Protein AF-0000000078796202 (afdb_homodimer)

Solvent-accessible surface area (backbone atoms only — not comparable to full-atom values): 42698 Å² total; per-residue (Å²): 128,52,74,62,49,51,47,40,46,51,48,54,68,34,77,69,50,48,74,59,46,47,51,49,50,52,52,44,62,73,48,62,85,53,56,37,75,63,46,40,70,37,61,70,64,38,47,60,58,33,68,42,45,68,74,56,85,84,38,49,73,22,35,36,78,80,30,32,66,45,42,45,65,42,47,53,50,31,51,50,38,46,53,48,47,45,41,50,34,34,57,40,66,77,66,46,43,65,58,50,42,50,51,36,26,29,49,48,9,70,72,41,35,65,42,62,51,18,27,39,70,36,45,17,24,61,56,31,48,44,34,48,66,71,14,42,80,75,44,70,61,30,24,37,37,37,44,60,61,43,63,64,42,58,53,39,35,53,51,51,45,23,72,73,44,46,31,41,81,44,74,44,81,74,69,58,68,64,91,44,63,64,58,57,40,46,56,57,55,71,68,56,54,97,46,38,49,38,34,48,42,47,40,42,32,82,71,22,20,36,42,50,62,50,41,60,38,28,55,55,34,46,75,70,71,24,45,33,35,34,42,24,44,75,36,63,70,43,45,81,71,44,53,70,75,33,64,54,44,30,38,19,19,26,35,26,27,58,40,26,21,60,56,42,32,9,36,28,36,36,40,65,94,53,40,78,62,40,41,49,75,40,45,22,86,54,78,83,39,82,42,38,63,29,64,57,45,69,72,73,47,53,60,37,38,42,57,24,42,50,43,19,48,52,54,47,61,64,67,27,58,62,34,50,24,34,24,24,31,47,56,36,46,60,40,50,65,75,43,54,82,42,74,47,40,39,62,46,35,47,85,54,68,88,30,39,38,34,39,30,20,41,20,41,59,95,51,56,22,58,57,50,28,48,46,35,31,76,76,68,31,31,41,50,41,46,35,82,55,71,90,41,63,12,28,35,43,16,57,53,76,60,60,47,72,69,60,41,48,54,50,46,50,50,51,53,52,52,28,58,66,63,99,132,52,76,63,50,53,48,42,48,52,47,49,63,55,64,64,50,48,74,61,47,47,52,51,49,52,53,45,60,74,49,62,84,53,56,36,75,63,46,40,70,36,60,71,62,38,49,60,58,32,68,42,44,68,74,55,84,84,37,50,74,22,36,36,79,81,30,31,63,46,43,44,64,40,47,53,52,30,52,50,37,46,54,48,48,45,42,50,34,34,55,41,66,75,68,48,44,64,59,48,42,51,51,36,25,30,49,48,8,70,70,41,35,67,42,62,51,17,28,38,69,38,47,18,23,60,57,32,46,44,34,48,65,68,14,43,81,75,44,70,60,29,25,38,36,36,44,61,63,43,62,64,41,59,54,39,36,52,50,51,45,23,72,73,45,46,31,42,82,44,74,44,80,75,68,60,67,65,91,44,64,63,58,57,39,47,55,58,55,72,67,57,53,97,46,39,51,39,34,48,42,46,40,41,32,81,71,23,20,35,42,49,64,49,40,61,37,28,54,55,36,48,76,71,70,25,46,32,35,33,41,24,44,75,35,64,69,43,45,81,71,45,54,69,75,33,64,54,46,29,38,19,19,25,36,27,28,57,41,26,21,60,56,43,32,8,35,28,38,35,39,64,95,51,39,80,62,40,40,49,76,40,44,19,86,56,79,84,37,81,41,38,64,29,63,58,46,69,72,74,48,54,58,38,38,44,58,24,41,50,44,19,49,53,53,47,62,64,67,26,57,61,33,51,21,36,24,24,31,47,57,35,48,60,38,48,67,75,43,54,82,42,75,48,41,39,61,46,34,47,84,54,69,87,29,39,39,36,37,32,19,42,21,41,60,95,50,56,24,58,59,50,28,48,47,36,32,75,75,67,32,30,42,50,41,45,36,82,54,71,89,41,61,12,27,37,42,14,56,52,76,59,59,47,71,69,60,40,47,54,50,46,51,51,50,53,50,54,28,57,66,64,99

Organism: Cecembia lonarensis (strain CCUG 58316 / KCTC 22772 / LW9) (NCBI:txid1225176)

Structure (mmCIF, N/CA/C/O backbone):
data_AF-0000000078796202-model_v1
#
loop_
_entity.id
_entity.type
_entity.pdbx_description
1 polymer 'Isopenicillin N epimerase'
#
loop_
_atom_site.group_PDB
_atom_site.id
_atom_site.type_symbol
_atom_site.label_atom_id
_atom_site.label_alt_id
_atom_site.label_comp_id
_atom_site.label_asym_id
_atom_site.label_entity_id
_atom_site.label_seq_id
_atom_site.pdbx_PDB_ins_code
_atom_site.Cartn_x
_atom_site.Cartn_y
_atom_site.Cartn_z
_atom_site.occupancy
_atom_site.B_iso_or_equiv
_atom_site.auth_seq_id
_atom_site.auth_comp_id
_atom_site.auth_asym_id
_atom_site.auth_atom_id
_atom_site.pdbx_PDB_model_num
ATOM 1 N N . MET A 1 1 ? 22.281 -19 6.809 1 38.59 1 MET A N 1
ATOM 2 C CA . MET A 1 1 ? 22.453 -17.812 7.645 1 38.59 1 MET A CA 1
ATOM 3 C C . MET A 1 1 ? 21.375 -17.734 8.719 1 38.59 1 MET A C 1
ATOM 5 O O . MET A 1 1 ? 20.188 -17.797 8.398 1 38.59 1 MET A O 1
ATOM 9 N N . ASN A 1 2 ? 21.625 -18.016 9.844 1 45.84 2 ASN A N 1
ATOM 10 C CA . ASN A 1 2 ? 20.734 -18.094 11.008 1 45.84 2 ASN A CA 1
ATOM 11 C C . ASN A 1 2 ? 20.141 -16.719 11.328 1 45.84 2 ASN A C 1
ATOM 13 O O . ASN A 1 2 ? 20.672 -15.688 10.93 1 45.84 2 ASN A O 1
ATOM 17 N N . LYS A 1 3 ? 18.953 -16.781 11.859 1 52.69 3 LYS A N 1
ATOM 18 C CA . LYS A 1 3 ? 18.281 -15.625 12.445 1 52.69 3 LYS A CA 1
ATOM 19 C C . LYS A 1 3 ? 19.297 -14.68 13.086 1 52.69 3 LYS A C 1
ATOM 21 O O . LYS A 1 3 ? 19.125 -13.461 13.055 1 52.69 3 LYS A O 1
ATOM 26 N N . ARG A 1 4 ? 20.281 -15.281 13.531 1 50.41 4 ARG A N 1
ATOM 27 C CA . ARG A 1 4 ? 21.312 -14.539 14.266 1 50.41 4 ARG A CA 1
ATOM 28 C C . ARG A 1 4 ? 22.156 -13.695 13.32 1 50.41 4 ARG A C 1
ATOM 30 O O . ARG A 1 4 ? 22.531 -12.57 13.656 1 50.41 4 ARG A O 1
ATOM 37 N N . ALA A 1 5 ? 22.406 -14.219 12.188 1 50.12 5 ALA A N 1
ATOM 38 C CA . ALA A 1 5 ? 23.234 -13.484 11.227 1 50.12 5 ALA A CA 1
ATOM 39 C C . ALA A 1 5 ? 22.438 -12.344 10.586 1 50.12 5 ALA A C 1
ATOM 41 O O . ALA A 1 5 ? 23 -11.281 10.305 1 50.12 5 ALA A O 1
ATOM 42 N N . PHE A 1 6 ? 21.266 -12.578 10.281 1 50.91 6 PHE A N 1
ATOM 43 C CA . PHE A 1 6 ? 20.391 -11.5 9.82 1 50.91 6 PHE A CA 1
ATOM 44 C C . PHE A 1 6 ? 20.234 -10.43 10.891 1 50.91 6 PHE A C 1
ATOM 46 O O . PHE A 1 6 ? 20.328 -9.234 10.602 1 50.91 6 PHE A O 1
ATOM 53 N N . LEU A 1 7 ? 19.969 -10.906 12.047 1 51.41 7 LEU A N 1
ATOM 54 C CA . LEU A 1 7 ? 19.906 -9.953 13.156 1 51.41 7 LEU A CA 1
ATOM 55 C C . LEU A 1 7 ? 21.234 -9.211 13.305 1 51.41 7 LEU A C 1
ATOM 57 O O . LEU A 1 7 ? 21.25 -8.023 13.641 1 51.41 7 LEU A O 1
ATOM 61 N N . LYS A 1 8 ? 22.203 -9.969 13.086 1 48.06 8 LYS A N 1
ATOM 62 C CA . LYS A 1 8 ? 23.516 -9.328 13.086 1 48.06 8 LYS A CA 1
ATOM 63 C C . LYS A 1 8 ? 23.656 -8.359 11.914 1 48.06 8 LYS A C 1
ATOM 65 O O . LYS A 1 8 ? 24.266 -7.293 12.055 1 48.06 8 LYS A O 1
ATOM 70 N N . SER A 1 9 ? 23.219 -8.82 10.797 1 47.88 9 SER A N 1
ATOM 71 C CA . SER A 1 9 ? 23.188 -7.91 9.656 1 47.88 9 SER A CA 1
ATOM 72 C C . SER A 1 9 ? 22.281 -6.715 9.93 1 47.88 9 SER A C 1
ATOM 74 O O . SER A 1 9 ? 22.609 -5.586 9.539 1 47.88 9 SER A O 1
ATOM 76 N N . LEU A 1 10 ? 21.109 -7.125 10.438 1 49.62 10 LEU A N 1
ATOM 77 C CA . LEU A 1 10 ? 20.266 -6.031 10.922 1 49.62 10 LEU A CA 1
ATOM 78 C C . LEU A 1 10 ? 21 -5.188 11.953 1 49.62 10 LEU A C 1
ATOM 80 O O . LEU A 1 10 ? 20.875 -3.963 11.969 1 49.62 10 LEU A O 1
ATOM 84 N N . ALA A 1 11 ? 21.562 -5.953 12.867 1 43.12 11 ALA A N 1
ATOM 85 C CA . ALA A 1 11 ? 22.359 -5.289 13.883 1 43.12 11 ALA A CA 1
ATOM 86 C C . ALA A 1 11 ? 23.531 -4.535 13.258 1 43.12 11 ALA A C 1
ATOM 88 O O . ALA A 1 11 ? 23.922 -3.471 13.742 1 43.12 11 ALA A O 1
ATOM 89 N N . PHE A 1 12 ? 24.156 -5.172 12.297 1 39.31 12 PHE A N 1
ATOM 90 C CA . PHE A 1 12 ? 25.219 -4.473 11.586 1 39.31 12 PHE A CA 1
ATOM 91 C C . PHE A 1 12 ? 24.672 -3.279 10.82 1 39.31 12 PHE A C 1
ATOM 93 O O . PHE A 1 12 ? 25.391 -2.312 10.555 1 39.31 12 PHE A O 1
ATOM 100 N N . THR A 1 13 ? 23.641 -3.553 10.125 1 40.06 13 THR A N 1
ATOM 101 C CA . THR A 1 13 ? 23 -2.357 9.586 1 40.06 13 THR A CA 1
ATOM 102 C C . THR A 1 13 ? 22.562 -1.421 10.711 1 40.06 13 THR A C 1
ATOM 104 O O . THR A 1 13 ? 22.078 -0.32 10.453 1 40.06 13 THR A O 1
ATOM 107 N N . SER A 1 14 ? 22.297 -2.02 11.742 1 38.62 14 SER A N 1
ATOM 108 C CA . SER A 1 14 ? 22.203 -0.994 12.773 1 38.62 14 SER A CA 1
ATOM 109 C C . SER A 1 14 ? 23.375 -0.017 12.695 1 38.62 14 SER A C 1
ATOM 111 O O . SER A 1 14 ? 24.328 -0.25 11.953 1 38.62 14 SER A O 1
ATOM 113 N N . PHE A 1 15 ? 24.172 0.457 14 1 40.44 15 PHE A N 1
ATOM 114 C CA . PHE A 1 15 ? 24.766 1.774 14.203 1 40.44 15 PHE A CA 1
ATOM 115 C C . PHE A 1 15 ? 26.109 1.877 13.5 1 40.44 15 PHE A C 1
ATOM 117 O O . PHE A 1 15 ? 27.156 1.919 14.156 1 40.44 15 PHE A O 1
ATOM 124 N N . ALA A 1 16 ? 26.625 1.062 12.781 1 42.66 16 ALA A N 1
ATOM 125 C CA . ALA A 1 16 ? 27.625 2.023 12.305 1 42.66 16 ALA A CA 1
ATOM 126 C C . ALA A 1 16 ? 26.953 3.227 11.648 1 42.66 16 ALA A C 1
ATOM 128 O O . ALA A 1 16 ? 26.438 3.127 10.531 1 42.66 16 ALA A O 1
ATOM 129 N N . SER A 1 17 ? 26.375 4.031 12.547 1 60.69 17 SER A N 1
ATOM 130 C CA . SER A 1 17 ? 25.766 5.305 12.148 1 60.69 17 SER A CA 1
ATOM 131 C C . SER A 1 17 ? 26.484 5.887 10.93 1 60.69 17 SER A C 1
ATOM 133 O O . SER A 1 17 ? 27.703 5.984 10.906 1 60.69 17 SER A O 1
ATOM 135 N N . SER A 1 18 ? 25.75 5.715 9.812 1 73.81 18 SER A N 1
ATOM 136 C CA . SER A 1 18 ? 26.297 6.387 8.633 1 73.81 18 SER A CA 1
ATOM 137 C C . SER A 1 18 ? 27.062 7.648 9.023 1 73.81 18 SER A C 1
ATOM 139 O O . SER A 1 18 ? 26.891 8.164 10.133 1 73.81 18 SER A O 1
ATOM 141 N N . ALA A 1 19 ? 28.094 7.902 8.312 1 70.56 19 ALA A N 1
ATOM 142 C CA . ALA A 1 19 ? 28.828 9.156 8.516 1 70.56 19 ALA A CA 1
ATOM 143 C C . ALA A 1 19 ? 27.859 10.312 8.742 1 70.56 19 ALA A C 1
ATOM 145 O O . ALA A 1 19 ? 28.125 11.188 9.578 1 70.56 19 ALA A O 1
ATOM 146 N N . SER A 1 20 ? 26.734 10.156 8.133 1 78.69 20 SER A N 1
ATOM 147 C CA . SER A 1 20 ? 25.734 11.211 8.266 1 78.69 20 SER A CA 1
ATOM 148 C C . SER A 1 20 ? 25.062 11.172 9.633 1 78.69 20 SER A C 1
ATOM 150 O O . SER A 1 20 ? 24.812 12.211 10.234 1 78.69 20 SER A O 1
ATOM 152 N N . PHE A 1 21 ? 24.859 10.023 10.117 1 83.38 21 PHE A N 1
ATOM 153 C CA . PHE A 1 21 ? 24.234 9.891 11.422 1 83.38 21 PHE A CA 1
ATOM 154 C C . PHE A 1 21 ? 25.188 10.297 12.531 1 83.38 21 PHE A C 1
ATOM 156 O O . PHE A 1 21 ? 24.766 10.898 13.523 1 83.38 21 PHE A O 1
ATOM 163 N N . GLN A 1 22 ? 26.406 10.008 12.312 1 84.44 22 GLN A N 1
ATOM 164 C CA . GLN A 1 22 ? 27.422 10.422 13.273 1 84.44 22 GLN A CA 1
ATOM 165 C C . GLN A 1 22 ? 27.578 11.945 13.305 1 84.44 22 GLN A C 1
ATOM 167 O O . GLN A 1 22 ? 27.734 12.539 14.367 1 84.44 22 GLN A O 1
ATOM 172 N N . ALA A 1 23 ? 27.547 12.523 12.125 1 85.62 23 ALA A N 1
ATOM 173 C CA . ALA A 1 23 ? 27.625 13.977 12.047 1 85.62 23 ALA A CA 1
ATOM 174 C C . ALA A 1 23 ? 26.438 14.625 12.758 1 85.62 23 ALA A C 1
ATOM 176 O O . ALA A 1 23 ? 26.594 15.625 13.461 1 85.62 23 ALA A O 1
ATOM 177 N N . LEU A 1 24 ? 25.281 14.094 12.594 1 89.12 24 LEU A N 1
ATOM 178 C CA . LEU A 1 24 ? 24.078 14.578 13.273 1 89.12 24 LEU A CA 1
ATOM 179 C C . LEU A 1 24 ? 24.219 14.445 14.781 1 89.12 24 LEU A C 1
ATOM 181 O O . LEU A 1 24 ? 23.875 15.375 15.523 1 89.12 24 LEU A O 1
ATOM 185 N N . SER A 1 25 ? 24.719 13.328 15.18 1 90.19 25 SER A N 1
ATOM 186 C CA . SER A 1 25 ? 24.891 13.078 16.609 1 90.19 25 SER A CA 1
ATOM 187 C C . SER A 1 25 ? 25.844 14.086 17.234 1 90.19 25 SER A C 1
ATOM 189 O O . SER A 1 25 ? 25.609 14.586 18.328 1 90.19 25 SER A O 1
ATOM 191 N N . LYS A 1 26 ? 26.906 14.336 16.516 1 90.5 26 LYS A N 1
ATOM 192 C CA . LYS A 1 26 ? 27.875 15.312 17 1 90.5 26 LYS A CA 1
ATOM 193 C C . LYS A 1 26 ? 27.25 16.703 17.109 1 90.5 26 LYS A C 1
ATOM 195 O O . LYS A 1 26 ? 27.516 17.422 18.078 1 90.5 26 LYS A O 1
ATOM 200 N N . THR A 1 27 ? 26.516 17.062 16.156 1 91.25 27 THR A N 1
ATOM 201 C CA . THR A 1 27 ? 25.828 18.344 16.188 1 91.25 27 THR A CA 1
ATOM 202 C C . THR A 1 27 ? 24.875 18.422 17.375 1 91.25 27 THR A C 1
ATOM 204 O O . THR A 1 27 ? 24.891 19.406 18.125 1 91.25 27 THR A O 1
ATOM 207 N N . ILE A 1 28 ? 24.094 17.438 17.594 1 93 28 ILE A N 1
ATOM 208 C CA . ILE A 1 28 ? 23.094 17.422 18.672 1 93 28 ILE A CA 1
ATOM 209 C C . ILE A 1 28 ? 23.797 17.516 20.031 1 93 28 ILE A C 1
ATOM 211 O O . ILE A 1 28 ? 23.359 18.266 20.906 1 93 28 ILE A O 1
ATOM 215 N N . GLU A 1 29 ? 24.859 16.812 20.141 1 92.19 29 GLU A N 1
ATOM 216 C CA . GLU A 1 29 ? 25.609 16.812 21.391 1 92.19 29 GLU A CA 1
ATOM 217 C C . GLU A 1 29 ? 26.203 18.188 21.672 1 92.19 29 GLU A C 1
ATOM 219 O O . GLU A 1 29 ? 26.203 18.641 22.812 1 92.19 29 GLU A O 1
ATOM 224 N N . ALA A 1 30 ? 26.641 18.797 20.625 1 94.19 30 ALA A N 1
ATOM 225 C CA . ALA A 1 30 ? 27.266 20.109 20.766 1 94.19 30 ALA A CA 1
ATOM 226 C C . ALA A 1 30 ? 26.266 21.156 21.234 1 94.19 30 ALA A C 1
ATOM 228 O O . ALA A 1 30 ? 26.625 22.109 21.922 1 94.19 30 ALA A O 1
ATOM 229 N N . TYR A 1 31 ? 25.031 20.938 20.969 1 95.81 31 TYR A N 1
ATOM 230 C CA . TYR A 1 31 ? 24 21.938 21.281 1 95.81 31 TYR A CA 1
ATOM 231 C C . TYR A 1 31 ? 23.078 21.438 22.391 1 95.81 31 TYR A C 1
ATOM 233 O O . TYR A 1 31 ? 22.031 22.047 22.641 1 95.81 31 TYR A O 1
ATOM 241 N N . ALA A 1 32 ? 23.406 20.375 23.031 1 93.56 32 ALA A N 1
ATOM 242 C CA . ALA A 1 32 ? 22.531 19.688 24 1 93.56 32 ALA A CA 1
ATOM 243 C C . ALA A 1 32 ? 22.219 20.594 25.188 1 93.56 32 ALA A C 1
ATOM 245 O O . ALA A 1 32 ? 21.156 20.469 25.797 1 93.56 32 ALA A O 1
ATOM 246 N N . HIS A 1 33 ? 23.016 21.562 25.391 1 94.44 33 HIS A N 1
ATOM 247 C CA . HIS A 1 33 ? 22.875 22.422 26.578 1 94.44 33 HIS A CA 1
ATOM 248 C C . HIS A 1 33 ? 21.891 23.562 26.312 1 94.44 33 HIS A C 1
ATOM 250 O O . HIS A 1 33 ? 21.438 24.234 27.25 1 94.44 33 HIS A O 1
ATOM 256 N N . ILE A 1 34 ? 21.516 23.844 25.109 1 96.69 34 ILE A N 1
ATOM 257 C CA . ILE A 1 34 ? 20.625 24.938 24.75 1 96.69 34 ILE A CA 1
ATOM 258 C C . ILE A 1 34 ? 19.188 24.453 24.797 1 96.69 34 ILE A C 1
ATOM 260 O O . ILE A 1 34 ? 18.828 23.469 24.141 1 96.69 34 ILE A O 1
ATOM 264 N N . PRO A 1 35 ? 18.328 25.141 25.562 1 96.88 35 PRO A N 1
ATOM 265 C CA . PRO A 1 35 ? 16.922 24.734 25.625 1 96.88 35 PRO A CA 1
ATOM 266 C C . PRO A 1 35 ? 16.234 24.797 24.266 1 96.88 35 PRO A C 1
ATOM 268 O O . PRO A 1 35 ? 16.547 25.688 23.453 1 96.88 35 PRO A O 1
ATOM 271 N N . PRO A 1 36 ? 15.289 23.938 24.031 1 96.75 36 PRO A N 1
ATOM 272 C CA . PRO A 1 36 ? 14.625 23.828 22.734 1 96.75 36 PRO A CA 1
ATOM 273 C C . PRO A 1 36 ? 14.07 25.156 22.234 1 96.75 36 PRO A C 1
ATOM 275 O O . PRO A 1 36 ? 14.211 25.5 21.047 1 96.75 36 PRO A O 1
ATOM 278 N N . ALA A 1 37 ? 13.445 25.969 23.109 1 96.31 37 ALA A N 1
ATOM 279 C CA . ALA A 1 37 ? 12.82 27.219 22.703 1 96.31 37 ALA A CA 1
ATOM 280 C C . ALA A 1 37 ? 13.859 28.188 22.156 1 96.31 37 ALA A C 1
ATOM 282 O O . ALA A 1 37 ? 13.594 28.922 21.188 1 96.31 37 ALA A O 1
ATOM 283 N N . ARG A 1 38 ? 15.016 28.234 22.703 1 97.38 38 ARG A N 1
ATOM 284 C CA . ARG A 1 38 ? 16.109 29.078 22.234 1 97.38 38 ARG A CA 1
ATOM 285 C C . ARG A 1 38 ? 16.75 28.5 20.984 1 97.38 38 ARG A C 1
ATOM 287 O O . ARG A 1 38 ? 17.109 29.234 20.062 1 97.38 38 ARG A O 1
ATOM 294 N N . LEU A 1 39 ? 16.875 27.219 20.984 1 97.56 39 LEU A N 1
ATOM 295 C CA . LEU A 1 39 ? 17.516 26.531 19.875 1 97.56 39 LEU A CA 1
ATOM 296 C C . LEU A 1 39 ? 16.688 26.672 18.594 1 97.56 39 LEU A C 1
ATOM 298 O O . LEU A 1 39 ? 17.234 26.625 17.484 1 97.56 39 LEU A O 1
ATOM 302 N N . ALA A 1 40 ? 15.422 26.859 18.797 1 98.25 40 ALA A N 1
ATOM 303 C CA . ALA A 1 40 ? 14.5 26.984 17.672 1 98.25 40 ALA A CA 1
ATOM 304 C C . ALA A 1 40 ? 14.938 28.094 16.719 1 98.25 40 ALA A C 1
ATOM 306 O O . ALA A 1 40 ? 14.719 28.016 15.508 1 98.25 40 ALA A O 1
ATOM 307 N N . LYS A 1 41 ? 15.688 29.062 17.266 1 98.19 41 LYS A N 1
ATOM 308 C CA . LYS A 1 41 ? 16.062 30.234 16.5 1 98.19 41 LYS A CA 1
ATOM 309 C C . LYS A 1 41 ? 17.531 30.203 16.125 1 98.19 41 LYS A C 1
ATOM 311 O O . LYS A 1 41 ? 18.016 31.109 15.422 1 98.19 41 LYS A O 1
ATOM 316 N N . ASP A 1 42 ? 18.234 29.219 16.531 1 98.19 42 ASP A N 1
ATOM 317 C CA . ASP A 1 42 ? 19.656 29.125 16.266 1 98.19 42 ASP A CA 1
ATOM 318 C C . ASP A 1 42 ? 19.922 28.609 14.852 1 98.19 42 ASP A C 1
ATOM 320 O O . ASP A 1 42 ? 19.984 27.406 14.625 1 98.19 42 ASP A O 1
ATOM 324 N N . GLU A 1 43 ? 20.219 29.484 14.008 1 98 43 GLU A N 1
ATOM 325 C CA . GLU A 1 43 ? 20.312 29.125 12.594 1 98 43 GLU A CA 1
ATOM 326 C C . GLU A 1 43 ? 21.578 28.312 12.312 1 98 43 GLU A C 1
ATOM 328 O O . GLU A 1 43 ? 21.641 27.578 11.328 1 98 43 GLU A O 1
ATOM 333 N N . ASN A 1 44 ? 22.594 28.422 13.148 1 97.12 44 ASN A N 1
ATOM 334 C CA . ASN A 1 44 ? 23.766 27.578 12.969 1 97.12 44 ASN A CA 1
ATOM 335 C C . ASN A 1 44 ? 23.453 26.109 13.219 1 97.12 44 ASN A C 1
ATOM 337 O O . ASN A 1 44 ? 23.891 25.234 12.477 1 97.12 44 ASN A O 1
ATOM 341 N N . PHE A 1 45 ? 22.703 25.875 14.258 1 97.69 45 PHE A N 1
ATOM 342 C CA . PHE A 1 45 ? 22.266 24.516 14.578 1 97.69 45 PHE A CA 1
ATOM 343 C C . PHE A 1 45 ? 21.422 23.938 13.453 1 97.69 45 PHE A C 1
ATOM 345 O O . PHE A 1 45 ? 21.688 22.844 12.969 1 97.69 45 PHE A O 1
ATOM 352 N N . TRP A 1 46 ? 20.484 24.641 12.984 1 98.19 46 TRP A N 1
ATOM 353 C CA . TRP A 1 46 ? 19.516 24.125 12.023 1 98.19 46 TRP A CA 1
ATOM 354 C C . TRP A 1 46 ? 20.125 24.062 10.625 1 98.19 46 TRP A C 1
ATOM 356 O O . TRP A 1 46 ? 19.672 23.297 9.773 1 98.19 46 TRP A O 1
ATOM 366 N N . ALA A 1 47 ? 21.172 24.859 10.398 1 97.44 47 ALA A N 1
ATOM 367 C CA . ALA A 1 47 ? 21.906 24.75 9.141 1 97.44 47 ALA A CA 1
ATOM 368 C C . ALA A 1 47 ? 22.578 23.391 9.016 1 97.44 47 ALA A C 1
ATOM 370 O O . ALA A 1 47 ? 22.688 22.828 7.922 1 97.44 47 ALA A O 1
ATOM 371 N N . GLU A 1 48 ? 23.094 22.922 10.117 1 95.94 48 GLU A N 1
ATOM 372 C CA . GLU A 1 48 ? 23.703 21.594 10.125 1 95.94 48 GLU A CA 1
ATOM 373 C C . GLU A 1 48 ? 22.672 20.516 9.805 1 95.94 48 GLU A C 1
ATOM 375 O O . GLU A 1 48 ? 22.953 19.578 9.055 1 95.94 48 GLU A O 1
ATOM 380 N N . ILE A 1 49 ? 21.5 20.656 10.359 1 96.5 49 ILE A N 1
ATOM 381 C CA . ILE A 1 49 ? 20.422 19.719 10.102 1 96.5 49 ILE A CA 1
ATOM 382 C C . ILE A 1 49 ? 20 19.812 8.633 1 96.5 49 ILE A C 1
ATOM 384 O O . ILE A 1 49 ? 19.812 18.797 7.969 1 96.5 49 ILE A O 1
ATOM 388 N N . ARG A 1 50 ? 19.844 21.016 8.117 1 97.38 50 ARG A N 1
ATOM 389 C CA . ARG A 1 50 ? 19.469 21.266 6.73 1 97.38 50 ARG A CA 1
ATOM 390 C C . ARG A 1 50 ? 20.422 20.578 5.77 1 97.38 50 ARG A C 1
ATOM 392 O O . ARG A 1 50 ? 20.016 20.094 4.715 1 97.38 50 ARG A O 1
ATOM 399 N N . GLY A 1 51 ? 21.688 20.484 6.121 1 95.88 51 GLY A N 1
ATOM 400 C CA . GLY A 1 51 ? 22.688 19.859 5.289 1 95.88 51 GLY A CA 1
ATOM 401 C C . GLY A 1 51 ? 22.422 18.391 5.02 1 95.88 51 GLY A C 1
ATOM 402 O O . GLY A 1 51 ? 22.969 17.797 4.09 1 95.88 51 GLY A O 1
ATOM 403 N N . GLY A 1 52 ? 21.516 17.828 5.789 1 95.81 52 GLY A N 1
ATOM 404 C CA . GLY A 1 52 ? 21.172 16.422 5.641 1 95.81 52 GLY A CA 1
ATOM 405 C C . GLY A 1 52 ? 20.031 16.188 4.68 1 95.81 52 GLY A C 1
ATOM 406 O O . GLY A 1 52 ? 19.625 15.047 4.457 1 95.81 52 GLY A O 1
ATOM 407 N N . TYR A 1 53 ? 19.516 17.25 4.117 1 97 53 TYR A N 1
ATOM 408 C CA . TYR A 1 53 ? 18.438 17.172 3.129 1 97 53 TYR A CA 1
ATOM 409 C C . TYR A 1 53 ? 18.969 17.5 1.735 1 97 53 TYR A C 1
ATOM 411 O O . TYR A 1 53 ? 19.875 18.312 1.583 1 97 53 TYR A O 1
ATOM 419 N N . LYS A 1 54 ? 18.438 16.797 0.76 1 96.62 54 LYS A N 1
ATOM 420 C CA . LYS A 1 54 ? 18.656 17.188 -0.628 1 96.62 54 LYS A CA 1
ATOM 421 C C . LYS A 1 54 ? 17.5 18.016 -1.163 1 96.62 54 LYS A C 1
ATOM 423 O O . LYS A 1 54 ? 16.516 17.469 -1.667 1 96.62 54 LYS A O 1
ATOM 428 N N . LEU A 1 55 ? 17.656 19.281 -1.13 1 96.31 55 LEU A N 1
ATOM 429 C CA . LEU A 1 55 ? 16.594 20.219 -1.508 1 96.31 55 LEU A CA 1
ATOM 430 C C . LEU A 1 55 ? 16.875 20.828 -2.883 1 96.31 55 LEU A C 1
ATOM 432 O O . LEU A 1 55 ? 17.984 21.281 -3.156 1 96.31 55 LEU A O 1
ATOM 436 N N . LYS A 1 56 ? 15.906 20.734 -3.713 1 90.94 56 LYS A N 1
ATOM 437 C CA . LYS A 1 56 ? 16.078 21.344 -5.027 1 90.94 56 LYS A CA 1
ATOM 438 C C . LYS A 1 56 ? 16.141 22.859 -4.922 1 90.94 56 LYS A C 1
ATOM 440 O O . LYS A 1 56 ? 15.367 23.469 -4.184 1 90.94 56 LYS A O 1
ATOM 445 N N . PRO A 1 57 ? 17.047 23.484 -5.676 1 94.19 57 PRO A N 1
ATOM 446 C CA . PRO A 1 57 ? 17.266 24.922 -5.551 1 94.19 57 PRO A CA 1
ATOM 447 C C . PRO A 1 57 ? 16.297 25.75 -6.406 1 94.19 57 PRO A C 1
ATOM 449 O O . PRO A 1 57 ? 16.344 26.984 -6.375 1 94.19 57 PRO A O 1
ATOM 452 N N . ASP A 1 58 ? 15.391 25.156 -7.082 1 95.62 58 ASP A N 1
ATOM 453 C CA . ASP A 1 58 ? 14.539 25.797 -8.078 1 95.62 58 ASP A CA 1
ATOM 454 C C . ASP A 1 58 ? 13.562 26.766 -7.422 1 95.62 58 ASP A C 1
ATOM 456 O O . ASP A 1 58 ? 13.117 27.734 -8.055 1 95.62 58 ASP A O 1
ATOM 460 N N . TYR A 1 59 ? 13.219 26.531 -6.215 1 98.25 59 TYR A N 1
ATOM 461 C CA . TYR A 1 59 ? 12.258 27.344 -5.469 1 98.25 59 TYR A CA 1
ATOM 462 C C . TYR A 1 59 ? 12.398 27.109 -3.971 1 98.25 59 TYR A C 1
ATOM 464 O O . TYR A 1 59 ? 13.031 26.141 -3.543 1 98.25 59 TYR A O 1
ATOM 472 N N . ILE A 1 60 ? 11.898 28.047 -3.23 1 98.56 60 ILE A N 1
ATOM 473 C CA . ILE A 1 60 ? 11.711 27.844 -1.8 1 98.56 60 ILE A CA 1
ATOM 474 C C . ILE A 1 60 ? 10.5 26.938 -1.562 1 98.56 60 ILE A C 1
ATOM 476 O O . ILE A 1 60 ? 9.375 27.281 -1.918 1 98.56 60 ILE A O 1
ATOM 480 N N . ASN A 1 61 ? 10.75 25.781 -1.004 1 98.44 61 ASN A N 1
ATOM 481 C CA . ASN A 1 61 ? 9.656 24.828 -0.787 1 98.44 61 ASN A CA 1
ATOM 482 C C . ASN A 1 61 ? 8.891 25.141 0.496 1 98.44 61 ASN A C 1
ATOM 484 O O . ASN A 1 61 ? 9.422 24.984 1.596 1 98.44 61 ASN A O 1
ATOM 488 N N . LEU A 1 62 ? 7.703 25.531 0.338 1 98.75 62 LEU A N 1
ATOM 489 C CA . LEU A 1 62 ? 6.812 25.766 1.469 1 98.75 62 LEU A CA 1
ATOM 490 C C . LEU A 1 62 ? 5.555 24.906 1.349 1 98.75 62 LEU A C 1
ATOM 492 O O . LEU A 1 62 ? 4.48 25.312 1.801 1 98.75 62 LEU A O 1
ATOM 496 N N . GLU A 1 63 ? 5.672 23.797 0.65 1 98.19 63 GLU A N 1
ATOM 497 C CA . GLU A 1 63 ? 4.59 22.812 0.517 1 98.19 63 GLU A CA 1
ATOM 498 C C . GLU A 1 63 ? 4.996 21.453 1.085 1 98.19 63 GLU A C 1
ATOM 500 O O . GLU A 1 63 ? 5.027 20.469 0.363 1 98.19 63 GLU A O 1
ATOM 505 N N . ASN A 1 64 ? 5.23 21.406 2.354 1 98.12 64 ASN A N 1
ATOM 506 C CA . ASN A 1 64 ? 5.555 20.156 3.049 1 98.12 64 ASN A CA 1
ATOM 507 C C . ASN A 1 64 ? 4.301 19.453 3.557 1 98.12 64 ASN A C 1
ATOM 509 O O . ASN A 1 64 ? 4.379 18.359 4.117 1 98.12 64 ASN A O 1
ATOM 513 N N . GLY A 1 65 ? 3.143 20.031 3.336 1 97.62 65 GLY A N 1
ATOM 514 C CA . GLY A 1 65 ? 1.887 19.422 3.75 1 97.62 65 GLY A CA 1
ATOM 515 C C . GLY A 1 65 ? 1.554 18.156 2.988 1 97.62 65 GLY A C 1
ATOM 516 O O . GLY A 1 65 ? 0.943 17.234 3.539 1 97.62 65 GLY A O 1
ATOM 517 N N . TYR A 1 66 ? 1.9 18.141 1.743 1 96.75 66 TYR A N 1
ATOM 518 C CA . TYR A 1 66 ? 1.643 16.953 0.932 1 96.75 66 TYR A CA 1
ATOM 519 C C . TYR A 1 66 ? 2.701 15.891 1.176 1 96.75 66 TYR A C 1
ATOM 521 O O . TYR A 1 66 ? 2.373 14.727 1.405 1 96.75 66 TYR A O 1
ATOM 529 N N . TYR A 1 67 ? 3.908 16.328 1.22 1 96.56 67 TYR A N 1
ATOM 530 C CA . TYR A 1 67 ? 5.047 15.422 1.337 1 96.56 67 TYR A CA 1
ATOM 531 C C . TYR A 1 67 ? 6.219 16.109 2.027 1 96.56 67 TYR A C 1
ATOM 533 O O . TYR A 1 67 ? 6.625 17.203 1.635 1 96.56 67 TYR A O 1
ATOM 541 N N . CYS A 1 68 ? 6.746 15.477 3.043 1 97.5 68 CYS A N 1
ATOM 542 C CA . CYS A 1 68 ? 7.973 15.938 3.688 1 97.5 68 CYS A CA 1
ATOM 543 C C . CYS A 1 68 ? 9.188 15.211 3.129 1 97.5 68 CYS A C 1
ATOM 545 O O . CYS A 1 68 ? 9.203 13.984 3.062 1 97.5 68 CYS A O 1
ATOM 547 N N . PHE A 1 69 ? 10.203 15.992 2.75 1 97.81 69 PHE A N 1
ATOM 548 C CA . PHE A 1 69 ? 11.445 15.375 2.301 1 97.81 69 PHE A CA 1
ATOM 549 C C . PHE A 1 69 ? 11.984 14.406 3.35 1 97.81 69 PHE A C 1
ATOM 551 O O . PHE A 1 69 ? 11.922 14.695 4.547 1 97.81 69 PHE A O 1
ATOM 558 N N . ILE A 1 70 ? 12.445 13.32 2.879 1 98.38 70 ILE A N 1
ATOM 559 C CA . ILE A 1 70 ? 13.125 12.367 3.748 1 98.38 70 ILE A CA 1
ATOM 560 C C . ILE A 1 70 ? 14.586 12.797 3.941 1 98.38 70 ILE A C 1
ATOM 562 O O . ILE A 1 70 ? 15.305 13.023 2.967 1 98.38 70 ILE A O 1
ATOM 566 N N . PRO A 1 71 ? 15.023 12.906 5.18 1 97.62 71 PRO A N 1
ATOM 567 C CA . PRO A 1 71 ? 16.453 13.141 5.359 1 97.62 71 PRO A CA 1
ATOM 568 C C . PRO A 1 71 ? 17.312 12.078 4.676 1 97.62 71 PRO A C 1
ATOM 570 O O . PRO A 1 71 ? 16.969 10.891 4.691 1 97.62 71 PRO A O 1
ATOM 573 N N . GLN A 1 72 ? 18.406 12.492 4.172 1 96.56 72 GLN A N 1
ATOM 574 C CA . GLN A 1 72 ? 19.266 11.594 3.402 1 96.56 72 GLN A CA 1
ATOM 575 C C . GLN A 1 72 ? 19.641 10.359 4.219 1 96.56 72 GLN A C 1
ATOM 577 O O . GLN A 1 72 ? 19.719 9.258 3.68 1 96.56 72 GLN A O 1
ATOM 582 N N . GLU A 1 73 ? 19.906 10.57 5.477 1 95.31 73 GLU A N 1
ATOM 583 C CA . GLU A 1 73 ? 20.234 9.445 6.348 1 95.31 73 GLU A CA 1
ATOM 584 C C . GLU A 1 73 ? 19.125 8.391 6.344 1 95.31 73 GLU A C 1
ATOM 586 O O . GLU A 1 73 ? 19.406 7.203 6.176 1 95.31 73 GLU A O 1
ATOM 591 N N . THR A 1 74 ? 17.922 8.805 6.531 1 97.88 74 THR A N 1
ATOM 592 C CA . THR A 1 74 ? 16.766 7.91 6.535 1 97.88 74 THR A CA 1
ATOM 593 C C . THR A 1 74 ? 16.547 7.309 5.148 1 97.88 74 THR A C 1
ATOM 595 O O . THR A 1 74 ? 16.266 6.113 5.023 1 97.88 74 THR A O 1
ATOM 598 N N . LEU A 1 75 ? 16.688 8.102 4.098 1 98.25 75 LEU A N 1
ATOM 599 C CA . LEU A 1 75 ? 16.484 7.664 2.721 1 98.25 75 LEU A CA 1
ATOM 600 C C . LEU A 1 75 ? 17.469 6.555 2.354 1 98.25 75 LEU A C 1
ATOM 602 O O . LEU A 1 75 ? 17.078 5.543 1.771 1 98.25 75 LEU A O 1
ATOM 606 N N . GLU A 1 76 ? 18.703 6.746 2.658 1 97.69 76 GLU A N 1
ATOM 607 C CA . GLU A 1 76 ? 19.703 5.758 2.299 1 97.69 76 GLU A CA 1
ATOM 608 C C . GLU A 1 76 ? 19.531 4.473 3.104 1 97.69 76 GLU A C 1
ATOM 610 O O . GLU A 1 76 ? 19.797 3.377 2.6 1 97.69 76 GLU A O 1
ATOM 615 N N . GLY A 1 77 ? 19.125 4.645 4.379 1 98 77 GLY A N 1
ATOM 616 C CA . GLY A 1 77 ? 18.766 3.457 5.137 1 98 77 GLY A CA 1
ATOM 617 C C . GLY A 1 77 ? 17.641 2.658 4.496 1 98 77 GLY A C 1
ATOM 618 O O . GLY A 1 77 ? 17.719 1.429 4.426 1 98 77 GLY A O 1
ATOM 619 N N . TYR A 1 78 ? 16.656 3.328 4.043 1 98.62 78 TYR A N 1
ATOM 620 C CA . TYR A 1 78 ? 15.531 2.717 3.33 1 98.62 78 TYR A CA 1
ATOM 621 C C . TYR A 1 78 ? 16.016 1.978 2.088 1 98.62 78 TYR A C 1
ATOM 623 O O . TYR A 1 78 ? 15.633 0.833 1.847 1 98.62 78 TYR A O 1
ATOM 631 N N . ILE A 1 79 ? 16.859 2.592 1.317 1 98.44 79 ILE A N 1
ATOM 632 C CA . ILE A 1 79 ? 17.406 2.025 0.085 1 98.44 79 ILE A CA 1
ATOM 633 C C . ILE A 1 79 ? 18.219 0.783 0.407 1 98.44 79 ILE A C 1
ATOM 635 O O . ILE A 1 79 ? 18.141 -0.225 -0.299 1 98.44 79 ILE A O 1
ATOM 639 N N . ASP A 1 80 ? 18.969 0.858 1.479 1 98.19 80 ASP A N 1
ATOM 640 C CA . ASP A 1 80 ? 19.719 -0.307 1.916 1 98.19 80 ASP A CA 1
ATOM 641 C C . ASP A 1 80 ? 18.797 -1.479 2.242 1 98.19 80 ASP A C 1
ATOM 643 O O . ASP A 1 80 ? 19.109 -2.627 1.92 1 98.19 80 ASP A O 1
ATOM 647 N N . TRP A 1 81 ? 17.703 -1.185 2.902 1 98.56 81 TRP A N 1
ATOM 648 C CA . TRP A 1 81 ? 16.734 -2.238 3.209 1 98.56 81 TRP A CA 1
ATOM 649 C C . TRP A 1 81 ? 16.188 -2.855 1.931 1 98.56 81 TRP A C 1
ATOM 651 O O . TRP A 1 81 ? 15.992 -4.07 1.853 1 98.56 81 TRP A O 1
ATOM 661 N N . ILE A 1 82 ? 15.883 -2.049 0.95 1 98.62 82 ILE A N 1
ATOM 662 C CA . ILE A 1 82 ? 15.344 -2.535 -0.315 1 98.62 82 ILE A CA 1
ATOM 663 C C . ILE A 1 82 ? 16.328 -3.518 -0.95 1 98.62 82 ILE A C 1
ATOM 665 O O . ILE A 1 82 ? 15.938 -4.609 -1.369 1 98.62 82 ILE A O 1
ATOM 669 N N . ARG A 1 83 ? 17.547 -3.156 -0.993 1 98.06 83 ARG A N 1
ATOM 670 C CA . ARG A 1 83 ? 18.578 -4.02 -1.568 1 98.06 83 ARG A CA 1
ATOM 671 C C . ARG A 1 83 ? 18.719 -5.312 -0.769 1 98.06 83 ARG A C 1
ATOM 673 O O . ARG A 1 83 ? 18.828 -6.395 -1.345 1 98.06 83 ARG A O 1
ATOM 680 N N . GLU A 1 84 ? 18.688 -5.133 0.529 1 97.88 84 GLU A N 1
ATOM 681 C CA . GLU A 1 84 ? 18.844 -6.293 1.399 1 97.88 84 GLU A CA 1
ATOM 682 C C . GLU A 1 84 ? 17.688 -7.27 1.233 1 97.88 84 GLU A C 1
ATOM 684 O O . GLU A 1 84 ? 17.891 -8.484 1.183 1 97.88 84 GLU A O 1
ATOM 689 N N . ILE A 1 85 ? 16.531 -6.785 1.166 1 97.88 85 ILE A N 1
ATOM 690 C CA . ILE A 1 85 ? 15.336 -7.621 1.031 1 97.88 85 ILE A CA 1
ATOM 691 C C . ILE A 1 85 ? 15.375 -8.367 -0.301 1 97.88 85 ILE A C 1
ATOM 693 O O . ILE A 1 85 ? 15.055 -9.555 -0.365 1 97.88 85 ILE A O 1
ATOM 697 N N . ASN A 1 86 ? 15.766 -7.641 -1.341 1 98.12 86 ASN A N 1
ATOM 698 C CA . ASN A 1 86 ? 15.883 -8.305 -2.633 1 98.12 86 ASN A CA 1
ATOM 699 C C . ASN A 1 86 ? 16.953 -9.398 -2.604 1 98.12 86 ASN A C 1
ATOM 701 O O . ASN A 1 86 ? 16.812 -10.422 -3.271 1 98.12 86 ASN A O 1
ATOM 705 N N . TYR A 1 87 ? 18 -9.164 -1.849 1 97.5 87 TYR A N 1
ATOM 706 C CA . TYR A 1 87 ? 19.094 -10.117 -1.721 1 97.5 87 TYR A CA 1
ATOM 707 C C . TYR A 1 87 ? 18.641 -11.359 -0.956 1 97.5 87 TYR A C 1
ATOM 709 O O . TYR A 1 87 ? 19 -12.484 -1.317 1 97.5 87 TYR A O 1
ATOM 717 N N . GLN A 1 88 ? 17.797 -11.172 0.022 1 97.12 88 GLN A N 1
ATOM 718 C CA . GLN A 1 88 ? 17.328 -12.273 0.862 1 97.12 88 GLN A CA 1
ATOM 719 C C . GLN A 1 88 ? 16.203 -13.047 0.177 1 97.12 88 GLN A C 1
ATOM 721 O O . GLN A 1 88 ? 16.047 -14.25 0.392 1 97.12 88 GLN A O 1
ATOM 726 N N . GLY A 1 89 ? 15.445 -12.312 -0.648 1 96.12 89 GLY A N 1
ATOM 727 C CA . GLY A 1 89 ? 14.367 -12.938 -1.394 1 96.12 89 GLY A CA 1
ATOM 728 C C . GLY A 1 89 ? 13.297 -13.539 -0.502 1 96.12 89 GLY A C 1
ATOM 729 O O . GLY A 1 89 ? 12.906 -12.938 0.499 1 96.12 89 GLY A O 1
ATOM 730 N N . SER A 1 90 ? 12.805 -14.68 -0.901 1 97.12 90 SER A N 1
ATOM 731 C CA . SER A 1 90 ? 11.688 -15.328 -0.222 1 97.12 90 SER A CA 1
ATOM 732 C C . SER A 1 90 ? 12.055 -15.703 1.21 1 97.12 90 SER A C 1
ATOM 734 O O . SER A 1 90 ? 11.18 -15.781 2.08 1 97.12 90 SER A O 1
ATOM 736 N N . TRP A 1 91 ? 13.273 -15.938 1.451 1 96.88 91 TRP A N 1
ATOM 737 C CA . TRP A 1 91 ? 13.695 -16.281 2.805 1 96.88 91 TRP A CA 1
ATOM 738 C C . TRP A 1 91 ? 13.25 -15.211 3.801 1 96.88 91 TRP A C 1
ATOM 740 O O . TRP A 1 91 ? 12.734 -15.531 4.875 1 96.88 91 TRP A O 1
ATOM 750 N N . TYR A 1 92 ? 13.414 -13.969 3.49 1 97.12 92 TYR A N 1
ATOM 751 C CA . TYR A 1 92 ? 13.016 -12.875 4.375 1 97.12 92 TYR A CA 1
ATOM 752 C C . TYR A 1 92 ? 11.531 -12.961 4.707 1 97.12 92 TYR A C 1
ATOM 754 O O . TYR A 1 92 ? 11.141 -12.844 5.871 1 97.12 92 TYR A O 1
ATOM 762 N N . PHE A 1 93 ? 10.758 -13.188 3.709 1 96.94 93 PHE A N 1
ATOM 763 C CA . PHE A 1 93 ? 9.305 -13.18 3.842 1 96.94 93 PHE A CA 1
ATOM 764 C C . PHE A 1 93 ? 8.828 -14.359 4.676 1 96.94 93 PHE A C 1
ATOM 766 O O . PHE A 1 93 ? 7.863 -14.242 5.438 1 96.94 93 PHE A O 1
ATOM 773 N N . ARG A 1 94 ? 9.484 -15.422 4.555 1 96.62 94 ARG A N 1
ATOM 774 C CA . ARG A 1 94 ? 9.031 -16.656 5.199 1 96.62 94 ARG A CA 1
ATOM 775 C C . ARG A 1 94 ? 9.586 -16.766 6.613 1 96.62 94 ARG A C 1
ATOM 777 O O . ARG A 1 94 ? 9.117 -17.594 7.406 1 96.62 94 ARG A O 1
ATOM 784 N N . THR A 1 95 ? 10.508 -15.914 7.02 1 96.38 95 THR A N 1
ATOM 785 C CA . THR A 1 95 ? 11.18 -16.141 8.297 1 96.38 95 THR A CA 1
ATOM 786 C C . THR A 1 95 ? 11.023 -14.922 9.211 1 96.38 95 THR A C 1
ATOM 788 O O . THR A 1 95 ? 10.359 -15 10.242 1 96.38 95 THR A O 1
ATOM 791 N N . VAL A 1 96 ? 11.453 -13.734 8.773 1 97 96 VAL A N 1
ATOM 792 C CA . VAL A 1 96 ? 11.656 -12.672 9.766 1 97 96 VAL A CA 1
ATOM 793 C C . VAL A 1 96 ? 10.734 -11.5 9.453 1 97 96 VAL A C 1
ATOM 795 O O . VAL A 1 96 ? 10.578 -10.594 10.281 1 97 96 VAL A O 1
ATOM 798 N N . GLN A 1 97 ? 10.117 -11.484 8.367 1 96.5 97 GLN A N 1
ATOM 799 C CA . GLN A 1 97 ? 9.336 -10.336 7.906 1 96.5 97 GLN A CA 1
ATOM 800 C C . GLN A 1 97 ? 8.305 -9.914 8.953 1 96.5 97 GLN A C 1
ATOM 802 O O . GLN A 1 97 ? 8.211 -8.742 9.305 1 96.5 97 GLN A O 1
ATOM 807 N N . TRP A 1 98 ? 7.527 -10.812 9.453 1 93.81 98 TRP A N 1
ATOM 808 C CA . TRP A 1 98 ? 6.395 -10.492 10.32 1 93.81 98 TRP A CA 1
ATOM 809 C C . TRP A 1 98 ? 6.875 -10.039 11.695 1 93.81 98 TRP A C 1
ATOM 811 O O . TRP A 1 98 ? 6.297 -9.125 12.289 1 93.81 98 TRP A O 1
ATOM 821 N N . ASP A 1 99 ? 7.914 -10.672 12.172 1 96.31 99 ASP A N 1
ATOM 822 C CA . ASP A 1 99 ? 8.516 -10.219 13.414 1 96.31 99 ASP A CA 1
ATOM 823 C C . ASP A 1 99 ? 9.039 -8.789 13.289 1 96.31 99 ASP A C 1
ATOM 825 O O . ASP A 1 99 ? 8.875 -7.98 14.211 1 96.31 99 ASP A O 1
ATOM 829 N N . ASN A 1 100 ? 9.68 -8.562 12.203 1 97.38 100 ASN A N 1
ATOM 830 C CA . ASN A 1 100 ? 10.211 -7.227 11.961 1 97.38 100 ASN A CA 1
ATOM 831 C C . ASN A 1 100 ? 9.094 -6.188 11.891 1 97.38 100 ASN A C 1
ATOM 833 O O . ASN A 1 100 ? 9.227 -5.09 12.43 1 97.38 100 ASN A O 1
ATOM 837 N N . LYS A 1 101 ? 8.039 -6.5 11.234 1 96.5 101 LYS A N 1
ATOM 838 C CA . LYS A 1 101 ? 6.891 -5.598 11.156 1 96.5 101 LYS A CA 1
ATOM 839 C C . LYS A 1 101 ? 6.297 -5.344 12.539 1 96.5 101 LYS A C 1
ATOM 841 O O . LYS A 1 101 ? 5.984 -4.203 12.891 1 96.5 101 LYS A O 1
ATOM 846 N N . ASP A 1 102 ? 6.148 -6.406 13.305 1 96.5 102 ASP A N 1
ATOM 847 C CA . ASP A 1 102 ? 5.605 -6.293 14.656 1 96.5 102 ASP A CA 1
ATOM 848 C C . ASP A 1 102 ? 6.488 -5.402 15.531 1 96.5 102 ASP A C 1
ATOM 850 O O . ASP A 1 102 ? 5.984 -4.582 16.297 1 96.5 102 ASP A O 1
ATOM 854 N N . LYS A 1 103 ? 7.746 -5.578 15.406 1 98 103 LYS A N 1
ATOM 855 C CA . LYS A 1 103 ? 8.688 -4.777 16.188 1 98 103 LYS A CA 1
ATOM 856 C C . LYS A 1 103 ? 8.602 -3.303 15.812 1 98 103 LYS A C 1
ATOM 858 O O . LYS A 1 103 ? 8.68 -2.428 16.672 1 98 103 LYS A O 1
ATOM 863 N N . ALA A 1 104 ? 8.484 -3.053 14.555 1 98.31 104 ALA A N 1
ATOM 864 C CA . ALA A 1 104 ? 8.336 -1.67 14.102 1 98.31 104 ALA A CA 1
ATOM 865 C C . ALA A 1 104 ? 7.055 -1.046 14.641 1 98.31 104 ALA A C 1
ATOM 867 O O . ALA A 1 104 ? 7.059 0.094 15.109 1 98.31 104 ALA A O 1
ATOM 868 N N . ALA A 1 105 ? 5.965 -1.764 14.578 1 98.19 105 ALA A N 1
ATOM 869 C CA . ALA A 1 105 ? 4.688 -1.294 15.117 1 98.19 105 ALA A CA 1
ATOM 870 C C . ALA A 1 105 ? 4.777 -1.051 16.625 1 98.19 105 ALA A C 1
ATOM 872 O O . ALA A 1 105 ? 4.25 -0.058 17.125 1 98.19 105 ALA A O 1
ATOM 873 N N . ALA A 1 106 ? 5.414 -1.937 17.281 1 98.5 106 ALA A N 1
ATOM 874 C CA . ALA A 1 106 ? 5.598 -1.796 18.734 1 98.5 106 ALA A CA 1
ATOM 875 C C . ALA A 1 106 ? 6.402 -0.544 19.062 1 98.5 106 ALA A C 1
ATOM 877 O O . ALA A 1 106 ? 6.121 0.142 20.047 1 98.5 106 ALA A O 1
ATOM 878 N N . ARG A 1 107 ? 7.375 -0.299 18.297 1 98.62 107 ARG A N 1
ATOM 879 C CA . ARG A 1 107 ? 8.188 0.894 18.516 1 98.62 107 ARG A CA 1
ATOM 880 C C . ARG A 1 107 ? 7.371 2.16 18.281 1 98.62 107 ARG A C 1
ATOM 882 O O . ARG A 1 107 ? 7.508 3.137 19.031 1 98.62 107 ARG A O 1
ATOM 889 N N . LEU A 1 108 ? 6.551 2.137 17.281 1 98.81 108 LEU A N 1
ATOM 890 C CA . LEU A 1 108 ? 5.637 3.252 17.062 1 98.81 108 LEU A CA 1
ATOM 891 C C . LEU A 1 108 ? 4.738 3.465 18.281 1 98.81 108 LEU A C 1
ATOM 893 O O . LEU A 1 108 ? 4.559 4.598 18.734 1 98.81 108 LEU A O 1
ATOM 897 N N . ALA A 1 109 ? 4.215 2.385 18.75 1 98.69 109 ALA A N 1
ATOM 898 C CA . ALA A 1 109 ? 3.344 2.459 19.906 1 98.69 109 ALA A CA 1
ATOM 899 C C . ALA A 1 109 ? 4.086 3.039 21.109 1 98.69 109 ALA A C 1
ATOM 901 O O . ALA A 1 109 ? 3.561 3.908 21.812 1 98.69 109 ALA A O 1
ATOM 902 N N . ALA A 1 110 ? 5.25 2.572 21.312 1 98.5 110 ALA A N 1
ATOM 903 C CA . ALA A 1 110 ? 6.051 3.033 22.438 1 98.5 110 ALA A CA 1
ATOM 904 C C . ALA A 1 110 ? 6.355 4.523 22.328 1 98.5 110 ALA A C 1
ATOM 906 O O . ALA A 1 110 ? 6.344 5.242 23.328 1 98.5 110 ALA A O 1
ATOM 907 N N . GLN A 1 111 ? 6.594 4.953 21.141 1 98.38 111 GLN A N 1
ATOM 908 C CA . GLN A 1 111 ? 7.012 6.332 20.922 1 98.38 111 GLN A CA 1
ATOM 909 C C . GLN A 1 111 ? 5.82 7.281 20.953 1 98.38 111 GLN A C 1
ATOM 911 O O . GLN A 1 111 ? 5.914 8.391 21.469 1 98.38 111 GLN A O 1
ATOM 916 N N . PHE A 1 112 ? 4.66 6.871 20.406 1 98.62 112 PHE A N 1
ATOM 917 C CA . PHE A 1 112 ? 3.619 7.855 20.141 1 98.62 112 PHE A CA 1
ATOM 918 C C . PHE A 1 112 ? 2.334 7.504 20.875 1 98.62 112 PHE A C 1
ATOM 920 O O . PHE A 1 112 ? 1.391 8.297 20.906 1 98.62 112 PHE A O 1
ATOM 927 N N . GLY A 1 113 ? 2.242 6.316 21.438 1 98.38 113 GLY A N 1
ATOM 928 C CA . GLY A 1 113 ? 1.093 5.93 22.234 1 98.38 113 GLY A CA 1
ATOM 929 C C . GLY A 1 113 ? 0.462 4.625 21.781 1 98.38 113 GLY A C 1
ATOM 930 O O . GLY A 1 113 ? 0.603 4.234 20.625 1 98.38 113 GLY A O 1
ATOM 931 N N . GLY A 1 114 ? -0.284 3.967 22.641 1 98 114 GLY A N 1
ATOM 932 C CA . GLY A 1 114 ? -0.87 2.654 22.406 1 98 114 GLY A CA 1
ATOM 933 C C . GLY A 1 114 ? 0.024 1.515 22.859 1 98 114 GLY A C 1
ATOM 934 O O . GLY A 1 114 ? 1.023 1.735 23.547 1 98 114 GLY A O 1
ATOM 935 N N . THR A 1 115 ? -0.424 0.298 22.609 1 98 115 THR A N 1
ATOM 936 C CA . THR A 1 115 ? 0.343 -0.921 22.844 1 98 115 THR A CA 1
ATOM 937 C C . THR A 1 115 ? 0.561 -1.682 21.531 1 98 115 THR A C 1
ATOM 939 O O . THR A 1 115 ? -0.007 -1.325 20.5 1 98 115 THR A O 1
ATOM 942 N N . GLU A 1 116 ? 1.396 -2.627 21.578 1 96.38 116 GLU A N 1
ATOM 943 C CA . GLU A 1 116 ? 1.659 -3.447 20.406 1 96.38 116 GLU A CA 1
ATOM 944 C C . GLU A 1 116 ? 0.39 -4.145 19.922 1 96.38 116 GLU A C 1
ATOM 946 O O . GLU A 1 116 ? 0.278 -4.5 18.75 1 96.38 116 GLU A O 1
ATOM 951 N N . ASP A 1 117 ? -0.611 -4.305 20.734 1 96.81 117 ASP A N 1
ATOM 952 C CA . ASP A 1 117 ? -1.878 -4.938 20.375 1 96.81 117 ASP A CA 1
ATOM 953 C C . ASP A 1 117 ? -2.832 -3.932 19.734 1 96.81 117 ASP A C 1
ATOM 955 O O . ASP A 1 117 ? -3.836 -4.316 19.141 1 96.81 117 ASP A O 1
ATOM 959 N N . GLU A 1 118 ? -2.49 -2.643 19.812 1 98.25 118 GLU A N 1
ATOM 960 C CA . GLU A 1 118 ? -3.449 -1.606 19.453 1 98.25 118 GLU A CA 1
ATOM 961 C C . GLU A 1 118 ? -2.984 -0.836 18.219 1 98.25 118 GLU A C 1
ATOM 963 O O . GLU A 1 118 ? -3.766 -0.104 17.609 1 98.25 118 GLU A O 1
ATOM 968 N N . VAL A 1 119 ? -1.728 -1.048 17.844 1 98.56 119 VAL A N 1
ATOM 969 C CA . VAL A 1 119 ? -1.158 -0.224 16.781 1 98.56 119 VAL A CA 1
ATOM 970 C C . VAL A 1 119 ? -0.75 -1.106 15.609 1 98.56 119 VAL A C 1
ATOM 972 O O . VAL A 1 119 ? -0.111 -2.145 15.797 1 98.56 119 VAL A O 1
ATOM 975 N N . ALA A 1 120 ? -1.139 -0.685 14.414 1 97.56 120 ALA A N 1
ATOM 976 C CA . ALA A 1 120 ? -0.75 -1.359 13.18 1 97.56 120 ALA A CA 1
ATOM 977 C C . ALA A 1 120 ? -0.167 -0.37 12.172 1 97.56 120 ALA A C 1
ATOM 979 O O . ALA A 1 120 ? -0.489 0.82 12.203 1 97.56 120 ALA A O 1
ATOM 980 N N . ILE A 1 121 ? 0.72 -0.842 11.336 1 98.19 121 ILE A N 1
ATOM 981 C CA . ILE A 1 121 ? 1.232 -0.071 10.203 1 98.19 121 ILE A CA 1
ATOM 982 C C . ILE A 1 121 ? 0.362 -0.316 8.977 1 98.19 121 ILE A C 1
ATOM 984 O O . ILE A 1 121 ? 0.203 -1.457 8.539 1 98.19 121 ILE A O 1
ATOM 988 N N . THR A 1 122 ? -0.271 0.675 8.5 1 96.94 122 THR A N 1
ATOM 989 C CA . THR A 1 122 ? -1.047 0.652 7.262 1 96.94 122 THR A CA 1
ATOM 990 C C . THR A 1 122 ? -0.308 1.383 6.145 1 96.94 122 THR A C 1
ATOM 992 O O . THR A 1 122 ? 0.891 1.649 6.254 1 96.94 122 THR A O 1
ATOM 995 N N . ARG A 1 123 ? -0.941 1.667 5.047 1 96 123 ARG A N 1
ATOM 996 C CA . ARG A 1 123 ? -0.317 2.316 3.898 1 96 123 ARG A CA 1
ATOM 997 C C . ARG A 1 123 ? -0.187 3.82 4.125 1 96 123 ARG A C 1
ATOM 999 O O . ARG A 1 123 ? 0.778 4.438 3.672 1 96 123 ARG A O 1
ATOM 1006 N N . ASN A 1 124 ? -1.155 4.383 4.793 1 97.06 124 ASN A N 1
ATOM 1007 C CA . ASN A 1 124 ? -1.287 5.812 5.055 1 97.06 124 ASN A CA 1
ATOM 1008 C C . ASN A 1 124 ? -2.475 6.109 5.969 1 97.06 124 ASN A C 1
ATOM 1010 O O . ASN A 1 124 ? -3.164 5.188 6.414 1 97.06 124 ASN A O 1
ATOM 1014 N N . ALA A 1 125 ? -2.664 7.352 6.234 1 97.81 125 ALA A N 1
ATOM 1015 C CA . ALA A 1 125 ? -3.77 7.738 7.109 1 97.81 125 ALA A CA 1
ATOM 1016 C C . ALA A 1 125 ? -5.117 7.418 6.465 1 97.81 125 ALA A C 1
ATOM 1018 O O . ALA A 1 125 ? -6.066 7.039 7.152 1 97.81 125 ALA A O 1
ATOM 1019 N N . THR A 1 126 ? -5.242 7.594 5.168 1 96.69 126 THR A N 1
ATOM 1020 C CA . THR A 1 126 ? -6.488 7.312 4.465 1 96.69 126 THR A CA 1
ATOM 1021 C C . THR A 1 126 ? -6.918 5.863 4.676 1 96.69 126 THR A C 1
ATOM 1023 O O . THR A 1 126 ? -8.07 5.598 5.023 1 96.69 126 THR A O 1
ATOM 1026 N N . GLU A 1 127 ? -6.008 4.953 4.461 1 96.56 127 GLU A N 1
ATOM 1027 C CA . GLU A 1 127 ? -6.336 3.545 4.684 1 96.56 127 GLU A CA 1
ATOM 1028 C C . GLU A 1 127 ? -6.734 3.293 6.133 1 96.56 127 GLU A C 1
ATOM 1030 O O . GLU A 1 127 ? -7.684 2.557 6.402 1 96.56 127 GLU A O 1
ATOM 1035 N N . SER A 1 128 ? -6.016 3.877 7.035 1 97.81 128 SER A N 1
ATOM 1036 C CA . SER A 1 128 ? -6.312 3.717 8.453 1 97.81 128 SER A CA 1
ATOM 1037 C C . SER A 1 128 ? -7.727 4.18 8.781 1 97.81 128 SER A C 1
ATOM 1039 O O . SER A 1 128 ? -8.477 3.475 9.461 1 97.81 128 SER A O 1
ATOM 1041 N N . LEU A 1 129 ? -8.055 5.336 8.297 1 98.19 129 LEU A N 1
ATOM 1042 C CA . LEU A 1 129 ? -9.367 5.914 8.57 1 98.19 129 LEU A CA 1
ATOM 1043 C C . LEU A 1 129 ? -10.469 5.129 7.871 1 98.19 129 LEU A C 1
ATOM 1045 O O . LEU A 1 129 ? -11.516 4.859 8.461 1 98.19 129 LEU A O 1
ATOM 1049 N N . ASP A 1 130 ? -10.234 4.73 6.672 1 96.62 130 ASP A N 1
ATOM 1050 C CA . ASP A 1 130 ? -11.242 4.023 5.887 1 96.62 130 ASP A CA 1
ATOM 1051 C C . ASP A 1 130 ? -11.523 2.643 6.473 1 96.62 130 ASP A C 1
ATOM 1053 O O . ASP A 1 130 ? -12.641 2.133 6.367 1 96.62 130 ASP A O 1
ATOM 1057 N N . ILE A 1 131 ? -10.508 2.008 7.086 1 96.81 131 ILE A N 1
ATOM 1058 C CA . ILE A 1 131 ? -10.703 0.74 7.781 1 96.81 131 ILE A CA 1
ATOM 1059 C C . ILE A 1 131 ? -11.781 0.899 8.852 1 96.81 131 ILE A C 1
ATOM 1061 O O . ILE A 1 131 ? -12.688 0.069 8.953 1 96.81 131 ILE A O 1
ATOM 1065 N N . ILE A 1 132 ? -11.711 1.975 9.594 1 98.25 132 ILE A N 1
ATOM 1066 C CA . ILE A 1 132 ? -12.672 2.193 10.672 1 98.25 132 ILE A CA 1
ATOM 1067 C C . ILE A 1 132 ? -14.031 2.568 10.086 1 98.25 132 ILE A C 1
ATOM 1069 O O . ILE A 1 132 ? -15.055 1.987 10.461 1 98.25 132 ILE A O 1
ATOM 1073 N N . ILE A 1 133 ? -14.062 3.527 9.148 1 98.19 133 ILE A N 1
ATOM 1074 C CA . ILE A 1 133 ? -15.32 4.039 8.602 1 98.19 133 ILE A CA 1
ATOM 1075 C C . ILE A 1 133 ? -16.078 2.908 7.914 1 98.19 133 ILE A C 1
ATOM 1077 O O . ILE A 1 133 ? -17.281 2.74 8.125 1 98.19 133 ILE A O 1
ATOM 1081 N N . SER A 1 134 ? -15.414 2.137 7.117 1 95.31 134 SER A N 1
ATOM 1082 C CA . SER A 1 134 ? -16.062 1.067 6.359 1 95.31 134 SER A CA 1
ATOM 1083 C C . SER A 1 134 ? -16.438 -0.103 7.262 1 95.31 134 SER A C 1
ATOM 1085 O O . SER A 1 134 ? -17.406 -0.807 7.004 1 95.31 134 SER A O 1
ATOM 1087 N N . GLY A 1 135 ? -15.633 -0.344 8.25 1 95.94 135 GLY A N 1
ATOM 1088 C CA . GLY A 1 135 ? -15.805 -1.532 9.07 1 95.94 135 GLY A CA 1
ATOM 1089 C C . GLY A 1 135 ? -16.703 -1.306 10.266 1 95.94 135 GLY A C 1
ATOM 1090 O O . GLY A 1 135 ? -17.125 -2.26 10.922 1 95.94 135 GLY A O 1
ATOM 1091 N N . TYR A 1 136 ? -16.922 -0.022 10.641 1 97.75 136 TYR A N 1
ATOM 1092 C CA . TYR A 1 136 ? -17.781 0.282 11.781 1 97.75 136 TYR A CA 1
ATOM 1093 C C . TYR A 1 136 ? -19.141 -0.394 11.633 1 97.75 136 TYR A C 1
ATOM 1095 O O . TYR A 1 136 ? -19.703 -0.457 10.531 1 97.75 136 TYR A O 1
ATOM 1103 N N . PRO A 1 137 ? -19.703 -0.957 12.672 1 96.19 137 PRO A N 1
ATOM 1104 C CA . PRO A 1 137 ? -20.969 -1.678 12.578 1 96.19 137 PRO A CA 1
ATOM 1105 C C . PRO A 1 137 ? -22.172 -0.744 12.461 1 96.19 137 PRO A C 1
ATOM 1107 O O . PRO A 1 137 ? -23.047 -0.745 13.336 1 96.19 137 PRO A O 1
ATOM 1110 N N . TRP A 1 138 ? -22.266 -0.085 11.375 1 97.38 138 TRP A N 1
ATOM 1111 C CA . TRP A 1 138 ? -23.328 0.873 11.109 1 97.38 138 TRP A CA 1
ATOM 1112 C C . TRP A 1 138 ? -24.672 0.165 10.961 1 97.38 138 TRP A C 1
ATOM 1114 O O . TRP A 1 138 ? -24.75 -0.917 10.375 1 97.38 138 TRP A O 1
ATOM 1124 N N . GLU A 1 139 ? -25.688 0.706 11.469 1 96.88 139 GLU A N 1
ATOM 1125 C CA . GLU A 1 139 ? -27.078 0.347 11.219 1 96.88 139 GLU A CA 1
ATOM 1126 C C . GLU A 1 139 ? -27.828 1.504 10.57 1 96.88 139 GLU A C 1
ATOM 1128 O O . GLU A 1 139 ? -27.406 2.656 10.648 1 96.88 139 GLU A O 1
ATOM 1133 N N . LYS A 1 140 ? -28.938 1.149 9.93 1 97.69 140 LYS A N 1
ATOM 1134 C CA . LYS A 1 140 ? -29.766 2.184 9.328 1 97.69 140 LYS A CA 1
ATOM 1135 C C . LYS A 1 140 ? -30.188 3.223 10.367 1 97.69 140 LYS A C 1
ATOM 1137 O O . LYS A 1 140 ? -30.641 2.873 11.461 1 97.69 140 LYS A O 1
ATOM 1142 N N . GLY A 1 141 ? -29.906 4.473 10.023 1 98.44 141 GLY A N 1
ATOM 1143 C CA . GLY A 1 141 ? -30.328 5.551 10.906 1 98.44 141 GLY A CA 1
ATOM 1144 C C . GLY A 1 141 ? -29.219 6.027 11.836 1 98.44 141 GLY A C 1
ATOM 1145 O O . GLY A 1 141 ? -29.312 7.109 12.414 1 98.44 141 GLY A O 1
ATOM 1146 N N . ASP A 1 142 ? -28.156 5.246 12 1 98.75 142 ASP A N 1
ATOM 1147 C CA . ASP A 1 142 ? -27 5.707 12.758 1 98.75 142 ASP A CA 1
ATOM 1148 C C . ASP A 1 142 ? -26.438 7.008 12.18 1 98.75 142 ASP A C 1
ATOM 1150 O O . ASP A 1 142 ? -26.641 7.305 11 1 98.75 142 ASP A O 1
ATOM 1154 N N . GLU A 1 143 ? -25.812 7.777 13.062 1 98.88 143 GLU A N 1
ATOM 1155 C CA . GLU A 1 143 ? -25.297 9.062 12.609 1 98.88 143 GLU A CA 1
ATOM 1156 C C . GLU A 1 143 ? -23.797 9.156 12.852 1 98.88 143 GLU A C 1
ATOM 1158 O O . GLU A 1 143 ? -23.297 8.711 13.883 1 98.88 143 GLU A O 1
ATOM 1163 N N . ALA A 1 144 ? -23.141 9.68 11.891 1 98.88 144 ALA A N 1
ATOM 1164 C CA . ALA A 1 144 ? -21.75 10.133 12.039 1 98.88 144 ALA A CA 1
ATOM 1165 C C . ALA A 1 144 ? -21.672 11.656 11.977 1 98.88 144 ALA A C 1
ATOM 1167 O O . ALA A 1 144 ? -22.406 12.297 11.227 1 98.88 144 ALA A O 1
ATOM 1168 N N . VAL A 1 145 ? -20.734 12.219 12.781 1 98.94 145 VAL A N 1
ATOM 1169 C CA . VAL A 1 145 ? -20.516 13.656 12.781 1 98.94 145 VAL A CA 1
ATOM 1170 C C . VAL A 1 145 ? -19.094 13.961 12.328 1 98.94 145 VAL A C 1
ATOM 1172 O O . VAL A 1 145 ? -18.141 13.336 12.789 1 98.94 145 VAL A O 1
ATOM 1175 N N . PHE A 1 146 ? -18.922 14.828 11.43 1 98.81 146 PHE A N 1
ATOM 1176 C CA . PHE A 1 146 ? -17.625 15.352 11.023 1 98.81 146 PHE A CA 1
ATOM 1177 C C . PHE A 1 146 ? -17.75 16.781 10.5 1 98.81 146 PHE A C 1
ATOM 1179 O O . PHE A 1 146 ? -18.844 17.344 10.469 1 98.81 146 PHE A O 1
ATOM 1186 N N . ALA A 1 147 ? -16.656 17.422 10.164 1 98.81 147 ALA A N 1
ATOM 1187 C CA . ALA A 1 147 ? -16.688 18.828 9.797 1 98.81 147 ALA A CA 1
ATOM 1188 C C . ALA A 1 147 ? -16.484 19 8.289 1 98.81 147 ALA A C 1
ATOM 1190 O O . ALA A 1 147 ? -15.914 18.141 7.629 1 98.81 147 ALA A O 1
ATOM 1191 N N . HIS A 1 148 ? -16.969 20.125 7.766 1 98.25 148 HIS A N 1
ATOM 1192 C CA . HIS A 1 148 ? -16.734 20.484 6.375 1 98.25 148 HIS A CA 1
ATOM 1193 C C . HIS A 1 148 ? -15.242 20.609 6.086 1 98.25 148 HIS A C 1
ATOM 1195 O O . HIS A 1 148 ? -14.797 20.328 4.969 1 98.25 148 HIS A O 1
ATOM 1201 N N . GLN A 1 149 ? -14.477 20.953 7.117 1 98.12 149 GLN A N 1
ATOM 1202 C CA . GLN A 1 149 ? -13.055 21.234 6.961 1 98.12 149 GLN A CA 1
ATOM 1203 C C . GLN A 1 149 ? -12.242 19.938 6.992 1 98.12 149 GLN A C 1
ATOM 1205 O O . GLN A 1 149 ? -11.047 19.938 6.699 1 98.12 149 GLN A O 1
ATOM 1210 N N . ASP A 1 150 ? -12.898 18.812 7.34 1 97.94 150 ASP A N 1
ATOM 1211 C CA . ASP A 1 150 ? -12.195 17.531 7.379 1 97.94 150 ASP A CA 1
ATOM 1212 C C . ASP A 1 150 ? -11.766 17.109 5.977 1 97.94 150 ASP A C 1
ATOM 1214 O O . ASP A 1 150 ? -12.234 17.656 4.98 1 97.94 150 ASP A O 1
ATOM 1218 N N . TYR A 1 151 ? -10.836 16.188 5.922 1 96.06 151 TYR A N 1
ATOM 1219 C CA . TYR A 1 151 ? -10.188 15.812 4.676 1 96.06 151 TYR A CA 1
ATOM 1220 C C . TYR A 1 151 ? -11.203 15.25 3.684 1 96.06 151 TYR A C 1
ATOM 1222 O O . TYR A 1 151 ? -12.031 14.414 4.043 1 96.06 151 TYR A O 1
ATOM 1230 N N . GLY A 1 152 ? -11.141 15.562 2.465 1 93.5 152 GLY A N 1
ATOM 1231 C CA . GLY A 1 152 ? -12.148 15.328 1.442 1 93.5 152 GLY A CA 1
ATOM 1232 C C . GLY A 1 152 ? -12.414 13.859 1.19 1 93.5 152 GLY A C 1
ATOM 1233 O O . GLY A 1 152 ? -13.562 13.414 1.198 1 93.5 152 GLY A O 1
ATOM 1234 N N . SER A 1 153 ? -11.375 13.102 0.953 1 92 153 SER A N 1
ATOM 1235 C CA . SER A 1 153 ? -11.57 11.695 0.604 1 92 153 SER A CA 1
ATOM 1236 C C . SER A 1 153 ? -12.172 10.922 1.767 1 92 153 SER A C 1
ATOM 1238 O O . SER A 1 153 ? -12.875 9.922 1.558 1 92 153 SER A O 1
ATOM 1240 N N . ILE A 1 154 ? -11.945 11.367 2.924 1 96.88 154 ILE A N 1
ATOM 1241 C CA . ILE A 1 154 ? -12.523 10.703 4.086 1 96.88 154 ILE A CA 1
ATOM 1242 C C . ILE A 1 154 ? -14.023 11 4.164 1 96.88 154 ILE A C 1
ATOM 1244 O O . ILE A 1 154 ? -14.82 10.117 4.477 1 96.88 154 ILE A O 1
ATOM 1248 N N . LYS A 1 155 ? -14.359 12.258 3.861 1 97.19 155 LYS A N 1
ATOM 1249 C CA . LYS A 1 155 ? -15.781 12.586 3.779 1 97.19 155 LYS A CA 1
ATOM 1250 C C . LYS A 1 155 ? -16.484 11.758 2.707 1 97.19 155 LYS A C 1
ATOM 1252 O O . LYS A 1 155 ? -17.625 11.328 2.893 1 97.19 155 LYS A O 1
ATOM 1257 N N . ASN A 1 156 ? -15.789 11.523 1.595 1 96.31 156 ASN A N 1
ATOM 1258 C CA . ASN A 1 156 ? -16.328 10.664 0.547 1 96.31 156 ASN A CA 1
ATOM 1259 C C . ASN A 1 156 ? -16.578 9.242 1.059 1 96.31 156 ASN A C 1
ATOM 1261 O O . ASN A 1 156 ? -17.516 8.586 0.628 1 96.31 156 ASN A O 1
ATOM 1265 N N . MET A 1 157 ? -15.711 8.758 1.895 1 97.06 157 MET A N 1
ATOM 1266 C CA . MET A 1 157 ? -15.898 7.426 2.451 1 97.06 157 MET A CA 1
ATOM 1267 C C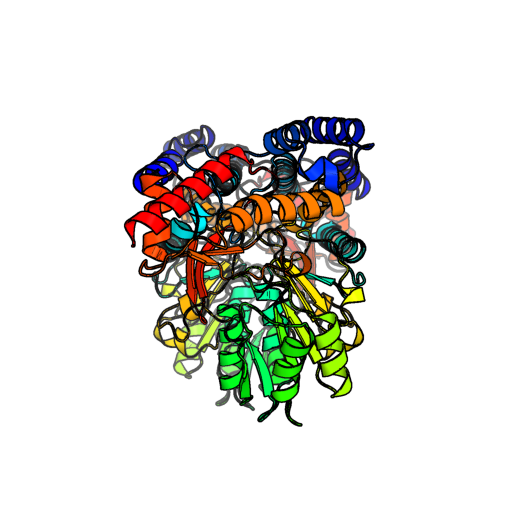 . MET A 1 157 ? -17.156 7.371 3.314 1 97.06 157 MET A C 1
ATOM 1269 O O . MET A 1 157 ? -17.922 6.402 3.256 1 97.06 157 MET A O 1
ATOM 1273 N N . PHE A 1 158 ? -17.375 8.43 4.109 1 98.19 158 PHE A N 1
ATOM 1274 C CA . PHE A 1 158 ? -18.609 8.516 4.891 1 98.19 158 PHE A CA 1
ATOM 1275 C C . PHE A 1 158 ? -19.828 8.539 3.977 1 98.19 158 PHE A C 1
ATOM 1277 O O . PHE A 1 158 ? -20.844 7.938 4.285 1 98.19 158 PHE A O 1
ATOM 1284 N N . GLU A 1 159 ? -19.703 9.273 2.889 1 97.44 159 GLU A N 1
ATOM 1285 C CA . GLU A 1 159 ? -20.797 9.32 1.92 1 97.44 159 GLU A CA 1
ATOM 1286 C C . GLU A 1 159 ? -21.094 7.93 1.354 1 97.44 159 GLU A C 1
ATOM 1288 O O . GLU A 1 159 ? -22.25 7.523 1.257 1 97.44 159 GLU A O 1
ATOM 1293 N N . LEU A 1 160 ? -20.094 7.223 0.991 1 94.75 160 LEU A N 1
ATOM 1294 C CA . LEU A 1 160 ? -20.25 5.883 0.433 1 94.75 160 LEU A CA 1
ATOM 1295 C C . LEU A 1 160 ? -20.922 4.945 1.438 1 94.75 160 LEU A C 1
ATOM 1297 O O . LEU A 1 160 ? -21.812 4.172 1.079 1 94.75 160 LEU A O 1
ATOM 1301 N N . VAL A 1 161 ? -20.469 5.004 2.643 1 95.62 161 VAL A N 1
ATOM 1302 C CA . VAL A 1 161 ? -21.016 4.121 3.668 1 95.62 161 VAL A CA 1
ATOM 1303 C C . VAL A 1 161 ? -22.453 4.516 3.971 1 95.62 161 VAL A C 1
ATOM 1305 O O . VAL A 1 161 ? -23.297 3.656 4.266 1 95.62 161 VAL A O 1
ATOM 1308 N N . SER A 1 162 ? -22.719 5.809 3.92 1 97.5 162 SER A N 1
ATOM 1309 C CA . SER A 1 162 ? -24.094 6.258 4.102 1 97.5 162 SER A CA 1
ATOM 1310 C C . SER A 1 162 ? -25.016 5.672 3.029 1 97.5 162 SER A C 1
ATOM 1312 O O . SER A 1 162 ? -26.125 5.246 3.326 1 97.5 162 SER A O 1
ATOM 1314 N N . ARG A 1 163 ? -24.578 5.668 1.81 1 94.81 163 ARG A N 1
ATOM 1315 C CA . ARG A 1 163 ? -25.328 5.09 0.702 1 94.81 163 ARG A CA 1
ATOM 1316 C C . ARG A 1 163 ? -25.547 3.598 0.914 1 94.81 163 ARG A C 1
ATOM 1318 O O . ARG A 1 163 ? -26.625 3.076 0.594 1 94.81 163 ARG A O 1
ATOM 1325 N N . ARG A 1 164 ? -24.609 2.975 1.448 1 91.81 164 ARG A N 1
ATOM 1326 C CA . ARG A 1 164 ? -24.625 1.519 1.55 1 91.81 164 ARG A CA 1
ATOM 1327 C C . ARG A 1 164 ? -25.469 1.058 2.732 1 91.81 164 ARG A C 1
ATOM 1329 O O . ARG A 1 164 ? -26.203 0.07 2.633 1 91.81 164 ARG A O 1
ATOM 1336 N N . TYR A 1 165 ? -25.359 1.78 3.846 1 94.44 165 TYR A N 1
ATOM 1337 C CA . TYR A 1 165 ? -25.922 1.245 5.082 1 94.44 165 TYR A CA 1
ATOM 1338 C C . TYR A 1 165 ? -27.078 2.105 5.578 1 94.44 165 TYR A C 1
ATOM 1340 O O . TYR A 1 165 ? -27.734 1.762 6.559 1 94.44 165 TYR A O 1
ATOM 1348 N N . GLY A 1 166 ? -27.25 3.236 4.957 1 97.12 166 GLY A N 1
ATOM 1349 C CA . GLY A 1 166 ? -28.359 4.094 5.312 1 97.12 166 GLY A CA 1
ATOM 1350 C C . GLY A 1 166 ? -28.094 4.965 6.523 1 97.12 166 GLY A C 1
ATOM 1351 O O . GLY A 1 166 ? -29.016 5.445 7.176 1 97.12 166 GLY A O 1
ATOM 1352 N N . MET A 1 167 ? -26.859 5.074 6.879 1 97.31 167 MET A N 1
ATOM 1353 C CA . MET A 1 167 ? -26.516 5.973 7.977 1 97.31 167 MET A CA 1
ATOM 1354 C C . MET A 1 167 ? -26.594 7.43 7.531 1 97.31 167 MET A C 1
ATOM 1356 O O . MET A 1 167 ? -26.766 7.711 6.344 1 97.31 167 MET A O 1
ATOM 1360 N N . VAL A 1 168 ? -26.562 8.367 8.484 1 98.62 168 VAL A N 1
ATOM 1361 C CA . VAL A 1 168 ? -26.766 9.781 8.211 1 98.62 168 VAL A CA 1
ATOM 1362 C C . VAL A 1 168 ? -25.484 10.555 8.57 1 98.62 168 VAL A C 1
ATOM 1364 O O . VAL A 1 168 ? -24.922 10.375 9.648 1 98.62 168 VAL A O 1
ATOM 1367 N N . ASN A 1 169 ? -25.094 11.352 7.703 1 98.69 169 ASN A N 1
ATOM 1368 C CA . ASN A 1 169 ? -23.953 12.227 7.949 1 98.69 169 ASN A CA 1
ATOM 1369 C C . ASN A 1 169 ? -24.391 13.586 8.492 1 98.69 169 ASN A C 1
ATOM 1371 O O . ASN A 1 169 ? -25.172 14.289 7.852 1 98.69 169 ASN A O 1
ATOM 1375 N N . LYS A 1 170 ? -23.922 13.898 9.664 1 98.81 170 LYS A N 1
ATOM 1376 C CA . LYS A 1 170 ? -24.094 15.234 10.242 1 98.81 170 LYS A CA 1
ATOM 1377 C C . LYS A 1 170 ? -22.797 16.047 10.125 1 98.81 170 LYS A C 1
ATOM 1379 O O . LYS A 1 170 ? -21.797 15.711 10.75 1 98.81 170 LYS A O 1
ATOM 1384 N N . ILE A 1 171 ? -22.891 17.156 9.383 1 98.62 171 ILE A N 1
ATOM 1385 C CA . ILE A 1 171 ? -21.688 17.906 9.078 1 98.62 171 ILE A CA 1
ATOM 1386 C C . ILE A 1 171 ? -21.719 19.266 9.781 1 98.62 171 ILE A C 1
ATOM 1388 O O . ILE A 1 171 ? -22.719 19.984 9.703 1 98.62 171 ILE A O 1
ATOM 1392 N N . VAL A 1 172 ? -20.688 19.609 10.461 1 98.75 172 VAL A N 1
ATOM 1393 C CA . VAL A 1 172 ? -20.609 20.859 11.211 1 98.75 172 VAL A CA 1
ATOM 1394 C C . VAL A 1 172 ? -19.547 21.766 10.594 1 98.75 172 VAL A C 1
ATOM 1396 O O . VAL A 1 172 ? -18.797 21.344 9.703 1 98.75 172 VAL A O 1
ATOM 1399 N N . ASP A 1 173 ? -19.5 23.031 11.031 1 98.38 173 ASP A N 1
ATOM 1400 C CA . ASP A 1 173 ? -18.484 24 10.602 1 98.38 173 ASP A CA 1
ATOM 1401 C C . ASP A 1 173 ? -17.609 24.438 11.781 1 98.38 173 ASP A C 1
ATOM 1403 O O . ASP A 1 173 ? -18.125 24.797 12.836 1 98.38 173 ASP A O 1
ATOM 1407 N N . ILE A 1 174 ? -16.359 24.344 11.57 1 98.25 174 ILE A N 1
ATOM 1408 C CA . ILE A 1 174 ? -15.422 24.797 12.586 1 98.25 174 ILE A CA 1
ATOM 1409 C C . ILE A 1 174 ? -14.977 26.219 12.289 1 98.25 174 ILE A C 1
ATOM 1411 O O . ILE A 1 174 ? -14.547 26.531 11.172 1 98.25 174 ILE A O 1
ATOM 1415 N N . PRO A 1 175 ? -15.047 27.078 13.266 1 97.69 175 PRO A N 1
ATOM 1416 C CA . PRO A 1 175 ? -14.602 28.438 13.008 1 97.69 175 PRO A CA 1
ATOM 1417 C C . PRO A 1 175 ? -13.102 28.531 12.719 1 97.69 175 PRO A C 1
ATOM 1419 O O . PRO A 1 175 ? -12.312 27.812 13.336 1 97.69 175 PRO A O 1
ATOM 1422 N N . LEU A 1 176 ? -12.742 29.391 11.859 1 96.75 176 LEU A N 1
ATOM 1423 C CA . LEU A 1 176 ? -11.336 29.625 11.539 1 96.75 176 LEU A CA 1
ATOM 1424 C C . LEU A 1 176 ? -10.602 30.219 12.727 1 96.75 176 LEU A C 1
ATOM 1426 O O . LEU A 1 176 ? -9.422 29.953 12.938 1 96.75 176 LEU A O 1
ATOM 1430 N N . HIS A 1 177 ? -11.32 31.062 13.453 1 97 177 HIS A N 1
ATOM 1431 C CA . HIS A 1 177 ? -10.773 31.75 14.617 1 97 177 HIS A CA 1
ATOM 1432 C C . HIS A 1 177 ? -11.672 31.562 15.836 1 97 177 HIS A C 1
ATOM 1434 O O . HIS A 1 177 ? -12.367 32.5 16.25 1 97 177 HIS A O 1
ATOM 1440 N N . PRO A 1 178 ? -11.562 30.438 16.438 1 97.88 178 PRO A N 1
ATOM 1441 C CA . PRO A 1 178 ? -12.406 30.188 17.609 1 97.88 178 PRO A CA 1
ATOM 1442 C C . PRO A 1 178 ? -12.031 31.078 18.797 1 97.88 178 PRO A C 1
ATOM 1444 O O . PRO A 1 178 ? -10.859 31.391 18.984 1 97.88 178 PRO A O 1
ATOM 1447 N N . GLN A 1 179 ? -13.008 31.375 19.609 1 96.62 179 GLN A N 1
ATOM 1448 C CA . GLN A 1 179 ? -12.797 32.188 20.781 1 96.62 179 GLN A CA 1
ATOM 1449 C C . GLN A 1 179 ? -12.25 31.375 21.953 1 96.62 179 GLN A C 1
ATOM 1451 O O . GLN A 1 179 ? -11.57 31.906 22.828 1 96.62 179 GLN A O 1
ATOM 1456 N N . SER A 1 180 ? -12.625 30.109 21.953 1 97.56 180 SER A N 1
ATOM 1457 C CA . SER A 1 180 ? -12.219 29.203 23.016 1 97.56 180 SER A CA 1
ATOM 1458 C C . SER A 1 180 ? -12.344 27.75 22.594 1 97.56 180 SER A C 1
ATOM 1460 O O . SER A 1 180 ? -12.938 27.438 21.562 1 97.56 180 SER A O 1
ATOM 1462 N N . ASP A 1 181 ? -11.734 26.906 23.422 1 98.25 181 ASP A N 1
ATOM 1463 C CA . ASP A 1 181 ? -11.922 25.469 23.219 1 98.25 181 ASP A CA 1
ATOM 1464 C C . ASP A 1 181 ? -13.398 25.094 23.328 1 98.25 181 ASP A C 1
ATOM 1466 O O . ASP A 1 181 ? -13.883 24.25 22.562 1 98.25 181 ASP A O 1
ATOM 1470 N N . GLU A 1 182 ? -14.039 25.719 24.25 1 98.38 182 GLU A N 1
ATOM 1471 C CA . GLU A 1 182 ? -15.438 25.406 24.547 1 98.38 182 GLU A CA 1
ATOM 1472 C C . GLU A 1 182 ? -16.328 25.688 23.344 1 98.38 182 GLU A C 1
ATOM 1474 O O . GLU A 1 182 ? -17.312 24.984 23.125 1 98.38 182 GLU A O 1
ATOM 1479 N N . GLU A 1 183 ? -15.992 26.672 22.641 1 98.5 183 GLU A N 1
ATOM 1480 C CA . GLU A 1 183 ? -16.766 26.984 21.438 1 98.5 183 GLU A CA 1
ATOM 1481 C C . GLU A 1 183 ? -16.734 25.812 20.438 1 98.5 183 GLU A C 1
ATOM 1483 O O . GLU A 1 183 ? -17.766 25.453 19.891 1 98.5 183 GLU A O 1
ATOM 1488 N N . ILE A 1 184 ? -15.609 25.234 20.234 1 98.62 184 ILE A N 1
ATOM 1489 C CA . ILE A 1 184 ? -15.445 24.125 19.297 1 98.62 184 ILE A CA 1
ATOM 1490 C C . ILE A 1 184 ? -16.141 22.875 19.859 1 98.62 184 ILE A C 1
ATOM 1492 O O . ILE A 1 184 ? -16.844 22.172 19.125 1 98.62 184 ILE A O 1
ATOM 1496 N N . VAL A 1 185 ? -15.922 22.609 21.141 1 98.88 185 VAL A N 1
ATOM 1497 C CA . VAL A 1 185 ? -16.531 21.453 21.781 1 98.88 185 VAL A CA 1
ATOM 1498 C C . VAL A 1 185 ? -18.047 21.547 21.641 1 98.88 185 VAL A C 1
ATOM 1500 O O . VAL A 1 185 ? -18.703 20.531 21.344 1 98.88 185 VAL A O 1
ATOM 1503 N N . LYS A 1 186 ? -18.578 22.719 21.828 1 98.75 186 LYS A N 1
ATOM 1504 C CA . LYS A 1 186 ? -20.016 22.922 21.781 1 98.75 186 LYS A CA 1
ATOM 1505 C C . LYS A 1 186 ? -20.578 22.625 20.391 1 98.75 186 LYS A C 1
ATOM 1507 O O . LYS A 1 186 ? -21.688 22.125 20.266 1 98.75 186 LYS A O 1
ATOM 1512 N N . ILE A 1 187 ? -19.891 22.938 19.391 1 98.75 187 ILE A N 1
ATOM 1513 C CA . ILE A 1 187 ? -20.312 22.688 18.016 1 98.75 187 ILE A CA 1
ATOM 1514 C C . ILE A 1 187 ? -20.547 21.203 17.812 1 98.75 187 ILE A C 1
ATOM 1516 O O . ILE A 1 187 ? -21.578 20.797 17.266 1 98.75 187 ILE A O 1
ATOM 1520 N N . TYR A 1 188 ? -19.625 20.375 18.234 1 98.88 188 TYR A N 1
ATOM 1521 C CA . TYR A 1 188 ? -19.797 18.922 18.109 1 98.88 188 TYR A CA 1
ATOM 1522 C C . TYR A 1 188 ? -20.891 18.422 19.031 1 98.88 188 TYR A C 1
ATOM 1524 O O . TYR A 1 188 ? -21.656 17.531 18.672 1 98.88 188 TYR A O 1
ATOM 1532 N N . GLU A 1 189 ? -20.922 18.953 20.25 1 98.88 189 GLU A N 1
ATOM 1533 C CA . GLU A 1 189 ? -21.922 18.547 21.219 1 98.88 189 GLU A CA 1
ATOM 1534 C C . GLU A 1 189 ? -23.328 18.75 20.672 1 98.88 189 GLU A C 1
ATOM 1536 O O . GLU A 1 189 ? -24.188 17.875 20.812 1 98.88 189 GLU A O 1
ATOM 1541 N N . GLU A 1 190 ? -23.547 19.859 20.078 1 98.81 190 GLU A N 1
ATOM 1542 C CA . GLU A 1 190 ? -24.859 20.234 19.578 1 98.81 190 GLU A CA 1
ATOM 1543 C C . GLU A 1 190 ? -25.281 19.359 18.406 1 98.81 190 GLU A C 1
ATOM 1545 O O . GLU A 1 190 ? -26.469 19.25 18.094 1 98.81 190 GLU A O 1
ATOM 1550 N N . ALA A 1 191 ? -24.344 18.719 17.781 1 98.81 191 ALA A N 1
ATOM 1551 C CA . ALA A 1 191 ? -24.625 17.875 16.625 1 98.81 191 ALA A CA 1
ATOM 1552 C C . ALA A 1 191 ? -25.016 16.469 17.062 1 98.81 191 ALA A C 1
ATOM 1554 O O . ALA A 1 191 ? -25.562 15.695 16.266 1 98.81 191 ALA A O 1
ATOM 1555 N N . ILE A 1 192 ? -24.75 16.078 18.312 1 98.75 192 ILE A N 1
ATOM 1556 C CA . ILE A 1 192 ? -25.016 14.734 18.812 1 98.75 192 ILE A CA 1
ATOM 1557 C C . ILE A 1 192 ? -26.5 14.547 19.031 1 98.75 192 ILE A C 1
ATOM 1559 O O . ILE A 1 192 ? -27.172 15.422 19.594 1 98.75 192 ILE A O 1
ATOM 1563 N N . THR A 1 193 ? -27.047 13.508 18.578 1 98.69 193 THR A N 1
ATOM 1564 C CA . THR A 1 193 ? -28.375 12.992 18.875 1 98.69 193 THR A CA 1
ATOM 1565 C C . THR A 1 193 ? -28.297 11.594 19.484 1 98.69 193 THR A C 1
ATOM 1567 O O . THR A 1 193 ? -27.219 11.023 19.594 1 98.69 193 THR A O 1
ATOM 1570 N N . PRO A 1 194 ? -29.422 11.016 19.859 1 98.31 194 PRO A N 1
ATOM 1571 C CA . PRO A 1 194 ? -29.406 9.648 20.375 1 98.31 194 PRO A CA 1
ATOM 1572 C C . PRO A 1 194 ? -28.938 8.625 19.344 1 98.31 194 PRO A C 1
ATOM 1574 O O . PRO A 1 194 ? -28.594 7.496 19.703 1 98.31 194 PRO A O 1
ATOM 1577 N N . ASN A 1 195 ? -28.891 9.031 18.078 1 98.62 195 ASN A N 1
ATOM 1578 C CA . ASN A 1 195 ? -28.516 8.125 17 1 98.62 195 ASN A CA 1
ATOM 1579 C C . ASN A 1 195 ? -27.047 8.25 16.656 1 98.62 195 ASN A C 1
ATOM 1581 O O . ASN A 1 195 ? -26.516 7.48 15.844 1 98.62 195 ASN A O 1
ATOM 1585 N N . THR A 1 196 ? -26.312 9.234 17.188 1 98.88 196 THR A N 1
ATOM 1586 C CA . THR A 1 196 ? -24.922 9.461 16.859 1 98.88 196 THR A CA 1
ATOM 1587 C C . THR A 1 196 ? -24.047 8.344 17.422 1 98.88 196 THR A C 1
ATOM 1589 O O . THR A 1 196 ? -24.109 8.031 18.609 1 98.88 196 THR A O 1
ATOM 1592 N N . LYS A 1 197 ? -23.234 7.738 16.562 1 98.88 197 LYS A N 1
ATOM 1593 C CA . LYS A 1 197 ? -22.406 6.609 16.984 1 98.88 197 LYS A CA 1
ATOM 1594 C C . LYS A 1 197 ? -20.922 6.961 16.953 1 98.88 197 LYS A C 1
ATOM 1596 O O . LYS A 1 197 ? -20.141 6.441 17.75 1 98.88 197 LYS A O 1
ATOM 1601 N N . LEU A 1 198 ? -20.547 7.824 16 1 98.88 198 LEU A N 1
ATOM 1602 C CA . LEU A 1 198 ? -19.125 8.109 15.766 1 98.88 198 LEU A CA 1
ATOM 1603 C C . LEU A 1 198 ? -18.938 9.57 15.383 1 98.88 198 LEU A C 1
ATOM 1605 O O . LEU A 1 198 ? -19.672 10.109 14.562 1 98.88 198 LEU A O 1
ATOM 1609 N N . ILE A 1 199 ? -17.969 10.219 16.016 1 98.94 199 ILE A N 1
ATOM 1610 C CA . ILE A 1 199 ? -17.5 11.547 15.625 1 98.94 199 ILE A CA 1
ATOM 1611 C C . ILE A 1 199 ? -16.094 11.445 15.055 1 98.94 199 ILE A C 1
ATOM 1613 O O . ILE A 1 199 ? -15.211 10.852 15.664 1 98.94 199 ILE A O 1
ATOM 1617 N N . MET A 1 200 ? -15.898 11.914 13.875 1 98.75 200 MET A N 1
ATOM 1618 C CA . MET A 1 200 ? -14.562 12.094 13.32 1 98.75 200 MET A CA 1
ATOM 1619 C C . MET A 1 200 ? -14.094 13.531 13.492 1 98.75 200 MET A C 1
ATOM 1621 O O . MET A 1 200 ? -14.82 14.477 13.164 1 98.75 200 MET A O 1
ATOM 1625 N N . VAL A 1 201 ? -12.914 13.734 14.008 1 98.81 201 VAL A N 1
ATOM 1626 C CA . VAL A 1 201 ? -12.328 15.047 14.25 1 98.81 201 VAL A CA 1
ATOM 1627 C C . VAL A 1 201 ? -10.898 15.086 13.719 1 98.81 201 VAL A C 1
ATOM 1629 O O . VAL A 1 201 ? -10.102 14.188 14.008 1 98.81 201 VAL A O 1
ATOM 1632 N N . SER A 1 202 ? -10.609 16.047 12.922 1 98.75 202 SER A N 1
ATOM 1633 C CA . SER A 1 202 ? -9.203 16.297 12.633 1 98.75 202 SER A CA 1
ATOM 1634 C C . SER A 1 202 ? -8.461 16.75 13.891 1 98.75 202 SER A C 1
ATOM 1636 O O . SER A 1 202 ? -8.844 17.734 14.523 1 98.75 202 SER A O 1
ATOM 1638 N N . HIS A 1 203 ? -7.434 16.031 14.211 1 98.88 203 HIS A N 1
ATOM 1639 C CA . HIS A 1 203 ? -6.582 16.531 15.289 1 98.88 203 HIS A CA 1
ATOM 1640 C C . HIS A 1 203 ? -5.961 17.875 14.922 1 98.88 203 HIS A C 1
ATOM 1642 O O . HIS A 1 203 ? -5.84 18.75 15.773 1 98.88 203 HIS A O 1
ATOM 1648 N N . MET A 1 204 ? -5.578 17.984 13.727 1 98.75 204 MET A N 1
ATOM 1649 C CA . MET A 1 204 ? -5.191 19.234 13.07 1 98.75 204 MET A CA 1
ATOM 1650 C C . MET A 1 204 ? -5.898 19.375 11.727 1 98.75 204 MET A C 1
ATOM 1652 O O . MET A 1 204 ? -5.852 18.484 10.891 1 98.75 204 MET A O 1
ATOM 1656 N N . ILE A 1 205 ? -6.574 20.469 11.547 1 98.56 205 ILE A N 1
ATOM 1657 C CA . ILE A 1 205 ? -7.184 20.734 10.25 1 98.56 205 ILE A CA 1
ATOM 1658 C C . ILE A 1 205 ? -6.098 21.016 9.211 1 98.56 205 ILE A C 1
ATOM 1660 O O . ILE A 1 205 ? -5.379 22.016 9.305 1 98.56 205 ILE A O 1
ATOM 1664 N N . ASN A 1 206 ? -6 20.188 8.172 1 98.12 206 ASN A N 1
ATOM 1665 C CA . ASN A 1 206 ? -4.879 20.188 7.238 1 98.12 206 ASN A CA 1
ATOM 1666 C C . ASN A 1 206 ? -4.82 21.469 6.418 1 98.12 206 ASN A C 1
ATOM 1668 O O . ASN A 1 206 ? -3.752 21.859 5.953 1 98.12 206 ASN A O 1
ATOM 1672 N N . ILE A 1 207 ? -5.91 22.172 6.223 1 98.38 207 ILE A N 1
ATOM 1673 C CA . ILE A 1 207 ? -5.953 23.281 5.281 1 98.38 207 ILE A CA 1
ATOM 1674 C C . ILE A 1 207 ? -5.711 24.594 6.023 1 98.38 207 ILE A C 1
ATOM 1676 O O . ILE A 1 207 ? -5.426 25.625 5.402 1 98.38 207 ILE A O 1
ATOM 1680 N N . THR A 1 208 ? -5.742 24.594 7.406 1 98.5 208 THR A N 1
ATOM 1681 C CA . THR A 1 208 ? -5.535 25.828 8.148 1 98.5 208 THR A CA 1
ATOM 1682 C C . THR A 1 208 ? -4.402 25.672 9.156 1 98.5 208 THR A C 1
ATOM 1684 O O . THR A 1 208 ? -3.863 26.656 9.656 1 98.5 208 THR A O 1
ATOM 1687 N N . GLY A 1 209 ? -4.137 24.469 9.539 1 98.62 209 GLY A N 1
ATOM 1688 C CA . GLY A 1 209 ? -3.139 24.219 10.562 1 98.62 209 GLY A CA 1
ATOM 1689 C C . GLY A 1 209 ? -3.693 24.297 11.969 1 98.62 209 GLY A C 1
ATOM 1690 O O . GLY A 1 209 ? -2.953 24.156 12.945 1 98.62 209 GLY A O 1
ATOM 1691 N N . GLN A 1 210 ? -4.957 24.516 12.141 1 98.69 210 GLN A N 1
ATOM 1692 C CA . GLN A 1 210 ? -5.559 24.656 13.461 1 98.69 210 GLN A CA 1
ATOM 1693 C C . GLN A 1 210 ? -5.555 23.328 14.219 1 98.69 210 GLN A C 1
ATOM 1695 O O . GLN A 1 210 ? -6.039 22.312 13.703 1 98.69 210 GLN A O 1
ATOM 1700 N N . ILE A 1 211 ? -4.973 23.297 15.383 1 98.75 211 ILE A N 1
ATOM 1701 C CA . ILE A 1 211 ? -5.023 22.156 16.281 1 98.75 211 ILE A CA 1
ATOM 1702 C C . ILE A 1 211 ? -6.301 22.203 17.109 1 98.75 211 ILE A C 1
ATOM 1704 O O . ILE A 1 211 ? -6.559 23.203 17.797 1 98.75 211 ILE A O 1
ATOM 1708 N N . LEU A 1 212 ? -7.121 21.219 17.094 1 98.88 212 LEU A N 1
ATOM 1709 C CA . LEU A 1 212 ? -8.398 21.203 17.797 1 98.88 212 LEU A CA 1
ATOM 1710 C C . LEU A 1 212 ? -8.25 20.625 19.203 1 98.88 212 LEU A C 1
ATOM 1712 O O . LEU A 1 212 ? -7.312 19.859 19.469 1 98.88 212 LEU A O 1
ATOM 1716 N N . PRO A 1 213 ? -9.148 21.078 20.125 1 98.69 213 PRO A N 1
ATOM 1717 C CA . PRO A 1 213 ? -9.102 20.547 21.484 1 98.69 213 PRO A CA 1
ATOM 1718 C C . PRO A 1 213 ? -9.68 19.141 21.609 1 98.69 213 PRO A C 1
ATOM 1720 O O . PRO A 1 213 ? -10.672 18.938 22.297 1 98.69 213 PRO A O 1
ATOM 1723 N N . VAL A 1 214 ? -9 18.141 21.094 1 98.81 214 VAL A N 1
ATOM 1724 C CA . VAL A 1 214 ? -9.547 16.828 20.828 1 98.81 214 VAL A CA 1
ATOM 1725 C C . VAL A 1 214 ? -9.766 16.078 22.141 1 98.81 214 VAL A C 1
ATOM 1727 O O . VAL A 1 214 ? -10.688 15.273 22.266 1 98.81 214 VAL A O 1
ATOM 1730 N N . LYS A 1 215 ? -8.891 16.281 23.156 1 98.81 215 LYS A N 1
ATOM 1731 C CA . LYS A 1 215 ? -9.133 15.641 24.453 1 98.81 215 LYS A CA 1
ATOM 1732 C C . LYS A 1 215 ? -10.484 16.047 25.031 1 98.81 215 LYS A C 1
ATOM 1734 O O . LYS A 1 215 ? -11.242 15.211 25.516 1 98.81 215 LYS A O 1
ATOM 1739 N N . LYS A 1 216 ? -10.758 17.359 24.984 1 98.88 216 LYS A N 1
ATOM 1740 C CA . LYS A 1 216 ? -12.031 17.875 25.484 1 98.88 216 LYS A CA 1
ATOM 1741 C C . LYS A 1 216 ? -13.203 17.344 24.656 1 98.88 216 LYS A C 1
ATOM 1743 O O . LYS A 1 216 ? -14.266 17.031 25.203 1 98.88 216 LYS A O 1
ATOM 1748 N N . ILE A 1 217 ? -13.031 17.25 23.375 1 98.94 217 ILE A N 1
ATOM 1749 C CA . ILE A 1 217 ? -14.07 16.719 22.5 1 98.94 217 ILE A CA 1
ATOM 1750 C C . ILE A 1 217 ? -14.32 15.25 22.828 1 98.94 217 ILE A C 1
ATOM 1752 O O . ILE A 1 217 ? -15.469 14.82 22.922 1 98.94 217 ILE A O 1
ATOM 1756 N N . CYS A 1 218 ? -13.266 14.469 23.016 1 98.94 218 CYS A N 1
ATOM 1757 C CA . CYS A 1 218 ? -13.391 13.062 23.375 1 98.94 218 CYS A CA 1
ATOM 1758 C C . CYS A 1 218 ? -14.148 12.891 24.688 1 98.94 218 CYS A C 1
ATOM 1760 O O . CYS A 1 218 ? -15.055 12.062 24.781 1 98.94 218 CYS A O 1
ATOM 1762 N N . ASP A 1 219 ? -13.742 13.656 25.719 1 98.88 219 ASP A N 1
ATOM 1763 C CA . ASP A 1 219 ? -14.414 13.586 27.016 1 98.88 219 ASP A CA 1
ATOM 1764 C C . ASP A 1 219 ? -15.906 13.875 26.875 1 98.88 219 ASP A C 1
ATOM 1766 O O . ASP A 1 219 ? -16.734 13.141 27.422 1 98.88 219 ASP A O 1
ATOM 1770 N N . MET A 1 220 ? -16.203 14.93 26.188 1 98.88 220 MET A N 1
ATOM 1771 C CA . MET A 1 220 ? -17.594 15.32 25.953 1 98.88 220 MET A CA 1
ATOM 1772 C C . MET A 1 220 ? -18.359 14.219 25.234 1 98.88 220 MET A C 1
ATOM 1774 O O . MET A 1 220 ? -19.438 13.82 25.672 1 98.88 220 MET A O 1
ATOM 1778 N N . ALA A 1 221 ? -17.859 13.703 24.141 1 98.94 221 ALA A N 1
ATOM 1779 C CA . ALA A 1 221 ? -18.516 12.68 23.344 1 98.94 221 ALA A CA 1
ATOM 1780 C C . ALA A 1 221 ? -18.766 11.414 24.156 1 98.94 221 ALA A C 1
ATOM 1782 O O . ALA A 1 221 ? -19.859 10.844 24.109 1 98.94 221 ALA A O 1
ATOM 1783 N N . HIS A 1 222 ? -17.75 10.984 24.906 1 98.81 222 HIS A N 1
ATOM 1784 C CA . HIS A 1 222 ? 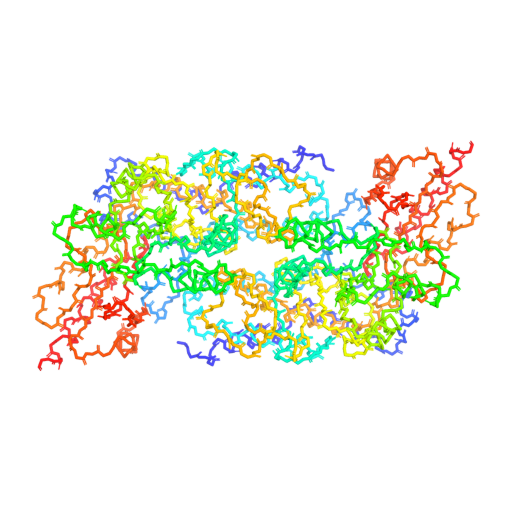-17.859 9.773 25.719 1 98.81 222 HIS A CA 1
ATOM 1785 C C . HIS A 1 222 ? -18.938 9.93 26.781 1 98.81 222 HIS A C 1
ATOM 1787 O O . HIS A 1 222 ? -19.625 8.953 27.125 1 98.81 222 HIS A O 1
ATOM 1793 N N . SER A 1 223 ? -19.016 11.117 27.297 1 98.62 223 SER A N 1
ATOM 1794 C CA . SER A 1 223 ? -20.047 11.359 28.297 1 98.62 223 SER A CA 1
ATOM 1795 C C . SER A 1 223 ? -21.438 11.148 27.703 1 98.62 223 SER A C 1
ATOM 1797 O O . SER A 1 223 ? -22.406 10.945 28.438 1 98.62 223 SER A O 1
ATOM 1799 N N . LYS A 1 224 ? -21.562 11.109 26.438 1 98.56 224 LYS A N 1
ATOM 1800 C CA . LYS A 1 224 ? -22.828 10.93 25.75 1 98.56 224 LYS A CA 1
ATOM 1801 C C . LYS A 1 224 ? -22.891 9.562 25.062 1 98.56 224 LYS A C 1
ATOM 1803 O O . LYS A 1 224 ? -23.797 9.297 24.281 1 98.56 224 LYS A O 1
ATOM 1808 N N . GLY A 1 225 ? -21.844 8.742 25.234 1 98.44 225 GLY A N 1
ATOM 1809 C CA . GLY A 1 225 ? -21.797 7.391 24.703 1 98.44 225 GLY A CA 1
ATOM 1810 C C . GLY A 1 225 ? -21.391 7.336 23.25 1 98.44 225 GLY A C 1
ATOM 1811 O O . GLY A 1 225 ? -21.688 6.363 22.547 1 98.44 225 GLY A O 1
ATOM 1812 N N . VAL A 1 226 ? -20.781 8.359 22.75 1 98.88 226 VAL A N 1
ATOM 1813 C CA . VAL A 1 226 ? -20.375 8.445 21.344 1 98.88 226 VAL A CA 1
ATOM 1814 C C . VAL A 1 226 ? -18.875 8.211 21.219 1 98.88 226 VAL A C 1
ATOM 1816 O O . VAL A 1 226 ? -18.094 8.758 22 1 98.88 226 VAL A O 1
ATOM 1819 N N . GLU A 1 227 ? -18.422 7.383 20.281 1 98.88 227 GLU A N 1
ATOM 1820 C CA . GLU A 1 227 ? -17 7.121 20.047 1 98.88 227 GLU A CA 1
ATOM 1821 C C . GLU A 1 227 ? -16.375 8.211 19.188 1 98.88 227 GLU A C 1
ATOM 1823 O O . GLU A 1 227 ? -17.078 8.945 18.484 1 98.88 227 GLU A O 1
ATOM 1828 N N . VAL A 1 228 ? -15.031 8.352 19.281 1 98.94 228 VAL A N 1
ATOM 1829 C CA . VAL A 1 228 ? -14.336 9.414 18.562 1 98.94 228 VAL A CA 1
ATOM 1830 C C . VAL A 1 228 ? -13.172 8.82 17.766 1 98.94 228 VAL A C 1
ATOM 1832 O O . VAL A 1 228 ? -12.359 8.07 18.312 1 98.94 228 VAL A O 1
ATOM 1835 N N . MET A 1 229 ? -13.117 9.109 16.516 1 98.94 229 MET A N 1
ATOM 1836 C CA . MET A 1 229 ? -11.984 8.844 15.625 1 98.94 229 MET A CA 1
ATOM 1837 C C . MET A 1 229 ? -11.242 10.133 15.289 1 98.94 229 MET A C 1
ATOM 1839 O O . MET A 1 229 ? -11.852 11.109 14.852 1 98.94 229 MET A O 1
ATOM 1843 N N . LEU A 1 230 ? -9.938 10.094 15.5 1 98.94 230 LEU A N 1
ATOM 1844 C CA . LEU A 1 230 ? -9.133 11.273 15.219 1 98.94 230 LEU A CA 1
ATOM 1845 C C . LEU A 1 230 ? -8.297 11.07 13.953 1 98.94 230 LEU A C 1
ATOM 1847 O O . LEU A 1 230 ? -7.613 10.055 13.812 1 98.94 230 LEU A O 1
ATOM 1851 N N . ASP A 1 231 ? -8.438 12.039 13.055 1 98.88 231 ASP A N 1
ATOM 1852 C CA . ASP A 1 231 ? -7.52 12.164 11.93 1 98.88 231 ASP A CA 1
ATOM 1853 C C . ASP A 1 231 ? -6.281 12.969 12.32 1 98.88 231 ASP A C 1
ATOM 1855 O O . ASP A 1 231 ? -6.32 14.195 12.367 1 98.88 231 ASP A O 1
ATOM 1859 N N . GLY A 1 232 ? -5.23 12.25 12.555 1 98.88 232 GLY A N 1
ATOM 1860 C CA . GLY A 1 232 ? -3.967 12.867 12.922 1 98.88 232 GLY A CA 1
ATOM 1861 C C . GLY A 1 232 ? -2.934 12.82 11.812 1 98.88 232 GLY A C 1
ATOM 1862 O O . GLY A 1 232 ? -1.735 12.703 12.078 1 98.88 232 GLY A O 1
ATOM 1863 N N . ALA A 1 233 ? -3.336 12.867 10.578 1 98.75 233 ALA A N 1
ATOM 1864 C CA . ALA A 1 233 ? -2.447 12.727 9.43 1 98.75 233 ALA A CA 1
ATOM 1865 C C . ALA A 1 233 ? -1.251 13.664 9.539 1 98.75 233 ALA A C 1
ATOM 1867 O O . ALA A 1 233 ? -0.152 13.344 9.086 1 98.75 233 ALA A O 1
ATOM 1868 N N . HIS A 1 234 ? -1.432 14.805 10.203 1 98.81 234 HIS A N 1
ATOM 1869 C CA . HIS A 1 234 ? -0.399 15.828 10.25 1 98.81 234 HIS A CA 1
ATOM 1870 C C . HIS A 1 234 ? 0.167 15.984 11.656 1 98.81 234 HIS A C 1
ATOM 1872 O O . HIS A 1 234 ? 0.783 17 11.977 1 98.81 234 HIS A O 1
ATOM 1878 N N . CYS A 1 235 ? 0.01 15.023 12.539 1 98.81 235 CYS A N 1
ATOM 1879 C CA . CYS A 1 235 ? 0.229 15.391 13.93 1 98.81 235 CYS A CA 1
ATOM 1880 C C . CYS A 1 235 ? 1.447 14.672 14.5 1 98.81 235 CYS A C 1
ATOM 1882 O O . CYS A 1 235 ? 2.275 15.289 15.172 1 98.81 235 CYS A O 1
ATOM 1884 N N . ILE A 1 236 ? 1.561 13.391 14.242 1 98.69 236 ILE A N 1
ATOM 1885 C CA . ILE A 1 236 ? 2.682 12.625 14.789 1 98.69 236 ILE A CA 1
ATOM 1886 C C . ILE A 1 236 ? 3.998 13.227 14.297 1 98.69 236 ILE A C 1
ATOM 1888 O O . ILE A 1 236 ? 4.164 13.477 13.102 1 98.69 236 ILE A O 1
ATOM 1892 N N . ALA A 1 237 ? 4.934 13.516 15.219 1 98.69 237 ALA A N 1
ATOM 1893 C CA . ALA A 1 237 ? 6.277 14.039 14.984 1 98.69 237 ALA A CA 1
ATOM 1894 C C . ALA A 1 237 ? 6.223 15.5 14.547 1 98.69 237 ALA A C 1
ATOM 1896 O O . ALA A 1 237 ? 7.254 16.094 14.219 1 98.69 237 ALA A O 1
ATOM 1897 N N . HIS A 1 238 ? 5.012 16.094 14.484 1 98.75 238 HIS A N 1
ATOM 1898 C CA . HIS A 1 238 ? 4.816 17.5 14.203 1 98.75 238 HIS A CA 1
ATOM 1899 C C . HIS A 1 238 ? 4.855 18.328 15.484 1 98.75 238 HIS A C 1
ATOM 1901 O O . HIS A 1 238 ? 5.512 19.375 15.539 1 98.75 238 HIS A O 1
ATOM 1907 N N . PHE A 1 239 ? 4.207 17.906 16.453 1 98.25 239 PHE A N 1
ATOM 1908 C CA . PHE A 1 239 ? 4.246 18.438 17.812 1 98.25 239 PHE A CA 1
ATOM 1909 C C . PHE A 1 239 ? 4.145 17.312 18.828 1 98.25 239 PHE A C 1
ATOM 1911 O O . PHE A 1 239 ? 3.842 16.172 18.469 1 98.25 239 PHE A O 1
ATOM 1918 N N . ASP A 1 240 ? 4.484 17.641 20.047 1 97 240 ASP A N 1
ATOM 1919 C CA . ASP A 1 240 ? 4.691 16.609 21.062 1 97 240 ASP A CA 1
ATOM 1920 C C . ASP A 1 240 ? 3.375 16.25 21.75 1 97 240 ASP A C 1
ATOM 1922 O O . ASP A 1 240 ? 2.713 17.109 22.328 1 97 240 ASP A O 1
ATOM 1926 N N . PHE A 1 241 ? 2.918 14.953 21.672 1 97.81 241 PHE A N 1
ATOM 1927 C CA . PHE A 1 241 ? 1.763 14.375 22.359 1 97.81 241 PHE A CA 1
ATOM 1928 C C . PHE A 1 241 ? 1.838 12.852 22.344 1 97.81 241 PHE A C 1
ATOM 1930 O O . PHE A 1 241 ? 2.684 12.266 21.672 1 97.81 241 PHE A O 1
ATOM 1937 N N . LYS A 1 242 ? 1.021 12.234 23.141 1 98.25 242 LYS A N 1
ATOM 1938 C CA . LYS A 1 242 ? 0.775 10.797 23.109 1 98.25 242 LYS A CA 1
ATOM 1939 C C . LYS A 1 242 ? -0.694 10.5 22.828 1 98.25 242 LYS A C 1
ATOM 1941 O O . LYS A 1 242 ? -1.583 11.18 23.344 1 98.25 242 LYS A O 1
ATOM 1946 N N . ILE A 1 243 ? -0.938 9.508 22.078 1 98.81 243 ILE A N 1
ATOM 1947 C CA . ILE A 1 243 ? -2.299 9.125 21.719 1 98.81 243 ILE A CA 1
ATOM 1948 C C . ILE A 1 243 ? -3.1 8.812 22.969 1 98.81 243 ILE A C 1
ATOM 1950 O O . ILE A 1 243 ? -4.27 9.188 23.078 1 98.81 243 ILE A O 1
ATOM 1954 N N . ASP A 1 244 ? -2.463 8.258 23.969 1 98 244 ASP A N 1
ATOM 1955 C CA . ASP A 1 244 ? -3.098 7.836 25.219 1 98 244 ASP A CA 1
ATOM 1956 C C . ASP A 1 244 ? -3.695 9.031 25.953 1 98 244 ASP A C 1
ATOM 1958 O O . ASP A 1 244 ? -4.672 8.891 26.703 1 98 244 ASP A O 1
ATOM 1962 N N . ASP A 1 245 ? -3.113 10.141 25.75 1 98.12 245 ASP A N 1
ATOM 1963 C CA . ASP A 1 245 ? -3.527 11.336 26.484 1 98.12 245 ASP A CA 1
ATOM 1964 C C . ASP A 1 245 ? -4.777 11.953 25.859 1 98.12 245 ASP A C 1
ATOM 1966 O O . ASP A 1 245 ? -5.422 12.812 26.469 1 98.12 245 ASP A O 1
ATOM 1970 N N . LEU A 1 246 ? -5.164 11.539 24.688 1 98.62 246 LEU A N 1
ATOM 1971 C CA . LEU A 1 246 ? -6.219 12.195 23.922 1 98.62 246 LEU A CA 1
ATOM 1972 C C . LEU A 1 246 ? -7.586 11.625 24.281 1 98.62 246 LEU A C 1
ATOM 1974 O O . LEU A 1 246 ? -8.609 12.297 24.125 1 98.62 246 LEU A O 1
ATOM 1978 N N . GLY A 1 247 ? -7.605 10.312 24.594 1 98.38 247 GLY A N 1
ATOM 1979 C CA . GLY A 1 247 ? -8.844 9.641 24.969 1 98.38 247 GLY A CA 1
ATOM 1980 C C . GLY A 1 247 ? -9.625 9.133 23.781 1 98.38 247 GLY A C 1
ATOM 1981 O O . GLY A 1 247 ? -10.758 8.656 23.922 1 98.38 247 GLY A O 1
ATOM 1982 N N . CYS A 1 248 ? -9.125 9.172 22.609 1 98.81 248 CYS A N 1
ATOM 1983 C CA . CYS A 1 248 ? -9.844 8.766 21.406 1 98.81 248 CYS A CA 1
ATOM 1984 C C . CYS A 1 248 ? -9.969 7.246 21.328 1 98.81 248 CYS A C 1
ATOM 1986 O O . CYS A 1 248 ? -9.227 6.527 22.016 1 98.81 248 CYS A O 1
ATOM 1988 N N . ASP A 1 249 ? -10.914 6.77 20.516 1 98.88 249 ASP A N 1
ATOM 1989 C CA . ASP A 1 249 ? -11.133 5.344 20.281 1 98.88 249 ASP A CA 1
ATOM 1990 C C . ASP A 1 249 ? -10.312 4.84 19.094 1 98.88 249 ASP A C 1
ATOM 1992 O O . ASP A 1 249 ? -9.914 3.674 19.062 1 98.88 249 ASP A O 1
ATOM 1996 N N . TYR A 1 250 ? -10.148 5.641 18.172 1 98.88 250 TYR A N 1
ATOM 1997 C CA . TYR A 1 250 ? -9.398 5.375 16.953 1 98.88 250 TYR A CA 1
ATOM 1998 C C . TYR A 1 250 ? -8.508 6.559 16.594 1 98.88 250 TYR A C 1
ATOM 2000 O O . TYR A 1 250 ? -8.883 7.715 16.797 1 98.88 250 TYR A O 1
ATOM 2008 N N . TYR A 1 251 ? -7.297 6.285 16.094 1 98.94 251 TYR A N 1
ATOM 2009 C CA . TYR A 1 251 ? -6.375 7.328 15.648 1 98.94 251 TYR A CA 1
ATOM 2010 C C . TYR A 1 251 ? -5.629 6.898 14.383 1 98.94 251 TYR A C 1
ATOM 2012 O O . TYR A 1 251 ? -5.227 5.738 14.266 1 98.94 251 TYR A O 1
ATOM 2020 N N . ALA A 1 252 ? -5.484 7.805 13.469 1 98.81 252 ALA A N 1
ATOM 2021 C CA . ALA A 1 252 ? -4.762 7.543 12.227 1 98.81 252 ALA A CA 1
ATOM 2022 C C . ALA A 1 252 ? -3.723 8.625 11.953 1 98.81 252 ALA A C 1
ATOM 2024 O O . ALA A 1 252 ? -3.918 9.789 12.32 1 98.81 252 ALA A O 1
ATOM 2025 N N . CYS A 1 253 ? -2.68 8.242 11.305 1 98.81 253 CYS A N 1
ATOM 2026 C CA . CYS A 1 253 ? -1.653 9.203 10.922 1 98.81 253 CYS A CA 1
ATOM 2027 C C . CYS A 1 253 ? -0.937 8.758 9.656 1 98.81 253 CYS A C 1
ATOM 2029 O O . CYS A 1 253 ? -0.814 7.562 9.391 1 98.81 253 CYS A O 1
ATOM 2031 N N . SER A 1 254 ? -0.547 9.695 8.859 1 98.5 254 SER A N 1
ATOM 2032 C CA . SER A 1 254 ? 0.392 9.461 7.77 1 98.5 254 SER A CA 1
ATOM 2033 C C . SER A 1 254 ? 1.835 9.602 8.242 1 98.5 254 SER A C 1
ATOM 2035 O O . SER A 1 254 ? 2.311 10.711 8.484 1 98.5 254 SER A O 1
ATOM 2037 N N . LEU A 1 255 ? 2.59 8.555 8.195 1 98.69 255 LEU A N 1
ATOM 2038 C CA . LEU A 1 255 ? 3.932 8.578 8.766 1 98.69 255 LEU A CA 1
ATOM 2039 C C . LEU A 1 255 ? 4.934 9.172 7.785 1 98.69 255 LEU A C 1
ATOM 2041 O O . LEU A 1 255 ? 6.055 9.516 8.164 1 98.69 255 LEU A O 1
ATOM 2045 N N . HIS A 1 256 ? 4.551 9.359 6.512 1 98.19 256 HIS A N 1
ATOM 2046 C CA . HIS A 1 256 ? 5.445 9.93 5.512 1 98.19 256 HIS A CA 1
ATOM 2047 C C . HIS A 1 256 ? 5.465 11.453 5.59 1 98.19 256 HIS A C 1
ATOM 2049 O O . HIS A 1 256 ? 6.188 12.109 4.84 1 98.19 256 HIS A O 1
ATOM 2055 N N . LYS A 1 257 ? 4.672 12.047 6.387 1 98.19 257 LYS A N 1
ATOM 2056 C CA . LYS A 1 257 ? 4.66 13.5 6.547 1 98.19 257 LYS A CA 1
ATOM 2057 C C . LYS A 1 257 ? 5.699 13.953 7.57 1 98.19 257 LYS A C 1
ATOM 2059 O O . LYS A 1 257 ? 6.902 13.852 7.332 1 98.19 257 LYS A O 1
ATOM 2064 N N . TRP A 1 258 ? 5.379 14.156 8.742 1 98.75 258 TRP A N 1
ATOM 2065 C CA . TRP A 1 258 ? 6.246 14.875 9.664 1 98.75 258 TRP A CA 1
ATOM 2066 C C . TRP A 1 258 ? 7.262 13.93 10.305 1 98.75 258 TRP A C 1
ATOM 2068 O O . TRP A 1 258 ? 8.305 14.367 10.797 1 98.75 258 TRP A O 1
ATOM 2078 N N . LEU A 1 259 ? 6.945 12.625 10.273 1 98.75 259 LEU A N 1
ATOM 2079 C CA . LEU A 1 259 ? 7.938 11.656 10.734 1 98.75 259 LEU A CA 1
ATOM 2080 C C . LEU A 1 259 ? 8.906 11.297 9.617 1 98.75 259 LEU A C 1
ATOM 2082 O O . LEU A 1 259 ? 9.969 10.719 9.875 1 98.75 259 LEU A O 1
ATOM 2086 N N . SER A 1 260 ? 8.547 11.523 8.414 1 98.31 260 SER A N 1
ATOM 2087 C CA . SER A 1 260 ? 9.367 11.352 7.219 1 98.31 260 SER A CA 1
ATOM 2088 C C . SER A 1 260 ? 9.742 9.891 7.016 1 98.31 260 SER A C 1
ATOM 2090 O O . SER A 1 260 ? 10.883 9.578 6.668 1 98.31 260 SER A O 1
ATOM 2092 N N . VAL A 1 261 ? 8.852 9.047 7.344 1 98.75 261 VAL A N 1
ATOM 2093 C CA . VAL A 1 261 ? 9 7.676 6.875 1 98.75 261 VAL A CA 1
ATOM 2094 C C . VAL A 1 261 ? 8.852 7.629 5.355 1 98.75 261 VAL A C 1
ATOM 2096 O O . VAL A 1 261 ? 8.039 8.359 4.781 1 98.75 261 VAL A O 1
ATOM 2099 N N . PRO A 1 262 ? 9.656 6.809 4.711 1 98.5 262 PRO A N 1
ATOM 2100 C CA . PRO A 1 262 ? 9.391 6.645 3.281 1 98.5 262 PRO A CA 1
ATOM 2101 C C . PRO A 1 262 ? 7.941 6.25 2.99 1 98.5 262 PRO A C 1
ATOM 2103 O O . PRO A 1 262 ? 7.281 5.652 3.842 1 98.5 262 PRO A O 1
ATOM 2106 N N . LEU A 1 263 ? 7.434 6.551 1.835 1 98.12 263 LEU A N 1
ATOM 2107 C CA . LEU A 1 263 ? 6.035 6.375 1.453 1 98.12 263 LEU A CA 1
ATOM 2108 C C . LEU A 1 263 ? 5.59 4.934 1.676 1 98.12 263 LEU A C 1
ATOM 2110 O O . LEU A 1 263 ? 6.348 3.998 1.419 1 98.12 263 LEU A O 1
ATOM 2114 N N . GLY A 1 264 ? 4.309 4.824 2.123 1 97.25 264 GLY A N 1
ATOM 2115 C CA . GLY A 1 264 ? 3.732 3.498 2.266 1 97.25 264 GLY A CA 1
ATOM 2116 C C . GLY A 1 264 ? 3.549 3.078 3.713 1 97.25 264 GLY A C 1
ATOM 2117 O O . GLY A 1 264 ? 3.402 1.89 4.004 1 97.25 264 GLY A O 1
ATOM 2118 N N . ALA A 1 265 ? 3.586 4.043 4.582 1 97.94 265 ALA A N 1
ATOM 2119 C CA . ALA A 1 265 ? 3.389 3.717 5.992 1 97.94 265 ALA A CA 1
ATOM 2120 C C . ALA A 1 265 ? 2.422 4.695 6.652 1 97.94 265 ALA A C 1
ATOM 2122 O O . ALA A 1 265 ? 2.574 5.914 6.52 1 97.94 265 ALA A O 1
ATOM 2123 N N . GLY A 1 266 ? 1.409 4.207 7.242 1 98.06 266 GLY A N 1
ATOM 2124 C CA . GLY A 1 266 ? 0.487 4.895 8.133 1 98.06 266 GLY A CA 1
ATOM 2125 C C . GLY A 1 266 ? 0.366 4.238 9.492 1 98.06 266 GLY A C 1
ATOM 2126 O O . GLY A 1 266 ? 0.913 3.154 9.719 1 98.06 266 GLY A O 1
ATOM 2127 N N . LEU A 1 267 ? -0.161 4.926 10.406 1 98.75 267 LEU A N 1
ATOM 2128 C CA . LEU A 1 267 ? -0.433 4.398 11.742 1 98.75 267 LEU A CA 1
ATOM 2129 C C . LEU A 1 267 ? -1.935 4.289 11.984 1 98.75 267 LEU A C 1
ATOM 2131 O O . LEU A 1 267 ? -2.676 5.246 11.758 1 98.75 267 LEU A O 1
ATOM 2135 N N . LEU A 1 268 ? -2.355 3.129 12.367 1 98.69 268 LEU A N 1
ATOM 2136 C CA . LEU A 1 268 ? -3.705 2.891 12.859 1 98.69 268 LEU A CA 1
ATOM 2137 C C . LEU A 1 268 ? -3.682 2.492 14.336 1 98.69 268 LEU A C 1
ATOM 2139 O O . LEU A 1 268 ? -3.035 1.51 14.703 1 98.69 268 LEU A O 1
ATOM 2143 N N . TYR A 1 269 ? -4.258 3.291 15.109 1 98.88 269 TYR A N 1
ATOM 2144 C CA . TYR A 1 269 ? -4.52 2.945 16.5 1 98.88 269 TYR A CA 1
ATOM 2145 C C . TYR A 1 269 ? -5.992 2.625 16.719 1 98.88 269 TYR A C 1
ATOM 2147 O O . TYR A 1 269 ? -6.867 3.387 16.297 1 98.88 269 TYR A O 1
ATOM 2155 N N . VAL A 1 270 ? -6.27 1.506 17.312 1 98.75 270 VAL A N 1
ATOM 2156 C CA . VAL A 1 270 ? -7.602 1.116 17.766 1 98.75 270 VAL A CA 1
ATOM 2157 C C . VAL A 1 270 ? -7.551 0.684 19.219 1 98.75 270 VAL A C 1
ATOM 2159 O O . VAL A 1 270 ? -6.777 -0.207 19.594 1 98.75 270 VAL A O 1
ATOM 2162 N N . LYS A 1 271 ? -8.383 1.344 19.984 1 98.25 271 LYS A N 1
ATOM 2163 C CA . LYS A 1 271 ? -8.469 0.912 21.375 1 98.25 271 LYS A CA 1
ATOM 2164 C C . LYS A 1 271 ? -8.773 -0.58 21.469 1 98.25 271 LYS A C 1
ATOM 2166 O O . LYS A 1 271 ? -9.625 -1.094 20.734 1 98.25 271 LYS A O 1
ATOM 2171 N N . LYS A 1 272 ? -8.125 -1.259 22.344 1 96.5 272 LYS A N 1
ATOM 2172 C CA . LYS A 1 272 ? -8.102 -2.717 22.406 1 96.5 272 LYS A CA 1
ATOM 2173 C C . LYS A 1 272 ? -9.516 -3.291 22.422 1 96.5 272 LYS A C 1
ATOM 2175 O O . LYS A 1 272 ? -9.812 -4.23 21.672 1 96.5 272 LYS A O 1
ATOM 2180 N N . ASP A 1 273 ? -10.422 -2.779 23.172 1 96.31 273 ASP A N 1
ATOM 2181 C CA . ASP A 1 273 ? -11.758 -3.344 23.359 1 96.31 273 ASP A CA 1
ATOM 2182 C C . ASP A 1 273 ? -12.664 -2.998 22.172 1 96.31 273 ASP A C 1
ATOM 2184 O O . ASP A 1 273 ? -13.812 -3.439 22.125 1 96.31 273 ASP A O 1
ATOM 2188 N N . LYS A 1 274 ? -12.156 -2.197 21.234 1 97.44 274 LYS A N 1
ATOM 2189 C CA . LYS A 1 274 ? -12.953 -1.798 20.078 1 97.44 274 LYS A CA 1
ATOM 2190 C C . LYS A 1 274 ? -12.539 -2.588 18.828 1 97.44 274 LYS A C 1
ATOM 2192 O O . LYS A 1 274 ? -13.266 -2.598 17.828 1 97.44 274 LYS A O 1
ATOM 2197 N N . ILE A 1 275 ? -11.492 -3.328 18.844 1 96.88 275 ILE A N 1
ATOM 2198 C CA . ILE A 1 275 ? -10.859 -3.938 17.672 1 96.88 275 ILE A CA 1
ATOM 2199 C C . ILE A 1 275 ? -11.828 -4.926 17.016 1 96.88 275 ILE A C 1
ATOM 2201 O O . ILE A 1 275 ? -12.055 -4.871 15.812 1 96.88 275 ILE A O 1
ATOM 2205 N N . ASN A 1 276 ? -12.453 -5.762 17.75 1 93.88 276 ASN A N 1
ATOM 2206 C CA . ASN A 1 276 ? -13.211 -6.887 17.203 1 93.88 276 ASN A CA 1
ATOM 2207 C C . ASN A 1 276 ? -14.562 -6.445 16.656 1 93.88 276 ASN A C 1
ATOM 2209 O O . ASN A 1 276 ? -15.227 -7.203 15.945 1 93.88 276 ASN A O 1
ATOM 2213 N N . LYS A 1 277 ? -14.953 -5.254 16.984 1 94.31 277 LYS A N 1
ATOM 2214 C CA . LYS A 1 277 ? -16.234 -4.816 16.438 1 94.31 277 LYS A CA 1
ATOM 2215 C C . LYS A 1 277 ? -16.062 -4.23 15.039 1 94.31 277 LYS A C 1
ATOM 2217 O O . LYS A 1 277 ? -17.031 -4.082 14.297 1 94.31 277 LYS A O 1
ATOM 2222 N N . ILE A 1 278 ? -14.844 -3.869 14.75 1 96.62 278 ILE A N 1
ATOM 2223 C CA . ILE A 1 278 ? -14.578 -3.318 13.43 1 96.62 278 ILE A CA 1
ATOM 2224 C C . ILE A 1 278 ? -14.43 -4.453 12.414 1 96.62 278 ILE A C 1
ATOM 2226 O O . ILE A 1 278 ? -13.602 -5.348 12.594 1 96.62 278 ILE A O 1
ATOM 2230 N N . TRP A 1 279 ? -15.242 -4.418 11.406 1 93.62 279 TRP A N 1
ATOM 2231 C CA . TRP A 1 279 ? -15.117 -5.375 10.312 1 93.62 279 TRP A CA 1
ATOM 2232 C C . TRP A 1 279 ? -13.859 -5.109 9.5 1 93.62 279 TRP A C 1
ATOM 2234 O O . TRP A 1 279 ? -13.625 -3.98 9.047 1 93.62 279 TRP A O 1
ATOM 2244 N N . PRO A 1 280 ? -13.078 -6.129 9.281 1 93.62 280 PRO A N 1
ATOM 2245 C CA . PRO A 1 280 ? -11.852 -5.922 8.5 1 93.62 280 PRO A CA 1
ATOM 2246 C C . PRO A 1 280 ? -12.133 -5.469 7.07 1 93.62 280 PRO A C 1
ATOM 2248 O O . PRO A 1 280 ? -13.086 -5.945 6.441 1 93.62 280 PRO A O 1
ATOM 2251 N N . LEU A 1 281 ? -11.32 -4.5 6.637 1 90.25 281 LEU A N 1
ATOM 2252 C CA . LEU A 1 281 ? -11.398 -4.043 5.254 1 90.25 281 LEU A CA 1
ATOM 2253 C C . LEU A 1 281 ? -10.969 -5.145 4.289 1 90.25 281 LEU A C 1
ATOM 2255 O O . LEU A 1 281 ? -11.648 -5.398 3.291 1 90.25 281 LEU A O 1
ATOM 2259 N N . MET A 1 282 ? -9.805 -5.727 4.508 1 90.75 282 MET A N 1
ATOM 2260 C CA . MET A 1 282 ? -9.281 -6.91 3.828 1 90.75 282 MET A CA 1
ATOM 2261 C C . MET A 1 282 ? -9.102 -8.062 4.809 1 90.75 282 MET A C 1
ATOM 2263 O O . MET A 1 282 ? -8.672 -7.859 5.945 1 90.75 282 MET A O 1
ATOM 2267 N N . ALA A 1 283 ? -9.391 -9.234 4.344 1 88.06 283 ALA A N 1
ATOM 2268 C CA . ALA A 1 283 ? -9.422 -10.375 5.258 1 88.06 283 ALA A CA 1
ATOM 2269 C C . ALA A 1 283 ? -8.008 -10.773 5.684 1 88.06 283 ALA A C 1
ATOM 2271 O O . ALA A 1 283 ? -7.129 -10.961 4.84 1 88.06 283 ALA A O 1
ATOM 2272 N N . PRO A 1 284 ? -7.871 -10.938 7.004 1 85 284 PRO A N 1
ATOM 2273 C CA . PRO A 1 284 ? -6.59 -11.453 7.492 1 85 284 PRO A CA 1
ATOM 2274 C C . PRO A 1 284 ? -6.41 -12.945 7.223 1 85 284 PRO A C 1
ATOM 2276 O O . PRO A 1 284 ? -7.359 -13.617 6.816 1 85 284 PRO A O 1
ATOM 2279 N N . TYR A 1 285 ? -5.184 -13.391 7.355 1 83.75 285 TYR A N 1
ATOM 2280 C CA . TYR A 1 285 ? -4.902 -14.812 7.188 1 83.75 285 TYR A CA 1
ATOM 2281 C C . TYR A 1 285 ? -5.609 -15.641 8.25 1 83.75 285 TYR A C 1
ATOM 2283 O O . TYR A 1 285 ? -6.035 -16.766 7.984 1 83.75 285 TYR A O 1
ATOM 2291 N N . GLU A 1 286 ? -5.633 -15.055 9.383 1 87.25 286 GLU A N 1
ATOM 2292 C CA . GLU A 1 286 ? -6.379 -15.648 10.492 1 87.25 286 GLU A CA 1
ATOM 2293 C C . GLU A 1 286 ? -7.594 -14.797 10.844 1 87.25 286 GLU A C 1
ATOM 2295 O O . GLU A 1 286 ? -7.453 -13.672 11.336 1 87.25 286 GLU A O 1
ATOM 2300 N N . LEU A 1 287 ? -8.742 -15.367 10.68 1 89.94 287 LEU A N 1
ATOM 2301 C CA . LEU A 1 287 ? -9.977 -14.641 10.969 1 89.94 287 LEU A CA 1
ATOM 2302 C C . LEU A 1 287 ? -10.18 -14.5 12.469 1 89.94 287 LEU A C 1
ATOM 2304 O O . LEU A 1 287 ? -9.852 -15.406 13.234 1 89.94 287 LEU A O 1
ATOM 2308 N N . ASP A 1 288 ? -10.672 -13.398 12.914 1 90.69 288 ASP A N 1
ATOM 2309 C CA . ASP A 1 288 ? -11.141 -13.133 14.266 1 90.69 288 ASP A CA 1
ATOM 2310 C C . ASP A 1 288 ? -9.977 -13.086 15.25 1 90.69 288 ASP A C 1
ATOM 2312 O O . ASP A 1 288 ? -10.086 -13.578 16.375 1 90.69 288 ASP A O 1
ATOM 2316 N N . HIS A 1 289 ? -8.867 -12.656 14.688 1 89.38 289 HIS A N 1
ATOM 2317 C CA . HIS A 1 289 ? -7.758 -12.422 15.602 1 89.38 289 HIS A CA 1
ATOM 2318 C C . HIS A 1 289 ? -8.133 -11.414 16.672 1 89.38 289 HIS A C 1
ATOM 2320 O O . HIS A 1 289 ? -8.812 -10.422 16.391 1 89.38 289 HIS A O 1
ATOM 2326 N N . PRO A 1 290 ? -7.688 -11.602 17.891 1 88.94 290 PRO A N 1
ATOM 2327 C CA . PRO A 1 290 ? -8.172 -10.781 19.016 1 88.94 290 PRO A CA 1
ATOM 2328 C C . PRO A 1 290 ? -7.508 -9.406 19.062 1 88.94 290 PRO A C 1
ATOM 2330 O O . PRO A 1 290 ? -7.965 -8.523 19.797 1 88.94 290 PRO A O 1
ATOM 2333 N N . ASN A 1 291 ? -6.426 -9.211 18.438 1 91.81 291 ASN A N 1
ATOM 2334 C CA . ASN A 1 291 ? -5.723 -7.938 18.484 1 91.81 291 ASN A CA 1
ATOM 2335 C C . ASN A 1 291 ? -5.754 -7.223 17.141 1 91.81 291 ASN A C 1
ATOM 2337 O O . ASN A 1 291 ? -6.566 -7.555 16.281 1 91.81 291 ASN A O 1
ATOM 2341 N N . ILE A 1 292 ? -4.961 -6.148 17 1 95.88 292 ILE A N 1
ATOM 2342 C CA . ILE A 1 292 ? -5 -5.207 15.883 1 95.88 292 ILE A CA 1
ATOM 2343 C C . ILE A 1 292 ? -4.719 -5.945 14.57 1 95.88 292 ILE A C 1
ATOM 2345 O O . ILE A 1 292 ? -5.023 -5.441 13.492 1 95.88 292 ILE A O 1
ATOM 2349 N N . LYS A 1 293 ? -4.117 -7.125 14.617 1 92.5 293 LYS A N 1
ATOM 2350 C CA . LYS A 1 293 ? -3.805 -7.914 13.43 1 92.5 293 LYS A CA 1
ATOM 2351 C C . LYS A 1 293 ? -5.074 -8.289 12.672 1 92.5 293 LYS A C 1
ATOM 2353 O O . LYS A 1 293 ? -5.027 -8.555 11.469 1 92.5 293 LYS A O 1
ATOM 2358 N N . ASN A 1 294 ? -6.199 -8.289 13.32 1 92.31 294 ASN A N 1
ATOM 2359 C CA . ASN A 1 294 ? -7.484 -8.562 12.688 1 92.31 294 ASN A CA 1
ATOM 2360 C C . ASN A 1 294 ? -7.812 -7.523 11.625 1 92.31 294 ASN A C 1
ATOM 2362 O O . ASN A 1 294 ? -8.602 -7.789 10.711 1 92.31 294 ASN A O 1
ATOM 2366 N N . LEU A 1 295 ? -7.18 -6.344 11.758 1 94.31 295 LEU A N 1
ATOM 2367 C CA . LEU A 1 295 ? -7.523 -5.227 10.891 1 94.31 295 LEU A CA 1
ATOM 2368 C C . LEU A 1 295 ? -6.367 -4.895 9.953 1 94.31 295 LEU A C 1
ATOM 2370 O O . LEU A 1 295 ? -6.406 -3.891 9.242 1 94.31 295 LEU A O 1
ATOM 2374 N N . ASN A 1 296 ? -5.367 -5.707 9.969 1 88.56 296 ASN A N 1
ATOM 2375 C CA . ASN A 1 296 ? -4.148 -5.32 9.266 1 88.56 296 ASN A CA 1
ATOM 2376 C C . ASN A 1 296 ? -3.713 -6.387 8.266 1 88.56 296 ASN A C 1
ATOM 2378 O O . ASN A 1 296 ? -2.623 -6.949 8.383 1 88.56 296 ASN A O 1
ATOM 2382 N N . HIS A 1 297 ? -4.434 -6.602 7.238 1 81.56 297 HIS A N 1
ATOM 2383 C CA . HIS A 1 297 ? -3.973 -7.461 6.156 1 81.56 297 HIS A CA 1
ATOM 2384 C C . HIS A 1 297 ? -3.518 -6.641 4.957 1 81.56 297 HIS A C 1
ATOM 2386 O O . HIS A 1 297 ? -4.297 -5.859 4.398 1 81.56 297 HIS A O 1
ATOM 2392 N N . THR A 1 298 ? -2.32 -6.957 4.516 1 82.94 298 THR A N 1
ATOM 2393 C CA . THR A 1 298 ? -1.729 -6.121 3.477 1 82.94 298 THR A CA 1
ATOM 2394 C C . THR A 1 298 ? -1.266 -6.973 2.297 1 82.94 298 THR A C 1
ATOM 2396 O O . THR A 1 298 ? -0.904 -6.438 1.246 1 82.94 298 THR A O 1
ATOM 2399 N N . GLY A 1 299 ? -1.376 -8.289 2.453 1 90.56 299 GLY A N 1
ATOM 2400 C CA . GLY A 1 299 ? -0.69 -9.094 1.452 1 90.56 299 GLY A CA 1
ATOM 2401 C C . GLY A 1 299 ? 0.798 -8.812 1.38 1 90.56 299 GLY A C 1
ATOM 2402 O O . GLY A 1 299 ? 1.401 -8.375 2.363 1 90.56 299 GLY A O 1
ATOM 2403 N N . THR A 1 300 ? 1.398 -9.258 0.27 1 93.81 300 THR A N 1
ATOM 2404 C CA . THR A 1 300 ? 2.797 -8.898 0.056 1 93.81 300 THR A CA 1
ATOM 2405 C C . THR A 1 300 ? 2.928 -7.43 -0.319 1 93.81 300 THR A C 1
ATOM 2407 O O . THR A 1 300 ? 2.33 -6.977 -1.298 1 93.81 300 THR A O 1
ATOM 2410 N N . HIS A 1 301 ? 3.586 -6.676 0.508 1 94.94 301 HIS A N 1
ATOM 2411 C CA . HIS A 1 301 ? 3.672 -5.223 0.376 1 94.94 301 HIS A CA 1
ATOM 2412 C C . HIS A 1 301 ? 5.117 -4.746 0.479 1 94.94 301 HIS A C 1
ATOM 2414 O O . HIS A 1 301 ? 6.031 -5.555 0.65 1 94.94 301 HIS A O 1
ATOM 2420 N N . PRO A 1 302 ? 5.383 -3.424 0.262 1 96.62 302 PRO A N 1
ATOM 2421 C CA . PRO A 1 302 ? 6.75 -2.908 0.36 1 96.62 302 PRO A CA 1
ATOM 2422 C C . PRO A 1 302 ? 7.305 -2.967 1.782 1 96.62 302 PRO A C 1
ATOM 2424 O O . PRO A 1 302 ? 7.414 -1.936 2.449 1 96.62 302 PRO A O 1
ATOM 2427 N N . VAL A 1 303 ? 7.855 -3.998 2.123 1 97.56 303 VAL A N 1
ATOM 2428 C CA . VAL A 1 303 ? 8.195 -4.344 3.5 1 97.56 303 VAL A CA 1
ATOM 2429 C C . VAL A 1 303 ? 9.406 -3.527 3.955 1 97.56 303 VAL A C 1
ATOM 2431 O O . VAL A 1 303 ? 9.625 -3.357 5.156 1 97.56 303 VAL A O 1
ATOM 2434 N N . ALA A 1 304 ? 10.195 -3.053 3.008 1 98.38 304 ALA A N 1
ATOM 2435 C CA . ALA A 1 304 ? 11.336 -2.215 3.385 1 98.38 304 ALA A CA 1
ATOM 2436 C C . ALA A 1 304 ? 10.875 -0.975 4.145 1 98.38 304 ALA A C 1
ATOM 2438 O O . ALA A 1 304 ? 11.586 -0.473 5.016 1 98.38 304 ALA A O 1
ATOM 2439 N N . THR A 1 305 ? 9.688 -0.511 3.836 1 98.44 305 THR A N 1
ATOM 2440 C CA . THR A 1 305 ? 9.125 0.659 4.504 1 98.44 305 THR A CA 1
ATOM 2441 C C . THR A 1 305 ? 8.883 0.374 5.98 1 98.44 305 THR A C 1
ATOM 2443 O O . THR A 1 305 ? 9.109 1.239 6.832 1 98.44 305 THR A O 1
ATOM 2446 N N . ASP A 1 306 ? 8.422 -0.849 6.285 1 97.94 306 ASP A N 1
ATOM 2447 C CA . ASP A 1 306 ? 8.234 -1.225 7.684 1 97.94 306 ASP A CA 1
ATOM 2448 C C . ASP A 1 306 ? 9.539 -1.093 8.469 1 97.94 306 ASP A C 1
ATOM 2450 O O . ASP A 1 306 ? 9.547 -0.575 9.586 1 97.94 306 ASP A O 1
ATOM 2454 N N . LEU A 1 307 ? 10.594 -1.541 7.852 1 98.44 307 LEU A N 1
ATOM 2455 C CA . LEU A 1 307 ? 11.898 -1.472 8.5 1 98.44 307 LEU A CA 1
ATOM 2456 C C . LEU A 1 307 ? 12.367 -0.026 8.609 1 98.44 307 LEU A C 1
ATOM 2458 O O . LEU A 1 307 ? 12.969 0.357 9.617 1 98.44 307 LEU A O 1
ATOM 2462 N N . ALA A 1 308 ? 12.055 0.749 7.633 1 98.62 308 ALA A N 1
ATOM 2463 C CA . ALA A 1 308 ? 12.523 2.133 7.578 1 98.62 308 ALA A CA 1
ATOM 2464 C C . ALA A 1 308 ? 11.805 2.996 8.609 1 98.62 308 ALA A C 1
ATOM 2466 O O . ALA A 1 308 ? 12.258 4.098 8.93 1 98.62 308 ALA A O 1
ATOM 2467 N N . VAL A 1 309 ? 10.711 2.559 9.133 1 98.75 309 VAL A N 1
ATOM 2468 C CA . VAL A 1 309 ? 10.07 3.219 10.266 1 98.75 309 VAL A CA 1
ATOM 2469 C C . VAL A 1 309 ? 11.078 3.404 11.391 1 98.75 309 VAL A C 1
ATOM 2471 O O . VAL A 1 309 ? 11.133 4.469 12.016 1 98.75 309 VAL A O 1
ATOM 2474 N N . ASN A 1 310 ? 11.875 2.371 11.609 1 98.5 310 ASN A N 1
ATOM 2475 C CA . ASN A 1 310 ? 12.891 2.453 12.648 1 98.5 310 ASN A CA 1
ATOM 2476 C C . ASN A 1 310 ? 13.914 3.547 12.352 1 98.5 310 ASN A C 1
ATOM 2478 O O . ASN A 1 310 ? 14.32 4.285 13.25 1 98.5 310 ASN A O 1
ATOM 2482 N N . ASN A 1 311 ? 14.352 3.662 11.07 1 98.06 311 ASN A N 1
ATOM 2483 C CA . ASN A 1 311 ? 15.273 4.719 10.672 1 98.06 311 ASN A CA 1
ATOM 2484 C C . ASN A 1 311 ? 14.695 6.102 10.938 1 98.06 311 ASN A C 1
ATOM 2486 O O . ASN A 1 311 ? 15.391 6.996 11.422 1 98.06 311 ASN A O 1
ATOM 2490 N N . ALA A 1 312 ? 13.422 6.266 10.633 1 98.62 312 ALA A N 1
ATOM 2491 C CA . ALA A 1 312 ? 12.758 7.551 10.82 1 98.62 312 ALA A CA 1
ATOM 2492 C C . ALA A 1 312 ? 12.633 7.898 12.297 1 98.62 312 ALA A C 1
ATOM 2494 O O . ALA A 1 312 ? 12.836 9.047 12.695 1 98.62 312 ALA A O 1
ATOM 2495 N N . ILE A 1 313 ? 12.273 6.887 13.109 1 98.62 313 ILE A N 1
ATOM 2496 C CA . ILE A 1 313 ? 12.164 7.109 14.547 1 98.62 313 ILE A CA 1
ATOM 2497 C C . ILE A 1 313 ? 13.531 7.477 15.125 1 98.62 313 ILE A C 1
ATOM 2499 O O . ILE A 1 313 ? 13.641 8.375 15.961 1 98.62 313 ILE A O 1
ATOM 2503 N N . ASP A 1 314 ? 14.602 6.762 14.664 1 97.62 314 ASP A N 1
ATOM 2504 C CA . ASP A 1 314 ? 15.953 7.082 15.117 1 97.62 314 ASP A CA 1
ATOM 2505 C C . ASP A 1 314 ? 16.297 8.547 14.836 1 97.62 314 ASP A C 1
ATOM 2507 O O . ASP A 1 314 ? 16.812 9.242 15.703 1 97.62 314 ASP A O 1
ATOM 2511 N N . TYR A 1 315 ? 16.016 8.977 13.633 1 97.31 315 TYR A N 1
ATOM 2512 C CA . TYR A 1 315 ? 16.297 10.352 13.242 1 97.31 315 TYR A CA 1
ATOM 2513 C C . TYR A 1 315 ? 15.5 11.336 14.094 1 97.31 315 TYR A C 1
ATOM 2515 O O . TYR A 1 315 ? 16.047 12.328 14.594 1 97.31 315 TYR A O 1
ATOM 2523 N N . PHE A 1 316 ? 14.242 11.07 14.32 1 98.19 316 PHE A N 1
ATOM 2524 C CA . PHE A 1 316 ? 13.336 11.898 15.117 1 98.19 316 PHE A CA 1
ATOM 2525 C C . PHE A 1 316 ? 13.82 12 16.562 1 98.19 316 PHE A C 1
ATOM 2527 O O . PHE A 1 316 ? 13.875 13.094 17.125 1 98.19 316 PHE A O 1
ATOM 2534 N N . GLU A 1 317 ? 14.156 10.852 17.094 1 97.12 317 GLU A N 1
ATOM 2535 C CA . GLU A 1 317 ? 14.633 10.812 18.469 1 97.12 317 GLU A CA 1
ATOM 2536 C C . GLU A 1 317 ? 15.922 11.609 18.625 1 97.12 317 GLU A C 1
ATOM 2538 O O . GLU A 1 317 ? 16.141 12.258 19.656 1 97.12 317 GLU A O 1
ATOM 2543 N N . LYS A 1 318 ? 16.766 11.547 17.641 1 95.75 318 LYS A N 1
ATOM 2544 C CA . LYS A 1 318 ? 18.016 12.305 17.688 1 95.75 318 LYS A CA 1
ATOM 2545 C C . LYS A 1 318 ? 17.734 13.812 17.688 1 95.75 318 LYS A C 1
ATOM 2547 O O . LYS A 1 318 ? 18.375 14.555 18.438 1 95.75 318 LYS A O 1
ATOM 2552 N N . ILE A 1 319 ? 16.859 14.297 16.875 1 96.5 319 ILE A N 1
ATOM 2553 C CA . ILE A 1 319 ? 16.516 15.719 16.859 1 96.5 319 ILE A CA 1
ATOM 2554 C C . ILE A 1 319 ? 15.852 16.109 18.172 1 96.5 319 ILE A C 1
ATOM 2556 O O . ILE A 1 319 ? 16.203 17.125 18.766 1 96.5 319 ILE A O 1
ATOM 2560 N N . GLY A 1 320 ? 14.922 15.234 18.594 1 96.88 320 GLY A N 1
ATOM 2561 C CA . GLY A 1 320 ? 14.133 15.508 19.781 1 96.88 320 GLY A CA 1
ATOM 2562 C C . GLY A 1 320 ? 12.789 16.125 19.484 1 96.88 320 GLY A C 1
ATOM 2563 O O . GLY A 1 320 ? 12.695 17.094 18.703 1 96.88 320 GLY A O 1
ATOM 2564 N N . ALA A 1 321 ? 11.781 15.672 20.156 1 97.75 321 ALA A N 1
ATOM 2565 C CA . ALA A 1 321 ? 10.398 16.062 19.906 1 97.75 321 ALA A CA 1
ATOM 2566 C C . ALA A 1 321 ? 10.188 17.547 20.172 1 97.75 321 ALA A C 1
ATOM 2568 O O . ALA A 1 321 ? 9.617 18.266 19.344 1 97.75 321 ALA A O 1
ATOM 2569 N N . LYS A 1 322 ? 10.633 18 21.281 1 97.81 322 LYS A N 1
ATOM 2570 C CA . LYS A 1 322 ? 10.406 19.391 21.672 1 97.81 322 LYS A CA 1
ATOM 2571 C C . LYS A 1 322 ? 11.211 20.344 20.797 1 97.81 322 LYS A C 1
ATOM 2573 O O . LYS A 1 322 ? 10.734 21.438 20.469 1 97.81 322 LYS A O 1
ATOM 2578 N N . ARG A 1 323 ? 12.477 20 20.453 1 98.06 323 ARG A N 1
ATOM 2579 C CA . ARG A 1 323 ? 13.281 20.828 19.547 1 98.06 323 ARG A CA 1
ATOM 2580 C C . ARG A 1 323 ? 12.578 21 18.203 1 98.06 323 ARG A C 1
ATOM 2582 O O . ARG A 1 323 ? 12.508 22.109 17.672 1 98.06 323 ARG A O 1
ATOM 2589 N N . LYS A 1 324 ? 12.102 19.906 17.688 1 98.44 324 LYS A N 1
ATOM 2590 C CA . LYS A 1 324 ? 11.414 19.938 16.391 1 98.44 324 LYS A CA 1
ATOM 2591 C C . LYS A 1 324 ? 10.148 20.781 16.469 1 98.44 324 LYS A C 1
ATOM 2593 O O . LYS A 1 324 ? 9.914 21.625 15.594 1 98.44 324 LYS A O 1
ATOM 2598 N N . GLU A 1 325 ? 9.328 20.531 17.469 1 98.69 325 GLU A N 1
ATOM 2599 C CA . GLU A 1 325 ? 8.086 21.281 17.656 1 98.69 325 GLU A CA 1
ATOM 2600 C C . GLU A 1 325 ? 8.352 22.781 17.734 1 98.69 325 GLU A C 1
ATOM 2602 O O . GLU A 1 325 ? 7.707 23.562 17.031 1 98.69 325 GLU A O 1
ATOM 2607 N N . GLU A 1 326 ? 9.281 23.156 18.547 1 98.5 326 GLU A N 1
ATOM 2608 C CA . GLU A 1 326 ? 9.57 24.578 18.75 1 98.5 326 GLU A CA 1
ATOM 2609 C C . GLU A 1 326 ? 10.094 25.219 17.469 1 98.5 326 GLU A C 1
ATOM 2611 O O . GLU A 1 326 ? 9.781 26.391 17.188 1 98.5 326 GLU A O 1
ATOM 2616 N N . ARG A 1 327 ? 10.93 24.484 16.719 1 98.81 327 ARG A N 1
ATOM 2617 C CA . ARG A 1 327 ? 11.43 24.984 15.453 1 98.81 327 ARG A CA 1
ATOM 2618 C C . ARG A 1 327 ? 10.297 25.234 14.469 1 98.81 327 ARG A C 1
ATOM 2620 O O . ARG A 1 327 ? 10.234 26.297 13.836 1 98.81 327 ARG A O 1
ATOM 2627 N N . LEU A 1 328 ? 9.406 24.312 14.398 1 98.88 328 LEU A N 1
ATOM 2628 C CA . LEU A 1 328 ? 8.289 24.422 13.461 1 98.88 328 LEU A CA 1
ATOM 2629 C C . LEU A 1 328 ? 7.34 25.531 13.867 1 98.88 328 LEU A C 1
ATOM 2631 O O . LEU A 1 328 ? 6.879 26.297 13.023 1 98.88 328 LEU A O 1
ATOM 2635 N N . ARG A 1 329 ? 7.043 25.609 15.133 1 98.5 329 ARG A N 1
ATOM 2636 C CA . ARG A 1 329 ? 6.199 26.688 15.633 1 98.5 329 ARG A CA 1
ATOM 2637 C C . ARG A 1 329 ? 6.84 28.047 15.383 1 98.5 329 ARG A C 1
ATOM 2639 O O . ARG A 1 329 ? 6.16 29 14.969 1 98.5 329 ARG A O 1
ATOM 2646 N N . TYR A 1 330 ? 8.125 28.188 15.656 1 98.56 330 TYR A N 1
ATOM 2647 C CA . TYR A 1 330 ? 8.859 29.422 15.43 1 98.56 330 TYR A CA 1
ATOM 2648 C C . TYR A 1 330 ? 8.766 29.859 13.969 1 98.56 330 TYR A C 1
ATOM 2650 O O . TYR A 1 330 ? 8.445 31.016 13.68 1 98.56 330 TYR A O 1
ATOM 2658 N N . LEU A 1 331 ? 9 28.906 13.07 1 98.88 331 LEU A N 1
ATOM 2659 C CA . LEU A 1 331 ? 9.016 29.219 11.648 1 98.88 331 LEU A CA 1
ATOM 2660 C C . LEU A 1 331 ? 7.641 29.672 11.172 1 98.88 331 LEU A C 1
ATOM 2662 O O . LEU A 1 331 ? 7.523 30.625 10.391 1 98.88 331 LEU A O 1
ATOM 2666 N N . GLN A 1 332 ? 6.617 28.953 11.602 1 98.81 332 GLN A N 1
ATOM 2667 C CA . GLN A 1 332 ? 5.258 29.312 11.227 1 98.81 332 GLN A CA 1
ATOM 2668 C C . GLN A 1 332 ? 4.902 30.703 11.75 1 98.81 332 GLN A C 1
ATOM 2670 O O . GLN A 1 332 ? 4.391 31.547 11.008 1 98.81 332 GLN A O 1
ATOM 2675 N N . LEU A 1 333 ? 5.188 31.016 13 1 98.38 333 LEU A N 1
ATOM 2676 C CA . LEU A 1 333 ? 4.863 32.281 13.625 1 98.38 333 LEU A CA 1
ATOM 2677 C C . LEU A 1 333 ? 5.734 33.406 13.055 1 98.38 333 LEU A C 1
ATOM 2679 O O . LEU A 1 333 ? 5.293 34.562 12.969 1 98.38 333 LEU A O 1
ATOM 2683 N N . TYR A 1 334 ? 6.961 33.062 12.695 1 98.56 334 TYR A N 1
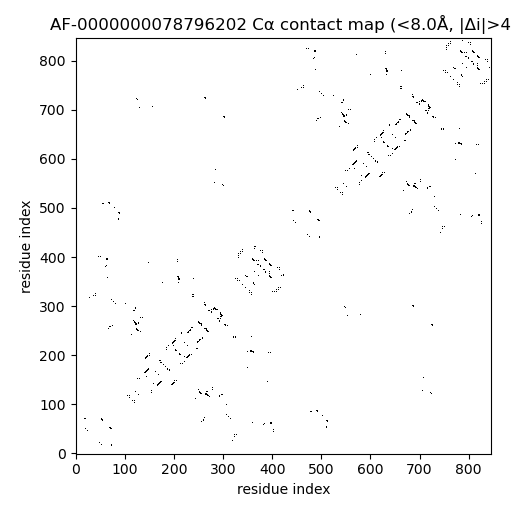ATOM 2684 C CA . TYR A 1 334 ? 7.891 34.031 12.141 1 98.56 334 TYR A CA 1
ATOM 2685 C C . TYR A 1 334 ? 7.258 34.781 10.984 1 98.56 334 TYR A C 1
ATOM 2687 O O . TYR A 1 334 ? 7.34 36 10.914 1 98.56 334 TYR A O 1
ATOM 2695 N N . TRP A 1 335 ? 6.645 34.062 10.102 1 98.81 335 TRP A N 1
ATOM 2696 C CA . TRP A 1 335 ? 6.082 34.75 8.938 1 98.81 335 TRP A CA 1
ATOM 2697 C C . TRP A 1 335 ? 4.652 35.219 9.203 1 98.81 335 TRP A C 1
ATOM 2699 O O . TRP A 1 335 ? 4.254 36.281 8.789 1 98.81 335 TRP A O 1
ATOM 2709 N N . SER A 1 336 ? 3.812 34.406 9.875 1 98.69 336 SER A N 1
ATOM 2710 C CA . SER A 1 336 ? 2.393 34.719 10.023 1 98.69 336 SER A CA 1
ATOM 2711 C C . SER A 1 336 ? 2.184 35.969 10.859 1 98.69 336 SER A C 1
ATOM 2713 O O . SER A 1 336 ? 1.294 36.781 10.57 1 98.69 336 SER A O 1
ATOM 2715 N N . ASP A 1 337 ? 3.014 36.156 11.859 1 98.06 337 ASP A N 1
ATOM 2716 C CA . ASP A 1 337 ? 2.883 37.312 12.719 1 98.06 337 ASP A CA 1
ATOM 2717 C C . ASP A 1 337 ? 3.184 38.594 11.945 1 98.06 337 ASP A C 1
ATOM 2719 O O . ASP A 1 337 ? 2.639 39.656 12.258 1 98.06 337 ASP A O 1
ATOM 2723 N N . GLN A 1 338 ? 4.031 38.531 10.992 1 98.44 338 GLN A N 1
ATOM 2724 C CA . GLN A 1 338 ? 4.473 39.688 10.242 1 98.44 338 GLN A CA 1
ATOM 2725 C C . GLN A 1 338 ? 3.404 40.125 9.242 1 98.44 338 GLN A C 1
ATOM 2727 O O . GLN A 1 338 ? 3.414 41.281 8.789 1 98.44 338 GLN A O 1
ATOM 2732 N N . VAL A 1 339 ? 2.463 39.219 8.953 1 98.38 339 VAL A N 1
ATOM 2733 C CA . VAL A 1 339 ? 1.553 39.594 7.875 1 98.38 339 VAL A CA 1
ATOM 2734 C C . VAL A 1 339 ? 0.12 39.656 8.398 1 98.38 339 VAL A C 1
ATOM 2736 O O . VAL A 1 339 ? -0.792 40.094 7.695 1 98.38 339 VAL A O 1
ATOM 2739 N N . ARG A 1 340 ? -0.162 39.219 9.578 1 97.12 340 ARG A N 1
ATOM 2740 C CA . ARG A 1 340 ? -1.485 39 10.156 1 97.12 340 ARG A CA 1
ATOM 2741 C C . ARG A 1 340 ? -2.316 40.281 10.109 1 97.12 340 ARG A C 1
ATOM 2743 O O . ARG A 1 340 ? -3.518 40.25 9.844 1 97.12 340 ARG A O 1
ATOM 2750 N N . ASP A 1 341 ? -1.7 41.438 10.289 1 96.12 341 ASP A N 1
ATOM 2751 C CA . ASP A 1 341 ? -2.465 42.688 10.461 1 96.12 341 ASP A CA 1
ATOM 2752 C C . ASP A 1 341 ? -2.369 43.562 9.219 1 96.12 341 ASP A C 1
ATOM 2754 O O . ASP A 1 341 ? -2.793 44.719 9.242 1 96.12 341 ASP A O 1
ATOM 2758 N N . ILE A 1 342 ? -1.861 43 8.211 1 97.56 342 ILE A N 1
ATOM 2759 C CA . ILE A 1 342 ? -1.767 43.781 6.977 1 97.56 342 ILE A CA 1
ATOM 2760 C C . ILE A 1 342 ? -3.139 43.844 6.309 1 97.56 342 ILE A C 1
ATOM 2762 O O . ILE A 1 342 ? -3.789 42.812 6.094 1 97.56 342 ILE A O 1
ATOM 2766 N N . PRO A 1 343 ? -3.605 45.094 5.965 1 96.81 343 PRO A N 1
ATOM 2767 C CA . PRO A 1 343 ? -4.879 45.188 5.25 1 96.81 343 PRO A CA 1
ATOM 2768 C C . PRO A 1 343 ? -4.906 44.375 3.961 1 96.81 343 PRO A C 1
ATOM 2770 O O . PRO A 1 343 ? -3.939 44.375 3.195 1 96.81 343 PRO A O 1
ATOM 2773 N N . GLY A 1 344 ? -5.98 43.594 3.855 1 96.56 344 GLY A N 1
ATOM 2774 C CA . GLY A 1 344 ? -6.129 42.781 2.646 1 96.56 344 GLY A CA 1
ATOM 2775 C C . GLY A 1 344 ? -5.633 41.375 2.803 1 96.56 344 GLY A C 1
ATOM 2776 O O . GLY A 1 344 ? -5.945 40.5 1.981 1 96.56 344 GLY A O 1
ATOM 2777 N N . VAL A 1 345 ? -4.82 41.156 3.775 1 98.19 345 VAL A N 1
ATOM 2778 C CA . VAL A 1 345 ? -4.34 39.812 4.047 1 98.19 345 VAL A CA 1
ATOM 2779 C C . VAL A 1 345 ? -5.383 39.031 4.859 1 98.19 345 VAL A C 1
ATOM 2781 O O . VAL A 1 345 ? -5.965 39.594 5.801 1 98.19 345 VAL A O 1
ATOM 2784 N N . LEU A 1 346 ? -5.656 37.875 4.453 1 97.25 346 LEU A N 1
ATOM 2785 C CA . LEU A 1 346 ? -6.578 36.969 5.133 1 97.25 346 LEU A CA 1
ATOM 2786 C C . LEU A 1 346 ? -5.836 35.781 5.762 1 97.25 346 LEU A C 1
ATOM 2788 O O . LEU A 1 346 ? -5.598 34.781 5.098 1 97.25 346 LEU A O 1
ATOM 2792 N N . LEU A 1 347 ? -5.543 35.938 7.016 1 97.94 347 LEU A N 1
ATOM 2793 C CA . LEU A 1 347 ? -4.922 34.812 7.707 1 97.94 347 LEU A CA 1
ATOM 2794 C C . LEU A 1 347 ? -5.977 33.844 8.242 1 97.94 347 LEU A C 1
ATOM 2796 O O . LEU A 1 347 ? -6.805 34.25 9.07 1 97.94 347 LEU A O 1
ATOM 2800 N N . ASN A 1 348 ? -5.953 32.594 7.816 1 98.12 348 ASN A N 1
ATOM 2801 C CA . ASN A 1 348 ? -6.98 31.609 8.141 1 98.12 348 ASN A CA 1
ATOM 2802 C C . ASN A 1 348 ? -6.547 30.703 9.289 1 98.12 348 ASN A C 1
ATOM 2804 O O . ASN A 1 348 ? -7.164 29.656 9.531 1 98.12 348 ASN A O 1
ATOM 2808 N N . THR A 1 349 ? -5.477 30.984 9.961 1 98.38 349 THR A N 1
ATOM 2809 C CA . THR A 1 349 ? -4.934 30.25 11.102 1 98.38 349 THR A CA 1
ATOM 2810 C C . THR A 1 349 ? -5.043 31.078 12.383 1 98.38 349 THR A C 1
ATOM 2812 O O . THR A 1 349 ? -4.68 32.25 12.391 1 98.38 349 THR A O 1
ATOM 2815 N N . PRO A 1 350 ? -5.445 30.469 13.414 1 97.38 350 PRO A N 1
ATOM 2816 C CA . PRO A 1 350 ? -5.617 31.234 14.656 1 97.38 350 PRO A CA 1
ATOM 2817 C C . PRO A 1 350 ? -4.324 31.875 15.141 1 97.38 350 PRO A C 1
ATOM 2819 O O . PRO A 1 350 ? -3.24 31.312 14.945 1 97.38 350 PRO A O 1
ATOM 2822 N N . ALA A 1 351 ? -4.465 32.969 15.891 1 95.5 351 ALA A N 1
ATOM 2823 C CA . ALA A 1 351 ? -3.314 33.719 16.406 1 95.5 351 ALA A CA 1
ATOM 2824 C C . ALA A 1 351 ? -2.721 33.031 17.641 1 95.5 351 ALA A C 1
ATOM 2826 O O . ALA A 1 351 ? -1.522 33.125 17.906 1 95.5 351 ALA A O 1
ATOM 2827 N N . ASP A 1 352 ? -3.598 32.281 18.328 1 95.88 352 ASP A N 1
ATOM 2828 C CA . ASP A 1 352 ? -3.135 31.578 19.516 1 95.88 352 ASP A CA 1
ATOM 2829 C C . ASP A 1 352 ? -2.064 30.547 19.156 1 95.88 352 ASP A C 1
ATOM 2831 O O . ASP A 1 352 ? -2.338 29.578 18.438 1 95.88 352 ASP A O 1
ATOM 2835 N N . PRO A 1 353 ? -0.898 30.703 19.719 1 93.94 353 PRO A N 1
ATOM 2836 C CA . PRO A 1 353 ? 0.207 29.828 19.312 1 93.94 353 PRO A CA 1
ATOM 2837 C C . PRO A 1 353 ? -0.044 28.359 19.672 1 93.94 353 PRO A C 1
ATOM 2839 O O . PRO A 1 353 ? 0.565 27.469 19.078 1 93.94 353 PRO A O 1
ATOM 2842 N N . SER A 1 354 ? -0.877 28.109 20.641 1 94.69 354 SER A N 1
ATOM 2843 C CA . SER A 1 354 ? -1.153 26.734 21.031 1 94.69 354 SER A CA 1
ATOM 2844 C C . SER A 1 354 ? -2.064 26.047 20.016 1 94.69 354 SER A C 1
ATOM 2846 O O . SER A 1 354 ? -2.205 24.812 20.047 1 94.69 354 SER A O 1
ATOM 2848 N N . ARG A 1 355 ? -2.617 26.781 19.078 1 97.19 355 ARG A N 1
ATOM 2849 C CA . ARG A 1 355 ? -3.619 26.25 18.156 1 97.19 355 ARG A CA 1
ATOM 2850 C C . ARG A 1 355 ? -3.01 25.938 16.797 1 97.19 355 ARG A C 1
ATOM 2852 O O . ARG A 1 355 ? -3.727 25.609 15.852 1 97.19 355 ARG A O 1
ATOM 2859 N N . SER A 1 356 ? -1.746 26.109 16.75 1 97.56 356 SER A N 1
ATOM 2860 C CA . SER A 1 356 ? -1.074 25.75 15.5 1 97.56 356 SER A CA 1
ATOM 2861 C C . SER A 1 356 ? 0.369 25.328 15.75 1 97.56 356 SER A C 1
ATOM 2863 O O . SER A 1 356 ? 0.826 25.312 16.906 1 97.56 356 SER A O 1
ATOM 2865 N N . CYS A 1 357 ? 0.998 24.859 14.68 1 98.19 357 CYS A N 1
ATOM 2866 C CA . CYS A 1 357 ? 2.414 24.516 14.695 1 98.19 357 CYS A CA 1
ATOM 2867 C C . CYS A 1 357 ? 3.078 24.875 13.375 1 98.19 357 CYS A C 1
ATOM 2869 O O . CYS A 1 357 ? 3.125 26.047 13 1 98.19 357 CYS A O 1
ATOM 2871 N N . GLY A 1 358 ? 3.414 23.922 12.555 1 98.69 358 GLY A N 1
ATOM 2872 C CA . GLY A 1 358 ? 4.191 24.188 11.352 1 98.69 358 GLY A CA 1
ATOM 2873 C C . GLY A 1 358 ? 3.338 24.594 10.164 1 98.69 358 GLY A C 1
ATOM 2874 O O . GLY A 1 358 ? 3.852 25.094 9.164 1 98.69 358 GLY A O 1
ATOM 2875 N N . ILE A 1 359 ? 2.033 24.469 10.25 1 98.88 359 ILE A N 1
ATOM 2876 C CA . ILE A 1 359 ? 1.146 24.703 9.109 1 98.88 359 ILE A CA 1
ATOM 2877 C C . ILE A 1 359 ? 0.318 25.969 9.359 1 98.88 359 ILE A C 1
ATOM 2879 O O . ILE A 1 359 ? -0.19 26.172 10.461 1 98.88 359 ILE A O 1
ATOM 2883 N N . ALA A 1 360 ? 0.159 26.812 8.328 1 98.81 360 ALA A N 1
ATOM 2884 C CA . ALA A 1 360 ? -0.771 27.938 8.344 1 98.81 360 ALA A CA 1
ATOM 2885 C C . ALA A 1 360 ? -1.308 28.219 6.945 1 98.81 360 ALA A C 1
ATOM 2887 O O . ALA A 1 360 ? -0.862 27.609 5.969 1 98.81 360 ALA A O 1
ATOM 2888 N N . ASN A 1 361 ? -2.309 29.031 6.895 1 98.88 361 ASN A N 1
ATOM 2889 C CA . ASN A 1 361 ? -2.934 29.422 5.633 1 98.88 361 ASN A CA 1
ATOM 2890 C C . ASN A 1 361 ? -3.121 30.938 5.535 1 98.88 361 ASN A C 1
ATOM 2892 O O . ASN A 1 361 ? -3.504 31.578 6.512 1 98.88 361 ASN A O 1
ATOM 2896 N N . VAL A 1 362 ? -2.812 31.453 4.355 1 98.88 362 VAL A N 1
ATOM 2897 C CA . VAL A 1 362 ? -2.936 32.906 4.168 1 98.88 362 VAL A CA 1
ATOM 2898 C C . VAL A 1 362 ? -3.445 33.188 2.76 1 98.88 362 VAL A C 1
ATOM 2900 O O . VAL A 1 362 ? -3.061 32.531 1.799 1 98.88 362 VAL A O 1
ATOM 2903 N N . GLY A 1 363 ? -4.398 34.062 2.688 1 98.56 363 GLY A N 1
ATOM 2904 C CA . GLY A 1 363 ? -4.91 34.562 1.415 1 98.56 363 GLY A CA 1
ATOM 2905 C C . GLY A 1 363 ? -4.82 36.062 1.267 1 98.56 363 GLY A C 1
ATOM 2906 O O . GLY A 1 363 ? -4.371 36.75 2.184 1 98.56 363 GLY A O 1
ATOM 2907 N N . ILE A 1 364 ? -5.039 36.5 0.107 1 98.06 364 ILE A N 1
ATOM 2908 C CA . ILE A 1 364 ? -5.129 37.938 -0.221 1 98.06 364 ILE A CA 1
ATOM 2909 C C . ILE A 1 364 ? -6.52 38.25 -0.768 1 98.06 364 ILE A C 1
ATOM 2911 O O . ILE A 1 364 ? -7 37.562 -1.684 1 98.06 364 ILE A O 1
ATOM 2915 N N . LYS A 1 365 ? -7.145 39.281 -0.165 1 96.31 365 LYS A N 1
ATOM 2916 C CA . LYS A 1 365 ? -8.469 39.688 -0.622 1 96.31 365 LYS A CA 1
ATOM 2917 C C . LYS A 1 365 ? -8.484 39.938 -2.127 1 96.31 365 LYS A C 1
ATOM 2919 O O . LYS A 1 365 ? -7.625 40.656 -2.645 1 96.31 365 LYS A O 1
ATOM 2924 N N . GLY A 1 366 ? -9.43 39.281 -2.793 1 95.44 366 GLY A N 1
ATOM 2925 C CA . GLY A 1 366 ? -9.602 39.5 -4.219 1 95.44 366 GLY A CA 1
ATOM 2926 C C . GLY A 1 366 ? -8.719 38.625 -5.078 1 95.44 366 GLY A C 1
ATOM 2927 O O . GLY A 1 366 ? -8.805 38.656 -6.309 1 95.44 366 GLY A O 1
ATOM 2928 N N . LEU A 1 367 ? -7.891 37.875 -4.512 1 97.25 367 LEU A N 1
ATOM 2929 C CA . LEU A 1 367 ? -6.992 37.031 -5.273 1 97.25 367 LEU A CA 1
ATOM 2930 C C . LEU A 1 367 ? -7.359 35.562 -5.094 1 97.25 367 LEU A C 1
ATOM 2932 O O . LEU A 1 367 ? -7.406 35.062 -3.965 1 97.25 367 LEU A O 1
ATOM 2936 N N . GLU A 1 368 ? -7.637 34.906 -6.234 1 97.69 368 GLU A N 1
ATOM 2937 C CA . GLU A 1 368 ? -7.949 33.469 -6.199 1 97.69 368 GLU A CA 1
ATOM 2938 C C . GLU A 1 368 ? -6.766 32.656 -5.688 1 97.69 368 GLU A C 1
ATOM 2940 O O . GLU A 1 368 ? -5.625 32.906 -6.098 1 97.69 368 GLU A O 1
ATOM 2945 N N . PRO A 1 369 ? -6.965 31.703 -4.828 1 98.44 369 PRO A N 1
ATOM 2946 C CA . PRO A 1 369 ? -5.879 30.953 -4.176 1 98.44 369 PRO A CA 1
ATOM 2947 C C . PRO A 1 369 ? -4.93 30.297 -5.172 1 98.44 369 PRO A C 1
ATOM 2949 O O . PRO A 1 369 ? -3.707 30.375 -5.004 1 98.44 369 PRO A O 1
ATOM 2952 N N . ASN A 1 370 ? -5.438 29.641 -6.168 1 98.19 370 ASN A N 1
ATOM 2953 C CA . ASN A 1 370 ? -4.57 29 -7.152 1 98.19 370 ASN A CA 1
ATOM 2954 C C . ASN A 1 370 ? -3.754 30.031 -7.93 1 98.19 370 ASN A C 1
ATOM 2956 O O . ASN A 1 370 ? -2.615 29.766 -8.32 1 98.19 370 ASN A O 1
ATOM 2960 N N . GLU A 1 371 ? -4.355 31.094 -8.25 1 98.31 371 GLU A N 1
ATOM 2961 C CA . GLU A 1 371 ? -3.627 32.188 -8.875 1 98.31 371 GLU A CA 1
ATOM 2962 C C . GLU A 1 371 ? -2.529 32.719 -7.957 1 98.31 371 GLU A C 1
ATOM 2964 O O . GLU A 1 371 ? -1.421 33.031 -8.414 1 98.31 371 GLU A O 1
ATOM 2969 N N . MET A 1 372 ? -2.842 32.875 -6.715 1 98.56 372 MET A N 1
ATOM 2970 C CA . MET A 1 372 ? -1.851 33.312 -5.734 1 98.56 372 MET A CA 1
ATOM 2971 C C . MET A 1 372 ? -0.659 32.375 -5.711 1 98.56 372 MET A C 1
ATOM 2973 O O . MET A 1 372 ? 0.492 32.812 -5.723 1 98.56 372 MET A O 1
ATOM 2977 N N . ALA A 1 373 ? -0.944 31.094 -5.652 1 98.75 373 ALA A N 1
ATOM 2978 C CA . ALA A 1 373 ? 0.119 30.094 -5.648 1 98.75 373 ALA A CA 1
ATOM 2979 C C . ALA A 1 373 ? 0.992 30.203 -6.895 1 98.75 373 ALA A C 1
ATOM 2981 O O . ALA A 1 373 ? 2.215 30.078 -6.816 1 98.75 373 ALA A O 1
ATOM 2982 N N . LYS A 1 374 ? 0.357 30.438 -8.039 1 98.44 374 LYS A N 1
ATOM 2983 C CA . LYS A 1 374 ? 1.081 30.594 -9.297 1 98.44 374 LYS A CA 1
ATOM 2984 C C . LYS A 1 374 ? 1.983 31.828 -9.258 1 98.44 374 LYS A C 1
ATOM 2986 O O . LYS A 1 374 ? 3.135 31.766 -9.703 1 98.44 374 LYS A O 1
ATOM 2991 N N . ILE A 1 375 ? 1.512 32.906 -8.773 1 98.44 375 ILE A N 1
ATOM 2992 C CA . ILE A 1 375 ? 2.287 34.125 -8.672 1 98.44 375 ILE A CA 1
ATOM 2993 C C . ILE A 1 375 ? 3.48 33.906 -7.746 1 98.44 375 ILE A C 1
ATOM 2995 O O . ILE A 1 375 ? 4.602 34.312 -8.062 1 98.44 375 ILE A O 1
ATOM 2999 N N . LEU A 1 376 ? 3.236 33.281 -6.617 1 98.81 376 LEU A N 1
ATOM 3000 C CA . LEU A 1 376 ? 4.301 33 -5.66 1 98.81 376 LEU A CA 1
ATOM 3001 C C . LEU A 1 376 ? 5.426 32.219 -6.32 1 98.81 376 LEU A C 1
ATOM 3003 O O . LEU A 1 376 ? 6.605 32.5 -6.105 1 98.81 376 LEU A O 1
ATOM 3007 N N . LEU A 1 377 ? 5.043 31.25 -7.109 1 98.62 377 LEU A N 1
ATOM 3008 C CA . LEU A 1 377 ? 6.051 30.422 -7.758 1 98.62 377 LEU A CA 1
ATOM 3009 C C . LEU A 1 377 ? 6.758 31.188 -8.867 1 98.62 377 LEU A C 1
ATOM 3011 O O . LEU A 1 377 ? 7.988 31.266 -8.891 1 98.62 377 LEU A O 1
ATOM 3015 N N . ASP A 1 378 ? 6.004 31.812 -9.781 1 98.25 378 ASP A N 1
ATOM 3016 C CA . ASP A 1 378 ? 6.543 32.406 -11.008 1 98.25 378 ASP A CA 1
ATOM 3017 C C . ASP A 1 378 ? 7.332 33.656 -10.719 1 98.25 378 ASP A C 1
ATOM 3019 O O . ASP A 1 378 ? 8.383 33.906 -11.328 1 98.25 378 ASP A O 1
ATOM 3023 N N . LYS A 1 379 ? 6.848 34.438 -9.828 1 98.31 379 LYS A N 1
ATOM 3024 C CA . LYS A 1 379 ? 7.449 35.75 -9.609 1 98.31 379 LYS A CA 1
ATOM 3025 C C . LYS A 1 379 ? 8.445 35.719 -8.461 1 98.31 379 LYS A C 1
ATOM 3027 O O . LYS A 1 379 ? 9.461 36.406 -8.484 1 98.31 379 LYS A O 1
ATOM 3032 N N . TYR A 1 380 ? 8.18 34.875 -7.473 1 98.38 380 TYR A N 1
ATOM 3033 C CA . TYR A 1 380 ? 8.977 34.969 -6.254 1 98.38 380 TYR A CA 1
ATOM 3034 C C . TYR A 1 380 ? 9.75 33.688 -5.984 1 98.38 380 TYR A C 1
ATOM 3036 O O . TYR A 1 380 ? 10.57 33.625 -5.066 1 98.38 380 TYR A O 1
ATOM 3044 N N . GLY A 1 381 ? 9.492 32.594 -6.746 1 98.44 381 GLY A N 1
ATOM 3045 C CA . GLY A 1 381 ? 10.195 31.328 -6.566 1 98.44 381 GLY A CA 1
ATOM 3046 C C . GLY A 1 381 ? 9.797 30.609 -5.293 1 98.44 381 GLY A C 1
ATOM 3047 O O . GLY A 1 381 ? 10.641 30.047 -4.602 1 98.44 381 GLY A O 1
ATOM 3048 N N . ILE A 1 382 ? 8.547 30.688 -4.973 1 98.81 382 ILE A N 1
ATOM 3049 C CA . ILE A 1 382 ? 8.031 30.031 -3.773 1 98.81 382 ILE A CA 1
ATOM 3050 C C . ILE A 1 382 ? 6.977 29 -4.16 1 98.81 382 ILE A C 1
ATOM 3052 O O . ILE A 1 382 ? 5.969 29.328 -4.785 1 98.81 382 ILE A O 1
ATOM 3056 N N . TYR A 1 383 ? 7.195 27.734 -3.803 1 98.62 383 TYR A N 1
ATOM 3057 C CA . TYR A 1 383 ? 6.262 26.672 -4.129 1 98.62 383 TYR A CA 1
ATOM 3058 C C . TYR A 1 383 ? 5.324 26.375 -2.959 1 98.62 383 TYR A C 1
ATOM 3060 O O . TYR A 1 383 ? 5.777 26.062 -1.857 1 98.62 383 TYR A O 1
ATOM 3068 N N . THR A 1 384 ? 4.074 26.578 -3.143 1 98.56 384 THR A N 1
ATOM 3069 C CA . THR A 1 384 ? 3.01 26.328 -2.178 1 98.56 384 THR A CA 1
ATOM 3070 C C . THR A 1 384 ? 1.791 25.719 -2.861 1 98.56 384 THR A C 1
ATOM 3072 O O . THR A 1 384 ? 1.898 25.172 -3.961 1 98.56 384 THR A O 1
ATOM 3075 N N . VAL A 1 385 ? 0.603 25.688 -2.16 1 98.56 385 VAL A N 1
ATOM 3076 C CA . VAL A 1 385 ? -0.615 25.156 -2.748 1 98.56 385 VAL A CA 1
ATOM 3077 C C . VAL A 1 385 ? -1.801 26.047 -2.416 1 98.56 385 VAL A C 1
ATOM 3079 O O . VAL A 1 385 ? -1.895 26.578 -1.305 1 98.56 385 VAL A O 1
ATOM 3082 N N . GLY A 1 386 ? -2.631 26.281 -3.443 1 98.56 386 GLY A N 1
ATOM 3083 C CA . GLY A 1 386 ? -3.871 27.016 -3.229 1 98.56 386 GLY A CA 1
ATOM 3084 C C . GLY A 1 386 ? -4.973 26.156 -2.635 1 98.56 386 GLY A C 1
ATOM 3085 O O . GLY A 1 386 ? -5.148 25 -3.029 1 98.56 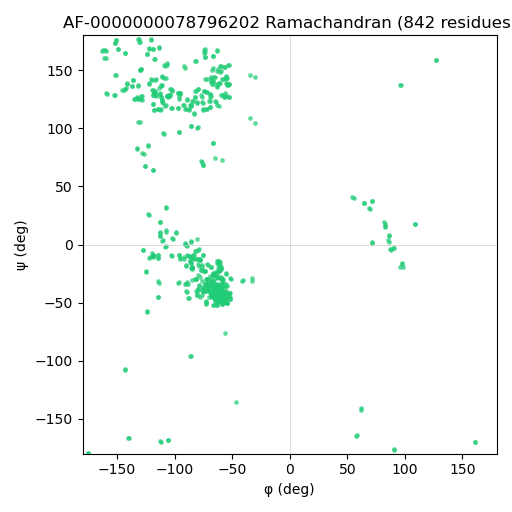386 GLY A O 1
ATOM 3086 N N . ILE A 1 387 ? -5.637 26.719 -1.609 1 98.19 387 ILE A N 1
ATOM 3087 C CA . ILE A 1 387 ? -6.754 26.047 -0.948 1 98.19 387 ILE A CA 1
ATOM 3088 C C . ILE A 1 387 ? -8.023 26.875 -1.123 1 98.19 387 ILE A C 1
ATOM 3090 O O . ILE A 1 387 ? -8.07 28.047 -0.724 1 98.19 387 ILE A O 1
ATOM 3094 N N . LYS A 1 388 ? -8.977 26.406 -1.783 1 96.75 388 LYS A N 1
ATOM 3095 C CA . LYS A 1 388 ? -10.344 26.906 -1.842 1 96.75 388 LYS A CA 1
ATOM 3096 C C . LYS A 1 388 ? -11.352 25.844 -1.44 1 96.75 388 LYS A C 1
ATOM 3098 O O . LYS A 1 388 ? -11.93 25.172 -2.299 1 96.75 388 LYS A O 1
ATOM 3103 N N . TYR A 1 389 ? -11.539 25.766 -0.184 1 92.31 389 TYR A N 1
ATOM 3104 C CA . TYR A 1 389 ? -12.289 24.625 0.346 1 92.31 389 TYR A CA 1
ATOM 3105 C C . TYR A 1 389 ? -12.852 24.938 1.728 1 92.31 389 TYR A C 1
ATOM 3107 O O . TYR A 1 389 ? -12.141 25.469 2.586 1 92.31 389 TYR A O 1
ATOM 3115 N N . ALA A 1 390 ? -14.133 24.719 1.99 1 94.44 390 ALA A N 1
ATOM 3116 C CA . ALA A 1 390 ? -14.805 24.75 3.287 1 94.44 390 ALA A CA 1
ATOM 3117 C C . ALA A 1 390 ? -14.578 26.094 3.98 1 94.44 390 ALA A C 1
ATOM 3119 O O . ALA A 1 390 ? -14.203 26.141 5.156 1 94.44 390 ALA A O 1
ATOM 3120 N N . GLY A 1 391 ? -14.617 27.156 3.264 1 93.94 391 GLY A N 1
ATOM 3121 C CA . GLY A 1 391 ? -14.539 28.5 3.84 1 93.94 391 GLY A CA 1
ATOM 3122 C C . GLY A 1 391 ? -13.117 29.016 3.951 1 93.94 391 GLY A C 1
ATOM 3123 O O . GLY A 1 391 ? -12.891 30.141 4.383 1 93.94 391 GLY A O 1
ATOM 3124 N N . VAL A 1 392 ? -12.211 28.188 3.58 1 97.06 392 VAL A N 1
ATOM 3125 C CA . VAL A 1 392 ? -10.805 28.578 3.602 1 97.06 392 VAL A CA 1
ATOM 3126 C C . VAL A 1 392 ? -10.383 29.062 2.215 1 97.06 392 VAL A C 1
ATOM 3128 O O . VAL A 1 392 ? -10.602 28.375 1.218 1 97.06 392 VAL A O 1
ATOM 3131 N N . TYR A 1 393 ? -9.859 30.219 2.156 1 97.25 393 TYR A N 1
ATOM 3132 C CA . TYR A 1 393 ? -9.422 30.844 0.911 1 97.25 393 TYR A CA 1
ATOM 3133 C C . TYR A 1 393 ? -8 31.375 1.035 1 97.25 393 TYR A C 1
ATOM 3135 O O . TYR A 1 393 ? -7.77 32.438 1.636 1 97.25 393 TYR A O 1
ATOM 3143 N N . GLY A 1 394 ? -7.043 30.734 0.457 1 98.56 394 GLY A N 1
ATOM 3144 C CA . GLY A 1 394 ? -5.645 31.125 0.542 1 98.56 394 GLY A CA 1
ATOM 3145 C C . GLY A 1 394 ? -4.688 30 0.191 1 98.56 394 GLY A C 1
ATOM 3146 O O . GLY A 1 394 ? -5.078 29.016 -0.439 1 98.56 394 GLY A O 1
ATOM 3147 N N . CYS A 1 395 ? -3.434 30.203 0.431 1 98.81 395 CYS A N 1
ATOM 3148 C CA . CYS A 1 395 ? -2.402 29.203 0.237 1 98.81 395 CYS A CA 1
ATOM 3149 C C . CYS A 1 395 ? -1.984 28.578 1.567 1 98.81 395 CYS A C 1
ATOM 3151 O O . CYS A 1 395 ? -1.851 29.281 2.568 1 98.81 395 CYS A O 1
ATOM 3153 N N . ARG A 1 396 ? -1.917 27.281 1.59 1 98.88 396 ARG A N 1
ATOM 3154 C CA . ARG A 1 396 ? -1.33 26.609 2.744 1 98.88 396 ARG A CA 1
ATOM 3155 C C . ARG A 1 396 ? 0.191 26.719 2.725 1 98.88 396 ARG A C 1
ATOM 3157 O O . ARG A 1 396 ? 0.83 26.359 1.73 1 98.88 396 ARG A O 1
ATOM 3164 N N . ILE A 1 397 ? 0.716 27.266 3.77 1 98.94 397 ILE A N 1
ATOM 3165 C CA . ILE A 1 397 ? 2.152 27.484 3.912 1 98.94 397 ILE A CA 1
ATOM 3166 C C . ILE A 1 397 ? 2.721 26.516 4.945 1 98.94 397 ILE A C 1
ATOM 3168 O O . ILE A 1 397 ? 2.32 26.531 6.113 1 98.94 397 ILE A O 1
ATOM 3172 N N . THR A 1 398 ? 3.641 25.672 4.5 1 98.81 398 THR A N 1
ATOM 3173 C CA . THR A 1 398 ? 4.16 24.625 5.371 1 98.81 398 THR A CA 1
ATOM 3174 C C . THR A 1 398 ? 5.684 24.578 5.309 1 98.81 398 THR A C 1
ATOM 3176 O O . THR A 1 398 ? 6.254 23.75 4.594 1 98.81 398 THR A O 1
ATOM 3179 N N . PRO A 1 399 ? 6.367 25.438 6.082 1 98.81 399 PRO A N 1
ATOM 3180 C CA . PRO A 1 399 ? 7.812 25.266 6.246 1 98.81 399 PRO A CA 1
ATOM 3181 C C . PRO A 1 399 ? 8.172 23.953 6.941 1 98.81 399 PRO A C 1
ATOM 3183 O O . PRO A 1 399 ? 7.285 23.234 7.402 1 98.81 399 PRO A O 1
ATOM 3186 N N . ASN A 1 400 ? 9.375 23.578 6.922 1 98.69 400 ASN A N 1
ATOM 3187 C CA . ASN A 1 400 ? 9.922 22.438 7.664 1 98.69 400 ASN A CA 1
ATOM 3188 C C . ASN A 1 400 ? 11.195 22.828 8.406 1 98.69 400 ASN A C 1
ATOM 3190 O O . ASN A 1 400 ? 11.641 23.969 8.336 1 98.69 400 ASN A O 1
ATOM 3194 N N . ILE A 1 401 ? 11.758 21.938 9.156 1 98.5 401 ILE A N 1
ATOM 3195 C CA . ILE A 1 401 ? 12.836 22.25 10.086 1 98.5 401 ILE A CA 1
ATOM 3196 C C . ILE A 1 401 ? 14.047 22.766 9.312 1 98.5 401 ILE A C 1
ATOM 3198 O O . ILE A 1 401 ? 14.906 23.438 9.883 1 98.5 401 ILE A O 1
ATOM 3202 N N . TYR A 1 402 ? 14.102 22.547 7.996 1 98.06 402 TYR A N 1
ATOM 3203 C CA . TYR A 1 402 ? 15.234 22.984 7.188 1 98.06 402 TYR A CA 1
ATOM 3204 C C . TYR A 1 402 ? 14.992 24.375 6.617 1 98.06 402 TYR A C 1
ATOM 3206 O O . TYR A 1 402 ? 15.891 24.969 6.023 1 98.06 402 TYR A O 1
ATOM 3214 N N . THR A 1 403 ? 13.789 24.938 6.695 1 98.75 403 THR A N 1
ATOM 3215 C CA . THR A 1 403 ? 13.461 26.25 6.16 1 98.75 403 THR A CA 1
ATOM 3216 C C . THR A 1 403 ? 14.164 27.359 6.957 1 98.75 403 THR A C 1
ATOM 3218 O O . THR A 1 403 ? 14.258 27.281 8.18 1 98.75 403 THR A O 1
ATOM 3221 N N . THR A 1 404 ? 14.57 28.391 6.297 1 98.62 404 THR A N 1
ATOM 3222 C CA . THR A 1 404 ? 15.297 29.453 6.992 1 98.62 404 THR A CA 1
ATOM 3223 C C . THR A 1 404 ? 14.438 30.703 7.113 1 98.62 404 THR A C 1
ATOM 3225 O O . THR A 1 404 ? 13.547 30.938 6.289 1 98.62 404 THR A O 1
ATOM 3228 N N . PRO A 1 405 ? 14.773 31.484 8.156 1 98.62 405 PRO A N 1
ATOM 3229 C CA . PRO A 1 405 ? 14.094 32.781 8.258 1 98.62 405 PRO A CA 1
ATOM 3230 C C . PRO A 1 405 ? 14.305 33.656 7.023 1 98.62 405 PRO A C 1
ATOM 3232 O O . PRO A 1 405 ? 13.398 34.375 6.625 1 98.62 405 PRO A O 1
ATOM 3235 N N . GLU A 1 406 ? 15.445 33.531 6.402 1 98.56 406 GLU A N 1
ATOM 3236 C CA . GLU A 1 406 ? 15.711 34.312 5.191 1 98.56 406 GLU A CA 1
ATOM 3237 C C . GLU A 1 406 ? 14.766 33.906 4.062 1 98.56 406 GLU A C 1
ATOM 3239 O O . GLU A 1 406 ? 14.281 34.781 3.32 1 98.56 406 GLU A O 1
ATOM 3244 N N . GLU A 1 407 ? 14.539 32.656 3.936 1 98.69 407 GLU A N 1
ATOM 3245 C CA . GLU A 1 407 ? 13.57 32.156 2.957 1 98.69 407 GLU A CA 1
ATOM 3246 C C . GLU A 1 407 ? 12.164 32.656 3.285 1 98.69 407 GLU A C 1
ATOM 3248 O O . GLU A 1 407 ? 11.406 33.031 2.385 1 98.69 407 GLU A O 1
ATOM 3253 N N . LEU A 1 408 ? 11.844 32.719 4.527 1 98.88 408 LEU A N 1
ATOM 3254 C CA . LEU A 1 408 ? 10.531 33.219 4.957 1 98.88 408 LEU A CA 1
ATOM 3255 C C . LEU A 1 408 ? 10.414 34.719 4.762 1 98.88 408 LEU A C 1
ATOM 3257 O O . LEU A 1 408 ? 9.32 35.219 4.512 1 98.88 408 LEU A O 1
ATOM 3261 N N . ASP A 1 409 ? 11.555 35.406 4.855 1 98.88 409 ASP A N 1
ATOM 3262 C CA . ASP A 1 409 ? 11.539 36.844 4.559 1 98.88 409 ASP A CA 1
ATOM 3263 C C . ASP A 1 409 ? 11.094 37.094 3.119 1 98.88 409 ASP A C 1
ATOM 3265 O O . ASP A 1 409 ? 10.359 38.062 2.85 1 98.88 409 ASP A O 1
ATOM 3269 N N . VAL A 1 410 ? 11.586 36.25 2.264 1 98.88 410 VAL A N 1
ATOM 3270 C CA . VAL A 1 410 ? 11.172 36.375 0.868 1 98.88 410 VAL A CA 1
ATOM 3271 C C . VAL A 1 410 ? 9.664 36.188 0.76 1 98.88 410 VAL A C 1
ATOM 3273 O O . VAL A 1 410 ? 8.992 36.938 0.041 1 98.88 410 VAL A O 1
ATOM 3276 N N . PHE A 1 411 ? 9.141 35.281 1.425 1 98.88 411 PHE A N 1
ATOM 3277 C CA . PHE A 1 411 ? 7.711 35.031 1.414 1 98.88 411 PHE A CA 1
ATOM 3278 C C . PHE A 1 411 ? 6.938 36.188 1.986 1 98.88 411 PHE A C 1
ATOM 3280 O O . PHE A 1 411 ? 5.938 36.625 1.412 1 98.88 411 PHE A O 1
ATOM 3287 N N . VAL A 1 412 ? 7.379 36.688 3.127 1 98.88 412 VAL A N 1
ATOM 3288 C CA . VAL A 1 412 ? 6.723 37.812 3.783 1 98.88 412 VAL A CA 1
ATOM 3289 C C . VAL A 1 412 ? 6.688 39.031 2.838 1 98.88 412 VAL A C 1
ATOM 3291 O O . VAL A 1 412 ? 5.652 39.688 2.701 1 98.88 412 VAL A O 1
ATOM 3294 N N . GLU A 1 413 ? 7.789 39.281 2.213 1 98.62 413 GLU A N 1
ATOM 3295 C CA . GLU A 1 413 ? 7.859 40.406 1.281 1 98.62 413 GLU A CA 1
ATOM 3296 C C . GLU A 1 413 ? 6.906 40.188 0.107 1 98.62 413 GLU A C 1
ATOM 3298 O O . GLU A 1 413 ? 6.281 41.156 -0.358 1 98.62 413 GLU A O 1
ATOM 3303 N N . ALA A 1 414 ? 6.844 39 -0.374 1 98.69 414 ALA A N 1
ATOM 3304 C CA . ALA A 1 414 ? 5.91 38.688 -1.453 1 98.69 414 ALA A CA 1
ATOM 3305 C C . ALA A 1 414 ? 4.473 38.969 -1.042 1 98.69 414 ALA A C 1
ATOM 3307 O O . ALA A 1 414 ? 3.707 39.562 -1.813 1 98.69 414 ALA A O 1
ATOM 3308 N N . ILE A 1 415 ? 4.066 38.625 0.164 1 98.69 415 ILE A N 1
ATOM 3309 C CA . ILE A 1 415 ? 2.717 38.844 0.673 1 98.69 415 ILE A CA 1
ATOM 3310 C C . ILE A 1 415 ? 2.445 40.344 0.775 1 98.69 415 ILE A C 1
ATOM 3312 O O . ILE A 1 415 ? 1.381 40.812 0.368 1 98.69 415 ILE A O 1
ATOM 3316 N N . LYS A 1 416 ? 3.398 41.031 1.283 1 97.88 416 LYS A N 1
ATOM 3317 C CA . LYS A 1 416 ? 3.252 42.5 1.428 1 97.88 416 LYS A CA 1
ATOM 3318 C C . LYS A 1 416 ? 3.039 43.156 0.073 1 97.88 416 LYS A C 1
ATOM 3320 O O . LYS A 1 416 ? 2.168 44 -0.072 1 97.88 416 LYS A O 1
ATOM 3325 N N . GLU A 1 417 ? 3.816 42.719 -0.862 1 97.62 417 GLU A N 1
ATOM 3326 C CA . GLU A 1 417 ? 3.705 43.281 -2.203 1 97.62 417 GLU A CA 1
ATOM 3327 C C . GLU A 1 417 ? 2.355 42.938 -2.834 1 97.62 417 GLU A C 1
ATOM 3329 O O . GLU A 1 417 ? 1.714 43.812 -3.434 1 97.62 417 GLU A O 1
ATOM 3334 N N . MET A 1 418 ? 1.983 41.719 -2.709 1 97.06 418 MET A N 1
ATOM 3335 C CA . MET A 1 418 ? 0.728 41.281 -3.314 1 97.06 418 MET A CA 1
ATOM 3336 C C . MET A 1 418 ? -0.463 41.969 -2.646 1 97.06 418 MET A C 1
ATOM 3338 O O . MET A 1 418 ? -1.458 42.281 -3.305 1 97.06 418 MET A O 1
ATOM 3342 N N . ALA A 1 419 ? -0.404 42.156 -1.371 1 96.25 419 ALA A N 1
ATOM 3343 C CA . ALA A 1 419 ? -1.479 42.812 -0.631 1 96.25 419 ALA A CA 1
ATOM 3344 C C . ALA A 1 419 ? -1.575 44.312 -0.999 1 96.25 419 ALA A C 1
ATOM 3346 O O . ALA A 1 419 ? -2.664 44.875 -0.98 1 96.25 419 ALA A O 1
ATOM 3347 N N . SER A 1 420 ? -0.507 44.938 -1.273 1 91.31 420 SER A N 1
ATOM 3348 C CA . SER A 1 420 ? -0.481 46.344 -1.661 1 91.31 420 SER A CA 1
ATOM 3349 C C . SER A 1 420 ? -1.014 46.562 -3.078 1 91.31 420 SER A C 1
ATOM 3351 O O . SER A 1 420 ? -1.598 47.594 -3.391 1 91.31 420 SER A O 1
ATOM 3353 N N . GLY A 1 421 ? -0.683 45.625 -3.924 1 74.94 421 GLY A N 1
ATOM 3354 C CA . GLY A 1 421 ? -1.157 45.719 -5.297 1 74.94 421 GLY A CA 1
ATOM 3355 C C . GLY A 1 421 ? -2.639 45.438 -5.438 1 74.94 421 GLY A C 1
ATOM 3356 O O . GLY A 1 421 ? -3.291 45.938 -6.355 1 74.94 421 GLY A O 1
ATOM 3357 N N . ALA A 1 422 ? -3.186 44.656 -4.617 1 65.69 422 ALA A N 1
ATOM 3358 C CA . ALA A 1 422 ? -4.605 44.312 -4.668 1 65.69 422 ALA A CA 1
ATOM 3359 C C . ALA A 1 422 ? -5.461 45.438 -4.082 1 65.69 422 ALA A C 1
ATOM 3361 O O . ALA A 1 422 ? -6.68 45.438 -4.258 1 65.69 422 ALA A O 1
ATOM 3362 N N . SER A 1 423 ? -4.895 46.5 -3.336 1 50.38 423 SER A N 1
ATOM 3363 C CA . SER A 1 423 ? -5.629 47.656 -2.857 1 50.38 423 SER A CA 1
ATOM 3364 C C . SER A 1 423 ? -5.809 48.688 -3.967 1 50.38 423 SER A C 1
ATOM 3366 O O . SER A 1 423 ? -4.922 48.875 -4.805 1 50.38 423 SER A O 1
ATOM 3368 N N . MET B 1 1 ? 11.305 24.453 -13.414 1 37.66 1 MET B N 1
ATOM 3369 C CA . MET B 1 1 ? 11.57 23.297 -14.25 1 37.66 1 MET B CA 1
ATOM 3370 C C . MET B 1 1 ? 10.281 22.75 -14.859 1 37.66 1 MET B C 1
ATOM 3372 O O . MET B 1 1 ? 9.336 22.438 -14.133 1 37.66 1 MET B O 1
ATOM 3376 N N . ASN B 1 2 ? 10.008 22.984 -16.031 1 43.56 2 ASN B N 1
ATOM 3377 C CA . ASN B 1 2 ? 8.836 22.656 -16.828 1 43.56 2 ASN B CA 1
ATOM 3378 C C . ASN B 1 2 ? 8.648 21.141 -16.953 1 43.56 2 ASN B C 1
ATOM 3380 O O . ASN B 1 2 ? 9.602 20.375 -16.766 1 43.56 2 ASN B O 1
ATOM 3384 N N . LYS B 1 3 ? 7.402 20.719 -17.109 1 52.41 3 LYS B N 1
ATOM 3385 C CA . LYS B 1 3 ? 6.992 19.391 -17.516 1 52.41 3 LYS B CA 1
ATOM 3386 C C . LYS B 1 3 ? 8 18.766 -18.484 1 52.41 3 LYS B C 1
ATOM 3388 O O . LYS B 1 3 ? 8.266 17.562 -18.422 1 52.41 3 LYS B O 1
ATOM 3393 N N . ARG B 1 4 ? 8.625 19.672 -19.188 1 50.59 4 ARG B N 1
ATOM 3394 C CA . ARG B 1 4 ? 9.547 19.234 -20.234 1 50.59 4 ARG B CA 1
ATOM 3395 C C . ARG B 1 4 ? 10.859 18.734 -19.641 1 50.59 4 ARG B C 1
ATOM 3397 O O . ARG B 1 4 ? 11.453 17.781 -20.141 1 50.59 4 ARG B O 1
ATOM 3404 N N . ALA B 1 5 ? 11.234 19.312 -18.531 1 50 5 ALA B N 1
ATOM 3405 C CA . ALA B 1 5 ? 12.492 18.922 -17.906 1 50 5 ALA B CA 1
ATOM 3406 C C . ALA B 1 5 ? 12.359 17.594 -17.156 1 50 5 ALA B C 1
ATOM 3408 O O . ALA B 1 5 ? 13.281 16.781 -17.156 1 50 5 ALA B O 1
ATOM 3409 N N . PHE B 1 6 ? 11.352 17.484 -16.453 1 50.38 6 PHE B N 1
ATOM 3410 C CA . PHE B 1 6 ? 11.062 16.188 -15.844 1 50.38 6 PHE B CA 1
ATOM 3411 C C . PHE B 1 6 ? 10.93 15.109 -16.906 1 50.38 6 PHE B C 1
ATOM 3413 O O . PHE B 1 6 ? 11.469 14.016 -16.766 1 50.38 6 PHE B O 1
ATOM 3420 N N . LEU B 1 7 ? 10.195 15.438 -17.906 1 51.12 7 LEU B N 1
ATOM 3421 C CA . LEU B 1 7 ? 10.086 14.516 -19.031 1 51.12 7 LEU B CA 1
ATOM 3422 C C . LEU B 1 7 ? 11.453 14.219 -19.641 1 51.12 7 LEU B C 1
ATOM 3424 O O . LEU B 1 7 ? 11.711 13.102 -20.094 1 51.12 7 LEU B O 1
ATOM 3428 N N . LYS B 1 8 ? 12.195 15.227 -19.625 1 47.91 8 LYS B N 1
ATOM 3429 C CA . LYS B 1 8 ? 13.57 15.023 -20.062 1 47.91 8 LYS B CA 1
ATOM 3430 C C . LYS B 1 8 ? 14.352 14.172 -19.078 1 47.91 8 LYS B C 1
ATOM 3432 O O . LYS B 1 8 ? 15.172 13.344 -19.469 1 47.91 8 LYS B O 1
ATOM 3437 N N . SER B 1 9 ? 14.148 14.469 -17.844 1 47.69 9 SER B N 1
ATOM 3438 C CA . SER B 1 9 ? 14.758 13.609 -16.828 1 47.69 9 SER B CA 1
ATOM 3439 C C . SER B 1 9 ? 14.234 12.18 -16.922 1 47.69 9 SER B C 1
ATOM 3441 O O . SER B 1 9 ? 14.984 11.227 -16.75 1 47.69 9 SER B O 1
ATOM 3443 N N . LEU B 1 10 ? 12.875 12.133 -17.047 1 50.16 10 LEU B N 1
ATOM 3444 C CA . LEU B 1 10 ? 12.297 10.828 -17.344 1 50.16 10 LEU B CA 1
ATOM 3445 C C . LEU B 1 10 ? 12.898 10.234 -18.609 1 50.16 10 LEU B C 1
ATOM 3447 O O . LEU B 1 10 ? 13.141 9.023 -18.672 1 50.16 10 LEU B O 1
ATOM 3451 N N . ALA B 1 11 ? 12.922 11.039 -19.625 1 43.84 11 ALA B N 1
ATOM 3452 C CA . ALA B 1 11 ? 13.531 10.641 -20.906 1 43.84 11 ALA B CA 1
ATOM 3453 C C . ALA B 1 11 ? 15 10.273 -20.703 1 43.84 11 ALA B C 1
ATOM 3455 O O . ALA B 1 11 ? 15.516 9.367 -21.375 1 43.84 11 ALA B O 1
ATOM 3456 N N . PHE B 1 12 ? 15.688 11.008 -19.938 1 40.38 12 PHE B N 1
ATOM 3457 C CA . PHE B 1 12 ? 17.078 10.664 -19.656 1 40.38 12 PHE B CA 1
ATOM 3458 C C . PHE B 1 12 ? 17.172 9.352 -18.891 1 40.38 12 PHE B C 1
ATOM 3460 O O . PHE B 1 12 ? 18.172 8.641 -19 1 40.38 12 PHE B O 1
ATOM 3467 N N . THR B 1 13 ? 16.344 9.188 -17.953 1 41.44 13 THR B N 1
ATOM 3468 C CA . THR B 1 13 ? 16.312 7.895 -17.281 1 41.44 13 THR B CA 1
ATOM 3469 C C . THR B 1 13 ? 15.852 6.801 -18.234 1 41.44 13 THR B C 1
ATOM 3471 O O . THR B 1 13 ? 16.062 5.613 -17.969 1 41.44 13 THR B O 1
ATOM 3474 N N . SER B 1 14 ? 14.961 7.148 -19.125 1 39.41 14 SER B N 1
ATOM 3475 C CA . SER B 1 14 ? 14.688 6.09 -20.094 1 39.41 14 SER B CA 1
ATOM 3476 C C . SER B 1 14 ? 15.961 5.633 -20.797 1 39.41 14 SER B C 1
ATOM 3478 O O . SER B 1 14 ? 16.219 4.434 -20.906 1 39.41 14 SER B O 1
ATOM 3480 N N . PHE B 1 15 ? 16.547 6.516 -21.891 1 40.66 15 PHE B N 1
ATOM 3481 C CA . PHE B 1 15 ? 17.406 5.922 -22.906 1 40.66 15 PHE B CA 1
ATOM 3482 C C . PHE B 1 15 ? 18.797 5.633 -22.344 1 40.66 15 PHE B C 1
ATOM 3484 O O . PHE B 1 15 ? 19.688 5.223 -23.078 1 40.66 15 PHE B O 1
ATOM 3491 N N . ALA B 1 16 ? 19.438 6.5 -21.578 1 43.5 16 ALA B N 1
ATOM 3492 C CA . ALA B 1 16 ? 20.766 5.914 -21.453 1 43.5 16 ALA B CA 1
ATOM 3493 C C . ALA B 1 16 ? 20.719 4.586 -20.703 1 43.5 16 ALA B C 1
ATOM 3495 O O . ALA B 1 16 ? 20.578 4.562 -19.484 1 43.5 16 ALA B O 1
ATOM 3496 N N . SER B 1 17 ? 20.234 3.623 -21.438 1 62.19 17 SER B N 1
ATOM 3497 C CA . SER B 1 17 ? 20.234 2.252 -20.938 1 62.19 17 SER B CA 1
ATOM 3498 C C . SER B 1 17 ? 21.469 1.983 -20.078 1 62.19 17 SER B C 1
ATOM 3500 O O . SER B 1 17 ? 22.594 2.273 -20.5 1 62.19 17 SER B O 1
ATOM 3502 N N . SER B 1 18 ? 21.172 1.868 -18.781 1 73.81 18 SER B N 1
ATOM 3503 C CA . SER B 1 18 ? 22.266 1.472 -17.906 1 73.81 18 SER B CA 1
ATOM 3504 C C . SER B 1 18 ? 23.219 0.502 -18.609 1 73.81 18 SER B C 1
ATOM 3506 O O . SER B 1 18 ? 22.859 -0.102 -19.625 1 73.81 18 SER B O 1
ATOM 3508 N N . ALA B 1 19 ? 24.469 0.607 -18.297 1 70.94 19 ALA B N 1
ATOM 3509 C CA . ALA B 1 19 ? 25.438 -0.353 -18.812 1 70.94 19 ALA B CA 1
ATOM 3510 C C . ALA B 1 19 ? 24.875 -1.773 -18.766 1 70.94 19 ALA B C 1
ATOM 3512 O O . ALA B 1 19 ? 25.094 -2.562 -19.688 1 70.94 19 ALA B O 1
ATOM 3513 N N . SER B 1 20 ? 24.062 -1.963 -17.797 1 78.62 20 SER B N 1
ATOM 3514 C CA . SER B 1 20 ? 23.469 -3.287 -17.625 1 78.62 20 SER B CA 1
ATOM 3515 C C . SER B 1 20 ? 22.391 -3.543 -18.688 1 78.62 20 SER B C 1
ATOM 3517 O O . SER B 1 20 ? 22.297 -4.648 -19.219 1 78.62 20 SER B O 1
ATOM 3519 N N . PHE B 1 21 ? 21.688 -2.562 -19 1 83.19 21 PHE B N 1
ATOM 35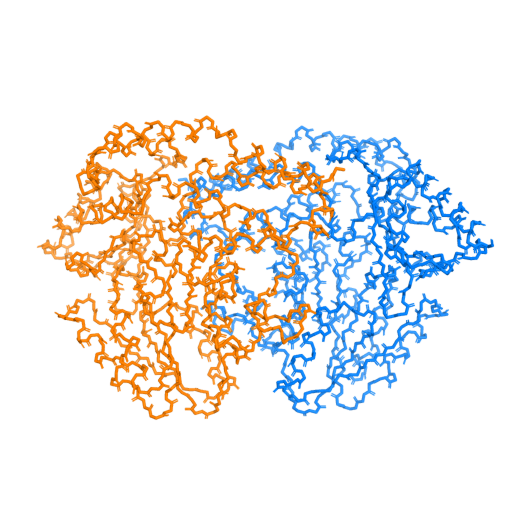20 C CA . PHE B 1 21 ? 20.641 -2.717 -19.984 1 83.19 21 PHE B CA 1
ATOM 3521 C C . PHE B 1 21 ? 21.234 -2.865 -21.391 1 83.19 21 PHE B C 1
ATOM 3523 O O . PHE B 1 21 ? 20.719 -3.627 -22.203 1 83.19 21 PHE B O 1
ATOM 3530 N N . GLN B 1 22 ? 22.297 -2.189 -21.578 1 84.25 22 GLN B N 1
ATOM 3531 C CA . GLN B 1 22 ? 22.984 -2.312 -22.859 1 84.25 22 GLN B CA 1
ATOM 3532 C C . GLN B 1 22 ? 23.594 -3.703 -23.016 1 84.25 22 GLN B C 1
ATOM 3534 O O . GLN B 1 22 ? 23.562 -4.277 -24.109 1 84.25 22 GLN B O 1
ATOM 3539 N N . ALA B 1 23 ? 24.172 -4.184 -21.953 1 85.75 23 ALA B N 1
ATOM 3540 C CA . ALA B 1 23 ? 24.719 -5.535 -21.984 1 85.75 23 ALA B CA 1
ATOM 3541 C C . ALA B 1 23 ? 23.625 -6.566 -22.281 1 85.75 23 ALA B C 1
ATOM 3543 O O . ALA B 1 23 ? 23.844 -7.496 -23.047 1 85.75 23 ALA B O 1
ATOM 3544 N N . LEU B 1 24 ? 22.5 -6.426 -21.688 1 89 24 LEU B N 1
ATOM 3545 C CA . LEU B 1 24 ? 21.359 -7.305 -21.938 1 89 24 LEU B CA 1
ATOM 3546 C C . LEU B 1 24 ? 20.922 -7.23 -23.391 1 89 24 LEU B C 1
ATOM 3548 O O . LEU B 1 24 ? 20.672 -8.258 -24.031 1 89 24 LEU B O 1
ATOM 3552 N N . SER B 1 25 ? 20.875 -6.039 -23.875 1 89.81 25 SER B N 1
ATOM 3553 C CA . SER B 1 25 ? 20.453 -5.832 -25.25 1 89.81 25 SER B CA 1
ATOM 3554 C C . SER B 1 25 ? 21.406 -6.516 -26.234 1 89.81 25 SER B C 1
ATOM 3556 O O . SER B 1 25 ? 20.984 -7.129 -27.203 1 89.81 25 SER B O 1
ATOM 3558 N N . LYS B 1 26 ? 22.672 -6.375 -25.938 1 90.38 26 LYS B N 1
ATOM 3559 C CA . LYS B 1 26 ? 23.672 -7.012 -26.766 1 90.38 26 LYS B CA 1
ATOM 3560 C C . LYS B 1 26 ? 23.531 -8.531 -26.75 1 90.38 26 LYS B C 1
ATOM 3562 O O . LYS B 1 26 ? 23.656 -9.188 -27.781 1 90.38 26 LYS B O 1
ATOM 3567 N N . THR B 1 27 ? 23.312 -9.047 -25.609 1 91.12 27 THR B N 1
ATOM 3568 C CA . THR B 1 27 ? 23.109 -10.484 -25.484 1 91.12 27 THR B CA 1
ATOM 3569 C C . THR B 1 27 ? 21.891 -10.938 -26.281 1 91.12 27 THR B C 1
ATOM 3571 O O . THR B 1 27 ? 21.953 -11.906 -27.031 1 91.12 27 THR B O 1
ATOM 3574 N N . ILE B 1 28 ? 20.797 -10.273 -26.156 1 93.06 28 ILE B N 1
ATOM 3575 C CA . ILE B 1 28 ? 19.547 -10.641 -26.828 1 93.06 28 ILE B CA 1
ATOM 3576 C C . ILE B 1 28 ? 19.734 -10.594 -28.344 1 93.06 28 ILE B C 1
ATOM 3578 O O . ILE B 1 28 ? 19.297 -11.492 -29.047 1 93.06 28 ILE B O 1
ATOM 3582 N N . GLU B 1 29 ? 20.406 -9.586 -28.766 1 92.06 29 GLU B N 1
ATOM 3583 C CA . GLU B 1 29 ? 20.641 -9.422 -30.203 1 92.06 29 GLU B CA 1
ATOM 3584 C C . GLU B 1 29 ? 21.5 -10.555 -30.75 1 92.06 29 GLU B C 1
ATOM 3586 O O . GLU B 1 29 ? 21.266 -11.055 -31.844 1 92.06 29 GLU B O 1
ATOM 3591 N N . ALA B 1 30 ? 22.438 -10.93 -29.953 1 94.19 30 ALA B N 1
ATOM 3592 C CA . ALA B 1 30 ? 23.375 -11.969 -30.375 1 94.19 30 ALA B CA 1
ATOM 3593 C C . ALA B 1 30 ? 22.656 -13.312 -30.531 1 94.19 30 ALA B C 1
ATOM 3595 O O . ALA B 1 30 ? 23.047 -14.141 -31.344 1 94.19 30 ALA B O 1
ATOM 3596 N N . TYR B 1 31 ? 21.578 -13.492 -29.844 1 95.75 31 TYR B N 1
ATOM 3597 C CA . TYR B 1 31 ? 20.891 -14.773 -29.844 1 95.75 31 TYR B CA 1
ATOM 3598 C C . TYR B 1 31 ? 19.531 -14.664 -30.531 1 95.75 31 TYR B C 1
ATOM 3600 O O . TYR B 1 31 ? 18.719 -15.586 -30.453 1 95.75 31 TYR B O 1
ATOM 3608 N N . ALA B 1 32 ? 19.25 -13.578 -31.188 1 93.44 32 ALA B N 1
ATOM 3609 C CA . ALA B 1 32 ? 17.953 -13.258 -31.766 1 93.44 32 ALA B CA 1
ATOM 3610 C C . ALA B 1 32 ? 17.547 -14.289 -32.812 1 93.44 32 ALA B C 1
ATOM 3612 O O . ALA B 1 32 ? 16.359 -14.539 -33.031 1 93.44 32 ALA B O 1
ATOM 3613 N N . HIS B 1 33 ? 18.5 -14.984 -33.344 1 94.44 33 HIS B N 1
ATOM 3614 C CA . HIS B 1 33 ? 18.25 -15.906 -34.438 1 94.44 33 HIS B CA 1
ATOM 3615 C C . HIS B 1 33 ? 17.828 -17.281 -33.938 1 94.44 33 HIS B C 1
ATOM 3617 O O . HIS B 1 33 ? 17.328 -18.109 -34.688 1 94.44 33 HIS B O 1
ATOM 3623 N N . ILE B 1 34 ? 17.984 -17.594 -32.719 1 96.62 34 ILE B N 1
ATOM 3624 C CA . ILE B 1 34 ? 17.672 -18.891 -32.125 1 96.62 34 ILE B CA 1
ATOM 3625 C C . ILE B 1 34 ? 16.219 -18.891 -31.641 1 96.62 34 ILE B C 1
ATOM 3627 O O . ILE B 1 34 ? 15.828 -18.031 -30.844 1 96.62 34 ILE B O 1
ATOM 3631 N N . PRO B 1 35 ? 15.422 -19.859 -32.125 1 96.81 35 PRO B N 1
ATOM 3632 C CA . PRO B 1 35 ? 14.031 -19.922 -31.656 1 96.81 35 PRO B CA 1
ATOM 3633 C C . PRO B 1 35 ? 13.914 -20.125 -30.156 1 96.81 35 PRO B C 1
ATOM 3635 O O . PRO B 1 35 ? 14.742 -20.812 -29.547 1 96.81 35 PRO B O 1
ATOM 3638 N N . PRO B 1 36 ? 12.891 -19.609 -29.562 1 96.56 36 PRO B N 1
ATOM 3639 C CA . PRO B 1 36 ? 12.711 -19.625 -28.109 1 96.56 36 PRO B CA 1
ATOM 3640 C C . PRO B 1 36 ? 12.812 -21.031 -27.531 1 96.56 36 PRO B C 1
ATOM 3642 O O . PRO B 1 36 ? 13.445 -21.234 -26.5 1 96.56 36 PRO B O 1
ATOM 3645 N N . ALA B 1 37 ? 12.211 -22.047 -28.172 1 96.25 37 ALA B N 1
ATOM 3646 C CA . ALA B 1 37 ? 12.203 -23.406 -27.656 1 96.25 37 ALA B CA 1
ATOM 3647 C C . ALA B 1 37 ? 13.617 -23.969 -27.547 1 96.25 37 ALA B C 1
ATOM 3649 O O . ALA B 1 37 ? 13.938 -24.688 -26.594 1 96.25 37 ALA B O 1
ATOM 3650 N N . ARG B 1 38 ? 14.469 -23.672 -28.469 1 97.38 38 ARG B N 1
ATOM 3651 C CA . ARG B 1 38 ? 15.859 -24.094 -28.453 1 97.38 38 ARG B CA 1
ATOM 3652 C C . ARG B 1 38 ? 16.672 -23.266 -27.469 1 97.38 38 ARG B C 1
ATOM 3654 O O . ARG B 1 38 ? 17.531 -23.797 -26.75 1 97.38 38 ARG B O 1
ATOM 3661 N N . LEU B 1 39 ? 16.375 -22.031 -27.438 1 97.5 39 LEU B N 1
ATOM 3662 C CA . LEU B 1 39 ? 17.094 -21.109 -26.562 1 97.5 39 LEU B CA 1
ATOM 3663 C C . LEU B 1 39 ? 16.844 -21.438 -25.094 1 97.5 39 LEU B C 1
ATOM 3665 O O . LEU B 1 39 ? 17.688 -21.156 -24.25 1 97.5 39 LEU B O 1
ATOM 3669 N N . ALA B 1 40 ? 15.711 -22.031 -24.875 1 98.25 40 ALA B N 1
ATOM 3670 C CA . ALA B 1 40 ? 15.328 -22.375 -23.5 1 98.25 40 ALA B CA 1
ATOM 3671 C C . ALA B 1 40 ? 16.391 -23.219 -22.828 1 98.25 40 ALA B C 1
ATOM 3673 O O . ALA B 1 40 ? 16.578 -23.141 -21.609 1 98.25 40 ALA B O 1
ATOM 3674 N N . LYS B 1 41 ? 17.172 -23.906 -23.656 1 98.19 41 LYS B N 1
ATOM 3675 C CA . LYS B 1 41 ? 18.141 -24.859 -23.125 1 98.19 41 LYS B CA 1
ATOM 3676 C C . LYS B 1 41 ? 19.562 -24.344 -23.266 1 98.19 41 LYS B C 1
ATOM 3678 O O . LYS B 1 41 ? 20.516 -24.984 -22.828 1 98.19 41 LYS B O 1
ATOM 3683 N N . ASP B 1 42 ? 19.734 -23.219 -23.844 1 98.19 42 ASP B N 1
ATOM 3684 C CA . ASP B 1 42 ? 21.062 -22.656 -24.078 1 98.19 42 ASP B CA 1
ATOM 3685 C C . ASP B 1 42 ? 21.609 -22 -22.812 1 98.19 42 ASP B C 1
ATOM 3687 O O . ASP B 1 42 ? 21.344 -20.828 -22.547 1 98.19 42 ASP B O 1
ATOM 3691 N N . GLU B 1 43 ? 22.453 -22.688 -22.172 1 97.94 43 GLU B N 1
ATOM 3692 C CA . GLU B 1 43 ? 22.906 -22.234 -20.859 1 97.94 43 GLU B CA 1
ATOM 3693 C C . GLU B 1 43 ? 23.859 -21.047 -20.984 1 97.94 43 GLU B C 1
ATOM 3695 O O . GLU B 1 43 ? 24.016 -20.266 -20.031 1 97.94 43 GLU B O 1
ATOM 3700 N N . ASN B 1 44 ? 24.5 -20.875 -22.125 1 97.06 44 ASN B N 1
ATOM 3701 C CA . ASN B 1 44 ? 25.328 -19.688 -22.312 1 97.06 44 ASN B CA 1
ATOM 3702 C C . ASN B 1 44 ? 24.484 -18.406 -22.344 1 97.06 44 ASN B C 1
ATOM 3704 O O . ASN B 1 44 ? 24.859 -17.406 -21.75 1 97.06 44 ASN B O 1
ATOM 3708 N N . PHE B 1 45 ? 23.391 -18.484 -23.047 1 97.62 45 PHE B N 1
ATOM 3709 C CA . PHE B 1 45 ? 22.469 -17.359 -23.109 1 97.62 45 PHE B CA 1
ATOM 3710 C C . PHE B 1 45 ? 21.922 -17.016 -21.734 1 97.62 45 PHE B C 1
ATOM 3712 O O . PHE B 1 45 ? 21.984 -15.867 -21.297 1 97.62 45 PHE B O 1
ATOM 3719 N N . TRP B 1 46 ? 21.484 -17.969 -21.016 1 98.19 46 TRP B N 1
ATOM 3720 C CA . TRP B 1 46 ? 20.797 -17.75 -19.75 1 98.19 46 TRP B CA 1
ATOM 3721 C C . TRP B 1 46 ? 21.797 -17.406 -18.641 1 98.19 46 TRP B C 1
ATOM 3723 O O . TRP B 1 46 ? 21.438 -16.781 -17.641 1 98.19 46 TRP B O 1
ATOM 3733 N N . ALA B 1 47 ? 23.047 -17.797 -18.844 1 97.44 47 ALA B N 1
ATOM 3734 C CA . ALA B 1 47 ? 24.094 -17.391 -17.906 1 97.44 47 ALA B CA 1
ATOM 3735 C C . ALA B 1 47 ? 24.312 -15.875 -17.953 1 97.44 47 ALA B C 1
ATOM 3737 O O . ALA B 1 47 ? 24.594 -15.258 -16.922 1 97.44 47 ALA B O 1
ATOM 3738 N N . GLU B 1 48 ? 24.234 -15.336 -19.125 1 95.88 48 GLU B N 1
ATOM 3739 C CA . GLU B 1 48 ? 24.328 -13.891 -19.266 1 95.88 48 GLU B CA 1
ATOM 3740 C C . GLU B 1 48 ? 23.188 -13.18 -18.547 1 95.88 48 GLU B C 1
ATOM 3742 O O . GLU B 1 48 ? 23.391 -12.164 -17.891 1 95.88 48 GLU B O 1
ATOM 3747 N N . ILE B 1 49 ? 22.016 -13.727 -18.672 1 96.44 49 ILE B N 1
ATOM 3748 C CA . ILE B 1 49 ? 20.844 -13.172 -18 1 96.44 49 ILE B CA 1
ATOM 3749 C C . ILE B 1 49 ? 21 -13.312 -16.484 1 96.44 49 ILE B C 1
ATOM 3751 O O . ILE B 1 49 ? 20.734 -12.367 -15.742 1 96.44 49 ILE B O 1
ATOM 3755 N N . ARG B 1 50 ? 21.438 -14.469 -16.031 1 97.38 50 ARG B N 1
ATOM 3756 C CA . ARG B 1 50 ? 21.672 -14.742 -14.617 1 97.38 50 ARG B CA 1
ATOM 3757 C C . ARG B 1 50 ? 22.609 -13.719 -14 1 97.38 50 ARG B C 1
ATOM 3759 O O . ARG B 1 50 ? 22.453 -13.336 -12.836 1 97.38 50 ARG B O 1
ATOM 3766 N N . GLY B 1 51 ? 23.578 -13.258 -14.758 1 95.88 51 GLY B N 1
ATOM 3767 C CA . GLY B 1 51 ? 24.562 -12.281 -14.289 1 95.88 51 GLY B CA 1
ATOM 3768 C C . GLY B 1 51 ? 23.938 -10.969 -13.859 1 95.88 51 GLY B C 1
ATOM 3769 O O . GLY B 1 51 ? 24.562 -10.188 -13.141 1 95.88 51 GLY B O 1
ATOM 3770 N N . GLY B 1 52 ? 22.688 -10.781 -14.242 1 95.81 52 GLY B N 1
ATOM 3771 C CA . GLY B 1 52 ? 21.984 -9.555 -13.906 1 95.81 52 GLY B CA 1
ATOM 3772 C C . GLY B 1 52 ? 21.219 -9.641 -12.602 1 95.81 52 GLY B C 1
ATOM 3773 O O . GLY B 1 52 ? 20.578 -8.68 -12.188 1 95.81 52 GLY B O 1
ATOM 3774 N N . TYR B 1 53 ? 21.312 -10.781 -11.953 1 97 53 TYR B N 1
ATOM 3775 C CA . TYR B 1 53 ? 20.688 -10.977 -10.656 1 97 53 TYR B CA 1
ATOM 3776 C C . TYR B 1 53 ? 21.719 -11.047 -9.547 1 97 53 TYR B C 1
ATOM 3778 O O . TYR B 1 53 ? 22.844 -11.516 -9.758 1 97 53 TYR B O 1
ATOM 3786 N N . LYS B 1 54 ? 21.359 -10.484 -8.406 1 96.62 54 LYS B N 1
ATOM 3787 C CA . LYS B 1 54 ? 22.156 -10.695 -7.207 1 96.62 54 LYS B CA 1
ATOM 3788 C C . LYS B 1 54 ? 21.578 -11.82 -6.355 1 96.62 54 LYS B C 1
ATOM 3790 O O . LYS B 1 54 ? 20.703 -11.586 -5.52 1 96.62 54 LYS B O 1
ATOM 3795 N N . LEU B 1 55 ? 22.109 -12.984 -6.516 1 96.31 55 LEU B N 1
ATOM 3796 C CA . LEU B 1 55 ? 21.594 -14.18 -5.855 1 96.31 55 LEU B CA 1
ATOM 3797 C C . LEU B 1 55 ? 22.5 -14.586 -4.691 1 96.31 55 LEU B C 1
ATOM 3799 O O . LEU B 1 55 ? 23.719 -14.641 -4.84 1 96.31 55 LEU B O 1
ATOM 3803 N N . LYS B 1 56 ? 21.891 -14.75 -3.586 1 90.94 56 LYS B N 1
ATOM 3804 C CA . LYS B 1 56 ? 22.672 -15.203 -2.441 1 90.94 56 LYS B CA 1
ATOM 3805 C C . LYS B 1 56 ? 23.188 -16.625 -2.648 1 90.94 56 LYS B C 1
ATOM 3807 O O . LYS B 1 56 ? 22.438 -17.484 -3.111 1 90.94 56 LYS B O 1
ATOM 3812 N N . PRO B 1 57 ? 24.453 -16.875 -2.279 1 94.31 57 PRO B N 1
ATOM 3813 C CA . PRO B 1 57 ? 25.062 -18.172 -2.559 1 94.31 57 PRO B CA 1
ATOM 3814 C C . PRO B 1 57 ? 24.766 -19.203 -1.472 1 94.31 57 PRO B C 1
ATOM 3816 O O . PRO B 1 57 ? 25.188 -20.359 -1.591 1 94.31 57 PRO B O 1
ATOM 3819 N N . ASP B 1 58 ? 24.016 -18.906 -0.485 1 95.75 58 ASP B N 1
ATOM 3820 C CA . ASP B 1 58 ? 23.812 -19.719 0.704 1 95.75 58 ASP B CA 1
ATOM 3821 C C . ASP B 1 58 ? 23.047 -21 0.368 1 95.75 58 ASP B C 1
ATOM 3823 O O . ASP B 1 58 ? 23.156 -22 1.061 1 95.75 58 ASP B O 1
ATOM 3827 N N . TYR B 1 59 ? 22.234 -20.938 -0.634 1 98.25 59 TYR B N 1
ATOM 3828 C CA . TYR B 1 59 ? 21.391 -22.047 -1.053 1 98.25 59 TYR B CA 1
ATOM 3829 C C . TYR B 1 59 ? 20.938 -21.875 -2.492 1 98.25 59 TYR B C 1
ATOM 3831 O O . TYR B 1 59 ? 21.031 -20.781 -3.055 1 98.25 59 TYR B O 1
ATOM 3839 N N . ILE B 1 60 ? 20.531 -22.969 -3.07 1 98.56 60 ILE B N 1
ATOM 3840 C CA . ILE B 1 60 ? 19.797 -22.906 -4.336 1 98.56 60 ILE B CA 1
ATOM 3841 C C . ILE B 1 60 ? 18.375 -22.453 -4.094 1 98.56 60 ILE B C 1
ATOM 3843 O O . ILE B 1 60 ? 17.609 -23.125 -3.391 1 98.56 60 ILE B O 1
ATOM 3847 N N . ASN B 1 61 ? 18.016 -21.328 -4.637 1 98.44 61 ASN B N 1
ATOM 3848 C CA . ASN B 1 61 ? 16.688 -20.781 -4.41 1 98.44 61 ASN B CA 1
ATOM 3849 C C . ASN B 1 61 ? 15.664 -21.406 -5.371 1 98.44 61 ASN B C 1
ATOM 3851 O O . ASN B 1 61 ? 15.711 -21.141 -6.574 1 98.44 61 ASN B O 1
ATOM 3855 N N . LEU B 1 62 ? 14.789 -22.141 -4.836 1 98.75 62 LEU B N 1
ATOM 3856 C CA . LEU B 1 62 ? 13.688 -22.703 -5.602 1 98.75 62 LEU B CA 1
ATOM 3857 C C . LEU B 1 62 ? 12.344 -22.297 -5.016 1 98.75 62 LEU B C 1
ATOM 3859 O O . LEU B 1 62 ? 11.367 -23.047 -5.094 1 98.75 62 LEU B O 1
ATOM 3863 N N . GLU B 1 63 ? 12.328 -21.156 -4.336 1 98.19 63 GLU B N 1
ATOM 3864 C CA . GLU B 1 63 ? 11.109 -20.562 -3.787 1 98.19 63 GLU B CA 1
ATOM 3865 C C . GLU B 1 63 ? 10.844 -19.188 -4.383 1 98.19 63 GLU B C 1
ATOM 3867 O O . GLU B 1 63 ? 10.789 -18.188 -3.66 1 98.19 63 GLU B O 1
ATOM 3872 N N . ASN B 1 64 ? 10.609 -19.125 -5.652 1 98.12 64 ASN B N 1
ATOM 3873 C CA . ASN B 1 64 ? 10.266 -17.891 -6.344 1 98.12 64 ASN B CA 1
ATOM 3874 C C . ASN B 1 64 ? 8.758 -17.656 -6.352 1 98.12 64 ASN B C 1
ATOM 3876 O O . ASN B 1 64 ? 8.289 -16.625 -6.84 1 98.12 64 ASN B O 1
ATOM 3880 N N . GLY B 1 65 ? 7.992 -18.562 -5.781 1 97.62 65 GLY B N 1
ATOM 3881 C CA . GLY B 1 65 ? 6.547 -18.422 -5.711 1 97.62 65 GLY B CA 1
ATOM 3882 C C . GLY B 1 65 ? 6.102 -17.281 -4.805 1 97.62 65 GLY B C 1
ATOM 3883 O O . GLY B 1 65 ? 5.078 -16.641 -5.059 1 97.62 65 GLY B O 1
ATOM 3884 N N . TYR B 1 66 ? 6.836 -17.078 -3.758 1 96.75 66 TYR B N 1
ATOM 3885 C CA . TYR B 1 66 ? 6.508 -15.984 -2.842 1 96.75 66 TYR B CA 1
ATOM 3886 C C . TYR B 1 66 ? 7.02 -14.656 -3.371 1 96.75 66 TYR B C 1
ATOM 3888 O O . TYR B 1 66 ? 6.281 -13.664 -3.402 1 96.75 66 TYR B O 1
ATOM 3896 N N . TYR B 1 67 ? 8.203 -14.695 -3.844 1 96.5 67 TYR B N 1
ATOM 3897 C CA . TYR B 1 67 ? 8.883 -13.484 -4.293 1 96.5 67 TYR B CA 1
ATOM 3898 C C . TYR B 1 67 ? 9.898 -13.797 -5.379 1 96.5 67 TYR B C 1
ATOM 3900 O O . TYR B 1 67 ? 10.75 -14.68 -5.211 1 96.5 67 TYR B O 1
ATOM 3908 N N . CYS B 1 68 ? 9.836 -13.086 -6.48 1 97.5 68 CYS B N 1
ATOM 3909 C CA . CYS B 1 68 ? 10.844 -13.172 -7.527 1 97.5 68 CYS B CA 1
ATOM 3910 C C . CYS B 1 68 ? 11.883 -12.062 -7.379 1 97.5 68 CYS B C 1
ATOM 3912 O O . CYS B 1 68 ? 11.523 -10.891 -7.25 1 97.5 68 CYS B O 1
ATOM 3914 N N . PHE B 1 69 ? 13.148 -12.453 -7.422 1 97.81 69 PHE B N 1
ATOM 3915 C CA . PHE B 1 69 ? 14.203 -11.445 -7.387 1 97.81 69 PHE B CA 1
ATOM 3916 C C . PHE B 1 69 ? 14.008 -10.422 -8.5 1 97.81 69 PHE B C 1
ATOM 3918 O O . PHE B 1 69 ? 13.641 -10.773 -9.625 1 97.81 69 PHE B O 1
ATOM 3925 N N . ILE B 1 70 ? 14.242 -9.219 -8.156 1 98.38 70 ILE B N 1
ATOM 3926 C CA . ILE B 1 70 ? 14.242 -8.148 -9.148 1 98.38 70 ILE B CA 1
ATOM 3927 C C . ILE B 1 70 ? 15.594 -8.102 -9.852 1 98.38 70 ILE B C 1
ATOM 3929 O O . ILE B 1 70 ? 16.641 -8.039 -9.195 1 98.38 70 ILE B O 1
ATOM 3933 N N . PRO B 1 71 ? 15.594 -8.141 -11.172 1 97.62 71 PRO B N 1
ATOM 3934 C CA . PRO B 1 71 ? 16.875 -7.914 -11.852 1 97.62 71 PRO B CA 1
ATOM 3935 C C . PRO B 1 71 ? 17.531 -6.594 -11.445 1 97.62 71 PRO B C 1
ATOM 3937 O O . PRO B 1 71 ? 16.844 -5.586 -11.273 1 97.62 71 PRO B O 1
ATOM 3940 N N . GLN B 1 72 ? 18.797 -6.617 -11.367 1 96.5 72 GLN B N 1
ATOM 3941 C CA . GLN B 1 72 ? 19.531 -5.453 -10.883 1 96.5 72 GLN B CA 1
ATOM 3942 C C . GLN B 1 72 ? 19.188 -4.211 -11.703 1 96.5 72 GLN B C 1
ATOM 3944 O O . GLN B 1 72 ? 19.094 -3.109 -11.156 1 96.5 72 GLN B O 1
ATOM 3949 N N . GLU B 1 73 ? 19.062 -4.395 -12.984 1 95.25 73 GLU B N 1
ATOM 3950 C CA . GLU B 1 73 ? 18.703 -3.277 -13.844 1 95.25 73 GLU B CA 1
ATOM 3951 C C . GLU B 1 73 ? 17.391 -2.631 -13.398 1 95.25 73 GLU B C 1
ATOM 3953 O O . GLU B 1 73 ? 17.312 -1.409 -13.266 1 95.25 73 GLU B O 1
ATOM 3958 N N . THR B 1 74 ? 16.391 -3.42 -13.188 1 97.88 74 THR B N 1
ATOM 3959 C CA . THR B 1 74 ? 15.078 -2.943 -12.742 1 97.88 74 THR B CA 1
ATOM 3960 C C . THR B 1 74 ? 15.172 -2.363 -11.328 1 97.88 74 THR B C 1
ATOM 3962 O O . THR B 1 74 ? 14.586 -1.314 -11.047 1 97.88 74 THR B O 1
ATOM 3965 N N . LEU B 1 75 ? 15.922 -3.01 -10.445 1 98.25 75 LEU B N 1
ATOM 3966 C CA . LEU B 1 75 ? 16.062 -2.578 -9.055 1 98.25 75 LEU B CA 1
ATOM 3967 C C . LEU B 1 75 ? 16.703 -1.196 -8.984 1 98.25 75 LEU B C 1
ATOM 3969 O O . LEU B 1 75 ? 16.234 -0.328 -8.242 1 98.25 75 LEU B O 1
ATOM 3973 N N . GLU B 1 76 ? 17.75 -0.998 -9.695 1 97.69 76 GLU B N 1
ATOM 3974 C CA . GLU B 1 76 ? 18.453 0.28 -9.648 1 97.69 76 GLU B CA 1
ATOM 3975 C C . GLU B 1 76 ? 17.609 1.395 -10.273 1 97.69 76 GLU B C 1
ATOM 3977 O O . GLU B 1 76 ? 17.672 2.545 -9.836 1 97.69 76 GLU B O 1
ATOM 3982 N N . GLY B 1 77 ? 16.859 1.021 -11.344 1 98 77 GLY B N 1
ATOM 3983 C CA . GLY B 1 77 ? 15.906 1.985 -11.867 1 98 77 GLY B CA 1
ATOM 3984 C C . GLY B 1 77 ? 14.883 2.424 -10.836 1 98 77 GLY B C 1
ATOM 3985 O O . GLY B 1 77 ? 14.586 3.615 -10.719 1 98 77 GLY B O 1
ATOM 3986 N N . TYR B 1 78 ? 14.383 1.502 -10.102 1 98.62 78 TYR B N 1
ATOM 3987 C CA . TYR B 1 78 ? 13.445 1.771 -9.016 1 98.62 78 TYR B CA 1
ATOM 3988 C C . TYR B 1 78 ? 14.07 2.695 -7.977 1 98.62 78 TYR B C 1
ATOM 3990 O O . TYR B 1 78 ? 13.445 3.67 -7.551 1 98.62 78 TYR B O 1
ATOM 3998 N N . ILE B 1 79 ? 15.273 2.426 -7.574 1 98.44 79 ILE B N 1
ATOM 3999 C CA . ILE B 1 79 ? 15.992 3.205 -6.57 1 98.44 79 ILE B CA 1
ATOM 4000 C C . ILE B 1 79 ? 16.219 4.625 -7.086 1 98.44 79 ILE B C 1
ATOM 4002 O O . ILE B 1 79 ? 16.062 5.594 -6.336 1 98.44 79 ILE B O 1
ATOM 4006 N N . ASP B 1 80 ? 16.531 4.723 -8.344 1 98.19 80 ASP B N 1
ATOM 4007 C CA . ASP B 1 80 ? 16.672 6.043 -8.945 1 98.19 80 ASP B CA 1
ATOM 4008 C C . ASP B 1 80 ? 15.375 6.84 -8.867 1 98.19 80 ASP B C 1
ATOM 4010 O O . ASP B 1 80 ? 15.398 8.047 -8.602 1 98.19 80 ASP B O 1
ATOM 4014 N N . TRP B 1 81 ? 14.273 6.176 -9.125 1 98.5 81 TRP B N 1
ATOM 4015 C CA . TRP B 1 81 ? 12.984 6.848 -9.023 1 98.5 81 TRP B CA 1
ATOM 4016 C C . TRP B 1 81 ? 12.734 7.328 -7.598 1 98.5 81 TRP B C 1
ATOM 4018 O O . TRP B 1 81 ? 12.203 8.422 -7.391 1 98.5 81 TRP B O 1
ATOM 4028 N N . ILE B 1 82 ? 13.062 6.527 -6.625 1 98.62 82 ILE B N 1
ATOM 4029 C CA . ILE B 1 82 ? 12.867 6.887 -5.227 1 98.62 82 ILE B CA 1
ATOM 4030 C C . ILE B 1 82 ? 13.633 8.164 -4.906 1 98.62 82 ILE B C 1
ATOM 4032 O O . ILE B 1 82 ? 13.086 9.102 -4.316 1 98.62 82 ILE B O 1
ATOM 4036 N N . ARG B 1 83 ? 14.844 8.219 -5.305 1 98.06 83 ARG B N 1
ATOM 4037 C CA . ARG B 1 83 ? 15.672 9.398 -5.066 1 98.06 83 ARG B CA 1
ATOM 4038 C C . ARG B 1 83 ? 15.109 10.617 -5.789 1 98.06 83 ARG B C 1
ATOM 4040 O O . ARG B 1 83 ? 15.07 11.719 -5.227 1 98.06 83 ARG B O 1
ATOM 4047 N N . GLU B 1 84 ? 14.703 10.367 -7.012 1 97.81 84 GLU B N 1
ATOM 4048 C CA . GLU B 1 84 ? 14.18 11.461 -7.816 1 97.81 84 GLU B CA 1
ATOM 4049 C C . GLU B 1 84 ? 12.898 12.023 -7.203 1 97.81 84 GLU B C 1
ATOM 4051 O O . GLU B 1 84 ? 12.711 13.242 -7.156 1 97.81 84 GLU B O 1
ATOM 4056 N N . ILE B 1 85 ? 12.047 11.203 -6.77 1 97.88 85 ILE B N 1
ATOM 4057 C CA . ILE B 1 85 ? 10.781 11.617 -6.191 1 97.88 85 ILE B CA 1
ATOM 4058 C C . ILE B 1 85 ? 11.031 12.414 -4.91 1 97.88 85 ILE B C 1
ATOM 4060 O O . ILE B 1 85 ? 10.391 13.438 -4.676 1 97.88 85 ILE B O 1
ATOM 4064 N N . ASN B 1 86 ? 11.969 11.914 -4.117 1 98.12 86 ASN B N 1
ATOM 4065 C CA . ASN B 1 86 ? 12.297 12.664 -2.908 1 98.12 86 ASN B CA 1
ATOM 4066 C C . ASN B 1 86 ? 12.891 14.031 -3.236 1 98.12 86 ASN B C 1
ATOM 4068 O O . ASN B 1 86 ? 12.672 14.992 -2.504 1 98.12 86 ASN B O 1
ATOM 4072 N N . TYR B 1 87 ? 13.625 14.094 -4.312 1 97.5 87 TYR B N 1
ATOM 4073 C CA . TYR B 1 87 ? 14.242 15.336 -4.754 1 97.5 87 TYR B CA 1
ATOM 4074 C C . TYR B 1 87 ? 13.195 16.328 -5.25 1 97.5 87 TYR B C 1
ATOM 4076 O O . TYR B 1 87 ? 13.273 17.516 -4.969 1 97.5 87 TYR B O 1
ATOM 4084 N N . GLN B 1 88 ? 12.164 15.812 -5.883 1 97.12 88 GLN B N 1
ATOM 4085 C CA . GLN B 1 88 ? 11.117 16.656 -6.449 1 97.12 88 GLN B CA 1
ATOM 4086 C C . GLN B 1 88 ? 10.109 17.078 -5.379 1 97.12 88 GLN B C 1
ATOM 4088 O O . GLN B 1 88 ? 9.516 18.156 -5.469 1 97.12 88 GLN B O 1
ATOM 4093 N N . GLY B 1 89 ? 9.961 16.188 -4.387 1 96.19 89 GLY B N 1
ATOM 4094 C CA . GLY B 1 89 ? 9.062 16.5 -3.283 1 96.19 89 GLY B CA 1
ATOM 4095 C C . GLY B 1 89 ? 7.621 16.672 -3.715 1 96.19 89 GLY B C 1
ATOM 4096 O O . GLY B 1 89 ? 7.125 15.914 -4.555 1 96.19 89 GLY B O 1
ATOM 4097 N N . SER B 1 90 ? 6.961 17.609 -3.104 1 97.19 90 SER B N 1
ATOM 4098 C CA . SER B 1 90 ? 5.535 17.828 -3.32 1 97.19 90 SER B CA 1
ATOM 4099 C C . SER B 1 90 ? 5.25 18.219 -4.766 1 97.19 90 SER B C 1
ATOM 4101 O O . SER B 1 90 ? 4.156 17.969 -5.281 1 97.19 90 SER B O 1
ATOM 4103 N N . TRP B 1 91 ? 6.18 18.812 -5.398 1 96.94 91 TRP B N 1
ATOM 4104 C CA . TRP B 1 91 ? 5.98 19.203 -6.793 1 96.94 91 TRP B CA 1
ATOM 4105 C C . TRP B 1 91 ? 5.582 18 -7.637 1 96.94 91 TRP B C 1
ATOM 4107 O O . TRP B 1 91 ? 4.656 18.078 -8.445 1 96.94 91 TRP B O 1
ATOM 4117 N N . TYR B 1 92 ? 6.227 16.891 -7.469 1 97.12 92 TYR B N 1
ATOM 4118 C CA . TYR B 1 92 ? 5.918 15.68 -8.227 1 97.12 92 TYR B CA 1
ATOM 4119 C C . TYR B 1 92 ? 4.461 15.273 -8.023 1 97.12 92 TYR B C 1
ATOM 4121 O O . TYR B 1 92 ? 3.758 14.977 -8.992 1 97.12 92 TYR B O 1
ATOM 4129 N N . PHE B 1 93 ? 4.047 15.305 -6.809 1 97 93 PHE B N 1
ATOM 4130 C CA . PHE B 1 93 ? 2.723 14.82 -6.438 1 97 93 PHE B CA 1
ATOM 4131 C C . PHE B 1 93 ? 1.64 15.742 -6.988 1 97 93 PHE B C 1
ATOM 4133 O O . PHE B 1 93 ? 0.563 15.281 -7.375 1 97 93 PHE B O 1
ATOM 4140 N N . ARG B 1 94 ? 1.928 16.953 -7.047 1 96.69 94 ARG B N 1
ATOM 4141 C CA . ARG B 1 94 ? 0.914 17.938 -7.422 1 96.69 94 ARG B CA 1
ATOM 4142 C C . ARG B 1 94 ? 0.887 18.141 -8.938 1 96.69 94 ARG B C 1
ATOM 4144 O O . ARG B 1 94 ? -0.055 18.734 -9.469 1 96.69 94 ARG B O 1
ATOM 4151 N N . THR B 1 95 ? 1.837 17.594 -9.68 1 96.44 95 THR B N 1
ATOM 4152 C CA . THR B 1 95 ? 1.923 17.953 -11.094 1 96.44 95 THR B CA 1
ATOM 4153 C C . THR B 1 95 ? 1.853 16.688 -11.969 1 96.44 95 THR B C 1
ATOM 4155 O O . THR B 1 95 ? 0.881 16.5 -12.695 1 96.44 95 THR B O 1
ATOM 4158 N N . VAL B 1 96 ? 2.756 15.727 -11.781 1 97 96 VAL B N 1
ATOM 4159 C CA . VAL B 1 96 ? 2.932 14.734 -12.836 1 97 96 VAL B CA 1
ATOM 4160 C C . VAL B 1 96 ? 2.6 13.344 -12.297 1 97 96 VAL B C 1
ATOM 4162 O O . VAL B 1 96 ? 2.461 12.391 -13.07 1 97 96 VAL B O 1
ATOM 4165 N N . GLN B 1 97 ? 2.432 13.195 -11.062 1 96.5 97 GLN B N 1
ATOM 4166 C CA . GLN B 1 97 ? 2.271 11.883 -10.438 1 96.5 97 GLN B CA 1
ATOM 4167 C C . GLN B 1 97 ? 1.132 11.102 -11.086 1 96.5 97 GLN B C 1
ATOM 4169 O O . GLN B 1 97 ? 1.304 9.945 -11.461 1 96.5 97 GLN B O 1
ATOM 4174 N N . TRP B 1 98 ? -0.023 11.68 -11.227 1 93.81 98 TRP B N 1
ATOM 4175 C CA . TRP B 1 98 ? -1.217 10.969 -11.672 1 93.81 98 TRP B CA 1
ATOM 4176 C C . TRP B 1 98 ? -1.116 10.609 -13.148 1 93.81 98 TRP B C 1
ATOM 4178 O O . TRP B 1 98 ? -1.535 9.523 -13.562 1 93.81 98 TRP B O 1
ATOM 4188 N N . ASP B 1 99 ? -0.562 11.508 -13.914 1 96.31 99 ASP B N 1
ATOM 4189 C CA . ASP B 1 99 ? -0.31 11.203 -15.312 1 96.31 99 ASP B CA 1
ATOM 4190 C C . ASP B 1 99 ? 0.647 10.023 -15.461 1 96.31 99 ASP B C 1
ATOM 4192 O O . ASP B 1 99 ? 0.449 9.156 -16.312 1 96.31 99 ASP B O 1
ATOM 4196 N N . ASN B 1 100 ? 1.661 10.078 -14.672 1 97.31 100 ASN B N 1
ATOM 4197 C CA . ASN B 1 100 ? 2.639 9 -14.703 1 97.31 100 ASN B CA 1
ATOM 4198 C C . ASN B 1 100 ? 2.008 7.664 -14.32 1 97.31 100 ASN B C 1
ATOM 4200 O O . ASN B 1 100 ? 2.289 6.637 -14.938 1 97.31 100 ASN B O 1
ATOM 4204 N N . LYS B 1 101 ? 1.206 7.652 -13.328 1 96.5 101 LYS B N 1
ATOM 4205 C CA . LYS B 1 101 ? 0.507 6.438 -12.922 1 96.5 101 LYS B CA 1
ATOM 4206 C C . LYS B 1 101 ? -0.41 5.93 -14.023 1 96.5 101 LYS B C 1
ATOM 4208 O O . LYS B 1 101 ? -0.442 4.73 -14.312 1 96.5 101 LYS B O 1
ATOM 4213 N N . ASP B 1 102 ? -1.153 6.848 -14.625 1 96.5 102 ASP B N 1
ATOM 4214 C CA . ASP B 1 102 ? -2.059 6.488 -15.711 1 96.5 102 ASP B CA 1
ATOM 4215 C C . ASP B 1 102 ? -1.293 5.879 -16.891 1 96.5 102 ASP B C 1
ATOM 4217 O O . ASP B 1 102 ? -1.741 4.898 -17.484 1 96.5 102 ASP B O 1
ATOM 4221 N N . LYS B 1 103 ? -0.196 6.453 -17.188 1 98 103 LYS B N 1
ATOM 4222 C CA . LYS B 1 103 ? 0.618 5.949 -18.297 1 98 103 LYS B CA 1
ATOM 4223 C C . LYS B 1 103 ? 1.143 4.551 -18 1 98 103 LYS B C 1
ATOM 4225 O O . LYS B 1 103 ? 1.191 3.697 -18.891 1 98 103 LYS B O 1
ATOM 4230 N N . ALA B 1 104 ? 1.548 4.344 -16.797 1 98.31 104 ALA B N 1
ATOM 4231 C CA . ALA B 1 104 ? 2.018 3.02 -16.406 1 98.31 104 ALA B CA 1
ATOM 4232 C C . ALA B 1 104 ? 0.897 1.988 -16.5 1 98.31 104 ALA B C 1
ATOM 4234 O O . ALA B 1 104 ? 1.104 0.884 -17.016 1 98.31 104 ALA B O 1
ATOM 4235 N N . ALA B 1 105 ? -0.278 2.32 -16.031 1 98.12 105 ALA B N 1
ATOM 4236 C CA . ALA B 1 105 ? -1.438 1.438 -16.109 1 98.12 105 ALA B CA 1
ATOM 4237 C C . ALA B 1 105 ? -1.796 1.147 -17.562 1 98.12 105 ALA B C 1
ATOM 4239 O O . ALA B 1 105 ? -2.117 0.011 -17.922 1 98.12 105 ALA B O 1
ATOM 4240 N N . ALA B 1 106 ? -1.742 2.158 -18.359 1 98.5 106 ALA B N 1
ATOM 4241 C CA . ALA B 1 106 ? -2.031 1.998 -19.781 1 98.5 106 ALA B CA 1
ATOM 4242 C C . ALA B 1 106 ? -1.032 1.052 -20.453 1 98.5 106 ALA B C 1
ATOM 4244 O O . ALA B 1 106 ? -1.401 0.254 -21.312 1 98.5 106 ALA B O 1
ATOM 4245 N N . ARG B 1 107 ? 0.165 1.166 -20.078 1 98.62 107 ARG B N 1
ATOM 4246 C CA . ARG B 1 107 ? 1.187 0.282 -20.625 1 98.62 107 ARG B CA 1
ATOM 4247 C C . ARG B 1 107 ? 0.945 -1.164 -20.203 1 98.62 107 ARG B C 1
ATOM 4249 O O . ARG B 1 107 ? 1.129 -2.086 -21 1 98.62 107 ARG B O 1
ATOM 4256 N N . LEU B 1 108 ? 0.548 -1.342 -18.984 1 98.81 108 LEU B N 1
ATOM 4257 C CA . LEU B 1 108 ? 0.17 -2.676 -18.531 1 98.81 108 LEU B CA 1
ATOM 4258 C C . LEU B 1 108 ? -0.971 -3.234 -19.375 1 98.81 108 LEU B C 1
ATOM 4260 O O . LEU B 1 108 ? -0.923 -4.387 -19.797 1 98.81 108 LEU B O 1
ATOM 4264 N N . ALA B 1 109 ? -1.94 -2.4 -19.562 1 98.69 109 ALA B N 1
ATOM 4265 C CA . ALA B 1 109 ? -3.088 -2.816 -20.359 1 98.69 109 ALA B CA 1
ATOM 4266 C C . ALA B 1 109 ? -2.66 -3.199 -21.781 1 98.69 109 ALA B C 1
ATOM 4268 O O . ALA B 1 109 ? -3.084 -4.23 -22.312 1 98.69 109 ALA B O 1
ATOM 4269 N N . ALA B 1 110 ? -1.838 -2.396 -22.328 1 98.44 110 ALA B N 1
ATOM 4270 C CA . ALA B 1 110 ? -1.366 -2.643 -23.688 1 98.44 110 ALA B CA 1
ATOM 4271 C C . ALA B 1 110 ? -0.587 -3.951 -23.781 1 98.44 110 ALA B C 1
ATOM 4273 O O . ALA B 1 110 ? -0.71 -4.695 -24.75 1 98.44 110 ALA B O 1
ATOM 4274 N N . GLN B 1 111 ? 0.164 -4.223 -22.781 1 98.31 111 GLN B N 1
ATOM 4275 C CA . GLN B 1 111 ? 1.049 -5.383 -22.781 1 98.31 111 GLN B CA 1
ATOM 4276 C C . GLN B 1 111 ? 0.283 -6.66 -22.469 1 98.31 111 GLN B C 1
ATOM 4278 O O . GLN B 1 111 ? 0.541 -7.711 -23.047 1 98.31 111 GLN B O 1
ATOM 4283 N N . PHE B 1 112 ? -0.697 -6.605 -21.547 1 98.62 112 PHE B N 1
ATOM 4284 C CA . PHE B 1 112 ? -1.211 -7.852 -20.984 1 98.62 112 PHE B CA 1
ATOM 4285 C C . PHE B 1 112 ? -2.713 -7.969 -21.219 1 98.62 112 PHE B C 1
ATOM 4287 O O . PHE B 1 112 ? -3.305 -9.016 -20.953 1 98.62 112 PHE B O 1
ATOM 4294 N N . GLY B 1 113 ? -3.359 -6.914 -21.641 1 98.38 113 GLY B N 1
ATOM 4295 C CA . GLY B 1 113 ? -4.773 -6.957 -21.969 1 98.38 113 GLY B CA 1
ATOM 4296 C C . GLY B 1 113 ? -5.59 -5.898 -21.266 1 98.38 113 GLY B C 1
ATOM 4297 O O . GLY B 1 113 ? -5.191 -5.414 -20.188 1 98.38 113 GLY B O 1
ATOM 4298 N N . GLY B 1 114 ? -6.754 -5.559 -21.766 1 97.94 114 GLY B N 1
ATOM 4299 C CA . GLY B 1 114 ? -7.605 -4.488 -21.281 1 97.94 114 GLY B CA 1
ATOM 4300 C C . GLY B 1 114 ? -7.332 -3.154 -21.953 1 97.94 114 GLY B C 1
ATOM 4301 O O . GLY B 1 114 ? -6.617 -3.09 -22.953 1 97.94 114 GLY B O 1
ATOM 4302 N N . THR B 1 115 ? -8.023 -2.129 -21.5 1 97.94 115 THR B N 1
ATOM 4303 C CA . THR B 1 115 ? -7.812 -0.747 -21.906 1 97.94 115 THR B CA 1
ATOM 4304 C C . THR B 1 115 ? -7.414 0.118 -20.719 1 97.94 115 THR B C 1
ATOM 4306 O O . THR B 1 115 ? -7.449 -0.339 -19.578 1 97.94 115 THR B O 1
ATOM 4309 N N . GLU B 1 116 ? -6.988 1.271 -20.984 1 96.31 116 GLU B N 1
ATOM 4310 C CA . GLU B 1 116 ? -6.613 2.199 -19.922 1 96.31 116 GLU B CA 1
ATOM 4311 C C . GLU B 1 116 ? -7.793 2.484 -19 1 96.31 116 GLU B C 1
ATOM 4313 O O . GLU B 1 116 ? -7.602 2.857 -17.828 1 96.31 116 GLU B O 1
ATOM 4318 N N . ASP B 1 117 ? -9.008 2.266 -19.406 1 96.69 117 ASP B N 1
ATOM 4319 C CA . ASP B 1 117 ? -10.203 2.482 -18.594 1 96.69 117 ASP B CA 1
ATOM 4320 C C . ASP B 1 117 ? -10.516 1.264 -17.734 1 96.69 117 ASP B C 1
ATOM 4322 O O . ASP B 1 117 ? -11.32 1.344 -16.797 1 96.69 117 ASP B O 1
ATOM 4326 N N . GLU B 1 118 ? -9.828 0.147 -18 1 98.19 118 GLU B N 1
ATOM 4327 C CA . GLU B 1 118 ? -10.219 -1.119 -17.391 1 98.19 118 GLU B CA 1
ATOM 4328 C C . GLU B 1 118 ? -9.141 -1.628 -16.438 1 98.19 118 GLU B C 1
ATOM 4330 O O . GLU B 1 118 ? -9.391 -2.539 -15.641 1 98.19 118 GLU B O 1
ATOM 4335 N N . VAL B 1 119 ? -7.969 -0.996 -16.5 1 98.56 119 VAL B N 1
ATOM 4336 C CA . VAL B 1 119 ? -6.84 -1.532 -15.742 1 98.56 119 VAL B CA 1
ATOM 4337 C C . VAL B 1 119 ? -6.359 -0.499 -14.727 1 98.56 119 VAL B C 1
ATOM 4339 O O . VAL B 1 119 ? -6.195 0.678 -15.062 1 98.56 119 VAL B O 1
ATOM 4342 N N . ALA B 1 120 ? -6.16 -0.953 -13.5 1 97.56 120 ALA B N 1
ATOM 4343 C CA . ALA B 1 120 ? -5.605 -0.118 -12.438 1 97.56 120 ALA B CA 1
ATOM 4344 C C . ALA B 1 120 ? -4.434 -0.813 -11.75 1 97.56 120 ALA B C 1
ATOM 4346 O O . ALA B 1 120 ? -4.355 -2.043 -11.742 1 97.56 120 ALA B O 1
ATOM 4347 N N . ILE B 1 121 ? -3.518 -0.035 -11.234 1 98.19 121 ILE B N 1
ATOM 4348 C CA . ILE B 1 121 ? -2.432 -0.537 -10.398 1 98.19 121 ILE B CA 1
ATOM 4349 C C . ILE B 1 121 ? -2.857 -0.511 -8.93 1 98.19 121 ILE B C 1
ATOM 4351 O O . ILE B 1 121 ? -3.211 0.544 -8.398 1 98.19 121 ILE B O 1
ATOM 4355 N N . THR B 1 122 ? -2.938 -1.627 -8.32 1 96.94 122 THR B N 1
ATOM 4356 C CA . THR B 1 122 ? -3.205 -1.778 -6.895 1 96.94 122 THR B CA 1
ATOM 4357 C C . THR B 1 122 ? -1.935 -2.17 -6.145 1 96.94 122 THR B C 1
ATOM 4359 O O . THR B 1 122 ? -0.83 -2.047 -6.676 1 96.94 122 THR B O 1
ATOM 4362 N N . ARG B 1 123 ? -2.041 -2.572 -4.91 1 95.94 123 ARG B N 1
ATOM 4363 C CA . ARG B 1 123 ? -0.889 -2.926 -4.09 1 95.94 123 ARG B CA 1
ATOM 4364 C C . ARG B 1 123 ? -0.376 -4.32 -4.434 1 95.94 123 ARG B C 1
ATOM 4366 O O . ARG B 1 123 ? 0.828 -4.578 -4.375 1 95.94 123 ARG B O 1
ATOM 4373 N N . ASN B 1 124 ? -1.279 -5.195 -4.766 1 97 124 ASN B N 1
ATOM 4374 C CA . ASN B 1 124 ? -1.033 -6.605 -5.047 1 97 124 ASN B CA 1
ATOM 4375 C C . ASN B 1 124 ? -2.303 -7.316 -5.512 1 97 124 ASN B C 1
ATOM 4377 O O . ASN B 1 124 ? -3.355 -6.688 -5.645 1 97 124 ASN B O 1
ATOM 4381 N N . ALA B 1 125 ? -2.168 -8.57 -5.773 1 97.81 125 ALA B N 1
ATOM 4382 C CA . ALA B 1 125 ? -3.32 -9.344 -6.234 1 97.81 125 ALA B CA 1
ATOM 4383 C C . ALA B 1 125 ? -4.391 -9.43 -5.148 1 97.81 125 ALA B C 1
ATOM 4385 O O . ALA B 1 125 ? -5.59 -9.414 -5.449 1 97.81 125 ALA B O 1
ATOM 4386 N N . THR B 1 126 ? -3.996 -9.555 -3.902 1 96.62 126 THR B N 1
ATOM 4387 C CA . THR B 1 126 ? -4.945 -9.648 -2.797 1 96.62 126 THR B CA 1
ATOM 4388 C C . THR B 1 126 ? -5.859 -8.43 -2.768 1 96.62 126 THR B C 1
ATOM 4390 O O . THR B 1 126 ? -7.082 -8.562 -2.688 1 96.62 126 THR B O 1
ATOM 4393 N N . GLU B 1 127 ? -5.273 -7.262 -2.824 1 96.5 127 GLU B N 1
ATOM 4394 C CA . GLU B 1 127 ? -6.082 -6.047 -2.838 1 96.5 127 GLU B CA 1
ATOM 4395 C C . GLU B 1 127 ? -7.008 -6.016 -4.051 1 96.5 127 GLU B C 1
ATOM 4397 O O . GLU B 1 127 ? -8.172 -5.629 -3.938 1 96.5 127 GLU B O 1
ATOM 4402 N N . SER B 1 128 ? -6.504 -6.391 -5.172 1 97.81 128 SER B N 1
ATOM 4403 C CA . SER B 1 128 ? -7.301 -6.41 -6.395 1 97.81 128 SER B CA 1
ATOM 4404 C C . SER B 1 128 ? -8.516 -7.32 -6.246 1 97.81 128 SER B C 1
ATOM 4406 O O . SER B 1 128 ? -9.633 -6.926 -6.578 1 97.81 128 SER B O 1
ATOM 4408 N N . LEU B 1 129 ? -8.273 -8.5 -5.742 1 98.12 129 LEU B N 1
ATOM 4409 C CA . LEU B 1 129 ? -9.344 -9.477 -5.59 1 98.12 129 LEU B CA 1
ATOM 4410 C C . LEU B 1 129 ? -10.336 -9.039 -4.512 1 98.12 129 LEU B C 1
ATOM 4412 O O . LEU B 1 129 ? -11.547 -9.156 -4.691 1 98.12 129 LEU B O 1
ATOM 4416 N N . ASP B 1 130 ? -9.844 -8.516 -3.441 1 96.56 130 ASP B N 1
ATOM 4417 C CA . ASP B 1 130 ? -10.695 -8.125 -2.324 1 96.56 130 ASP B CA 1
ATOM 4418 C C . ASP B 1 130 ? -11.578 -6.938 -2.699 1 96.56 130 ASP B C 1
ATOM 4420 O O . ASP B 1 130 ? -12.695 -6.809 -2.189 1 96.56 130 ASP B O 1
ATOM 4424 N N . ILE B 1 131 ? -11.086 -6.047 -3.58 1 96.81 131 ILE B N 1
ATOM 4425 C CA . ILE B 1 131 ? -11.898 -4.953 -4.09 1 96.81 131 ILE B CA 1
ATOM 4426 C C . ILE B 1 131 ? -13.164 -5.508 -4.734 1 96.81 131 ILE B C 1
ATOM 4428 O O . ILE B 1 131 ? -14.266 -5.016 -4.473 1 96.81 131 ILE B O 1
ATOM 4432 N N . ILE B 1 132 ? -13.016 -6.547 -5.516 1 98.25 132 ILE B N 1
ATOM 4433 C CA . ILE B 1 132 ? -14.164 -7.121 -6.211 1 98.25 132 ILE B CA 1
ATOM 4434 C C . ILE B 1 132 ? -15.047 -7.871 -5.223 1 98.25 132 ILE B C 1
ATOM 4436 O O . ILE B 1 132 ? -16.266 -7.672 -5.188 1 98.25 132 ILE B O 1
ATOM 4440 N N . ILE B 1 133 ? -14.461 -8.742 -4.391 1 98.19 133 ILE B N 1
ATOM 4441 C CA . ILE B 1 133 ? -15.219 -9.594 -3.479 1 98.19 133 ILE B CA 1
ATOM 4442 C C . ILE B 1 133 ? -16.016 -8.727 -2.504 1 98.19 133 ILE B C 1
ATOM 4444 O O . ILE B 1 133 ? -17.203 -8.961 -2.281 1 98.19 133 ILE B O 1
ATOM 4448 N N . SER B 1 134 ? -15.391 -7.734 -1.939 1 95.31 134 SER B N 1
ATOM 4449 C CA . SER B 1 134 ? -16.047 -6.883 -0.947 1 95.31 134 SER B CA 1
ATOM 4450 C C . SER B 1 134 ? -17.062 -5.949 -1.599 1 95.31 134 SER B C 1
ATOM 4452 O O . SER B 1 134 ? -18.062 -5.578 -0.979 1 95.31 134 SER B O 1
ATOM 4454 N N . GLY B 1 135 ? -16.766 -5.523 -2.775 1 95.94 135 GLY B N 1
ATOM 4455 C CA . GLY B 1 135 ? -17.562 -4.5 -3.418 1 95.94 135 GLY B CA 1
ATOM 4456 C C . GLY B 1 135 ? -18.703 -5.066 -4.246 1 95.94 135 GLY B C 1
ATOM 4457 O O . GLY B 1 135 ? -19.609 -4.336 -4.664 1 95.94 135 GLY B O 1
ATOM 4458 N N . TYR B 1 136 ? -18.625 -6.367 -4.602 1 97.75 136 TYR B N 1
ATOM 4459 C CA . TYR B 1 136 ? -19.688 -6.992 -5.395 1 97.75 136 TYR B CA 1
ATOM 4460 C C . TYR B 1 136 ? -21.047 -6.777 -4.75 1 97.75 136 TYR B C 1
ATOM 4462 O O . TYR B 1 136 ? -21.172 -6.828 -3.525 1 97.75 136 TYR B O 1
ATOM 4470 N N . PRO B 1 137 ? -22.062 -6.477 -5.504 1 96.25 137 PRO B N 1
ATOM 4471 C CA . PRO B 1 137 ? -23.391 -6.195 -4.941 1 96.25 137 PRO B CA 1
ATOM 4472 C C . PRO B 1 137 ? -24.109 -7.453 -4.477 1 96.25 137 PRO B C 1
ATOM 4474 O O . PRO B 1 137 ? -25.172 -7.781 -4.996 1 96.25 137 PRO B O 1
ATOM 4477 N N . TRP B 1 138 ? -23.609 -8.047 -3.453 1 97.44 138 TRP B N 1
ATOM 4478 C CA . TRP B 1 138 ? -24.156 -9.273 -2.893 1 97.44 138 TRP B CA 1
ATOM 4479 C C . TRP B 1 138 ? -25.516 -9.023 -2.256 1 97.44 138 TRP B C 1
ATOM 4481 O O . TRP B 1 138 ? -25.734 -7.992 -1.617 1 97.44 138 TRP B O 1
ATOM 4491 N N . GLU B 1 139 ? -26.406 -9.898 -2.416 1 96.88 139 GLU B N 1
ATOM 4492 C CA . GLU B 1 139 ? -27.672 -9.984 -1.682 1 96.88 139 GLU B CA 1
ATOM 4493 C C . GLU B 1 139 ? -27.75 -11.281 -0.885 1 96.88 139 GLU B C 1
ATOM 4495 O O . GLU B 1 139 ? -27.031 -12.242 -1.172 1 96.88 139 GLU B O 1
ATOM 4500 N N . LYS B 1 140 ? -28.625 -11.258 0.109 1 97.69 140 LYS B N 1
ATOM 4501 C CA . LYS B 1 140 ? -28.828 -12.469 0.898 1 97.69 140 LYS B CA 1
ATOM 4502 C C . LYS B 1 140 ? -29.234 -13.641 0.008 1 97.69 140 LYS B C 1
ATOM 4504 O O . LYS B 1 140 ? -30.109 -13.516 -0.842 1 97.69 140 LYS B O 1
ATOM 4509 N N . GLY B 1 141 ? -28.469 -14.719 0.159 1 98.44 141 GLY B N 1
ATOM 4510 C CA . GLY B 1 141 ? -28.797 -15.922 -0.59 1 98.44 141 GLY B CA 1
ATOM 4511 C C . GLY B 1 141 ? -27.984 -16.062 -1.863 1 98.44 141 GLY B C 1
ATOM 4512 O O . GLY B 1 141 ? -27.922 -17.156 -2.439 1 98.44 141 GLY B O 1
ATOM 4513 N N . ASP B 1 142 ? -27.344 -15 -2.336 1 98.75 142 ASP B N 1
ATOM 4514 C CA . ASP B 1 142 ? -26.438 -15.117 -3.471 1 98.75 142 ASP B CA 1
ATOM 4515 C C . ASP B 1 142 ? -25.344 -16.141 -3.193 1 98.75 142 ASP B C 1
ATOM 4517 O O . ASP B 1 142 ? -25.016 -16.422 -2.035 1 98.75 142 ASP B O 1
ATOM 4521 N N . GLU B 1 143 ? -24.844 -16.719 -4.273 1 98.88 143 GLU B N 1
ATOM 4522 C CA . GLU B 1 143 ? -23.812 -17.734 -4.105 1 98.88 143 GLU B CA 1
ATOM 4523 C C . GLU B 1 143 ? -22.531 -17.359 -4.852 1 98.88 143 GLU B C 1
ATOM 4525 O O . GLU B 1 143 ? -22.594 -16.844 -5.969 1 98.88 143 GLU B O 1
ATOM 4530 N N . ALA B 1 144 ? -21.453 -17.609 -4.211 1 98.88 144 ALA B N 1
ATOM 4531 C CA . ALA B 1 144 ? -20.141 -17.609 -4.848 1 98.88 144 ALA B CA 1
ATOM 4532 C C . ALA B 1 144 ? -19.562 -19.016 -4.91 1 98.88 144 ALA B C 1
ATOM 4534 O O . ALA B 1 144 ? -19.734 -19.812 -3.982 1 98.88 144 ALA B O 1
ATOM 4535 N N . VAL B 1 145 ? -18.844 -19.297 -6.008 1 98.94 145 VAL B N 1
ATOM 4536 C CA . VAL B 1 145 ? -18.188 -20.594 -6.168 1 98.94 145 VAL B CA 1
ATOM 4537 C C . VAL B 1 145 ? -16.688 -20.391 -6.246 1 98.94 145 VAL B C 1
ATOM 4539 O O . VAL B 1 145 ? -16.188 -19.531 -6.969 1 98.94 145 VAL B O 1
ATOM 4542 N N . PHE B 1 146 ? -15.945 -21.109 -5.516 1 98.81 146 PHE B N 1
ATOM 4543 C CA . PHE B 1 146 ? -14.492 -21.172 -5.605 1 98.81 146 PHE B CA 1
ATOM 4544 C C . PHE B 1 146 ? -13.969 -22.531 -5.156 1 98.81 146 PHE B C 1
ATOM 4546 O O . PHE B 1 146 ? -14.75 -23.406 -4.785 1 98.81 146 PHE B O 1
ATOM 4553 N N . ALA B 1 147 ? -12.688 -22.766 -5.254 1 98.81 147 ALA B N 1
ATOM 4554 C CA . ALA B 1 147 ? -12.133 -24.078 -4.98 1 98.81 147 ALA B CA 1
ATOM 4555 C C . ALA B 1 147 ? -11.383 -24.109 -3.65 1 98.81 147 ALA B C 1
ATOM 4557 O O . ALA B 1 147 ? -10.93 -23.062 -3.174 1 98.81 147 ALA B O 1
ATOM 4558 N N . HIS B 1 148 ? -11.289 -25.281 -3.051 1 98.25 148 HIS B N 1
ATOM 4559 C CA . HIS B 1 148 ? -10.492 -25.484 -1.847 1 98.25 148 HIS B CA 1
ATOM 4560 C C . HIS B 1 148 ? -9.031 -25.094 -2.088 1 98.25 148 HIS B C 1
ATOM 4562 O O . HIS B 1 148 ? -8.344 -24.641 -1.174 1 98.25 148 HIS B O 1
ATOM 4568 N N . GLN B 1 149 ? -8.594 -25.25 -3.342 1 98.06 149 GLN B N 1
ATOM 4569 C CA . GLN B 1 149 ? -7.191 -25.047 -3.693 1 98.06 149 GLN B CA 1
ATOM 4570 C C . GLN B 1 149 ? -6.895 -23.562 -3.928 1 98.06 149 GLN B C 1
ATOM 4572 O O . GLN B 1 149 ? -5.734 -23.172 -4.074 1 98.06 149 GLN B O 1
ATOM 4577 N N . ASP B 1 150 ? -7.961 -22.734 -3.963 1 97.88 150 ASP B N 1
ATOM 4578 C CA . ASP B 1 150 ? -7.754 -21.297 -4.168 1 97.88 150 ASP B CA 1
ATOM 4579 C C . ASP B 1 150 ? -7.035 -20.672 -2.977 1 97.88 150 ASP B C 1
ATOM 4581 O O . ASP B 1 150 ? -6.926 -21.281 -1.914 1 97.88 150 ASP B O 1
ATOM 4585 N N . TYR B 1 151 ? -6.484 -19.516 -3.195 1 96 151 TYR B N 1
ATOM 4586 C CA . TYR B 1 151 ? -5.605 -18.875 -2.225 1 96 151 TYR B CA 1
ATOM 4587 C C . TYR B 1 151 ? -6.336 -18.609 -0.916 1 96 151 TYR B C 1
ATOM 4589 O O . TYR B 1 151 ? -7.469 -18.109 -0.919 1 96 151 TYR B O 1
ATOM 4597 N N . GLY B 1 152 ? -5.766 -18.812 0.186 1 93.44 152 GLY B N 1
ATOM 4598 C CA . GLY B 1 152 ? -6.379 -18.844 1.505 1 93.44 152 GLY B CA 1
ATOM 4599 C C . GLY B 1 152 ? -6.996 -17.516 1.913 1 93.44 152 GLY B C 1
ATOM 4600 O O . GLY B 1 152 ? -8.156 -17.469 2.316 1 93.44 152 GLY B O 1
ATOM 4601 N N . SER B 1 153 ? -6.227 -16.469 1.827 1 92.06 153 SER B N 1
ATOM 4602 C CA . SER B 1 153 ? -6.723 -15.172 2.299 1 92.06 153 SER B CA 1
ATOM 4603 C C . SER B 1 153 ? -7.906 -14.703 1.463 1 92.06 153 SER B C 1
ATOM 4605 O O . SER B 1 153 ? -8.773 -13.969 1.956 1 92.06 153 SER B O 1
ATOM 4607 N N . ILE B 1 154 ? -7.961 -15.125 0.28 1 96.81 154 ILE B N 1
ATOM 4608 C CA . ILE B 1 154 ? -9.078 -14.742 -0.576 1 96.81 154 ILE B CA 1
ATOM 4609 C C . ILE B 1 154 ? -10.336 -15.508 -0.155 1 96.81 154 ILE B C 1
ATOM 4611 O O . ILE B 1 154 ? -11.43 -14.945 -0.123 1 96.81 154 ILE B O 1
ATOM 4615 N N . LYS B 1 155 ? -10.133 -16.781 0.176 1 97.12 155 LYS B N 1
ATOM 4616 C CA . LYS B 1 155 ? -11.258 -17.547 0.717 1 97.12 155 LYS B CA 1
ATOM 4617 C C . LYS B 1 155 ? -11.773 -16.922 2.01 1 97.12 155 LYS B C 1
ATOM 4619 O O . LYS B 1 155 ? -12.984 -16.891 2.252 1 97.12 155 LYS B O 1
ATOM 4624 N N . ASN B 1 156 ? -10.859 -16.422 2.824 1 96.19 156 ASN B N 1
ATOM 4625 C CA . ASN B 1 156 ? -11.25 -15.711 4.043 1 96.19 156 ASN B CA 1
ATOM 4626 C C . ASN B 1 156 ? -12.102 -14.484 3.73 1 96.19 156 ASN B C 1
ATOM 4628 O O . ASN B 1 156 ? -13 -14.133 4.496 1 96.19 156 ASN B O 1
ATOM 4632 N N . MET B 1 157 ? -11.766 -13.797 2.672 1 97 157 MET B N 1
ATOM 4633 C CA . MET B 1 157 ? -12.547 -12.625 2.293 1 97 157 MET B CA 1
ATOM 4634 C C . MET B 1 157 ? -13.977 -13.023 1.917 1 97 157 MET B C 1
ATOM 4636 O O . MET B 1 157 ? -14.93 -12.344 2.287 1 97 157 MET B O 1
ATOM 4640 N N . PHE B 1 158 ? -14.102 -14.141 1.191 1 98.12 158 PHE B N 1
ATOM 4641 C CA . PHE B 1 158 ? -15.43 -14.648 0.875 1 98.12 158 PHE B CA 1
ATOM 4642 C C . PHE B 1 158 ? -16.188 -15.008 2.146 1 98.12 158 PHE B C 1
ATOM 4644 O O . PHE B 1 158 ? -17.391 -14.781 2.242 1 98.12 158 PHE B O 1
ATOM 4651 N N . GLU B 1 159 ? -15.477 -15.609 3.084 1 97.38 159 GLU B N 1
ATOM 4652 C CA . GLU B 1 159 ? -16.094 -15.938 4.363 1 97.38 159 GLU B CA 1
ATOM 4653 C C . GLU B 1 159 ? -16.609 -14.68 5.07 1 97.38 159 GLU B C 1
ATOM 4655 O O . GLU B 1 159 ? -17.719 -14.656 5.582 1 97.38 159 GLU B O 1
ATOM 4660 N N . LEU B 1 160 ? -15.828 -13.672 5.109 1 94.69 160 LEU B N 1
ATOM 4661 C CA . LEU B 1 160 ? -16.203 -12.422 5.762 1 94.69 160 LEU B CA 1
ATOM 4662 C C . LEU B 1 160 ? -17.422 -11.805 5.102 1 94.69 160 LEU B C 1
ATOM 4664 O O . LEU B 1 160 ? -18.328 -11.328 5.785 1 94.69 160 LEU B O 1
ATOM 4668 N N . VAL B 1 161 ? -17.422 -11.789 3.812 1 95.56 161 VAL B N 1
ATOM 4669 C CA . VAL B 1 161 ? -18.531 -11.188 3.088 1 95.56 161 VAL B CA 1
ATOM 4670 C C . VAL B 1 161 ? -19.797 -12.031 3.277 1 95.56 161 VAL B C 1
ATOM 4672 O O . VAL B 1 161 ? -20.906 -11.5 3.336 1 95.56 161 VAL B O 1
ATOM 4675 N N . SER B 1 162 ? -19.594 -13.344 3.348 1 97.5 162 SER B N 1
ATOM 4676 C CA . SER B 1 162 ? -20.734 -14.211 3.625 1 97.5 162 SER B CA 1
ATOM 4677 C C . SER B 1 162 ? -21.359 -13.891 4.977 1 97.5 162 SER B C 1
ATOM 4679 O O . SER B 1 162 ? -22.578 -13.859 5.105 1 97.5 162 SER B O 1
ATOM 4681 N N . ARG B 1 163 ? -20.547 -13.672 5.969 1 94.81 163 ARG B N 1
ATOM 4682 C CA . ARG B 1 163 ? -21.016 -13.305 7.297 1 94.81 163 ARG B CA 1
ATOM 4683 C C . ARG B 1 163 ? -21.781 -11.977 7.262 1 94.81 163 ARG B C 1
ATOM 4685 O O . ARG B 1 163 ? -22.781 -11.805 7.961 1 94.81 163 ARG B O 1
ATOM 4692 N N . ARG B 1 164 ? -21.328 -11.117 6.473 1 91.81 164 ARG B N 1
ATOM 4693 C CA . ARG B 1 164 ? -21.828 -9.75 6.465 1 91.81 164 ARG B CA 1
ATOM 4694 C C . ARG B 1 164 ? -23.141 -9.648 5.672 1 91.81 164 ARG B C 1
ATOM 4696 O O . ARG B 1 164 ? -24.062 -8.945 6.078 1 91.81 164 ARG B O 1
ATOM 4703 N N . TYR B 1 165 ? -23.188 -10.359 4.551 1 94.44 165 TYR B N 1
ATOM 4704 C CA . TYR B 1 165 ? -24.281 -10.102 3.611 1 94.44 165 TYR B CA 1
ATOM 4705 C C . TYR B 1 165 ? -25.188 -11.312 3.494 1 94.44 165 TYR B C 1
ATOM 4707 O O . TYR B 1 165 ? -26.234 -11.25 2.824 1 94.44 165 TYR B O 1
ATOM 4715 N N . GLY B 1 166 ? -24.781 -12.398 4.066 1 97.12 166 GLY B N 1
ATOM 4716 C CA . GLY B 1 166 ? -25.609 -13.586 4.066 1 97.12 166 GLY B CA 1
ATOM 4717 C C . GLY B 1 166 ? -25.5 -14.398 2.785 1 97.12 166 GLY B C 1
ATOM 4718 O O . GLY B 1 166 ? -26.391 -15.195 2.467 1 97.12 166 GLY B O 1
ATOM 4719 N N . MET B 1 167 ? -24.5 -14.117 2.02 1 97.38 167 MET B N 1
ATOM 4720 C CA . MET B 1 167 ? -24.297 -14.93 0.823 1 97.38 167 MET B CA 1
ATOM 4721 C C . MET B 1 167 ? -23.75 -16.297 1.187 1 97.38 167 MET B C 1
ATOM 4723 O O . MET B 1 167 ? -23.391 -16.547 2.342 1 97.38 167 MET B O 1
ATOM 4727 N N . VAL B 1 168 ? -23.734 -17.234 0.229 1 98.62 168 VAL B N 1
ATOM 4728 C CA . VAL B 1 168 ? -23.359 -18.625 0.476 1 98.62 168 VAL B CA 1
ATOM 4729 C C . VAL B 1 168 ? -22.125 -18.984 -0.339 1 98.62 168 VAL B C 1
ATOM 4731 O O . VAL B 1 168 ? -22.062 -18.703 -1.538 1 98.62 168 VAL B O 1
ATOM 4734 N N . ASN B 1 169 ? -21.219 -19.547 0.284 1 98.69 169 ASN B N 1
ATOM 4735 C CA . ASN B 1 169 ? -20.016 -20.047 -0.387 1 98.69 169 ASN B CA 1
ATOM 4736 C C . ASN B 1 169 ? -20.172 -21.5 -0.821 1 98.69 169 ASN B C 1
ATOM 4738 O O . ASN B 1 169 ? -20.422 -22.375 0.006 1 98.69 169 ASN B O 1
ATOM 4742 N N . LYS B 1 170 ? -20.062 -21.703 -2.092 1 98.81 170 LYS B N 1
ATOM 4743 C CA . LYS B 1 170 ? -19.969 -23.047 -2.656 1 98.81 170 LYS B CA 1
ATOM 4744 C C . LYS B 1 170 ? -18.547 -23.406 -3.035 1 98.81 170 LYS B C 1
ATOM 4746 O O . LYS B 1 170 ? -17.969 -22.812 -3.953 1 98.81 170 LYS B O 1
ATOM 4751 N N . ILE B 1 171 ? -18.016 -24.438 -2.371 1 98.62 171 ILE B N 1
ATOM 4752 C CA . ILE B 1 171 ? -16.609 -24.75 -2.547 1 98.62 171 ILE B CA 1
ATOM 4753 C C . ILE B 1 171 ? -16.453 -26.094 -3.27 1 98.62 171 ILE B C 1
ATOM 4755 O O . ILE B 1 171 ? -17.078 -27.07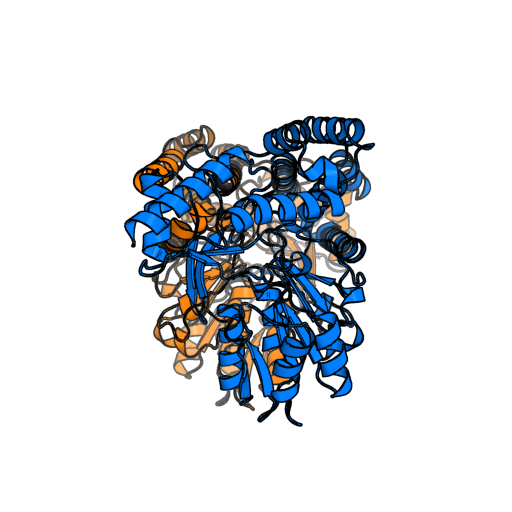8 -2.891 1 98.62 171 ILE B O 1
ATOM 4759 N N . VAL B 1 172 ? -15.664 -26.125 -4.285 1 98.69 172 VAL B N 1
ATOM 4760 C CA . VAL B 1 172 ? -15.453 -27.328 -5.086 1 98.69 172 VAL B CA 1
ATOM 4761 C C . VAL B 1 172 ? -14.008 -27.812 -4.926 1 98.69 172 VAL B C 1
ATOM 4763 O O . VAL B 1 172 ? -13.188 -27.141 -4.309 1 98.69 172 VAL B O 1
ATOM 4766 N N . ASP B 1 173 ? -13.711 -29.016 -5.41 1 98.38 173 ASP B N 1
ATOM 4767 C CA . ASP B 1 173 ? -12.375 -29.594 -5.406 1 98.38 173 ASP B CA 1
ATOM 4768 C C . ASP B 1 173 ? -11.859 -29.812 -6.832 1 98.38 173 ASP B C 1
ATOM 4770 O O . ASP B 1 173 ? -12.562 -30.375 -7.672 1 98.38 173 ASP B O 1
ATOM 4774 N N . ILE B 1 174 ? -10.719 -29.312 -7.062 1 98.25 174 ILE B N 1
ATOM 4775 C CA . ILE B 1 174 ? -10.078 -29.5 -8.359 1 98.25 174 ILE B CA 1
ATOM 4776 C C . ILE B 1 174 ? -9.133 -30.688 -8.312 1 98.25 174 ILE B C 1
ATOM 4778 O O . ILE B 1 174 ? -8.281 -30.781 -7.43 1 98.25 174 ILE B O 1
ATOM 4782 N N . PRO B 1 175 ? -9.266 -31.578 -9.258 1 97.62 175 PRO B N 1
ATOM 4783 C CA . PRO B 1 175 ? -8.344 -32.719 -9.25 1 97.62 175 PRO B CA 1
ATOM 4784 C C . PRO B 1 175 ? -6.895 -32.312 -9.492 1 97.62 175 PRO B C 1
ATOM 4786 O O . PRO B 1 175 ? -6.629 -31.422 -10.305 1 97.62 175 PRO B O 1
ATOM 4789 N N . LEU B 1 176 ? -6.008 -32.969 -8.859 1 96.75 176 LEU B N 1
ATOM 4790 C CA . LEU B 1 176 ? -4.586 -32.719 -9.055 1 96.75 176 LEU B CA 1
ATOM 4791 C C . LEU B 1 176 ? -4.152 -33.125 -10.461 1 96.75 176 LEU B C 1
ATOM 4793 O O . LEU B 1 176 ? -3.271 -32.5 -11.047 1 96.75 176 LEU B O 1
ATOM 4797 N N . HIS B 1 177 ? -4.754 -34.188 -10.938 1 97 177 HIS B N 1
ATOM 4798 C CA . HIS B 1 177 ? -4.453 -34.75 -12.258 1 97 177 HIS B CA 1
ATOM 4799 C C . HIS B 1 177 ? -5.723 -34.906 -13.078 1 97 177 HIS B C 1
ATOM 4801 O O . HIS B 1 177 ? -6.188 -36.031 -13.281 1 97 177 HIS B O 1
ATOM 4807 N N . PRO B 1 178 ? -6.188 -33.844 -13.617 1 97.88 178 PRO B N 1
ATOM 4808 C CA . PRO B 1 178 ? -7.414 -33.938 -14.414 1 97.88 178 PRO B CA 1
ATOM 4809 C C . PRO B 1 178 ? -7.215 -34.75 -15.703 1 97.88 178 PRO B C 1
ATOM 4811 O O . PRO B 1 178 ? -6.141 -34.688 -16.312 1 97.88 178 PRO B O 1
ATOM 4814 N N . GLN B 1 179 ? -8.266 -35.344 -16.156 1 96.62 179 GLN B N 1
ATOM 4815 C CA . GLN B 1 179 ? -8.227 -36.156 -17.375 1 96.62 179 GLN B CA 1
ATOM 4816 C C . GLN B 1 179 ? -8.398 -35.25 -18.609 1 96.62 179 GLN B C 1
ATOM 4818 O O . GLN B 1 179 ? -7.93 -35.594 -19.703 1 96.62 179 GLN B O 1
ATOM 4823 N N . SER B 1 180 ? -9.133 -34.188 -18.406 1 97.5 180 SER B N 1
ATOM 4824 C CA . SER B 1 180 ? -9.43 -33.25 -19.5 1 97.5 180 SER B CA 1
ATOM 4825 C C . SER B 1 180 ? -9.852 -31.891 -18.969 1 97.5 180 SER B C 1
ATOM 4827 O O . SER B 1 180 ? -10.109 -31.734 -17.781 1 97.5 180 SER B O 1
ATOM 4829 N N . ASP B 1 181 ? -9.859 -30.953 -19.906 1 98.25 181 ASP B N 1
ATOM 4830 C CA . ASP B 1 181 ? -10.414 -29.641 -19.578 1 98.25 181 ASP B CA 1
ATOM 4831 C C . ASP B 1 181 ? -11.875 -29.766 -19.141 1 98.25 181 ASP B C 1
ATOM 4833 O O . ASP B 1 181 ? -12.312 -29.078 -18.219 1 98.25 181 ASP B O 1
ATOM 4837 N N . GLU B 1 182 ? -12.547 -30.609 -19.828 1 98.38 182 GLU B N 1
ATOM 4838 C CA . GLU B 1 182 ? -13.984 -30.766 -19.609 1 98.38 182 GLU B CA 1
ATOM 4839 C C . GLU B 1 182 ? -14.281 -31.25 -18.203 1 98.38 182 GLU B C 1
ATOM 4841 O O . GLU B 1 182 ? -15.297 -30.891 -17.609 1 98.38 182 GLU B O 1
ATOM 4846 N N . GLU B 1 183 ? -13.43 -32.031 -17.703 1 98.5 183 GLU B N 1
ATOM 4847 C CA . GLU B 1 183 ? -13.602 -32.5 -16.344 1 98.5 183 GLU B CA 1
ATOM 4848 C C . GLU B 1 183 ? -13.609 -31.328 -15.352 1 98.5 183 GLU B C 1
ATOM 4850 O O . GLU B 1 183 ? -14.461 -31.266 -14.453 1 98.5 183 GLU B O 1
ATOM 4855 N N . ILE B 1 184 ? -12.727 -30.422 -15.492 1 98.62 184 ILE B N 1
ATOM 4856 C CA . ILE B 1 184 ? -12.617 -29.25 -14.617 1 98.62 184 ILE B CA 1
ATOM 4857 C C . ILE B 1 184 ? -13.805 -28.328 -14.828 1 98.62 184 ILE B C 1
ATOM 4859 O O . ILE B 1 184 ? -14.406 -27.844 -13.867 1 98.62 184 ILE B O 1
ATOM 4863 N N . VAL B 1 185 ? -14.141 -28.094 -16.094 1 98.88 185 VAL B N 1
ATOM 4864 C CA . VAL B 1 185 ? -15.273 -27.219 -16.422 1 98.88 185 VAL B CA 1
ATOM 4865 C C . VAL B 1 185 ? -16.547 -27.766 -15.773 1 98.88 185 VAL B C 1
ATOM 4867 O O . VAL B 1 185 ? -17.344 -27.016 -15.211 1 98.88 185 VAL B O 1
ATOM 4870 N N . LYS B 1 186 ? -16.688 -29.062 -15.828 1 98.75 186 LYS B N 1
ATOM 4871 C CA . LYS B 1 186 ? -17.891 -29.703 -15.305 1 98.75 186 LYS B CA 1
ATOM 4872 C C . LYS B 1 186 ? -18 -29.516 -13.797 1 98.75 186 LYS B C 1
ATOM 4874 O O . LYS B 1 186 ? -19.109 -29.391 -13.266 1 98.75 186 LYS B O 1
ATOM 4879 N N . ILE B 1 187 ? -16.938 -29.531 -13.117 1 98.75 187 ILE B N 1
ATOM 4880 C CA . ILE B 1 187 ? -16.922 -29.359 -11.664 1 98.75 187 ILE B CA 1
ATOM 4881 C C . ILE B 1 187 ? -17.531 -28.016 -11.305 1 98.75 187 ILE B C 1
ATOM 4883 O O . ILE B 1 187 ? -18.391 -27.922 -10.422 1 98.75 187 ILE B O 1
ATOM 4887 N N . TYR B 1 188 ? -17.141 -26.969 -11.961 1 98.88 188 TYR B N 1
ATOM 4888 C CA . TYR B 1 188 ? -17.688 -25.641 -11.711 1 98.88 188 TYR B CA 1
ATOM 4889 C C . TYR B 1 188 ? -19.141 -25.562 -12.18 1 98.88 188 TYR B C 1
ATOM 4891 O O . TYR B 1 188 ? -19.984 -24.953 -11.516 1 98.88 188 TYR B O 1
ATOM 4899 N N . GLU B 1 189 ? -19.406 -26.156 -13.336 1 98.88 189 GLU B N 1
ATOM 4900 C CA . GLU B 1 189 ? -20.766 -26.141 -13.883 1 98.88 189 GLU B CA 1
ATOM 4901 C C . GLU B 1 189 ? -21.766 -26.75 -12.898 1 98.88 189 GLU B C 1
ATOM 4903 O O . GLU B 1 189 ? -22.844 -26.203 -12.688 1 98.88 189 GLU B O 1
ATOM 4908 N N . GLU B 1 190 ? -21.391 -27.828 -12.336 1 98.81 190 GLU B N 1
ATOM 4909 C CA . GLU B 1 190 ? -22.266 -28.578 -11.438 1 98.81 190 GLU B CA 1
ATOM 4910 C C . GLU B 1 190 ? -22.516 -27.812 -10.133 1 98.81 190 GLU B C 1
ATOM 4912 O O . GLU B 1 190 ? -23.484 -28.062 -9.43 1 98.81 190 GLU B O 1
ATOM 4917 N N . ALA B 1 191 ? -21.672 -26.875 -9.844 1 98.81 191 ALA B N 1
ATOM 4918 C CA . ALA B 1 191 ? -21.797 -26.094 -8.609 1 98.81 191 ALA B CA 1
ATOM 4919 C C . ALA B 1 191 ? -22.734 -24.922 -8.805 1 98.81 191 ALA B C 1
ATOM 4921 O O . ALA B 1 191 ? -23.188 -24.312 -7.828 1 98.81 191 ALA B O 1
ATOM 4922 N N . ILE B 1 192 ? -23.062 -24.531 -10.039 1 98.75 192 ILE B N 1
ATOM 4923 C CA . ILE B 1 192 ? -23.891 -23.375 -10.344 1 98.75 192 ILE B CA 1
ATOM 4924 C C . ILE B 1 192 ? -25.344 -23.688 -10.039 1 98.75 192 ILE B C 1
ATOM 4926 O O . ILE B 1 192 ? -25.844 -24.75 -10.383 1 98.75 192 ILE B O 1
ATOM 4930 N N . THR B 1 193 ? -26 -22.844 -9.359 1 98.69 193 THR B N 1
ATOM 4931 C CA . THR B 1 193 ? -27.438 -22.797 -9.148 1 98.69 193 THR B CA 1
ATOM 4932 C C . THR B 1 193 ? -28.031 -21.484 -9.656 1 98.69 193 THR B C 1
ATOM 4934 O O . THR B 1 193 ? -27.281 -20.609 -10.109 1 98.69 193 THR B O 1
ATOM 4937 N N . PRO B 1 194 ? -29.328 -21.328 -9.602 1 98.31 194 PRO B N 1
ATOM 4938 C CA . PRO B 1 194 ? -29.938 -20.047 -10.016 1 98.31 194 PRO B CA 1
ATOM 4939 C C . PRO B 1 194 ? -29.484 -18.875 -9.148 1 98.31 194 PRO B C 1
ATOM 4941 O O . PRO B 1 194 ? -29.656 -17.719 -9.539 1 98.31 194 PRO B O 1
ATOM 4944 N N . ASN B 1 195 ? -28.875 -19.172 -8 1 98.62 195 ASN B N 1
ATOM 4945 C CA . ASN B 1 195 ? -28.469 -18.125 -7.07 1 98.62 195 ASN B CA 1
ATOM 4946 C C . ASN B 1 195 ? -27 -17.75 -7.254 1 98.62 195 ASN B C 1
ATOM 4948 O O . ASN B 1 195 ? -26.516 -16.812 -6.637 1 98.62 195 ASN B O 1
ATOM 4952 N N . THR B 1 196 ? -26.234 -18.5 -8.062 1 98.88 196 THR B N 1
ATOM 4953 C CA . THR B 1 196 ? -24.812 -18.25 -8.25 1 98.88 196 THR B CA 1
ATOM 4954 C C . THR B 1 196 ? -24.594 -16.938 -9.008 1 98.88 196 THR B C 1
ATOM 4956 O O . THR B 1 196 ? -25.156 -16.734 -10.086 1 98.88 196 THR B O 1
ATOM 4959 N N . LYS B 1 197 ? -23.766 -16.062 -8.445 1 98.88 197 LYS B N 1
ATOM 4960 C CA . LYS B 1 197 ? -23.547 -14.75 -9.062 1 98.88 197 LYS B CA 1
ATOM 4961 C C . LYS B 1 197 ? -22.109 -14.609 -9.547 1 98.88 197 LYS B C 1
ATOM 4963 O O . LYS B 1 197 ? -21.844 -13.914 -10.531 1 98.88 197 LYS B O 1
ATOM 4968 N N . LEU B 1 198 ? -21.172 -15.258 -8.852 1 98.88 198 LEU B N 1
ATOM 4969 C CA . LEU B 1 198 ? -19.75 -15.062 -9.133 1 98.88 198 LEU B CA 1
ATOM 4970 C C . LEU B 1 198 ? -18.984 -16.359 -8.922 1 98.88 198 LEU B C 1
ATOM 4972 O O . LEU B 1 198 ? -19.188 -17.062 -7.926 1 98.88 198 LEU B O 1
ATOM 4976 N N . ILE B 1 199 ? -18.141 -16.703 -9.883 1 98.94 199 ILE B N 1
ATOM 4977 C CA . ILE B 1 199 ? -17.172 -17.797 -9.75 1 98.94 199 ILE B CA 1
ATOM 4978 C C . ILE B 1 199 ? -15.758 -17.219 -9.695 1 98.94 199 ILE B C 1
ATOM 4980 O O . ILE B 1 199 ? -15.383 -16.391 -10.539 1 98.94 199 ILE B O 1
ATOM 4984 N N . MET B 1 200 ? -15.039 -17.531 -8.68 1 98.75 200 MET B N 1
ATOM 4985 C CA . MET B 1 200 ? -13.609 -17.25 -8.625 1 98.75 200 MET B CA 1
ATOM 4986 C C . MET B 1 200 ? -12.797 -18.469 -9.031 1 98.75 200 MET B C 1
ATOM 4988 O O . MET B 1 200 ? -13.031 -19.562 -8.531 1 98.75 200 MET B O 1
ATOM 4992 N N . VAL B 1 201 ? -11.859 -18.312 -9.922 1 98.81 201 VAL B N 1
ATOM 4993 C CA . VAL B 1 201 ? -11.008 -19.375 -10.43 1 98.81 201 VAL B CA 1
ATOM 4994 C C . VAL B 1 201 ? -9.547 -18.938 -10.422 1 98.81 201 VAL B C 1
ATOM 4996 O O . VAL B 1 201 ? -9.227 -17.844 -10.914 1 98.81 201 VAL B O 1
ATOM 4999 N N . SER B 1 202 ? -8.719 -19.703 -9.82 1 98.75 202 SER B N 1
ATOM 5000 C CA . SER B 1 202 ? -7.293 -19.484 -10.047 1 98.75 202 SER B CA 1
ATOM 5001 C C . SER B 1 202 ? -6.918 -19.75 -11.508 1 98.75 202 SER B C 1
ATOM 5003 O O . SER B 1 202 ? -7.164 -20.844 -12.023 1 98.75 202 SER B O 1
ATOM 5005 N N . HIS B 1 203 ? -6.352 -18.75 -12.125 1 98.88 203 HIS B N 1
ATOM 5006 C CA . HIS B 1 203 ? -5.809 -19.016 -13.461 1 98.88 203 HIS B CA 1
ATOM 5007 C C . HIS B 1 203 ? -4.707 -20.062 -13.406 1 98.88 203 HIS B C 1
ATOM 5009 O O . HIS B 1 203 ? -4.613 -20.922 -14.297 1 98.88 203 HIS B O 1
ATOM 5015 N N . MET B 1 204 ? -3.924 -20 -12.414 1 98.75 204 MET B N 1
ATOM 5016 C CA . MET B 1 204 ? -2.961 -21.016 -12 1 98.75 204 MET B CA 1
ATOM 5017 C C . MET B 1 204 ? -3.08 -21.297 -10.508 1 98.75 204 MET B C 1
ATOM 5019 O O . MET B 1 204 ? -3.037 -20.375 -9.688 1 98.75 204 MET B O 1
ATOM 5023 N N . ILE B 1 205 ? -3.271 -22.531 -10.172 1 98.56 205 ILE B N 1
ATOM 5024 C CA . ILE B 1 205 ? -3.285 -22.906 -8.758 1 98.56 205 ILE B CA 1
ATOM 5025 C C . ILE B 1 205 ? -1.881 -22.766 -8.18 1 98.56 205 ILE B C 1
ATOM 5027 O O . ILE B 1 205 ? -0.959 -23.469 -8.57 1 98.56 205 ILE B O 1
ATOM 5031 N N . ASN B 1 206 ? -1.7 -21.891 -7.191 1 98.06 206 ASN B N 1
ATOM 5032 C CA . ASN B 1 206 ? -0.393 -21.469 -6.699 1 98.06 206 ASN B CA 1
ATOM 5033 C C . ASN B 1 206 ? 0.349 -22.625 -6.027 1 98.06 206 ASN B C 1
ATOM 5035 O O . ASN B 1 206 ? 1.58 -22.625 -5.977 1 98.06 206 ASN B O 1
ATOM 5039 N N . ILE B 1 207 ? -0.326 -23.625 -5.512 1 98.38 207 ILE B N 1
ATOM 5040 C CA . ILE B 1 207 ? 0.314 -24.641 -4.68 1 98.38 207 ILE B CA 1
ATOM 5041 C C . ILE B 1 207 ? 0.691 -25.844 -5.531 1 98.38 207 ILE B C 1
ATOM 5043 O O . ILE B 1 207 ? 1.489 -26.688 -5.109 1 98.38 207 ILE B O 1
ATOM 5047 N N . THR B 1 208 ? 0.185 -25.938 -6.812 1 98.44 208 THR B N 1
ATOM 5048 C CA . THR B 1 208 ? 0.508 -27.078 -7.652 1 98.44 208 THR B CA 1
ATOM 5049 C C . THR B 1 208 ? 1.114 -26.625 -8.977 1 98.44 208 THR B C 1
ATOM 5051 O O . THR B 1 208 ? 1.734 -27.422 -9.688 1 98.44 208 THR B O 1
ATOM 5054 N N . GLY B 1 209 ? 0.845 -25.422 -9.352 1 98.62 209 GLY B N 1
ATOM 5055 C CA . GLY B 1 209 ? 1.296 -24.922 -10.641 1 98.62 209 GLY B CA 1
ATOM 5056 C C . GLY B 1 209 ? 0.353 -25.266 -11.781 1 98.62 209 GLY B C 1
ATOM 5057 O O . GLY B 1 209 ? 0.625 -24.953 -12.938 1 98.62 209 GLY B O 1
ATOM 5058 N N . GLN B 1 210 ? -0.759 -25.875 -11.516 1 98.69 210 GLN B N 1
ATOM 5059 C CA . GLN B 1 210 ? -1.698 -26.281 -12.555 1 98.69 210 GLN B CA 1
ATOM 5060 C C . GLN B 1 210 ? -2.373 -25.062 -13.188 1 98.69 210 GLN B C 1
ATOM 5062 O O . GLN B 1 210 ? -2.947 -24.234 -12.484 1 98.69 210 GLN B O 1
ATOM 5067 N N . ILE B 1 211 ? -2.273 -24.922 -14.477 1 98.75 211 ILE B N 1
ATOM 5068 C CA . ILE B 1 211 ? -2.992 -23.906 -15.234 1 98.75 211 ILE B CA 1
ATOM 5069 C C . ILE B 1 211 ? -4.391 -24.406 -15.586 1 98.75 211 ILE B C 1
ATOM 5071 O O . ILE B 1 211 ? -4.539 -25.469 -16.203 1 98.75 211 ILE B O 1
ATOM 5075 N N . LEU B 1 212 ? -5.426 -23.719 -15.227 1 98.88 212 LEU B N 1
ATOM 5076 C CA . LEU B 1 212 ? -6.797 -24.172 -15.453 1 98.88 212 LEU B CA 1
ATOM 5077 C C . LEU B 1 212 ? -7.324 -23.656 -16.781 1 98.88 212 LEU B C 1
ATOM 5079 O O . LEU B 1 212 ? -6.832 -22.656 -17.312 1 98.88 212 LEU B O 1
ATOM 5083 N N . PRO B 1 213 ? -8.305 -24.422 -17.359 1 98.69 213 PRO B N 1
ATOM 5084 C CA . PRO B 1 213 ? -8.891 -23.984 -18.625 1 98.69 213 PRO B CA 1
ATOM 5085 C C . PRO B 1 213 ? -9.891 -22.844 -18.453 1 98.69 213 PRO B C 1
ATOM 5087 O O . PRO B 1 213 ? -11.078 -23 -18.75 1 98.69 213 PRO B O 1
ATOM 5090 N N . VAL B 1 214 ? -9.43 -21.656 -18.156 1 98.81 214 VAL B N 1
ATOM 5091 C CA . VAL B 1 214 ? -10.234 -20.547 -17.641 1 98.81 214 VAL B CA 1
ATOM 5092 C C . VAL B 1 214 ? -11.117 -19.984 -18.766 1 98.81 214 VAL B C 1
ATOM 5094 O O . VAL B 1 214 ? -12.234 -19.531 -18.516 1 98.81 214 VAL B O 1
ATOM 5097 N N . LYS B 1 215 ? -10.625 -19.969 -20.031 1 98.81 215 LYS B N 1
ATOM 5098 C CA . LYS B 1 215 ? -11.484 -19.516 -21.125 1 98.81 215 LYS B CA 1
ATOM 5099 C C . LYS B 1 215 ? -12.742 -20.375 -21.219 1 98.81 215 LYS B C 1
ATOM 5101 O O . LYS B 1 215 ? -13.852 -19.859 -21.359 1 98.81 215 LYS B O 1
ATOM 5106 N N . LYS B 1 216 ? -12.555 -21.703 -21.156 1 98.88 216 LYS B N 1
ATOM 5107 C CA . LYS B 1 216 ? -13.688 -22.625 -21.219 1 98.88 216 LYS B CA 1
ATOM 5108 C C . LYS B 1 216 ? -14.609 -22.438 -20.016 1 98.88 216 LYS B C 1
ATOM 5110 O O . LYS B 1 216 ? -15.828 -22.516 -20.156 1 98.88 216 LYS B O 1
ATOM 5115 N N . ILE B 1 217 ? -14.055 -22.219 -18.875 1 98.94 217 ILE B N 1
ATOM 5116 C CA . ILE B 1 217 ? -14.844 -21.984 -17.656 1 98.94 217 ILE B CA 1
ATOM 5117 C C . ILE B 1 217 ? -15.648 -20.703 -17.797 1 98.94 217 ILE B C 1
ATOM 5119 O O . ILE B 1 217 ? -16.828 -20.656 -17.469 1 98.94 217 ILE B O 1
ATOM 5123 N N . CYS B 1 218 ? -15.031 -19.641 -18.297 1 98.88 218 CYS B N 1
ATOM 5124 C CA . CYS B 1 218 ? -15.703 -18.359 -18.5 1 98.88 218 CYS B CA 1
ATOM 5125 C C . CYS B 1 218 ? -16.875 -18.516 -19.469 1 98.88 218 CYS B C 1
ATOM 5127 O O . CYS B 1 218 ? -17.969 -18.031 -19.203 1 98.88 218 CYS B O 1
ATOM 5129 N N . ASP B 1 219 ? -16.625 -19.172 -20.625 1 98.88 219 ASP B N 1
ATOM 5130 C CA . ASP B 1 219 ? -17.688 -19.406 -21.609 1 98.88 219 ASP B CA 1
ATOM 5131 C C . ASP B 1 219 ? -18.859 -20.141 -20.984 1 98.88 219 ASP B C 1
ATOM 5133 O O . ASP B 1 219 ? -20.016 -19.734 -21.156 1 98.88 219 ASP B O 1
ATOM 5137 N N . MET B 1 220 ? -18.547 -21.188 -20.297 1 98.88 220 MET B N 1
ATOM 5138 C CA . MET B 1 220 ? -19.578 -21.984 -19.625 1 98.88 220 MET B CA 1
ATOM 5139 C C . MET B 1 220 ? -20.359 -21.141 -18.625 1 98.88 220 MET B C 1
ATOM 5141 O O . MET B 1 220 ? -21.578 -21.125 -18.641 1 98.88 220 MET B O 1
ATOM 5145 N N . ALA B 1 221 ? -19.703 -20.438 -17.75 1 98.94 221 ALA B N 1
ATOM 5146 C CA . ALA B 1 221 ? -20.344 -19.641 -16.703 1 98.94 221 ALA B CA 1
ATOM 5147 C C . ALA B 1 221 ? -21.234 -18.562 -17.312 1 98.94 221 ALA B C 1
ATOM 5149 O O . ALA B 1 221 ? -22.375 -18.359 -16.859 1 98.94 221 ALA B O 1
ATOM 5150 N N . HIS B 1 222 ? -20.75 -17.875 -18.328 1 98.81 222 HIS B N 1
ATOM 5151 C CA . HIS B 1 222 ? -21.5 -16.812 -18.984 1 98.81 222 HIS B CA 1
ATOM 5152 C C . HIS B 1 222 ? -22.781 -17.359 -19.625 1 98.81 222 HIS B C 1
ATOM 5154 O O . HIS B 1 222 ? -23.797 -16.672 -19.656 1 98.81 222 HIS B O 1
ATOM 5160 N N . SER B 1 223 ? -22.641 -18.531 -20.156 1 98.62 223 SER B N 1
ATOM 5161 C CA . SER B 1 223 ? -23.812 -19.156 -20.75 1 98.62 223 SER B CA 1
ATOM 5162 C C . SER B 1 223 ? -24.922 -19.359 -19.703 1 98.62 223 SER B C 1
ATOM 5164 O O . SER B 1 223 ? -26.094 -19.5 -20.062 1 98.62 223 SER B O 1
ATOM 5166 N N . LYS B 1 224 ? -24.594 -19.297 -18.484 1 98.56 224 LYS B N 1
ATOM 5167 C CA . LYS B 1 224 ? -25.547 -19.484 -17.391 1 98.56 224 LYS B CA 1
ATOM 5168 C C . LYS B 1 224 ? -25.797 -18.172 -16.641 1 98.56 224 LYS B C 1
ATOM 5170 O O . LYS B 1 224 ? -26.422 -18.156 -15.586 1 98.56 224 LYS B O 1
ATOM 5175 N N . GLY B 1 225 ? -25.188 -17.062 -17.125 1 98.44 225 GLY B N 1
ATOM 5176 C CA . GLY B 1 225 ? -25.406 -15.75 -16.547 1 98.44 225 GLY B CA 1
ATOM 5177 C C . GLY B 1 225 ? -24.547 -15.477 -15.32 1 98.44 225 GLY B C 1
ATOM 5178 O O . GLY B 1 225 ? -24.891 -14.617 -14.508 1 98.44 225 GLY B O 1
ATOM 5179 N N . VAL B 1 226 ? -23.516 -16.234 -15.125 1 98.88 226 VAL B N 1
ATOM 5180 C CA . VAL B 1 226 ? -22.656 -16.109 -13.945 1 98.88 226 VAL B CA 1
ATOM 5181 C C . VAL B 1 226 ? -21.359 -15.398 -14.328 1 98.88 226 VAL B C 1
ATOM 5183 O O . VAL B 1 226 ? -20.75 -15.711 -15.359 1 98.88 226 VAL B O 1
ATOM 5186 N N . GLU B 1 227 ? -20.891 -14.414 -13.562 1 98.88 227 GLU B N 1
ATOM 5187 C CA . GLU B 1 227 ? -19.641 -13.703 -13.805 1 98.88 227 GLU B CA 1
ATOM 5188 C C . GLU B 1 227 ? -18.438 -14.484 -13.289 1 98.88 227 GLU B C 1
ATOM 5190 O O . GLU B 1 227 ? -18.594 -15.359 -12.43 1 98.88 227 GLU B O 1
ATOM 5195 N N . VAL B 1 228 ? -17.25 -14.195 -13.836 1 98.94 228 VAL B N 1
ATOM 5196 C CA . VAL B 1 228 ? -16.047 -14.938 -13.453 1 98.94 228 VAL B CA 1
ATOM 5197 C C . VAL B 1 228 ? -14.93 -13.969 -13.078 1 98.94 228 VAL B C 1
ATOM 5199 O O . VAL B 1 228 ? -14.641 -13.031 -13.828 1 98.94 228 VAL B O 1
ATOM 5202 N N . MET B 1 229 ? -14.359 -14.148 -11.938 1 98.94 229 MET B N 1
ATOM 5203 C CA . MET B 1 229 ? -13.141 -13.477 -11.484 1 98.94 229 MET B CA 1
ATOM 5204 C C . MET B 1 229 ? -11.961 -14.445 -11.492 1 98.94 229 MET B C 1
ATOM 5206 O O . MET B 1 229 ? -12.039 -15.531 -10.922 1 98.94 229 MET B O 1
ATOM 5210 N N . LEU B 1 230 ? -10.891 -14.016 -12.141 1 98.94 230 LEU B N 1
ATOM 5211 C CA . LEU B 1 230 ? -9.703 -14.859 -12.219 1 98.94 230 LEU B CA 1
ATOM 5212 C C . LEU B 1 230 ? -8.602 -14.328 -11.305 1 98.94 230 LEU B C 1
ATOM 5214 O O . LEU B 1 230 ? -8.273 -13.141 -11.352 1 98.94 230 LEU B O 1
ATOM 5218 N N . ASP B 1 231 ? -8.117 -15.242 -10.461 1 98.88 231 ASP B N 1
ATOM 5219 C CA . ASP B 1 231 ? -6.883 -15 -9.727 1 98.88 231 ASP B CA 1
ATOM 5220 C C . ASP B 1 231 ? -5.664 -15.391 -10.562 1 98.88 231 ASP B C 1
ATOM 5222 O O . ASP B 1 231 ? -5.324 -16.578 -10.664 1 98.88 231 ASP B O 1
ATOM 5226 N N . GLY B 1 232 ? -5.039 -14.391 -11.109 1 98.88 232 GLY B N 1
ATOM 5227 C CA . GLY B 1 232 ? -3.854 -14.594 -11.922 1 98.88 232 GLY B CA 1
ATOM 5228 C C . GLY B 1 232 ? -2.574 -14.156 -11.234 1 98.88 232 GLY B C 1
ATOM 5229 O O . GLY B 1 232 ? -1.646 -13.672 -11.883 1 98.88 232 GLY B O 1
ATOM 5230 N N . ALA B 1 233 ? -2.492 -14.266 -9.938 1 98.75 233 ALA B N 1
ATOM 5231 C CA . ALA B 1 233 ? -1.357 -13.773 -9.156 1 98.75 233 ALA B CA 1
ATOM 5232 C C . ALA B 1 233 ? -0.038 -14.297 -9.719 1 98.75 233 ALA B C 1
ATOM 5234 O O . ALA B 1 233 ? 0.985 -13.609 -9.656 1 98.75 233 ALA B O 1
ATOM 5235 N N . HIS B 1 234 ? -0.066 -15.461 -10.344 1 98.81 234 HIS B N 1
ATOM 5236 C CA . HIS B 1 234 ? 1.158 -16.109 -10.797 1 98.81 234 HIS B CA 1
ATOM 5237 C C . HIS B 1 234 ? 1.227 -16.156 -12.32 1 98.81 234 HIS B C 1
ATOM 5239 O O . HIS B 1 234 ? 1.988 -16.938 -12.891 1 98.81 234 HIS B O 1
ATOM 5245 N N . CYS B 1 235 ? 0.49 -15.344 -13.047 1 98.81 235 CYS B N 1
ATOM 5246 C CA . CYS B 1 235 ? 0.324 -15.703 -14.445 1 98.81 235 CYS B CA 1
ATOM 5247 C C . CYS B 1 235 ? 0.979 -14.672 -15.359 1 98.81 235 CYS B C 1
ATOM 5249 O O . CYS B 1 235 ? 1.673 -15.023 -16.312 1 98.81 235 CYS B O 1
ATOM 5251 N N . ILE B 1 236 ? 0.757 -13.406 -15.078 1 98.62 236 ILE B N 1
ATOM 5252 C CA . ILE B 1 236 ? 1.321 -12.359 -15.93 1 98.62 236 ILE B CA 1
ATOM 5253 C C . ILE B 1 236 ? 2.844 -12.484 -15.953 1 98.62 236 ILE B C 1
ATOM 5255 O O . ILE B 1 236 ? 3.48 -12.594 -14.906 1 98.62 236 ILE B O 1
ATOM 5259 N N . ALA B 1 237 ? 3.445 -12.508 -17.172 1 98.69 237 ALA B N 1
ATOM 5260 C CA . ALA B 1 237 ? 4.879 -12.562 -17.438 1 98.69 237 ALA B CA 1
ATOM 5261 C C . ALA B 1 237 ? 5.449 -13.938 -17.094 1 98.69 237 ALA B C 1
ATOM 5263 O O . ALA B 1 237 ? 6.66 -14.156 -17.172 1 98.69 237 ALA B O 1
ATOM 5264 N N . HIS B 1 238 ? 4.582 -14.883 -16.641 1 98.75 238 HIS B N 1
ATOM 5265 C CA . HIS B 1 238 ? 4.953 -16.266 -16.391 1 98.75 238 HIS B CA 1
ATOM 5266 C C . HIS B 1 238 ? 4.812 -17.109 -17.656 1 98.75 238 HIS B C 1
ATOM 5268 O O . HIS B 1 238 ? 5.703 -17.906 -17.984 1 98.75 238 HIS B O 1
ATOM 5274 N N . PHE B 1 239 ? 3.773 -16.969 -18.328 1 98.25 239 PHE B N 1
ATOM 5275 C CA . PHE B 1 239 ? 3.51 -17.531 -19.641 1 98.25 239 PHE B CA 1
ATOM 5276 C C . PHE B 1 239 ? 2.713 -16.562 -20.5 1 98.25 239 PHE B C 1
ATOM 5278 O O . PHE B 1 239 ? 2.203 -15.562 -20 1 98.25 239 PHE B O 1
ATOM 5285 N N . ASP B 1 240 ? 2.705 -16.844 -21.781 1 97 240 ASP B N 1
ATOM 5286 C CA . ASP B 1 240 ? 2.213 -15.875 -22.734 1 97 240 ASP B CA 1
ATOM 5287 C C . ASP B 1 240 ? 0.698 -15.977 -22.906 1 97 240 ASP B C 1
ATOM 5289 O O . ASP B 1 240 ? 0.182 -17.031 -23.281 1 97 240 ASP B O 1
ATOM 5293 N N . PHE B 1 241 ? -0.095 -14.891 -22.594 1 97.75 241 PHE B N 1
ATOM 5294 C CA . PHE B 1 241 ? -1.532 -14.75 -22.812 1 97.75 241 PHE B CA 1
ATOM 5295 C C . PHE B 1 241 ? -1.95 -13.281 -22.75 1 97.75 241 PHE B C 1
ATOM 5297 O O . PHE B 1 241 ? -1.154 -12.422 -22.375 1 97.75 241 PHE B O 1
ATOM 5304 N N . LYS B 1 242 ? -3.137 -13.008 -23.172 1 98.25 242 LYS B N 1
ATOM 5305 C CA . LYS B 1 242 ? -3.801 -11.719 -22.969 1 98.25 242 LYS B CA 1
ATOM 5306 C C . LYS B 1 242 ? -5.098 -11.891 -22.188 1 98.25 242 LYS B C 1
ATOM 5308 O O . LYS B 1 242 ? -5.844 -12.844 -22.406 1 98.25 242 LYS B O 1
ATOM 5313 N N . ILE B 1 243 ? -5.371 -10.977 -21.344 1 98.81 243 ILE B N 1
ATOM 5314 C CA . ILE B 1 243 ? -6.57 -11.023 -20.516 1 98.81 243 ILE B CA 1
ATOM 5315 C C . ILE B 1 243 ? -7.809 -11.055 -21.406 1 98.81 243 ILE B C 1
ATOM 5317 O O . ILE B 1 243 ? -8.758 -11.797 -21.125 1 98.81 243 ILE B O 1
ATOM 5321 N N . ASP B 1 244 ? -7.766 -10.375 -22.531 1 98 244 ASP B N 1
ATOM 5322 C CA . ASP B 1 244 ? -8.891 -10.258 -23.453 1 98 244 ASP B CA 1
ATOM 5323 C C . ASP B 1 244 ? -9.289 -11.617 -24.016 1 98 244 ASP B C 1
ATOM 5325 O O . ASP B 1 244 ? -10.453 -11.836 -24.359 1 98 244 ASP B O 1
ATOM 5329 N N . ASP B 1 245 ? -8.352 -12.477 -24.078 1 98.12 245 ASP B N 1
ATOM 5330 C CA . ASP B 1 245 ? -8.586 -13.781 -24.688 1 98.12 245 ASP B CA 1
ATOM 5331 C C . ASP B 1 245 ? -9.289 -14.727 -23.719 1 98.12 245 ASP B C 1
ATOM 5333 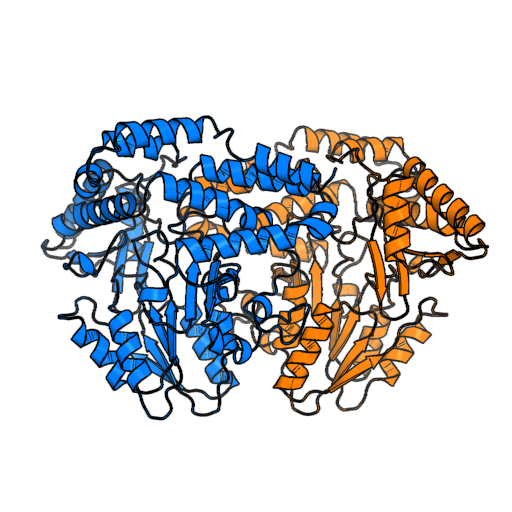O O . ASP B 1 245 ? -9.797 -15.773 -24.125 1 98.12 245 ASP B O 1
ATOM 5337 N N . LEU B 1 246 ? -9.367 -14.391 -22.453 1 98.62 246 LEU B N 1
ATOM 5338 C CA . LEU B 1 246 ? -9.828 -15.305 -21.422 1 98.62 246 LEU B CA 1
ATOM 5339 C C . LEU B 1 246 ? -11.344 -15.211 -21.25 1 98.62 246 LEU B C 1
ATOM 5341 O O . LEU B 1 246 ? -11.977 -16.156 -20.781 1 98.62 246 LEU B O 1
ATOM 5345 N N . GLY B 1 247 ? -11.883 -13.992 -21.469 1 98.31 247 GLY B N 1
ATOM 5346 C CA . GLY B 1 247 ? -13.32 -13.773 -21.359 1 98.31 247 GLY B CA 1
ATOM 5347 C C . GLY B 1 247 ? -13.766 -13.469 -19.938 1 98.31 247 GLY B C 1
ATOM 5348 O O . GLY B 1 247 ? -14.961 -13.383 -19.672 1 98.31 247 GLY B O 1
ATOM 5349 N N . CYS B 1 248 ? -12.898 -13.289 -19.031 1 98.81 248 CYS B N 1
ATOM 5350 C CA . CYS B 1 248 ? -13.258 -13.062 -17.625 1 98.81 248 CYS B CA 1
ATOM 5351 C C . CYS B 1 248 ? -13.812 -11.656 -17.438 1 98.81 248 CYS B C 1
ATOM 5353 O O . CYS B 1 248 ? -13.625 -10.781 -18.281 1 98.81 248 CYS B O 1
ATOM 5355 N N . ASP B 1 249 ? -14.531 -11.461 -16.312 1 98.88 249 ASP B N 1
ATOM 5356 C CA . ASP B 1 249 ? -15.102 -10.172 -15.938 1 98.88 249 ASP B CA 1
ATOM 5357 C C . ASP B 1 249 ? -14.125 -9.359 -15.078 1 98.88 249 ASP B C 1
ATOM 5359 O O . ASP B 1 249 ? -14.133 -8.133 -15.109 1 98.88 249 ASP B O 1
ATOM 5363 N N . TYR B 1 250 ? -13.406 -10.023 -14.312 1 98.88 250 TYR B N 1
ATOM 5364 C CA . TYR B 1 250 ? -12.414 -9.461 -13.406 1 98.88 250 TYR B CA 1
ATOM 5365 C C . TYR B 1 250 ? -11.125 -10.273 -13.445 1 98.88 250 TYR B C 1
ATOM 5367 O O . TYR B 1 250 ? -11.164 -11.5 -13.57 1 98.88 250 TYR B O 1
ATOM 5375 N N . TYR B 1 251 ? -9.961 -9.602 -13.375 1 98.94 251 TYR B N 1
ATOM 5376 C CA . TYR B 1 251 ? -8.664 -10.266 -13.328 1 98.94 251 TYR B CA 1
ATOM 5377 C C . TYR B 1 251 ? -7.715 -9.547 -12.375 1 98.94 251 TYR B C 1
ATOM 5379 O O . TYR B 1 251 ? -7.688 -8.32 -12.328 1 98.94 251 TYR B O 1
ATOM 5387 N N . ALA B 1 252 ? -6.98 -10.312 -11.617 1 98.81 252 ALA B N 1
ATOM 5388 C CA . ALA B 1 252 ? -6 -9.766 -10.688 1 98.81 252 ALA B CA 1
ATOM 5389 C C . ALA B 1 252 ? -4.645 -10.445 -10.852 1 98.81 252 ALA B C 1
ATOM 5391 O O . ALA B 1 252 ? -4.574 -11.625 -11.203 1 98.81 252 ALA B O 1
ATOM 5392 N N . CYS B 1 253 ? -3.621 -9.711 -10.578 1 98.81 253 CYS B N 1
ATOM 5393 C CA . CYS B 1 253 ? -2.275 -10.273 -10.633 1 98.81 253 CYS B CA 1
ATOM 5394 C C . CYS B 1 253 ? -1.349 -9.555 -9.656 1 98.81 253 CYS B C 1
ATOM 5396 O O . CYS B 1 253 ? -1.53 -8.367 -9.383 1 98.81 253 CYS B O 1
ATOM 5398 N N . SER B 1 254 ? -0.436 -10.273 -9.102 1 98.5 254 SER B N 1
ATOM 5399 C CA . SER B 1 254 ? 0.694 -9.695 -8.383 1 98.5 254 SER B CA 1
ATOM 5400 C C . SER B 1 254 ? 1.853 -9.391 -9.328 1 98.5 254 SER B C 1
ATOM 5402 O O . SER B 1 254 ? 2.549 -10.305 -9.773 1 98.5 254 SER B O 1
ATOM 5404 N N . LEU B 1 255 ? 2.199 -8.156 -9.477 1 98.69 255 LEU B N 1
ATOM 5405 C CA . LEU B 1 255 ? 3.195 -7.781 -10.477 1 98.69 255 LEU B CA 1
ATOM 5406 C C . LEU B 1 255 ? 4.605 -7.973 -9.93 1 98.69 255 LEU B C 1
ATOM 5408 O O . LEU B 1 255 ? 5.578 -7.961 -10.695 1 98.69 255 LEU B O 1
ATOM 5412 N N . HIS B 1 256 ? 4.762 -8.188 -8.617 1 98.19 256 HIS B N 1
ATOM 5413 C CA . HIS B 1 256 ? 6.074 -8.391 -8.016 1 98.19 256 HIS B CA 1
ATOM 5414 C C . HIS B 1 256 ? 6.547 -9.828 -8.188 1 98.19 256 HIS B C 1
ATOM 5416 O O . HIS B 1 256 ? 7.648 -10.18 -7.758 1 98.19 256 HIS B O 1
ATOM 5422 N N . LYS B 1 257 ? 5.77 -10.688 -8.703 1 98.19 257 LYS B N 1
ATOM 5423 C CA . LYS B 1 257 ? 6.168 -12.078 -8.93 1 98.19 257 LYS B CA 1
ATOM 5424 C C . LYS B 1 257 ? 6.875 -12.234 -10.273 1 98.19 257 LYS B C 1
ATOM 5426 O O . LYS B 1 257 ? 7.988 -11.734 -10.461 1 98.19 257 LYS B O 1
ATOM 5431 N N . TRP B 1 258 ? 6.25 -12.594 -11.273 1 98.75 258 TRP B N 1
ATOM 5432 C CA . TRP B 1 258 ? 6.93 -13.055 -12.484 1 98.75 258 TRP B CA 1
ATOM 5433 C C . TRP B 1 258 ? 7.312 -11.875 -13.367 1 98.75 258 TRP B C 1
ATOM 5435 O O . TRP B 1 258 ? 8.203 -11.992 -14.219 1 98.75 258 TRP B O 1
ATOM 5445 N N . LEU B 1 259 ? 6.625 -10.742 -13.156 1 98.75 259 LEU B N 1
ATOM 5446 C CA . LEU B 1 259 ? 7.035 -9.539 -13.875 1 98.75 259 LEU B CA 1
ATOM 5447 C C . LEU B 1 259 ? 8.164 -8.82 -13.141 1 98.75 259 LEU B C 1
ATOM 5449 O O . LEU B 1 259 ? 8.828 -7.953 -13.711 1 98.75 259 LEU B O 1
ATOM 5453 N N . SER B 1 260 ? 8.328 -9.078 -11.906 1 98.31 260 SER B N 1
ATOM 5454 C CA . SER B 1 260 ? 9.406 -8.586 -11.062 1 98.31 260 SER B CA 1
ATOM 5455 C C . SER B 1 260 ? 9.344 -7.066 -10.914 1 98.31 260 SER B C 1
ATOM 5457 O O . SER B 1 260 ? 10.367 -6.387 -10.953 1 98.31 260 SER B O 1
ATOM 5459 N N . VAL B 1 261 ? 8.18 -6.574 -10.859 1 98.75 261 VAL B N 1
ATOM 5460 C CA . VAL B 1 261 ? 8.031 -5.203 -10.383 1 98.75 261 VAL B CA 1
ATOM 5461 C C . VAL B 1 261 ? 8.406 -5.117 -8.906 1 98.75 261 VAL B C 1
ATOM 5463 O O . VAL B 1 261 ? 8.117 -6.035 -8.133 1 98.75 261 VAL B O 1
ATOM 5466 N N . PRO B 1 262 ? 9.078 -4.059 -8.523 1 98.5 262 PRO B N 1
ATOM 5467 C CA . PRO B 1 262 ? 9.273 -3.908 -7.082 1 98.5 262 PRO B CA 1
ATOM 5468 C C . PRO B 1 262 ? 7.973 -3.982 -6.293 1 98.5 262 PRO B C 1
ATOM 5470 O O . PRO B 1 262 ? 6.902 -3.678 -6.828 1 98.5 262 PRO B O 1
ATOM 5473 N N . LEU B 1 263 ? 8.016 -4.359 -5.051 1 98.12 263 LEU B N 1
ATOM 5474 C CA . LEU B 1 263 ? 6.852 -4.617 -4.207 1 98.12 263 LEU B CA 1
ATOM 5475 C C . LEU B 1 263 ? 5.926 -3.406 -4.176 1 98.12 263 LEU B C 1
ATOM 5477 O O . LEU B 1 263 ? 6.391 -2.264 -4.137 1 98.12 263 LEU B O 1
ATOM 5481 N N . GLY B 1 264 ? 4.609 -3.732 -4.156 1 97.19 264 GLY B N 1
ATOM 5482 C CA . GLY B 1 264 ? 3.631 -2.668 -4.016 1 97.19 264 GLY B CA 1
ATOM 5483 C C . GLY 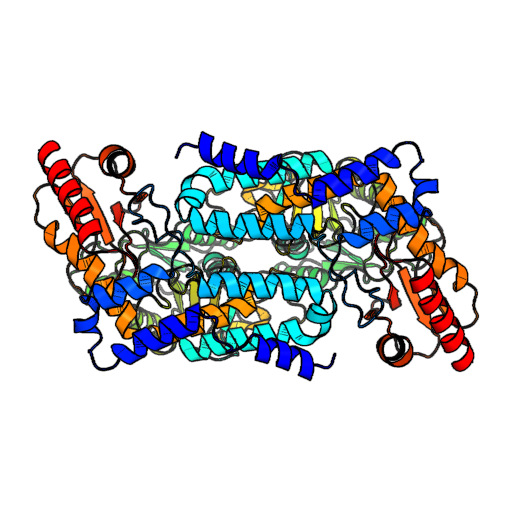B 1 264 ? 2.842 -2.408 -5.285 1 97.19 264 GLY B C 1
ATOM 5484 O O . GLY B 1 264 ? 2.238 -1.347 -5.441 1 97.19 264 GLY B O 1
ATOM 5485 N N . ALA B 1 265 ? 2.881 -3.363 -6.16 1 97.94 265 ALA B N 1
ATOM 5486 C CA . ALA B 1 265 ? 2.121 -3.195 -7.398 1 97.94 265 ALA B CA 1
ATOM 5487 C C . ALA B 1 265 ? 1.352 -4.465 -7.746 1 97.94 265 ALA B C 1
ATOM 5489 O O . ALA B 1 265 ? 1.918 -5.562 -7.75 1 97.94 265 ALA B O 1
ATOM 5490 N N . GLY B 1 266 ? 0.101 -4.363 -7.926 1 98.06 266 GLY B N 1
ATOM 5491 C CA . GLY B 1 266 ? -0.8 -5.359 -8.484 1 98.06 266 GLY B CA 1
ATOM 5492 C C . GLY B 1 266 ? -1.582 -4.852 -9.68 1 98.06 266 GLY B C 1
ATOM 5493 O O . GLY B 1 266 ? -1.518 -3.666 -10.016 1 98.06 266 GLY B O 1
ATOM 5494 N N . LEU B 1 267 ? -2.143 -5.723 -10.398 1 98.75 267 LEU B N 1
ATOM 5495 C CA . LEU B 1 267 ? -3.006 -5.387 -11.523 1 98.75 267 LEU B CA 1
ATOM 5496 C C . LEU B 1 267 ? -4.453 -5.773 -11.234 1 98.75 267 LEU B C 1
ATOM 5498 O O . LEU B 1 267 ? -4.727 -6.906 -10.82 1 98.75 267 LEU B O 1
ATOM 5502 N N . LEU B 1 268 ? -5.32 -4.828 -11.383 1 98.69 268 LEU B N 1
ATOM 5503 C CA . LEU B 1 268 ? -6.762 -5.062 -11.367 1 98.69 268 LEU B CA 1
ATOM 5504 C C . LEU B 1 268 ? -7.367 -4.762 -12.734 1 98.69 268 LEU B C 1
ATOM 5506 O O . LEU B 1 268 ? -7.238 -3.646 -13.25 1 98.69 268 LEU B O 1
ATOM 5510 N N . TYR B 1 269 ? -7.887 -5.75 -13.312 1 98.88 269 TYR B N 1
ATOM 5511 C CA . TYR B 1 269 ? -8.703 -5.586 -14.508 1 98.88 269 TYR B CA 1
ATOM 5512 C C . TYR B 1 269 ? -10.188 -5.762 -14.188 1 98.88 269 TYR B C 1
ATOM 5514 O O . TYR B 1 269 ? -10.57 -6.734 -13.539 1 98.88 269 TYR B O 1
ATOM 5522 N N . VAL B 1 270 ? -10.984 -4.82 -14.594 1 98.75 270 VAL B N 1
ATOM 5523 C CA . VAL B 1 270 ? -12.445 -4.898 -14.531 1 98.75 270 VAL B CA 1
ATOM 5524 C C . VAL B 1 270 ? -13.031 -4.555 -15.898 1 98.75 270 VAL B C 1
ATOM 5526 O O . VAL B 1 270 ? -12.758 -3.486 -16.453 1 98.75 270 VAL B O 1
ATOM 5529 N N . LYS B 1 271 ? -13.828 -5.484 -16.359 1 98.19 271 LYS B N 1
ATOM 5530 C CA . LYS B 1 271 ? -14.516 -5.184 -17.609 1 98.19 271 LYS B CA 1
ATOM 5531 C C . LYS B 1 271 ? -15.297 -3.875 -17.516 1 98.19 271 LYS B C 1
ATOM 5533 O O . LYS B 1 271 ? -15.953 -3.613 -16.5 1 98.19 271 LYS B O 1
ATOM 5538 N N . LYS B 1 272 ? -15.227 -3.076 -18.531 1 96.44 272 LYS B N 1
ATOM 5539 C CA . LYS B 1 272 ? -15.688 -1.691 -18.516 1 96.44 272 LYS B CA 1
ATOM 5540 C C . LYS B 1 272 ? -17.125 -1.597 -18 1 96.44 272 LYS B C 1
ATOM 5542 O O . LYS B 1 272 ? -17.438 -0.76 -17.156 1 96.44 272 LYS B O 1
ATOM 5547 N N . ASP B 1 273 ? -18.031 -2.426 -18.422 1 96.25 273 ASP B N 1
ATOM 5548 C CA . ASP B 1 273 ? -19.453 -2.326 -18.109 1 96.25 273 ASP B CA 1
ATOM 5549 C C . ASP B 1 273 ? -19.734 -2.875 -16.703 1 96.25 273 ASP B C 1
ATOM 5551 O O . ASP B 1 273 ? -20.875 -2.822 -16.234 1 96.25 273 ASP B O 1
ATOM 5555 N N . LYS B 1 274 ? -18.719 -3.416 -16.047 1 97.44 274 LYS B N 1
ATOM 5556 C CA . LYS B 1 274 ? -18.891 -3.977 -14.711 1 97.44 274 LYS B CA 1
ATOM 5557 C C . LYS B 1 274 ? -18.359 -3.025 -13.648 1 97.44 274 LYS B C 1
ATOM 5559 O O . LYS B 1 274 ? -18.656 -3.186 -12.461 1 97.44 274 LYS B O 1
ATOM 5564 N N . ILE B 1 275 ? -17.672 -1.989 -13.977 1 96.94 275 ILE B N 1
ATOM 5565 C CA . ILE B 1 275 ? -16.906 -1.146 -13.062 1 96.94 275 ILE B CA 1
ATOM 5566 C C . ILE B 1 275 ? -17.844 -0.479 -12.062 1 96.94 275 ILE B C 1
ATOM 5568 O O . ILE B 1 275 ? -17.625 -0.53 -10.852 1 96.94 275 ILE B O 1
ATOM 5572 N N . ASN B 1 276 ? -18.922 0.077 -12.477 1 93.81 276 ASN B N 1
ATOM 5573 C CA . ASN B 1 276 ? -19.75 0.936 -11.648 1 93.81 276 ASN B CA 1
ATOM 5574 C C . ASN B 1 276 ? -20.625 0.119 -10.703 1 93.81 276 ASN B C 1
ATOM 5576 O O . ASN B 1 276 ? -21.203 0.664 -9.758 1 93.81 276 ASN B O 1
ATOM 5580 N N . LYS B 1 277 ? -20.703 -1.164 -10.938 1 94.31 277 LYS B N 1
ATOM 5581 C CA . LYS B 1 277 ? -21.5 -1.957 -10.008 1 94.31 277 LYS B CA 1
ATOM 5582 C C . LYS B 1 277 ? -20.688 -2.371 -8.789 1 94.31 277 LYS B C 1
ATOM 5584 O O . LYS B 1 277 ? -21.25 -2.773 -7.77 1 94.31 277 LYS B O 1
ATOM 5589 N N . ILE B 1 278 ? -19.406 -2.314 -8.953 1 96.62 278 ILE B N 1
ATOM 5590 C CA . ILE B 1 278 ? -18.531 -2.674 -7.832 1 96.62 278 ILE B CA 1
ATOM 5591 C C . ILE B 1 278 ? -18.422 -1.494 -6.871 1 96.62 278 ILE B C 1
ATOM 5593 O O . ILE B 1 278 ? -18.031 -0.395 -7.27 1 96.62 278 ILE B O 1
ATOM 5597 N N . TRP B 1 279 ? -18.797 -1.727 -5.648 1 93.69 279 TRP B N 1
ATOM 5598 C CA . TRP B 1 279 ? -18.609 -0.718 -4.609 1 93.69 279 TRP B CA 1
ATOM 5599 C C . TRP B 1 279 ? -17.141 -0.524 -4.285 1 93.69 279 TRP B C 1
ATOM 5601 O O . TRP B 1 279 ? -16.422 -1.492 -4.012 1 93.69 279 TRP B O 1
ATOM 5611 N N . PRO B 1 280 ? -16.703 0.704 -4.285 1 93.69 280 PRO B N 1
ATOM 5612 C CA . PRO B 1 280 ? -15.281 0.94 -3.984 1 93.69 280 PRO B CA 1
ATOM 5613 C C . PRO B 1 280 ? -14.898 0.502 -2.574 1 93.69 280 PRO B C 1
ATOM 5615 O O . PRO B 1 280 ? -15.68 0.69 -1.633 1 93.69 280 PRO B O 1
ATOM 5618 N N . LEU B 1 281 ? -13.719 -0.122 -2.504 1 90.25 281 LEU B N 1
ATOM 5619 C CA . LEU B 1 281 ? -13.172 -0.5 -1.207 1 90.25 281 LEU B CA 1
ATOM 5620 C C . LEU B 1 281 ? -12.812 0.735 -0.388 1 90.25 281 LEU B C 1
ATOM 5622 O O . LEU B 1 281 ? -13.148 0.82 0.795 1 90.25 281 LEU B O 1
ATOM 5626 N N . MET B 1 282 ? -12.055 1.64 -0.953 1 90.94 282 MET B N 1
ATOM 5627 C CA . MET B 1 282 ? -11.727 2.963 -0.427 1 90.94 282 MET B CA 1
ATOM 5628 C C . MET B 1 282 ? -12.266 4.059 -1.342 1 90.94 282 MET B C 1
ATOM 5630 O O . MET B 1 282 ? -12.211 3.934 -2.566 1 90.94 282 MET B O 1
ATOM 5634 N N . ALA B 1 283 ? -12.742 5.109 -0.735 1 88.31 283 ALA B N 1
ATOM 5635 C CA . ALA B 1 283 ? -13.445 6.125 -1.517 1 88.31 283 ALA B CA 1
ATOM 5636 C C . ALA B 1 283 ? -12.469 6.922 -2.379 1 88.31 283 ALA B C 1
ATOM 5638 O O . ALA B 1 283 ? -11.461 7.43 -1.879 1 88.31 283 ALA B O 1
ATOM 5639 N N . PRO B 1 284 ? -12.844 7.043 -3.66 1 85.25 284 PRO B N 1
ATOM 5640 C CA . PRO B 1 284 ? -12.039 7.906 -4.527 1 85.25 284 PRO B CA 1
ATOM 5641 C C . PRO B 1 284 ? -12.25 9.391 -4.246 1 85.25 284 PRO B C 1
ATOM 5643 O O . PRO B 1 284 ? -13.156 9.758 -3.502 1 85.25 284 PRO B O 1
ATOM 5646 N N . TYR B 1 285 ? -11.352 10.195 -4.773 1 83.88 285 TYR B N 1
ATOM 5647 C CA . TYR B 1 285 ? -11.484 11.641 -4.629 1 83.88 285 TYR B CA 1
ATOM 5648 C C . TYR B 1 285 ? -12.734 12.148 -5.328 1 83.88 285 TYR B C 1
ATOM 5650 O O . TYR B 1 285 ? -13.367 13.094 -4.867 1 83.88 285 TYR B O 1
ATOM 5658 N N . GLU B 1 286 ? -12.977 11.508 -6.41 1 87.5 286 GLU B N 1
ATOM 5659 C CA . GLU B 1 286 ? -14.203 11.773 -7.156 1 87.5 286 GLU B CA 1
ATOM 5660 C C . GLU B 1 286 ? -15.141 10.57 -7.129 1 87.5 286 GLU B C 1
ATOM 5662 O O . GLU B 1 286 ? -14.836 9.523 -7.715 1 87.5 286 GLU B O 1
ATOM 5667 N N . LEU B 1 287 ? -16.266 10.75 -6.531 1 90.06 287 LEU B N 1
ATOM 5668 C CA . LEU B 1 287 ? -17.234 9.656 -6.426 1 90.06 287 LEU B CA 1
ATOM 5669 C C . LEU B 1 287 ? -17.875 9.367 -7.773 1 90.06 287 LEU B C 1
ATOM 5671 O O . LEU B 1 287 ? -18.125 10.289 -8.555 1 90.06 287 LEU B O 1
ATOM 5675 N N . ASP B 1 288 ? -18.125 8.148 -8.086 1 90.81 288 ASP B N 1
ATOM 5676 C CA . ASP B 1 288 ? -18.906 7.672 -9.211 1 90.81 288 ASP B CA 1
ATOM 5677 C C . ASP B 1 288 ? -18.203 7.945 -10.539 1 90.81 288 ASP B C 1
ATOM 5679 O O . ASP B 1 288 ? -18.844 8.312 -11.523 1 90.81 288 ASP B O 1
ATOM 5683 N N . HIS B 1 289 ? -16.906 7.91 -10.406 1 89.44 289 HIS B N 1
ATOM 5684 C CA . HIS B 1 289 ? -16.156 7.992 -11.656 1 89.44 289 HIS B CA 1
ATOM 5685 C C . HIS B 1 289 ? -16.531 6.848 -12.602 1 89.44 289 HIS B C 1
ATOM 5687 O O . HIS B 1 289 ? -16.719 5.711 -12.156 1 89.44 289 HIS B O 1
ATOM 5693 N N . PRO B 1 290 ? -16.609 7.102 -13.891 1 88.75 290 PRO B N 1
ATOM 5694 C CA . PRO B 1 290 ? -17.156 6.102 -14.812 1 88.75 290 PRO B CA 1
ATOM 5695 C C . PRO B 1 290 ? -16.156 5.016 -15.172 1 88.75 290 PRO B C 1
ATOM 5697 O O . PRO B 1 290 ? -16.516 3.986 -15.75 1 88.75 290 PRO B O 1
ATOM 5700 N N . ASN B 1 291 ? -14.93 5.207 -14.961 1 91.88 291 ASN B N 1
ATOM 5701 C CA . ASN B 1 291 ? -13.914 4.227 -15.328 1 91.88 291 ASN B CA 1
ATOM 5702 C C . ASN B 1 291 ? -13.25 3.613 -14.094 1 91.88 291 ASN B C 1
ATOM 5704 O O . ASN B 1 291 ? -13.781 3.719 -12.984 1 91.88 291 ASN B O 1
ATOM 5708 N N . ILE B 1 292 ? -12.148 2.863 -14.297 1 95.88 292 ILE B N 1
ATOM 5709 C CA . ILE B 1 292 ? -11.5 2.025 -13.289 1 95.88 292 ILE B CA 1
ATOM 5710 C C . ILE B 1 292 ? -11.039 2.889 -12.117 1 95.88 292 ILE B C 1
ATOM 5712 O O . ILE B 1 292 ? -10.773 2.377 -11.031 1 95.88 292 ILE B O 1
ATOM 5716 N N . LYS B 1 293 ? -10.906 4.191 -12.305 1 92.5 293 LYS B N 1
ATOM 5717 C CA . LYS B 1 293 ? -10.477 5.102 -11.25 1 92.5 293 LYS B CA 1
ATOM 5718 C C . LYS B 1 293 ? -11.453 5.094 -10.078 1 92.5 293 LYS B C 1
ATOM 5720 O O . LYS B 1 293 ? -11.094 5.441 -8.953 1 92.5 293 LYS B O 1
ATOM 5725 N N . ASN B 1 294 ? -12.672 4.699 -10.305 1 92.31 294 ASN B N 1
ATOM 5726 C CA . ASN B 1 294 ? -13.68 4.582 -9.258 1 92.31 294 ASN B CA 1
ATOM 5727 C C . ASN B 1 294 ? -13.273 3.561 -8.203 1 92.31 294 ASN B C 1
ATOM 5729 O O . ASN B 1 294 ? -13.742 3.615 -7.062 1 92.31 294 ASN B O 1
ATOM 5733 N N . LEU B 1 295 ? -12.383 2.641 -8.617 1 94.38 295 LEU B N 1
ATOM 5734 C CA . LEU B 1 295 ? -12.031 1.523 -7.746 1 94.38 295 LEU B CA 1
ATOM 5735 C C . LEU B 1 295 ? -10.586 1.632 -7.285 1 94.38 295 LEU B C 1
ATOM 5737 O O . LEU B 1 295 ? -10.055 0.704 -6.668 1 94.38 295 LEU B O 1
ATOM 5741 N N . ASN B 1 296 ? -9.961 2.717 -7.59 1 88.69 296 ASN B N 1
ATOM 5742 C CA . ASN B 1 296 ? -8.523 2.781 -7.375 1 88.69 296 ASN B CA 1
ATOM 5743 C C . ASN B 1 296 ? -8.141 3.982 -6.516 1 88.69 296 ASN B C 1
ATOM 5745 O O . ASN B 1 296 ? -7.398 4.863 -6.965 1 88.69 296 ASN B O 1
ATOM 5749 N N . HIS B 1 297 ? -8.492 4.012 -5.289 1 81.81 297 HIS B N 1
ATOM 5750 C CA . HIS B 1 297 ? -7.992 5.031 -4.379 1 81.81 297 HIS B CA 1
ATOM 5751 C C . HIS B 1 297 ? -6.918 4.469 -3.457 1 81.81 297 HIS B C 1
ATOM 5753 O O . HIS B 1 297 ? -7.168 3.518 -2.713 1 81.81 297 HIS B O 1
ATOM 5759 N N . THR B 1 298 ? -5.809 5.172 -3.436 1 83.19 298 THR B N 1
ATOM 5760 C CA . THR B 1 298 ? -4.664 4.629 -2.713 1 83.19 298 THR B CA 1
ATOM 5761 C C . THR B 1 298 ? -4.113 5.652 -1.723 1 83.19 298 THR B C 1
ATOM 5763 O O . THR B 1 298 ? -3.258 5.324 -0.897 1 83.19 298 THR B O 1
ATOM 5766 N N . GLY B 1 299 ? -4.684 6.852 -1.752 1 90.69 299 GLY B N 1
ATOM 5767 C CA . GLY B 1 299 ? -3.99 7.887 -1.002 1 90.69 299 GLY B CA 1
ATOM 5768 C C . GLY B 1 299 ? -2.559 8.094 -1.456 1 90.69 299 GLY B C 1
ATOM 5769 O O . GLY B 1 299 ? -2.219 7.809 -2.605 1 90.69 299 GLY B O 1
ATOM 5770 N N . THR B 1 300 ? -1.805 8.789 -0.61 1 94 300 THR B N 1
ATOM 5771 C CA . THR B 1 300 ? -0.381 8.914 -0.906 1 94 300 THR B CA 1
ATOM 5772 C C . THR B 1 300 ? 0.332 7.582 -0.679 1 94 300 THR B C 1
ATOM 5774 O O . THR B 1 300 ? 0.28 7.023 0.419 1 94 300 THR B O 1
ATOM 5777 N N . HIS B 1 301 ? 0.867 7.02 -1.722 1 95 301 HIS B N 1
ATOM 5778 C CA . HIS B 1 301 ? 1.452 5.684 -1.704 1 95 301 HIS B CA 1
ATOM 5779 C C . HIS B 1 301 ? 2.844 5.684 -2.328 1 95 301 HIS B C 1
ATOM 5781 O O . HIS B 1 301 ? 3.34 6.73 -2.75 1 95 301 HIS B O 1
ATOM 5787 N N . PRO B 1 302 ? 3.576 4.535 -2.289 1 96.62 302 PRO B N 1
ATOM 5788 C CA . PRO B 1 302 ? 4.914 4.477 -2.879 1 96.62 302 PRO B CA 1
ATOM 5789 C C . PRO B 1 302 ? 4.898 4.621 -4.398 1 96.62 302 PRO B C 1
ATOM 5791 O O . PRO B 1 302 ? 5.113 3.646 -5.121 1 96.62 302 PRO B O 1
ATOM 5794 N N . VAL B 1 303 ? 4.934 5.754 -4.855 1 97.5 303 VAL B N 1
ATOM 5795 C CA . VAL B 1 303 ? 4.652 6.109 -6.242 1 97.5 303 VAL B CA 1
ATOM 5796 C C . VAL B 1 303 ? 5.824 5.695 -7.129 1 97.5 303 VAL B C 1
ATOM 5798 O O . VAL B 1 303 ? 5.664 5.535 -8.344 1 97.5 303 VAL B O 1
ATOM 5801 N N . ALA B 1 304 ? 7.008 5.559 -6.543 1 98.38 304 ALA B N 1
ATOM 5802 C CA . ALA B 1 304 ? 8.148 5.109 -7.332 1 98.38 304 ALA B CA 1
ATOM 5803 C C . ALA B 1 304 ? 7.875 3.744 -7.961 1 98.38 304 ALA B C 1
ATOM 5805 O O . ALA B 1 304 ? 8.367 3.445 -9.047 1 98.38 304 ALA B O 1
ATOM 5806 N N . THR B 1 305 ? 7.078 2.936 -7.297 1 98.5 305 THR B N 1
ATOM 5807 C CA . THR B 1 305 ? 6.727 1.61 -7.797 1 98.5 305 THR B CA 1
ATOM 5808 C C . THR B 1 305 ? 5.918 1.718 -9.086 1 98.5 305 THR B C 1
ATOM 5810 O O . THR B 1 305 ? 6.105 0.924 -10.016 1 98.5 305 THR B O 1
ATOM 5813 N N . ASP B 1 306 ? 5.012 2.709 -9.133 1 97.94 306 ASP B N 1
ATOM 5814 C CA . ASP B 1 306 ? 4.25 2.924 -10.359 1 97.94 306 ASP B CA 1
ATOM 5815 C C . ASP B 1 306 ? 5.176 3.168 -11.547 1 97.94 306 ASP B C 1
ATOM 5817 O O . ASP B 1 306 ? 4.961 2.617 -12.633 1 97.94 306 ASP B O 1
ATOM 5821 N N . LEU B 1 307 ? 6.18 3.959 -11.32 1 98.44 307 LEU B N 1
ATOM 5822 C CA . LEU B 1 307 ? 7.137 4.27 -12.375 1 98.44 307 LEU B CA 1
ATOM 5823 C C . LEU B 1 307 ? 7.977 3.049 -12.727 1 98.44 307 LEU B C 1
ATOM 5825 O O . LEU B 1 307 ? 8.289 2.816 -13.891 1 98.44 307 LEU B O 1
ATOM 5829 N N . ALA B 1 308 ? 8.289 2.277 -11.742 1 98.62 308 ALA B N 1
ATOM 5830 C CA . ALA B 1 308 ? 9.156 1.119 -11.93 1 98.62 308 ALA B CA 1
ATOM 5831 C C . ALA B 1 308 ? 8.438 0.015 -12.703 1 98.62 308 ALA B C 1
ATOM 5833 O O . ALA B 1 308 ? 9.078 -0.905 -13.219 1 98.62 308 ALA B O 1
ATOM 5834 N N . VAL B 1 309 ? 7.152 0.05 -12.789 1 98.75 309 VAL B N 1
ATOM 5835 C CA . VAL B 1 309 ? 6.406 -0.843 -13.672 1 98.75 309 VAL B CA 1
ATOM 5836 C C . VAL B 1 309 ? 6.969 -0.764 -15.086 1 98.75 309 VAL B C 1
ATOM 5838 O O . VAL B 1 309 ? 7.141 -1.788 -15.75 1 98.75 309 VAL B O 1
ATOM 5841 N N . ASN B 1 310 ? 7.273 0.458 -15.508 1 98.5 310 ASN B N 1
ATOM 5842 C CA . ASN B 1 310 ? 7.84 0.644 -16.828 1 98.5 310 ASN B CA 1
ATOM 5843 C C . ASN B 1 310 ? 9.188 -0.053 -16.969 1 98.5 310 ASN B C 1
ATOM 5845 O O . ASN B 1 310 ? 9.477 -0.676 -18 1 98.5 310 ASN B O 1
ATOM 5849 N N . ASN B 1 311 ? 10.055 0.059 -15.922 1 98.06 311 ASN B N 1
ATOM 5850 C CA . ASN B 1 311 ? 11.344 -0.625 -15.93 1 98.06 311 ASN B CA 1
ATOM 5851 C C . ASN B 1 311 ? 11.18 -2.137 -16.062 1 98.06 311 ASN B C 1
ATOM 5853 O O . ASN B 1 311 ? 11.914 -2.787 -16.797 1 98.06 311 ASN B O 1
ATOM 5857 N N . ALA B 1 312 ? 10.211 -2.68 -15.344 1 98.62 312 ALA B N 1
ATOM 5858 C CA . ALA B 1 312 ? 9.969 -4.121 -15.359 1 98.62 312 ALA B CA 1
ATOM 5859 C C . ALA B 1 312 ? 9.461 -4.574 -16.734 1 98.62 312 ALA B C 1
ATOM 5861 O O . ALA B 1 312 ? 9.875 -5.621 -17.234 1 98.62 312 ALA B O 1
ATOM 5862 N N . ILE B 1 313 ? 8.539 -3.775 -17.297 1 98.62 313 ILE B N 1
ATOM 5863 C CA . ILE B 1 313 ? 8.023 -4.102 -18.625 1 98.62 313 ILE B CA 1
ATOM 5864 C C . ILE B 1 313 ? 9.148 -4.051 -19.656 1 98.62 313 ILE B C 1
ATOM 5866 O O . ILE B 1 313 ? 9.25 -4.918 -20.531 1 98.62 313 ILE B O 1
ATOM 5870 N N . ASP B 1 314 ? 10.023 -3.002 -19.562 1 97.62 314 ASP B N 1
ATOM 5871 C CA . ASP B 1 314 ? 11.164 -2.902 -20.469 1 97.62 314 ASP B CA 1
ATOM 5872 C C . ASP B 1 314 ? 12.023 -4.16 -20.406 1 97.62 314 ASP B C 1
ATOM 5874 O O . ASP B 1 314 ? 12.422 -4.703 -21.438 1 97.62 314 ASP B O 1
ATOM 5878 N N . TYR B 1 315 ? 12.328 -4.59 -19.203 1 97.31 315 TYR B N 1
ATOM 5879 C CA . TYR B 1 315 ? 13.148 -5.777 -19.016 1 97.31 315 TYR B CA 1
ATOM 5880 C C . TYR B 1 315 ? 12.469 -7.008 -19.594 1 97.31 315 TYR B C 1
ATOM 5882 O O . TYR B 1 315 ? 13.094 -7.801 -20.297 1 97.31 315 TYR B O 1
ATOM 5890 N N . PHE B 1 316 ? 11.188 -7.188 -19.344 1 98.06 316 PHE B N 1
ATOM 5891 C CA . PHE B 1 316 ? 10.383 -8.305 -19.828 1 98.06 316 PHE B CA 1
ATOM 5892 C C . PHE B 1 316 ? 10.352 -8.328 -21.359 1 98.06 316 PHE B C 1
ATOM 5894 O O . PHE B 1 316 ? 10.547 -9.383 -21.969 1 98.06 316 PHE B O 1
ATOM 5901 N N . GLU B 1 317 ? 10.109 -7.16 -21.906 1 97.06 317 GLU B N 1
ATOM 5902 C CA . GLU B 1 317 ? 10.047 -7.055 -23.359 1 97.06 317 GLU B CA 1
ATOM 5903 C C . GLU B 1 317 ? 11.391 -7.406 -24 1 97.06 317 GLU B C 1
ATOM 5905 O O . GLU B 1 317 ? 11.43 -8.008 -25.078 1 97.06 317 GLU B O 1
ATOM 5910 N N . LYS B 1 318 ? 12.445 -7.023 -23.344 1 95.69 318 LYS B N 1
ATOM 5911 C CA . LYS B 1 318 ? 13.773 -7.348 -23.859 1 95.69 318 LYS B CA 1
ATOM 5912 C C . LYS B 1 318 ? 14.008 -8.852 -23.859 1 95.69 318 LYS B C 1
ATOM 5914 O O . LYS B 1 318 ? 14.547 -9.406 -24.828 1 95.69 318 LYS B O 1
ATOM 5919 N N . ILE B 1 319 ? 13.664 -9.555 -22.828 1 96.44 319 ILE B N 1
ATOM 5920 C CA . ILE B 1 319 ? 13.812 -11 -22.766 1 96.44 319 ILE B CA 1
ATOM 5921 C C . ILE B 1 319 ? 12.906 -11.656 -23.797 1 96.44 319 ILE B C 1
ATOM 5923 O O . ILE B 1 319 ? 13.336 -12.547 -24.547 1 96.44 319 ILE B O 1
ATOM 5927 N N . GLY B 1 320 ? 11.656 -11.148 -23.812 1 96.81 320 GLY B N 1
ATOM 5928 C CA . GLY B 1 320 ? 10.641 -11.727 -24.688 1 96.81 320 GLY B CA 1
ATOM 5929 C C . GLY B 1 320 ? 9.75 -12.727 -23.984 1 96.81 320 GLY B C 1
ATOM 5930 O O . GLY B 1 320 ? 10.242 -13.617 -23.281 1 96.81 320 GLY B O 1
ATOM 5931 N N . ALA B 1 321 ? 8.477 -12.648 -24.25 1 97.69 321 ALA B N 1
ATOM 5932 C CA . ALA B 1 321 ? 7.465 -13.445 -23.562 1 97.69 321 ALA B CA 1
ATOM 5933 C C . ALA B 1 321 ? 7.664 -14.938 -23.828 1 97.69 321 ALA B C 1
ATOM 5935 O O . ALA B 1 321 ? 7.672 -15.742 -22.891 1 97.69 321 ALA B O 1
ATOM 5936 N N . LYS B 1 322 ? 7.824 -15.289 -25.047 1 97.81 322 LYS B N 1
ATOM 5937 C CA . LYS B 1 322 ? 7.934 -16.703 -25.406 1 97.81 322 LYS B CA 1
ATOM 5938 C C . LYS B 1 322 ? 9.25 -17.297 -24.906 1 97.81 322 LYS B C 1
ATOM 5940 O O . LYS B 1 322 ? 9.289 -18.453 -24.5 1 97.81 322 LYS B O 1
ATOM 5945 N N . ARG B 1 323 ? 10.367 -16.547 -25.016 1 98.06 323 ARG B N 1
ATOM 5946 C CA . ARG B 1 323 ? 11.648 -17.016 -24.484 1 98.06 323 ARG B CA 1
ATOM 5947 C C . ARG B 1 323 ? 11.547 -17.328 -23 1 98.06 323 ARG B C 1
ATOM 5949 O O . ARG B 1 323 ? 12.016 -18.359 -22.547 1 98.06 323 ARG B O 1
ATOM 5956 N N . LYS B 1 324 ? 10.953 -16.406 -22.281 1 98.44 324 LYS B N 1
ATOM 5957 C CA . LYS B 1 324 ? 10.805 -16.578 -20.844 1 98.44 324 LYS B CA 1
ATOM 5958 C C . LYS B 1 324 ? 9.93 -17.797 -20.531 1 98.44 324 LYS B C 1
ATOM 5960 O O . LYS B 1 324 ? 10.289 -18.609 -19.688 1 98.44 324 LYS B O 1
ATOM 5965 N N . GLU B 1 325 ? 8.781 -17.875 -21.172 1 98.69 325 GLU B N 1
ATOM 5966 C CA . GLU B 1 325 ? 7.859 -18.984 -20.969 1 98.69 325 GLU B CA 1
ATOM 5967 C C . GLU B 1 325 ? 8.539 -20.328 -21.203 1 98.69 325 GLU B C 1
ATOM 5969 O O . GLU B 1 325 ? 8.453 -21.234 -20.375 1 98.69 325 GLU B O 1
ATOM 5974 N N . GLU B 1 326 ? 9.203 -20.438 -22.312 1 98.5 326 GLU B N 1
ATOM 5975 C CA . GLU B 1 326 ? 9.836 -21.703 -22.688 1 98.5 326 GLU B CA 1
ATOM 5976 C C . GLU B 1 326 ? 10.945 -22.078 -21.703 1 98.5 326 GLU B C 1
ATOM 5978 O O . GLU B 1 326 ? 11.141 -23.25 -21.406 1 98.5 326 GLU B O 1
ATOM 5983 N N . ARG B 1 327 ? 11.703 -21.062 -21.25 1 98.81 327 ARG B N 1
ATOM 5984 C CA . ARG B 1 327 ? 12.75 -21.312 -20.266 1 98.81 327 ARG B CA 1
ATOM 5985 C C . ARG B 1 327 ? 12.156 -21.859 -18.969 1 98.81 327 ARG B C 1
ATOM 5987 O O . ARG B 1 327 ? 12.656 -22.828 -18.406 1 98.81 327 ARG B O 1
ATOM 5994 N N . LEU B 1 328 ? 11.102 -21.25 -18.531 1 98.88 328 LEU B N 1
ATOM 5995 C CA . LEU B 1 328 ? 10.469 -21.656 -17.281 1 98.88 328 LEU B CA 1
ATOM 5996 C C . LEU B 1 328 ? 9.852 -23.031 -17.406 1 98.88 328 LEU B C 1
ATOM 5998 O O . LEU B 1 328 ? 9.977 -23.859 -16.5 1 98.88 328 LEU B O 1
ATOM 6002 N N . ARG B 1 329 ? 9.172 -23.281 -18.484 1 98.5 329 ARG B N 1
ATOM 6003 C CA . ARG B 1 329 ? 8.602 -24.594 -18.734 1 98.5 329 ARG B CA 1
ATOM 6004 C C . ARG B 1 329 ? 9.688 -25.672 -18.797 1 98.5 329 ARG B C 1
ATOM 6006 O O . ARG B 1 329 ? 9.523 -26.75 -18.234 1 98.5 329 ARG B O 1
ATOM 6013 N N . TYR B 1 330 ? 10.766 -25.391 -19.516 1 98.5 330 TYR B N 1
ATOM 6014 C CA . TYR B 1 330 ? 11.891 -26.328 -19.625 1 98.5 330 TYR B CA 1
ATOM 6015 C C . TYR B 1 330 ? 12.438 -26.688 -18.25 1 98.5 330 TYR B C 1
ATOM 6017 O O . TYR B 1 330 ? 12.633 -27.859 -17.938 1 98.5 330 TYR B O 1
ATOM 6025 N N . LEU B 1 331 ? 12.648 -25.656 -17.422 1 98.88 331 LEU B N 1
ATOM 6026 C CA . LEU B 1 331 ? 13.258 -25.875 -16.109 1 98.88 331 LEU B CA 1
ATOM 6027 C C . LEU B 1 331 ? 12.344 -26.703 -15.227 1 98.88 331 LEU B C 1
ATOM 6029 O O . LEU B 1 331 ? 12.812 -27.594 -14.508 1 98.88 331 LEU B O 1
ATOM 6033 N N . GLN B 1 332 ? 11.062 -26.375 -15.234 1 98.81 332 GLN B N 1
ATOM 6034 C CA . GLN B 1 332 ? 10.109 -27.141 -14.438 1 98.81 332 GLN B CA 1
ATOM 6035 C C . GLN B 1 332 ? 10.055 -28.594 -14.883 1 98.81 332 GLN B C 1
ATOM 6037 O O . GLN B 1 332 ? 10.125 -29.5 -14.062 1 98.81 332 GLN B O 1
ATOM 6042 N N . LEU B 1 333 ? 9.984 -28.859 -16.172 1 98.38 333 LEU B N 1
ATOM 6043 C CA . LEU B 1 333 ? 9.891 -30.203 -16.719 1 98.38 333 LEU B CA 1
ATOM 6044 C C . LEU B 1 333 ? 11.203 -30.953 -16.547 1 98.38 333 LEU B C 1
ATOM 6046 O O . LEU B 1 333 ? 11.219 -32.156 -16.375 1 98.38 333 LEU B O 1
ATOM 6050 N N . TYR B 1 334 ? 12.297 -30.203 -16.609 1 98.56 334 TYR B N 1
ATOM 6051 C CA . TYR B 1 334 ? 13.625 -30.797 -16.469 1 98.56 334 TYR B CA 1
ATOM 6052 C C . TYR B 1 334 ? 13.695 -31.641 -15.203 1 98.56 334 TYR B C 1
ATOM 6054 O O . TYR B 1 334 ? 14.188 -32.781 -15.242 1 98.56 334 TYR B O 1
ATOM 6062 N N . TRP B 1 335 ? 13.227 -31.125 -14.125 1 98.81 335 TRP B N 1
ATOM 6063 C CA . TRP B 1 335 ? 13.352 -31.875 -12.875 1 98.81 335 TRP B CA 1
ATOM 6064 C C . TRP B 1 335 ? 12.133 -32.781 -12.664 1 98.81 335 TRP B C 1
ATOM 6066 O O . TRP B 1 335 ? 12.266 -33.906 -12.211 1 98.81 335 TRP B O 1
ATOM 6076 N N . SER B 1 336 ? 10.906 -32.344 -12.961 1 98.69 336 SER B N 1
ATOM 6077 C CA . SER B 1 336 ? 9.703 -33.094 -12.633 1 98.69 336 SER B CA 1
ATOM 6078 C C . SER B 1 336 ? 9.633 -34.406 -13.422 1 98.69 336 SER B C 1
ATOM 6080 O O . SER B 1 336 ? 9.195 -35.438 -12.898 1 98.69 336 SER B O 1
ATOM 6082 N N . ASP B 1 337 ? 10.086 -34.344 -14.648 1 98.06 337 ASP B N 1
ATOM 6083 C CA . ASP B 1 337 ? 10.047 -35.531 -15.484 1 98.06 337 ASP B CA 1
ATOM 6084 C C . ASP B 1 337 ? 10.984 -36.625 -14.938 1 98.06 337 ASP B C 1
ATOM 6086 O O . ASP B 1 337 ? 10.734 -37.812 -15.109 1 98.06 337 ASP B O 1
ATOM 6090 N N . GLN B 1 338 ? 12.031 -36.219 -14.32 1 98.44 338 GLN B N 1
ATOM 6091 C CA . GLN B 1 338 ? 13.055 -37.125 -13.836 1 98.44 338 GLN B CA 1
ATOM 6092 C C . GLN B 1 338 ? 12.594 -37.844 -12.562 1 98.44 338 GLN B C 1
ATOM 6094 O O . GLN B 1 338 ? 13.117 -38.906 -12.211 1 98.44 338 GLN B O 1
ATOM 6099 N N . VAL B 1 339 ? 11.57 -37.25 -11.906 1 98.38 339 VAL B N 1
ATOM 6100 C CA . VAL B 1 339 ? 11.25 -37.844 -10.602 1 98.38 339 VAL B CA 1
ATOM 6101 C C . VAL B 1 339 ? 9.82 -38.375 -10.609 1 98.38 339 VAL B C 1
ATOM 6103 O O . VAL B 1 339 ? 9.391 -39.031 -9.664 1 98.38 339 VAL B O 1
ATOM 6106 N N . ARG B 1 340 ? 9.016 -38.125 -11.594 1 97.12 340 ARG B N 1
ATOM 6107 C CA . ARG B 1 340 ? 7.586 -38.375 -11.664 1 97.12 340 ARG B CA 1
ATOM 6108 C C . ARG B 1 340 ? 7.273 -39.844 -11.414 1 97.12 340 ARG B C 1
ATOM 6110 O O . ARG B 1 340 ? 6.293 -40.188 -10.742 1 97.12 340 ARG B O 1
ATOM 6117 N N . ASP B 1 341 ? 8.133 -40.781 -11.867 1 96.06 341 ASP B N 1
ATOM 6118 C CA . ASP B 1 341 ? 7.789 -42.188 -11.836 1 96.06 341 ASP B CA 1
ATOM 6119 C C . ASP B 1 341 ? 8.586 -42.938 -10.758 1 96.06 341 ASP B C 1
ATOM 6121 O O . ASP B 1 341 ? 8.578 -44.156 -10.703 1 96.06 341 ASP B O 1
ATOM 6125 N N . ILE B 1 342 ? 9.195 -42.188 -9.953 1 97.5 342 ILE B N 1
ATOM 6126 C CA . ILE B 1 342 ? 9.953 -42.781 -8.867 1 97.5 342 ILE B CA 1
ATOM 6127 C C . ILE B 1 342 ? 8.992 -43.25 -7.773 1 97.5 342 ILE B C 1
ATOM 6129 O O . ILE B 1 342 ? 8.164 -42.5 -7.293 1 97.5 342 ILE B O 1
ATOM 6133 N N . PRO B 1 343 ? 9.094 -44.562 -7.359 1 96.75 343 PRO B N 1
ATOM 6134 C CA . PRO B 1 343 ? 8.25 -45.031 -6.258 1 96.75 343 PRO B CA 1
ATOM 6135 C C . PRO B 1 343 ? 8.406 -44.188 -4.992 1 96.75 343 PRO B C 1
ATOM 6137 O O . PRO B 1 343 ? 9.531 -43.844 -4.609 1 96.75 343 PRO B O 1
ATOM 6140 N N . GLY B 1 344 ? 7.242 -43.75 -4.477 1 96.5 344 GLY B N 1
ATOM 6141 C CA . GLY B 1 344 ? 7.277 -43 -3.248 1 96.5 344 GLY B CA 1
ATOM 6142 C C . GLY B 1 344 ? 7.211 -41.5 -3.482 1 96.5 344 GLY B C 1
ATOM 6143 O O . GLY B 1 344 ? 6.945 -40.719 -2.557 1 96.5 344 GLY B O 1
ATOM 6144 N N . VAL B 1 345 ? 7.52 -41.094 -4.664 1 98.12 345 VAL B N 1
ATOM 6145 C CA . VAL B 1 345 ? 7.426 -39.688 -5.008 1 98.12 345 VAL B CA 1
ATOM 6146 C C . VAL B 1 345 ? 5.984 -39.312 -5.367 1 98.12 345 VAL B C 1
ATOM 6148 O O . VAL B 1 345 ? 5.32 -40.062 -6.09 1 98.12 345 VAL B O 1
ATOM 6151 N N . LEU B 1 346 ? 5.496 -38.281 -4.828 1 97.25 346 LEU B N 1
ATOM 6152 C CA . LEU B 1 346 ? 4.156 -37.75 -5.098 1 97.25 346 LEU B CA 1
ATOM 6153 C C . LEU B 1 346 ? 4.227 -36.469 -5.871 1 97.25 346 LEU B C 1
ATOM 6155 O O . LEU B 1 346 ? 4.332 -35.375 -5.277 1 97.25 346 LEU B O 1
ATOM 6159 N N . LEU B 1 347 ? 4.113 -36.562 -7.156 1 97.94 347 LEU B N 1
ATOM 6160 C CA . LEU B 1 347 ? 4.07 -35.344 -7.957 1 97.94 347 LEU B CA 1
ATOM 6161 C C . LEU B 1 347 ? 2.648 -34.812 -8.047 1 97.94 347 LEU B C 1
ATOM 6163 O O . LEU B 1 347 ? 1.756 -35.5 -8.57 1 97.94 347 LEU B O 1
ATOM 6167 N N . ASN B 1 348 ? 2.41 -33.594 -7.574 1 98.12 348 ASN B N 1
ATOM 6168 C CA . ASN B 1 348 ? 1.077 -33 -7.469 1 98.12 348 ASN B CA 1
ATOM 6169 C C . ASN B 1 348 ? 0.78 -32.062 -8.641 1 98.12 348 ASN B C 1
ATOM 6171 O O . ASN B 1 348 ? -0.165 -31.281 -8.586 1 98.12 348 ASN B O 1
ATOM 6175 N N . THR B 1 349 ? 1.584 -32.062 -9.664 1 98.38 349 THR B N 1
ATOM 6176 C CA . THR B 1 349 ? 1.441 -31.25 -10.875 1 98.38 349 THR B CA 1
ATOM 6177 C C . THR B 1 349 ? 1.168 -32.125 -12.086 1 98.38 349 THR B C 1
ATOM 6179 O O . THR B 1 349 ? 1.856 -33.125 -12.297 1 98.38 349 THR B O 1
ATOM 6182 N N . PRO B 1 350 ? 0.254 -31.75 -12.875 1 97.31 350 PRO B N 1
ATOM 6183 C CA . PRO B 1 350 ? -0.086 -32.594 -14.023 1 97.31 350 PRO B CA 1
ATOM 6184 C C . PRO B 1 350 ? 1.101 -32.812 -14.961 1 97.31 350 PRO B C 1
ATOM 6186 O O . PRO B 1 350 ? 1.948 -31.938 -15.117 1 97.31 350 PRO B O 1
ATOM 6189 N N . ALA B 1 351 ? 1.069 -33.938 -15.672 1 95.44 351 ALA B N 1
ATOM 6190 C CA . ALA B 1 351 ? 2.145 -34.312 -16.594 1 95.44 351 ALA B CA 1
ATOM 6191 C C . ALA B 1 351 ? 2.025 -33.531 -17.906 1 95.44 351 ALA B C 1
ATOM 6193 O O . ALA B 1 351 ? 3.029 -33.281 -18.578 1 95.44 351 ALA B O 1
ATOM 6194 N N . ASP B 1 352 ? 0.781 -33.156 -18.219 1 95.81 352 ASP B N 1
ATOM 6195 C CA . ASP B 1 352 ? 0.557 -32.406 -19.453 1 95.81 352 ASP B CA 1
ATOM 6196 C C . ASP B 1 352 ? 1.302 -31.094 -19.438 1 95.81 352 ASP B C 1
ATOM 6198 O O . ASP B 1 352 ? 1.004 -30.219 -18.609 1 95.81 352 ASP B O 1
ATOM 6202 N N . PRO B 1 353 ? 2.193 -30.906 -20.359 1 93.88 353 PRO B N 1
ATOM 6203 C CA . PRO B 1 353 ? 3.029 -29.703 -20.328 1 93.88 353 PRO B CA 1
ATOM 6204 C C . PRO B 1 353 ? 2.223 -28.422 -20.484 1 93.88 353 PRO B C 1
ATOM 6206 O O . PRO B 1 353 ? 2.682 -27.344 -20.094 1 93.88 353 PRO B O 1
ATOM 6209 N N . SER B 1 354 ? 1.073 -28.5 -21.094 1 94.62 354 SER B N 1
ATOM 6210 C CA . SER B 1 354 ? 0.259 -27.297 -21.281 1 94.62 354 SER B CA 1
ATOM 6211 C C . SER B 1 354 ? -0.418 -26.875 -19.984 1 94.62 354 SER B C 1
ATOM 6213 O O . SER B 1 354 ? -0.935 -25.766 -19.891 1 94.62 354 SER B O 1
ATOM 6215 N N . ARG B 1 355 ? -0.343 -27.703 -18.953 1 97.12 355 ARG B N 1
ATOM 6216 C CA . ARG B 1 355 ? -1.087 -27.453 -17.719 1 97.12 355 ARG B CA 1
ATOM 6217 C C . ARG B 1 355 ? -0.177 -26.891 -16.641 1 97.12 355 ARG B C 1
ATOM 6219 O O . ARG B 1 355 ? -0.59 -26.75 -15.484 1 97.12 355 ARG B O 1
ATOM 6226 N N . SER B 1 356 ? 1.002 -26.641 -17.031 1 97.5 356 SER B N 1
ATOM 6227 C CA . SER B 1 356 ? 1.909 -26.016 -16.062 1 97.5 356 SER B CA 1
ATOM 6228 C C . SER B 1 356 ? 2.963 -25.172 -16.781 1 97.5 356 SER B C 1
ATOM 6230 O O . SER B 1 356 ? 2.965 -25.062 -18 1 97.5 356 SER B O 1
ATOM 6232 N N . CYS B 1 357 ? 3.742 -24.469 -15.961 1 98.19 357 CYS B N 1
ATOM 6233 C CA . CYS B 1 357 ? 4.879 -23.688 -16.438 1 98.19 357 CYS B CA 1
ATOM 6234 C C . CYS B 1 357 ? 6.035 -23.75 -15.445 1 98.19 357 CYS B C 1
ATOM 6236 O O . CYS B 1 357 ? 6.578 -24.828 -15.188 1 98.19 357 CYS B O 1
ATOM 6238 N N . GLY B 1 358 ? 6.316 -22.688 -14.734 1 98.69 358 GLY B N 1
ATOM 6239 C CA . GLY B 1 358 ? 7.5 -22.625 -13.898 1 98.69 358 GLY B CA 1
ATOM 6240 C C . GLY B 1 358 ? 7.277 -23.203 -12.516 1 98.69 358 GLY B C 1
ATOM 6241 O O . GLY B 1 358 ? 8.234 -23.469 -11.781 1 98.69 358 GLY B O 1
ATOM 6242 N N . ILE B 1 359 ? 6.055 -23.516 -12.133 1 98.88 359 ILE B N 1
ATOM 6243 C CA . ILE B 1 359 ? 5.73 -23.953 -10.781 1 98.88 359 ILE B CA 1
ATOM 6244 C C . ILE B 1 359 ? 5.312 -25.422 -10.797 1 98.88 359 ILE B C 1
ATOM 6246 O O . ILE B 1 359 ? 4.551 -25.844 -11.664 1 98.88 359 ILE B O 1
ATOM 6250 N N . ALA B 1 360 ? 5.793 -26.203 -9.828 1 98.81 360 ALA B N 1
ATOM 6251 C CA . ALA B 1 360 ? 5.324 -27.562 -9.586 1 98.81 360 ALA B CA 1
ATOM 6252 C C . ALA B 1 360 ? 5.422 -27.922 -8.109 1 98.81 360 ALA B C 1
ATOM 6254 O O . ALA B 1 360 ? 5.949 -27.156 -7.309 1 98.81 360 ALA B O 1
ATOM 6255 N N . ASN B 1 361 ? 4.812 -29.016 -7.766 1 98.88 361 ASN B N 1
ATOM 6256 C CA . ASN B 1 361 ? 4.812 -29.5 -6.391 1 98.88 361 ASN B CA 1
ATOM 6257 C C . ASN B 1 361 ? 5.16 -30.984 -6.32 1 98.88 361 ASN B C 1
ATOM 6259 O O . ASN B 1 361 ? 4.695 -31.781 -7.141 1 98.88 361 ASN B O 1
ATOM 6263 N N . VAL B 1 362 ? 6.012 -31.312 -5.355 1 98.88 362 VAL B N 1
ATOM 6264 C CA . VAL B 1 362 ? 6.426 -32.719 -5.223 1 98.88 362 VAL B CA 1
ATOM 6265 C C . VAL B 1 362 ? 6.555 -33.062 -3.742 1 98.88 362 VAL B C 1
ATOM 6267 O O . VAL B 1 362 ? 7.012 -32.25 -2.936 1 98.88 362 VAL B O 1
ATOM 6270 N N . GLY B 1 363 ? 6.016 -34.188 -3.395 1 98.5 363 GLY B N 1
ATOM 6271 C CA . GLY B 1 363 ? 6.152 -34.75 -2.053 1 98.5 363 GLY B CA 1
ATOM 6272 C C . GLY B 1 363 ? 6.766 -36.125 -2.031 1 98.5 363 GLY B C 1
ATOM 6273 O O . GLY B 1 363 ? 7.074 -36.688 -3.082 1 98.5 363 GLY B O 1
ATOM 6274 N N . ILE B 1 364 ? 7.102 -36.562 -0.889 1 98.06 364 ILE B N 1
ATOM 6275 C CA . ILE B 1 364 ? 7.586 -37.906 -0.63 1 98.06 364 ILE B CA 1
ATOM 6276 C C . ILE B 1 364 ? 6.641 -38.625 0.337 1 98.06 364 ILE B C 1
ATOM 6278 O O . ILE B 1 364 ? 6.312 -38.094 1.398 1 98.06 364 ILE B O 1
ATOM 6282 N N . LYS B 1 365 ? 6.215 -39.844 -0.075 1 96.31 365 LYS B N 1
ATOM 6283 C CA . LYS B 1 365 ? 5.328 -40.625 0.782 1 96.31 365 LYS B CA 1
ATOM 6284 C C . LYS B 1 365 ? 5.91 -40.781 2.182 1 96.31 365 LYS B C 1
ATOM 6286 O O . LYS B 1 365 ? 7.078 -41.125 2.336 1 96.31 365 LYS B O 1
ATOM 6291 N N . GLY B 1 366 ? 5.086 -40.406 3.174 1 95.44 366 GLY B N 1
ATOM 6292 C CA . GLY B 1 366 ? 5.496 -40.594 4.555 1 95.44 366 GLY B CA 1
ATOM 6293 C C . GLY B 1 366 ? 6.289 -39.438 5.113 1 95.44 366 GLY B C 1
ATOM 6294 O O . GLY B 1 366 ? 6.641 -39.406 6.297 1 95.44 366 GLY B O 1
ATOM 6295 N N . LEU B 1 367 ? 6.59 -38.5 4.336 1 97.19 367 LEU B N 1
ATOM 6296 C CA . LEU B 1 367 ? 7.371 -37.344 4.793 1 97.19 367 LEU B CA 1
ATOM 6297 C C . LEU B 1 367 ? 6.52 -36.094 4.832 1 97.19 367 LEU B C 1
ATOM 6299 O O . LEU B 1 367 ? 5.934 -35.688 3.818 1 97.19 367 LEU B O 1
ATOM 6303 N N . GLU B 1 368 ? 6.453 -35.5 6.031 1 97.69 368 GLU B N 1
ATOM 6304 C CA . GLU B 1 368 ? 5.707 -34.25 6.188 1 97.69 368 GLU B CA 1
ATOM 6305 C C . GLU B 1 368 ? 6.324 -33.125 5.352 1 97.69 368 GLU B C 1
ATOM 6307 O O . GLU B 1 368 ? 7.547 -32.969 5.34 1 97.69 368 GLU B O 1
ATOM 6312 N N . PRO B 1 369 ? 5.551 -32.344 4.66 1 98.44 369 PRO B N 1
ATOM 6313 C CA . PRO B 1 369 ? 6.055 -31.328 3.721 1 98.44 369 PRO B CA 1
ATOM 6314 C C . PRO B 1 369 ? 7.027 -30.344 4.371 1 98.44 369 PRO B C 1
ATOM 6316 O O . PRO B 1 369 ? 8.07 -30.031 3.793 1 98.44 369 PRO B O 1
ATOM 6319 N N . ASN B 1 370 ? 6.703 -29.812 5.52 1 98.19 370 ASN B N 1
ATOM 6320 C CA . ASN B 1 370 ? 7.605 -28.891 6.184 1 98.19 370 ASN B CA 1
ATOM 6321 C C . ASN B 1 370 ? 8.922 -29.547 6.574 1 98.19 370 ASN B C 1
ATOM 6323 O O . ASN B 1 370 ? 9.977 -28.922 6.562 1 98.19 370 ASN B O 1
ATOM 6327 N N . GLU B 1 371 ? 8.836 -30.75 7.016 1 98.31 371 GLU B N 1
ATOM 6328 C CA . GLU B 1 371 ? 10.047 -31.516 7.289 1 98.31 371 GLU B CA 1
ATOM 6329 C C . GLU B 1 371 ? 10.867 -31.719 6.023 1 98.31 371 GLU B C 1
ATOM 6331 O O . GLU B 1 371 ? 12.102 -31.609 6.051 1 98.31 371 GLU B O 1
ATOM 6336 N N . MET B 1 372 ? 10.219 -32.031 4.953 1 98.56 372 MET B N 1
ATOM 6337 C CA . MET B 1 372 ? 10.898 -32.188 3.668 1 98.56 372 MET B CA 1
ATOM 6338 C C . MET B 1 372 ? 11.641 -30.906 3.293 1 98.56 372 MET B C 1
ATOM 6340 O O . MET B 1 372 ? 12.797 -30.953 2.881 1 98.56 372 MET B O 1
ATOM 6344 N N . ALA B 1 373 ? 10.961 -29.797 3.416 1 98.75 373 ALA B N 1
ATOM 6345 C CA . ALA B 1 373 ? 11.578 -28.516 3.105 1 98.75 373 ALA B CA 1
ATOM 6346 C C . ALA B 1 373 ? 12.812 -28.281 3.969 1 98.75 373 ALA B C 1
ATOM 6348 O O . ALA B 1 373 ? 13.828 -27.766 3.484 1 98.75 373 ALA B O 1
ATOM 6349 N N . LYS B 1 374 ? 12.711 -28.625 5.25 1 98.44 374 LYS B N 1
ATOM 6350 C CA . LYS B 1 374 ? 13.828 -28.469 6.172 1 98.44 374 LYS B CA 1
ATOM 6351 C C . LYS B 1 374 ? 15.008 -29.359 5.758 1 98.44 374 LYS B C 1
ATOM 6353 O O . LYS B 1 374 ? 16.156 -28.906 5.777 1 98.44 374 LYS B O 1
ATOM 6358 N N . ILE B 1 375 ? 14.766 -30.547 5.402 1 98.44 375 ILE B N 1
ATOM 6359 C CA . ILE B 1 375 ? 15.812 -31.469 4.969 1 98.44 375 ILE B CA 1
ATOM 6360 C C . ILE B 1 375 ? 16.484 -30.938 3.703 1 98.44 375 ILE B C 1
ATOM 6362 O O . ILE B 1 375 ? 17.703 -30.938 3.596 1 98.44 375 ILE B O 1
ATOM 6366 N N . LEU B 1 376 ? 15.68 -30.484 2.762 1 98.81 376 LEU B N 1
ATOM 6367 C CA . LEU B 1 376 ? 16.203 -29.938 1.518 1 98.81 376 LEU B CA 1
ATOM 6368 C C . LEU B 1 376 ? 17.172 -28.781 1.796 1 98.81 376 LEU B C 1
ATOM 6370 O O . LEU B 1 376 ? 18.234 -28.688 1.177 1 98.81 376 LEU B O 1
ATOM 6374 N N . LEU B 1 377 ? 16.797 -27.953 2.725 1 98.62 377 LEU B N 1
ATOM 6375 C CA . LEU B 1 377 ? 17.641 -26.812 3.037 1 98.62 377 LEU B CA 1
ATOM 6376 C C . LEU B 1 377 ? 18.891 -27.25 3.789 1 98.62 377 LEU B C 1
ATOM 6378 O O . LEU B 1 377 ? 20.016 -26.922 3.389 1 98.62 377 LEU B O 1
ATOM 6382 N N . ASP B 1 378 ? 18.75 -28.031 4.859 1 98.25 378 ASP B N 1
ATOM 6383 C CA . ASP B 1 378 ? 19.828 -28.344 5.797 1 98.25 378 ASP B CA 1
ATOM 6384 C C . ASP B 1 378 ? 20.828 -29.312 5.18 1 98.25 378 ASP B C 1
ATOM 6386 O O . ASP B 1 378 ? 22.047 -29.156 5.367 1 98.25 378 ASP B O 1
ATOM 6390 N N . LYS B 1 379 ? 20.344 -30.234 4.457 1 98.31 379 LYS B N 1
ATOM 6391 C CA . LYS B 1 379 ? 21.219 -31.312 3.975 1 98.31 379 LYS B CA 1
ATOM 6392 C C . LYS B 1 379 ? 21.703 -31.016 2.553 1 98.31 379 LYS B C 1
ATOM 6394 O O . LYS B 1 379 ? 22.828 -31.359 2.193 1 98.31 379 LYS B O 1
ATOM 6399 N N . TYR B 1 380 ? 20.859 -30.359 1.774 1 98.38 380 TYR B N 1
ATOM 6400 C CA . TYR B 1 380 ? 21.188 -30.281 0.354 1 98.38 380 TYR B CA 1
ATOM 6401 C C . TYR B 1 380 ? 21.359 -28.844 -0.09 1 98.38 380 TYR B C 1
ATOM 6403 O O . TYR B 1 380 ? 21.75 -28.578 -1.23 1 98.38 380 TYR B O 1
ATOM 6411 N N . GLY B 1 381 ? 21.047 -27.828 0.774 1 98.44 381 GLY B N 1
ATOM 6412 C CA . GLY B 1 381 ? 21.203 -26.422 0.436 1 98.44 381 GLY B CA 1
ATOM 6413 C C . GLY B 1 381 ? 20.188 -25.938 -0.574 1 98.44 381 GLY B C 1
ATOM 6414 O O . GLY B 1 381 ? 20.516 -25.172 -1.482 1 98.44 381 GLY B O 1
ATOM 6415 N N . ILE B 1 382 ? 19 -26.422 -0.449 1 98.81 382 ILE B N 1
ATOM 6416 C CA . ILE B 1 382 ? 17.922 -26.047 -1.36 1 98.81 382 ILE B CA 1
ATOM 6417 C C . ILE B 1 382 ? 16.797 -25.375 -0.577 1 98.81 382 ILE B C 1
ATOM 6419 O O . ILE B 1 382 ? 16.219 -25.984 0.333 1 98.81 382 ILE B O 1
ATOM 6423 N N . TYR B 1 383 ? 16.453 -24.141 -0.913 1 98.62 383 TYR B N 1
ATOM 6424 C CA . TYR B 1 383 ? 15.398 -23.406 -0.224 1 98.62 383 TYR B CA 1
ATOM 6425 C C . TYR B 1 383 ? 14.086 -23.5 -0.982 1 98.62 383 TYR B C 1
ATOM 6427 O O . TYR B 1 383 ? 14.008 -23.125 -2.152 1 98.62 383 TYR B O 1
ATOM 6435 N N . THR B 1 384 ? 13.109 -24.062 -0.391 1 98.56 384 THR B N 1
ATOM 6436 C CA . THR B 1 384 ? 11.758 -24.234 -0.917 1 98.56 384 THR B CA 1
ATOM 6437 C C . THR B 1 384 ? 10.719 -24 0.177 1 98.56 384 THR B C 1
ATOM 6439 O O . THR B 1 384 ? 11.016 -23.391 1.208 1 98.56 384 THR B O 1
ATOM 6442 N N . VAL B 1 385 ? 9.422 -24.391 -0.081 1 98.56 385 VAL B N 1
ATOM 6443 C CA . VAL B 1 385 ? 8.367 -24.234 0.919 1 98.56 385 VAL B CA 1
ATOM 6444 C C . VAL B 1 385 ? 7.496 -25.484 0.958 1 98.56 385 VAL B C 1
ATOM 6446 O O . VAL B 1 385 ? 7.199 -26.078 -0.083 1 98.56 385 VAL B O 1
ATOM 6449 N N . GLY B 1 386 ? 7.18 -25.906 2.189 1 98.56 386 GLY B N 1
ATOM 6450 C CA . GLY B 1 386 ? 6.242 -27 2.369 1 98.56 386 GLY B CA 1
ATOM 6451 C C . GLY B 1 386 ? 4.793 -26.578 2.242 1 98.56 386 GLY B C 1
ATOM 6452 O O . GLY B 1 386 ? 4.406 -25.516 2.736 1 98.56 386 GLY B O 1
ATOM 6453 N N . ILE B 1 387 ? 4.035 -27.391 1.478 1 98.19 387 ILE B N 1
ATOM 6454 C CA . ILE B 1 387 ? 2.607 -27.156 1.282 1 98.19 387 ILE B CA 1
ATOM 6455 C C . ILE B 1 387 ? 1.809 -28.328 1.835 1 98.19 387 ILE B C 1
ATOM 6457 O O . ILE B 1 387 ? 2.004 -29.469 1.414 1 98.19 387 ILE B O 1
ATOM 6461 N N . LYS B 1 388 ? 1.036 -28.141 2.811 1 96.75 388 LYS B N 1
ATOM 6462 C CA . LYS B 1 388 ? 0.008 -29.047 3.303 1 96.75 388 LYS B CA 1
ATOM 6463 C C . LYS B 1 388 ? -1.359 -28.375 3.33 1 96.75 388 LYS B C 1
ATOM 6465 O O . LYS B 1 388 ? -1.785 -27.859 4.367 1 96.75 388 LYS B O 1
ATOM 6470 N N . TYR B 1 389 ? -1.975 -28.438 2.223 1 92.31 389 TYR B N 1
ATOM 6471 C CA . TYR B 1 389 ? -3.18 -27.641 2.047 1 92.31 389 TYR B CA 1
ATOM 6472 C C . TYR B 1 389 ? -4.047 -28.188 0.927 1 92.31 389 TYR B C 1
ATOM 6474 O O . TYR B 1 389 ? -3.547 -28.516 -0.15 1 92.31 389 TYR B O 1
ATOM 6482 N N . ALA B 1 390 ? -5.34 -28.391 1.133 1 94.38 390 ALA B N 1
ATOM 6483 C CA . ALA B 1 390 ? -6.367 -28.719 0.145 1 94.38 390 ALA B CA 1
ATOM 6484 C C . ALA B 1 390 ? -5.977 -29.953 -0.662 1 94.38 390 ALA B C 1
ATOM 6486 O O . ALA B 1 390 ? -6.027 -29.938 -1.894 1 94.38 390 ALA B O 1
ATOM 6487 N N . GLY B 1 391 ? -5.426 -30.953 -0.029 1 93.88 391 GLY B N 1
ATOM 6488 C CA . GLY B 1 391 ? -5.129 -32.219 -0.675 1 93.88 391 GLY B CA 1
ATOM 6489 C C . GLY B 1 391 ? -3.744 -32.25 -1.294 1 93.88 391 GLY B C 1
ATOM 6490 O O . GLY B 1 391 ? -3.334 -33.281 -1.84 1 93.88 391 GLY B O 1
ATOM 6491 N N . VAL B 1 392 ? -3.078 -31.172 -1.214 1 97 392 VAL B N 1
ATOM 6492 C CA . VAL B 1 392 ? -1.718 -31.109 -1.738 1 97 392 VAL B CA 1
ATOM 6493 C C . VAL B 1 392 ? -0.716 -31.344 -0.61 1 97 392 VAL B C 1
ATOM 6495 O O . VAL B 1 392 ? -0.792 -30.703 0.441 1 97 392 VAL B O 1
ATOM 6498 N N . TYR B 1 393 ? 0.148 -32.25 -0.806 1 97.19 393 TYR B N 1
ATOM 6499 C CA . TYR B 1 393 ? 1.159 -32.625 0.176 1 97.19 393 TYR B CA 1
ATOM 6500 C C . TYR B 1 393 ? 2.543 -32.688 -0.459 1 97.19 393 TYR B C 1
ATOM 6502 O O . TYR B 1 393 ? 2.875 -33.656 -1.16 1 97.19 393 TYR B O 1
ATOM 6510 N N . GLY B 1 394 ? 3.381 -31.75 -0.208 1 98.56 394 GLY B N 1
ATOM 6511 C CA . GLY B 1 394 ? 4.711 -31.672 -0.788 1 98.56 394 GLY B CA 1
ATOM 6512 C C . GLY B 1 394 ? 5.32 -30.281 -0.723 1 98.56 394 GLY B C 1
ATOM 6513 O O . GLY B 1 394 ? 4.875 -29.438 0.056 1 98.56 394 GLY B O 1
ATOM 6514 N N . CYS B 1 395 ? 6.41 -30.109 -1.394 1 98.88 395 CYS B N 1
ATOM 6515 C CA . CYS B 1 395 ? 7.066 -28.797 -1.506 1 98.88 395 CYS B CA 1
ATOM 6516 C C . CYS B 1 395 ? 6.781 -28.172 -2.861 1 98.88 395 CYS B C 1
ATOM 6518 O O . CYS B 1 395 ? 6.777 -28.844 -3.885 1 98.88 395 CYS B O 1
ATOM 6520 N N . ARG B 1 396 ? 6.418 -26.922 -2.83 1 98.88 396 ARG B N 1
ATOM 6521 C CA . ARG B 1 396 ? 6.324 -26.156 -4.074 1 98.88 396 ARG B CA 1
ATOM 6522 C C . ARG B 1 396 ? 7.707 -25.781 -4.586 1 98.88 396 ARG B C 1
ATOM 6524 O O . ARG B 1 396 ? 8.5 -25.172 -3.857 1 98.88 396 ARG B O 1
ATOM 6531 N N . ILE B 1 397 ? 7.992 -26.203 -5.77 1 98.94 397 ILE B N 1
ATOM 6532 C CA . ILE B 1 397 ? 9.281 -25.953 -6.406 1 98.94 397 ILE B CA 1
ATOM 6533 C C . ILE B 1 397 ? 9.117 -24.922 -7.516 1 98.94 397 ILE B C 1
ATOM 6535 O O . ILE B 1 397 ? 8.367 -25.141 -8.469 1 98.94 397 ILE B O 1
ATOM 6539 N N . THR B 1 398 ? 9.82 -23.812 -7.371 1 98.81 398 THR B N 1
ATOM 6540 C CA . THR B 1 398 ? 9.648 -22.703 -8.305 1 98.81 398 THR B CA 1
ATOM 6541 C C . THR B 1 398 ? 11 -22.172 -8.773 1 98.81 398 THR B C 1
ATOM 6543 O O . THR B 1 398 ? 11.484 -21.156 -8.25 1 98.81 398 THR B O 1
ATOM 6546 N N . PRO B 1 399 ? 11.617 -22.812 -9.773 1 98.81 399 PRO B N 1
ATOM 6547 C CA . PRO B 1 399 ? 12.781 -22.203 -10.414 1 98.81 399 PRO B CA 1
ATOM 6548 C C . PRO B 1 399 ? 12.453 -20.891 -11.117 1 98.81 399 PRO B C 1
ATOM 6550 O O . PRO B 1 399 ? 11.281 -20.516 -11.211 1 98.81 399 PRO B O 1
ATOM 6553 N N . ASN B 1 400 ? 13.398 -20.141 -11.477 1 98.69 400 ASN B N 1
ATOM 6554 C CA . ASN B 1 400 ? 13.266 -18.938 -12.297 1 98.69 400 ASN B CA 1
ATOM 6555 C C . ASN B 1 400 ? 14.258 -18.938 -13.453 1 98.69 400 ASN B C 1
ATOM 6557 O O . ASN B 1 400 ? 15.047 -19.875 -13.602 1 98.69 400 ASN B O 1
ATOM 6561 N N . ILE B 1 401 ? 14.219 -17.969 -14.289 1 98.5 401 ILE B N 1
ATOM 6562 C CA . ILE B 1 401 ? 14.945 -17.984 -15.555 1 98.5 401 ILE B CA 1
ATOM 6563 C C . ILE B 1 401 ? 16.453 -18.031 -15.281 1 98.5 401 ILE B C 1
ATOM 6565 O O . ILE B 1 401 ? 17.234 -18.438 -16.141 1 98.5 401 ILE B O 1
ATOM 6569 N N . TYR B 1 402 ? 16.891 -17.734 -14.055 1 98.06 402 TYR B N 1
ATOM 6570 C CA . TYR B 1 402 ? 18.297 -17.734 -13.711 1 98.06 402 TYR B CA 1
ATOM 6571 C C . TYR B 1 402 ? 18.734 -19.109 -13.172 1 98.06 402 TYR B C 1
ATOM 6573 O O . TYR B 1 402 ? 19.922 -19.344 -12.969 1 98.06 402 TYR B O 1
ATOM 6581 N N . THR B 1 403 ? 17.812 -20.016 -12.852 1 98.75 403 THR B N 1
ATOM 6582 C CA . THR B 1 403 ? 18.125 -21.344 -12.312 1 98.75 403 THR B CA 1
ATOM 6583 C C . THR B 1 403 ? 18.812 -22.203 -13.359 1 98.75 403 THR B C 1
ATOM 6585 O O . THR B 1 403 ? 18.453 -22.172 -14.539 1 98.75 403 THR B O 1
ATOM 6588 N N . THR B 1 404 ? 19.734 -23 -12.938 1 98.56 404 THR B N 1
ATOM 6589 C CA . THR B 1 404 ? 20.484 -23.812 -13.898 1 98.56 404 THR B CA 1
ATOM 6590 C C . THR B 1 404 ? 20.078 -25.281 -13.789 1 98.56 404 THR B C 1
ATOM 6592 O O . THR B 1 404 ? 19.656 -25.734 -12.727 1 98.56 404 THR B O 1
ATOM 6595 N N . PRO B 1 405 ? 20.266 -25.984 -14.938 1 98.62 405 PRO B N 1
ATOM 6596 C CA . PRO B 1 405 ? 20.031 -27.422 -14.867 1 98.62 405 PRO B CA 1
ATOM 6597 C C . PRO B 1 405 ? 20.922 -28.109 -13.836 1 98.62 405 PRO B C 1
ATOM 6599 O O . PRO B 1 405 ? 20.5 -29.078 -13.195 1 98.62 405 PRO B O 1
ATOM 6602 N N . GLU B 1 406 ? 22.109 -27.609 -13.641 1 98.56 406 GLU B N 1
ATOM 6603 C CA . GLU B 1 406 ? 23.016 -28.172 -12.641 1 98.56 406 GLU B CA 1
ATOM 6604 C C . GLU B 1 406 ? 22.422 -28.031 -11.234 1 98.56 406 GLU B C 1
ATOM 6606 O O . GLU B 1 406 ? 22.531 -28.953 -10.422 1 98.56 406 GLU B O 1
ATOM 6611 N N . GLU B 1 407 ? 21.875 -26.891 -10.969 1 98.69 407 GLU B N 1
ATOM 6612 C CA . GLU B 1 407 ? 21.203 -26.688 -9.688 1 98.69 407 GLU B CA 1
ATOM 6613 C C . GLU B 1 407 ? 20 -27.625 -9.539 1 98.69 407 GLU B C 1
ATOM 6615 O O . GLU B 1 407 ? 19.766 -28.172 -8.461 1 98.69 407 GLU B O 1
ATOM 6620 N N . LEU B 1 408 ? 19.312 -27.875 -10.602 1 98.88 408 LEU B N 1
ATOM 6621 C CA . LEU B 1 408 ? 18.156 -28.766 -10.578 1 98.88 408 LEU B CA 1
ATOM 6622 C C . LEU B 1 408 ? 18.594 -30.219 -10.438 1 98.88 408 LEU B C 1
ATOM 6624 O O . LEU B 1 408 ? 17.891 -31.031 -9.859 1 98.88 408 LEU B O 1
ATOM 6628 N N . ASP B 1 409 ? 19.797 -30.516 -10.961 1 98.88 409 ASP B N 1
ATOM 6629 C CA . ASP B 1 409 ? 20.344 -31.859 -10.758 1 98.88 409 ASP B CA 1
ATOM 6630 C C . ASP B 1 409 ? 20.516 -32.156 -9.273 1 98.88 409 ASP B C 1
ATOM 6632 O O . ASP B 1 409 ? 20.266 -33.281 -8.82 1 98.88 409 ASP B O 1
ATOM 6636 N N . VAL B 1 410 ? 20.969 -31.141 -8.594 1 98.81 410 VAL B N 1
ATOM 6637 C CA . VAL B 1 410 ? 21.125 -31.312 -7.148 1 98.81 410 VAL B CA 1
ATOM 6638 C C . VAL B 1 410 ? 19.766 -31.625 -6.52 1 98.81 410 VAL B C 1
ATOM 6640 O O . VAL B 1 410 ? 19.656 -32.5 -5.66 1 98.81 410 VAL B O 1
ATOM 6643 N N . PHE B 1 411 ? 18.797 -30.969 -6.914 1 98.88 411 PHE B N 1
ATOM 6644 C CA . PHE B 1 411 ? 17.453 -31.172 -6.395 1 98.88 411 PHE B CA 1
ATOM 6645 C C . PHE B 1 411 ? 16.953 -32.562 -6.738 1 98.88 411 PHE B C 1
ATOM 6647 O O . PHE B 1 411 ? 16.391 -33.281 -5.883 1 98.88 411 PHE B O 1
ATOM 6654 N N . VAL B 1 412 ? 17.109 -32.969 -7.988 1 98.88 412 VAL B N 1
ATOM 6655 C CA . VAL B 1 412 ? 16.656 -34.281 -8.438 1 98.88 412 VAL B CA 1
ATOM 6656 C C . VAL B 1 412 ? 17.328 -35.375 -7.609 1 98.88 412 VAL B C 1
ATOM 6658 O O . VAL B 1 412 ? 16.672 -36.312 -7.164 1 98.88 412 VAL B O 1
ATOM 6661 N N . GLU B 1 413 ? 18.594 -35.219 -7.414 1 98.56 413 GLU B N 1
ATOM 6662 C CA . GLU B 1 413 ? 19.344 -36.188 -6.629 1 98.56 413 GLU B CA 1
ATOM 6663 C C . GLU B 1 413 ? 18.828 -36.25 -5.188 1 98.56 413 GLU B C 1
ATOM 6665 O O . GLU B 1 413 ? 18.75 -37.312 -4.594 1 98.56 413 GLU B O 1
ATOM 6670 N N . ALA B 1 414 ? 18.562 -35.094 -4.656 1 98.69 414 ALA B N 1
ATOM 6671 C CA . ALA B 1 414 ? 18 -35.031 -3.307 1 98.69 414 ALA B CA 1
ATOM 6672 C C . ALA B 1 414 ? 16.688 -35.781 -3.215 1 98.69 414 ALA B C 1
ATOM 6674 O O . ALA B 1 414 ? 16.453 -36.531 -2.262 1 98.69 414 ALA B O 1
ATOM 6675 N N . ILE B 1 415 ? 15.797 -35.656 -4.184 1 98.69 415 ILE B N 1
ATOM 6676 C CA . ILE B 1 415 ? 14.5 -36.312 -4.207 1 98.69 415 ILE B CA 1
ATOM 6677 C C . ILE B 1 415 ? 14.703 -37.844 -4.297 1 98.69 415 ILE B C 1
ATOM 6679 O O . ILE B 1 415 ? 14.055 -38.594 -3.576 1 98.69 415 ILE B O 1
ATOM 6683 N N . LYS B 1 416 ? 15.602 -38.219 -5.137 1 97.81 416 LYS B N 1
ATOM 6684 C CA . LYS B 1 416 ? 15.883 -39.656 -5.305 1 97.81 416 LYS B CA 1
ATOM 6685 C C . LYS B 1 416 ? 16.375 -40.281 -4 1 97.81 416 LYS B C 1
ATOM 6687 O O . LYS B 1 416 ? 15.922 -41.344 -3.615 1 97.81 416 LYS B O 1
ATOM 6692 N N . GLU B 1 417 ? 17.234 -39.562 -3.367 1 97.56 417 GLU B N 1
ATOM 6693 C CA . GLU B 1 417 ? 17.766 -40.031 -2.104 1 97.56 417 GLU B CA 1
ATOM 6694 C C . GLU B 1 417 ? 16.688 -40.125 -1.03 1 97.56 417 GLU B C 1
ATOM 6696 O O . GLU B 1 417 ? 16.594 -41.094 -0.297 1 97.56 417 GLU B O 1
ATOM 6701 N N . MET B 1 418 ? 15.93 -39.094 -0.945 1 97 418 MET B N 1
ATOM 6702 C CA . MET B 1 418 ? 14.891 -39.031 0.078 1 97 418 MET B CA 1
ATOM 6703 C C . MET B 1 418 ? 13.82 -40.094 -0.18 1 97 418 MET B C 1
ATOM 6705 O O . MET B 1 418 ? 13.266 -40.656 0.762 1 97 418 MET B O 1
ATOM 6709 N N . ALA B 1 419 ? 13.5 -40.344 -1.402 1 96.19 419 ALA B N 1
ATOM 6710 C CA . ALA B 1 419 ? 12.508 -41.344 -1.766 1 96.19 419 ALA B CA 1
ATOM 6711 C C . ALA B 1 419 ? 13.016 -42.75 -1.469 1 96.19 419 ALA B C 1
ATOM 6713 O O . ALA B 1 419 ? 12.234 -43.656 -1.146 1 96.19 419 ALA B O 1
ATOM 6714 N N . SER B 1 420 ? 14.258 -43 -1.607 1 91.19 420 SER B N 1
ATOM 6715 C CA . SER B 1 420 ? 14.859 -44.312 -1.331 1 91.19 420 SER B CA 1
ATOM 6716 C C . SER B 1 420 ? 14.938 -44.562 0.168 1 91.19 420 SER B C 1
ATOM 6718 O O . SER B 1 420 ? 14.859 -45.719 0.604 1 91.19 420 SER B O 1
ATOM 6720 N N . GLY B 1 421 ? 15.234 -43.562 0.901 1 74.75 421 GLY B N 1
ATOM 6721 C CA . GLY B 1 421 ? 15.312 -43.719 2.346 1 74.75 421 GLY B CA 1
ATOM 6722 C C . GLY B 1 421 ? 13.961 -43.906 3.002 1 74.75 421 GLY B C 1
ATOM 6723 O O . GLY B 1 421 ? 13.859 -44.5 4.066 1 74.75 421 GLY B O 1
ATOM 6724 N N . ALA B 1 422 ? 12.938 -43.375 2.459 1 65.88 422 ALA B N 1
ATOM 6725 C CA . ALA B 1 422 ? 11.586 -43.5 3.012 1 65.88 422 ALA B CA 1
ATOM 6726 C C . ALA B 1 422 ? 10.984 -44.844 2.703 1 65.88 422 ALA B C 1
ATOM 6728 O O . ALA B 1 422 ? 9.969 -45.219 3.289 1 65.88 422 ALA B O 1
ATOM 6729 N N . SER B 1 423 ? 11.555 -45.719 1.758 1 51.09 423 SER B N 1
ATOM 6730 C CA . SER B 1 423 ? 11.109 -47.094 1.511 1 51.09 423 SER B CA 1
ATOM 6731 C C . SER B 1 423 ? 11.656 -48.031 2.568 1 51.09 423 SER B C 1
ATOM 6733 O O . SER B 1 423 ? 12.773 -47.875 3.057 1 51.09 423 SER B O 1
#

pLDDT: mean 94.67, std 10.84, range [37.66, 98.94]

Secondary structure (DSSP, 8-state):
--HHHHHHHHHHSSSS--HHHHHHHHHHHHTTTS-HHHHTT-HHHHHHHHTTS---TTSEE-BTTT-PPPPHHHHHHHHHHHHHHHHHTHHHHHHTHHHHHHHHHHHHHHHHSS-TTTEEEESSHHHHHHHHHHHS---TT-EEEEETTS-HHHHHHHHHHHHHH--EEEEE---SS-S-HHHHHHHHHHH--TTEEEEEEESB-TTT-PBP-HHHHHHHHHHTT-EEEEE-TTTTTTS---GGGT--SEEEEETTSTT-PPSS-EEEEE-GGGGGGSPPSS--SSTT-SSGGGG----S--HHHHHHHHHHHHHHHHH-HHHHHHHHHHHHHHHHHHHTTSTTEEE-S-S-GGG-SS-EEEEETT--HHHHHHHHHHHH-EE-EEEEETTEEEEEEB--TT--HHHHHHHHHHHHHHHHH--/--HHHHHHHHHHHHHS--HHHHHHHHHHHHTTTS-HHHHTT-HHHHHHHHTTS---TTSEE-BTTT-PPPPHHHHHHHHHHHHHHHHHTHHHHHHTHHHHHHHHHHHHHHHHSS-TTTEEEESSHHHHHHHHHHHS---TT-EEEEETTS-HHHHHHHHHHHHHH--EEEEE---SS-S-HHHHHHHHHHH--TTEEEEEEESB-TTT-PBP-HHHHHHHHHHTT-EEEEE-TTTTTTS---GGGT--SEEEEETTSTT-PPSS-EEEEE-GGGGGGSPPSS--SSTT-SSGGGG----S--HHHHHHHHHHHHHHHHH-HHHHHHHHHHHHHHHHHHHTTSTTEEE-S-S-GGG-SS-EEEEETT--HHHHHHHHHHHH-EE-EEEEETTEEEEEEB--TT--HHHHHHHHHHHHHHHHH--

InterPro domains:
  IPR000192 Aminotransferase class V domain [PF00266] (106-383)
  IPR015421 Pyridoxal phosphate-dependent transferase, major domain [G3DSA:3.40.640.10] (71-321)
  IPR015422 Pyridoxal phosphate-dependent transferase, small domain [G3DSA:3.90.1150.10] (59-411)
  IPR015424 Pyridoxal phosphate-dependent transferase [SSF53383] (45-418)

Sequence (846 aa):
MNKRAFLKSLAFTSFASSASFQALSKTIEAYAHIPPARLAKDENFWAEIRGGYKLKPDYINLENGYYCFIPQETLEGYIDWIREINYQGSWYFRTVQWDNKDKAAARLAAQFGGTEDEVAITRNATESLDIIISGYPWEKGDEAVFAHQDYGSIKNMFELVSRRYGMVNKIVDIPLHPQSDEEIVKIYEEAITPNTKLIMVSHMINITGQILPVKKICDMAHSKGVEVMLDGAHCIAHFDFKIDDLGCDYYACSLHKWLSVPLGAGLLYVKKDKINKIWPLMAPYELDHPNIKNLNHTGTHPVATDLAVNNAIDYFEKIGAKRKEERLRYLQLYWSDQVRDIPGVLLNTPADPSRSCGIANVGIKGLEPNEMAKILLDKYGIYTVGIKYAGVYGCRITPNIYTTPEELDVFVEAIKEMASGASMNKRAFLKSLAFTSFASSASFQALSKTIEAYAHIPPARLAKDENFWAEIRGGYKLKPDYINLENGYYCFIPQETLEGYIDWIREINYQGSWYFRTVQWDNKDKAAARLAAQFGGTEDEVAITRNATESLDIIISGYPWEKGDEAVFAHQDYGSIKNMFELVSRRYGMVNKIVDIPLHPQSDEEIVKIYEEAITPNTKLIMVSHMINITGQILPVKKICDMAHSKGVEVMLDGAHCIAHFDFKIDDLGCDYYACSLHKWLSVPLGAGLLYVKKDKINKIWPLMAPYELDHPNIKNLNHTGTHPVATDLAVNNAIDYFEKIGAKRKEERLRYLQLYWSDQVRDIPGVLLNTPADPSRSCGIANVGIKGLEPNEMAKILLDKYGIYTVGIKYAGVYGCRITPNIYTTPEELDVFVEAIKEMASGAS

Foldseek 3Di:
DDVVVVVVVVVVLPPVPPVLRVQLLVLCVVCVVPDLLVVLAVLVSLQSVLVQFDDDPLFAEQALLVFNGAGNSLVVLLVVLVVVCVVCDVVCVVPCLVVLLLVLQQVVCVQAHDHSQFKHKFQFQLLQLLLQLQQAPDAAAAEEEEEQLPDDVSVVSNVVNCVVHNYYYHYFYDALADPDLVVRLVRVLVSDDLRYAEYEYECARSAFQFGHLQLSNLVSCVVSPHAYEYEDQPPVLQADDHPVSRNHQKYKYGCCRNLNQPGGTMMIGGDQVCQQSGQAPDQAPDDRDSGNSRNDDDPDDSSSSSNSSVVSVSVSVSCDRSSFQSSLLCLQCLQCVLCVPPPQKDWSHYPPSVGGTNKRWIAGHPDAAQNLQVCCCPPQRYHWGADDTSPGGGTMGGDGSSRHSVSSVSVNVSSNVVNVVVD/DDVVVVVVVVVVLPPVQPPLRVQLLVLCVVCVVPDLLRVLAVVVSLQSVLVQFDDDPLFAEQALLVFNGAGNSLVVSLVVLVVVCVVCDVVCVVPCLVVLLLVLQQVVCVQAHDHSQFKHKFQFQLLQLLLQLQQAPDAAAAEEEEEQLPDDVSVVSNVVSCVVHNYYYHYFYDALADPDLVVRLVRVLVSDDLRYAEYEEECARSAFQFGHLQLSNLVSCVVSPHAYEYEDQPPVLQADDHPVSRNHQKYKYGCCRNLNQPGGTMMIGGDQVCQQSGQAPDQAPDDRDSGNSRNDDDPDDSSSSSNSSVVSVSVSVSCDRSSFQSSLLCLQCLQCVLCVPPPQKDWSHYPPSVGGTNKRWIAGHPDAAQNLQVCCCPPQRYHWDADDTSPGGGTMGGDGSSDHSVSSVSVSVSSNVVNVVVD

Nearest PDB structures (foldseek):
  6wci-assembly1_A  TM=8.578E-01  e=1.253E-25  Stenotrophomonas maltophilia K279a
  4w91-assembly4_H  TM=8.511E-01  e=6.479E-26  Brucella suis bv. 4 str. 40
  7tlp-assembly4_F-3  TM=8.794E-01  e=1.487E-24  Lancefieldella parvula
  7tlp-assembly1_A-2  TM=8.408E-01  e=3.975E-25  Lancefieldella parvula
  2e7i-assembly1_A  TM=7.546E-01  e=5.532E-16  Archaeoglobus fulgidus

Radius of gyration: 28.04 Å; Cα contacts (8 Å, |Δi|>4): 1723; chains: 2; bounding box: 59×95×63 Å